Protein AF-0000000079457799 (afdb_homodimer)

Solvent-accessible surface area (backbone atoms only — not comparable to full-atom values): 54798 Å² total; per-residue (Å²): 93,78,84,69,72,76,82,73,70,67,74,36,72,41,75,76,44,50,79,85,38,65,71,59,62,41,89,69,91,65,51,62,45,75,37,68,80,66,92,46,71,69,52,43,53,50,56,63,60,64,34,91,66,84,67,92,75,84,82,88,56,92,66,62,80,73,55,73,68,71,69,56,46,78,45,48,28,33,47,60,65,38,68,51,83,83,55,90,44,68,45,71,27,38,22,19,42,63,60,43,68,49,31,34,31,32,34,48,48,54,67,54,35,50,49,49,52,53,44,17,48,58,26,21,66,56,51,46,69,47,52,34,57,57,41,16,50,50,30,44,42,37,23,53,46,41,57,72,40,27,80,69,46,11,56,50,37,12,46,36,51,22,36,20,50,64,58,24,31,48,38,48,49,56,23,26,48,47,21,46,56,42,28,68,42,32,88,62,82,71,62,46,80,45,87,49,97,46,94,51,35,47,32,36,38,40,70,39,45,64,39,24,31,37,38,38,33,41,48,74,50,39,58,35,53,43,35,58,51,47,33,32,29,42,48,46,26,22,12,36,42,32,32,48,21,76,59,28,38,62,37,54,46,55,44,46,52,39,46,54,73,42,61,56,63,52,11,38,61,25,42,39,37,54,50,71,69,30,46,53,52,40,54,47,35,79,68,32,36,30,42,37,36,42,45,45,50,67,56,48,31,49,48,37,57,34,22,39,69,36,45,24,45,69,31,28,42,29,40,22,61,5,34,33,38,39,44,81,74,36,65,58,67,61,51,34,51,43,50,50,48,38,17,42,47,72,25,8,49,42,62,54,24,47,34,34,34,36,23,27,58,93,40,30,68,62,49,49,51,50,40,48,52,59,41,67,67,59,43,79,40,53,11,73,79,39,65,81,30,36,26,19,36,82,34,64,66,56,37,51,52,51,52,50,46,50,54,51,38,41,73,72,57,27,40,80,74,43,60,79,54,79,66,82,72,72,35,21,46,59,52,50,22,36,34,34,69,51,52,80,84,36,62,69,66,57,44,65,72,62,36,29,46,39,39,37,37,70,29,84,49,71,69,54,41,48,52,58,65,46,65,50,64,44,8,26,32,35,30,40,33,58,75,52,65,69,60,52,53,50,45,76,72,60,55,59,27,6,26,38,22,42,70,44,68,81,69,84,53,68,70,39,52,55,27,24,27,56,41,3,20,36,63,41,37,37,25,67,65,22,31,51,66,40,42,41,56,28,31,36,39,40,58,107,117,60,105,46,70,75,82,73,68,67,75,36,72,39,74,74,43,51,77,85,40,65,72,56,60,42,90,70,90,64,50,62,45,74,38,68,82,65,94,46,70,70,52,44,52,50,57,63,60,65,36,92,66,83,68,92,76,85,81,87,58,92,67,62,77,73,54,74,68,71,68,57,45,76,44,48,29,33,47,60,65,39,68,52,84,83,56,90,43,70,43,71,27,39,21,18,43,64,60,44,68,48,30,34,30,32,33,47,47,56,67,54,35,51,48,50,52,54,43,17,47,59,26,20,65,58,52,46,68,46,51,36,56,57,40,15,50,50,29,44,41,35,22,51,45,42,55,73,39,27,80,70,45,12,55,49,37,12,44,36,52,22,38,20,50,65,58,25,31,48,40,47,49,54,23,26,48,46,22,45,55,42,26,67,41,34,88,60,81,69,62,46,81,45,86,49,96,46,94,50,35,46,31,37,37,40,72,40,44,63,39,25,31,37,37,39,30,40,49,74,50,40,59,35,54,42,36,58,51,48,33,33,29,40,48,45,26,22,12,37,41,32,32,48,21,75,58,28,39,63,38,54,45,55,44,43,53,39,45,54,73,41,58,58,62,52,12,38,59,25,43,40,35,53,49,72,70,31,46,51,53,41,54,48,35,80,68,32,36,29,43,36,37,42,45,46,50,68,55,48,32,51,48,36,57,34,22,40,70,36,43,24,46,69,31,28,41,28,39,24,61,6,35,32,38,38,43,80,75,37,65,59,68,61,52,34,50,43,50,51,49,38,18,42,48,73,25,8,49,41,63,53,24,46,35,33,34,38,22,26,58,92,40,31,69,63,51,49,52,50,39,49,53,59,40,68,67,60,44,79,40,53,11,72,80,39,65,80,31,37,26,19,38,82,35,64,67,56,38,52,51,49,50,50,48,52,53,50,38,41,74,73,57,27,40,81,74,43,58,78,54,80,68,82,71,74,34,22,46,58,51,50,22,39,33,33,68,52,53,79,85,37,61,70,68,55,43,67,72,63,36,29,49,40,38,38,36,70,28,84,48,70,70,53,42,48,52,56,66,46,64,51,64,44,8,25,30,34,28,38,32,58,76,52,64,69,59,53,54,49,45,76,72,61,55,59,29,6,26,39,21,42,69,46,66,82,72,85,54,67,70,39,52,55,27,24,28,57,43,3,20,37,63,40,36,38,26,66,65,22,32,51,66,40,42,40,59,30,28,35,41,40,59,109

pLDDT: mean 92.04, std 14.41, range [19.39, 98.88]

Organism: NCBI:txid69355

Radius of gyration: 35.92 Å; Cα contacts (8 Å, |Δi|>4): 2530; chains: 2; bounding box: 151×88×81 Å

Nearest PDB structures (foldseek):
  3vz3-assembly1_B  TM=9.707E-01  e=6.316E-46  Picosynechococcus sp. PCC 7002
  4ita-assembly1_A  TM=9.711E-01  e=4.407E-45  Picosynechococcus sp. PCC 7002
  3vz2-assembly1_A  TM=9.695E-01  e=9.587E-45  Picosynechococcus sp. PCC 7002
  3vz0-assembly2_D  TM=9.585E-01  e=1.013E-44  Gluconobacter oxydans 621H
  4oht-assembly1_B  TM=9.618E-01  e=3.639E-42  Streptococcus pyogenes MGAS1882

InterPro domains:
  IPR015590 Aldehyde dehydrogenase domain [PF00171] (4-67)
  IPR015590 Aldehyde dehydrogenase domain [PF00171] (85-540)
  IPR016161 Aldehyde/histidinol dehydrogenase [SSF53720] (4-67)
  IPR016161 Aldehyde/histidinol dehydrogenase [SSF53720] (72-543)
  IPR016162 Aldehyde dehydrogenase, N-terminal [G3DSA:3.40.605.10] (91-534)
  IPR016163 Aldehyde dehydrogenase, C-terminal [G3DSA:3.40.309.10] (3-67)
  IPR016163 Aldehyde dehydrogenase, C-terminal [G3DSA:3.40.309.10] (320-509)
  IPR050740 Aldehyde Dehydrogenase Superfamily [PTHR43353] (77-542)

Sequence (1088 aa):
PAAQGGTFYLPTIIANASLDMEMSQEETFGPVAACYRFSTEEEVIKMANDTEYGLSSYFYTRDIGRLGYKQVQIYHNYFNGGFLENAAEFIEVRNPATETIFAKVACATPDEARLAVEKAKIAQQLWRKLSSQERGEHLHRLASVLTAQAKTLAPVLANETGKSLEDATNEVLYAAEILRYHAGWARRIEGEVIPSDNAQENIFLMREPLGVAVCLIPFNFPIYTLLRKIAPALITGNTVIVRPSNHTPCSALAFAQVVQQAALPPGVVNIMCMSHETAATLCTQPAVAMISLTGSVYAGQQVLEYCKHNIAKASLELGGKTPAIVADDTHLQAAAQAIVASKTTHSGQLCTAVERVYAQAKIHDKLLALLKTYMQGKTLGNRQIDPLHMGPLVNAAAQTRTHAMVMKAIAQGATLETGGYLPDGPGYFYPPTLLSHCRQDMEIVQEETFAPILCVLAYENIEDALSMANDHQFGLSSVLFTERYRDIMLAANTIEAGELYINRIPADPYQGYHAGWKRSGLGGDDGKHGMLEFTQTRLVVMPYPAAQGGTFYLPTIIANASLDMEMSQEETFGPVAACYRFSTEEEVIKMANDTEYGLSSYFYTRDIGRLGYKQVQIYHNYFNGGFLENAAEFIEVRNPATETIFAKVACATPDEARLAVEKAKIAQQLWRKLSSQERGEHLHRLASVLTAQAKTLAPVLANETGKSLEDATNEVLYAAEILRYHAGWARRIEGEVIPSDNAQENIFLMREPLGVAVCLIPFNFPIYTLLRKIAPALITGNTVIVRPSNHTPCSALAFAQVVQQAALPPGVVNIMCMSHETAATLCTQPAVAMISLTGSVYAGQQVLEYCKHNIAKASLELGGKTPAIVADDTHLQAAAQAIVASKTTHSGQLCTAVERVYAQAKIHDKLLALLKTYMQGKTLGNRQIDPLHMGPLVNAAAQTRTHAMVMKAIAQGATLETGGYLPDGPGYFYPPTLLSHCRQDMEIVQEETFAPILCVLAYENIEDALSMANDHQFGLSSVLFTERYRDIMLAANTIEAGELYINRIPADPYQGYHAGWKRSGLGGDDGKHGMLEFTQTRLVVMPY

Secondary structure (DSSP, 8-state):
-----------EEETT--TTSHHHHS---SSEEEPPP-SSHHHHHHHHHSSS---------S-TTSS-----EEE-EEETTEEE---S-EEEEE-TTT--EEEEEEPBPHHHHHHHHHHHHHHHHHHTTS-HHHHHHHHHHHHHHHHHTHHHHHHHHHHHH---HHHHHHHHHHHHHHHHHHHTTTTT---EEEE-SSTTEEEEEEEEE-SEEEEE--SSSHHHHHHHHHHHHHHTT-EEEEE--TTS-HHHHHHHHHHHHTTPPTTTEEE--B-HHHHHHHHTSTTEEEEEEES-HHHHHHHHHHHHHHTPEEEEE----EEEEE-TTS-HHHHHHHHHHHHHGGGG--TTSEEEEEEEGGGHHHHHHHHHHHHHT--BS-TTT-TTSB---SSHHHHHHHHHHHHHHHHTT-EEEE--S--SSSS-----EEEES--TTSHHHHS---SSEEEEEEESSHHHHHHHHHSSS--S--EEE---HHHHHHHHHH--SSEEEESS-----TTS-B---GGGEES-BSHHHHHHTTEEEEEEEEE-/-TT--------EEEEEE-TTSHHHHS---SSEEEEE--SSHHHHHHHHHSSS---------S-TTSS-----EEE-EEETTEEE---S-EEEEE-TTT--EEEEEEPBPHHHHHHHHHHHHHHHHHHTTS-HHHHHHHHHHHHHHHHHTHHHHHHHHHHHH---HHHHHHHHHHHHHHHHHHHTTTTT---EEEE-SSTTEEEEEEEEE-SEEEEE--SSSHHHHHHHHHHHHHHTT-EEEEE--TTS-HHHHHHHHHHHHTTPPTTTEEE--B-HHHHHHHHTSTTEEEEEEES-HHHHHHHHHHHHHHTPEEEEE----EEEEE-TTS-HHHHHHHHHHHHHGGGG--TTSEEEEEEEGGGHHHHHHHHHHHHHT--BS-TTT-TTSB---SSHHHHHHHHHHHHHHHHTT-EEEE--S--SSSS-----EEEES--TTSHHHHS---SSEEEEEEESSHHHHHHHHHSSS--S--EEE---HHHHHHHHHH--SSEEEESS-----TTS-B---GGGEES-BSHHHHHHTTEEEEEEEEE-

Foldseek 3Di:
DVCDPDPQDPQAEAEQDDCPDPCLADPDDHNYHYDHDDDDLVRVVCSQVPYPDNDDDDDDDPCPPPPPPLPAAEFFWFAQLRGDPDAPDWFFEAQQQFRDGNYIYGADDLVRLLVLLVLLQVVLVVLLPDQLLVLLVLLLLLLVLLLVCLQVLLVLLCRLLLAASVVSSVLSNLLSVLSNVLSVCRPPQDWDWDDDPDPQKTKTKDKAFQEEEEEEAESNSRSNRVSLQLNLLSSRRYAYEYEYDSSRLRSVSVSSVSSSVSPDGTSRYTYHYHDPVSVLSNLLDQRHQEYEYEEALVVQVVSVVSCVNNVHHYWYFYAAAAEEEEEPAFPLLLSLLQLLCQLQVSQNLDRQHHQEYEYAPVCQVVSLVSNLVNQVPAAAHRCHVPVSHRTAHSDQVLLVLLLVLLVQQVVVPKDWSDWSDADDDGRRHGGQTEIEPGDLPRCSNADDSSGNYYYYHYDHDLVRVLVSQQPYQWAFEYEYEDPDPVSVVCCVPRRRHPYYYYNHGDDDDQQDWGAIGGSSTDQTTHHDRNSSSRIDIDMDMDGD/DVCDPDPQDPQAEAEQDDCPDPCLADPDDHNYHYDHDDDDPVRVVCSQVVYPDNDDDDDDDPCPPPPPPLPAAEFFWFAQLRGDPDAPDWFFEAQQQFRDGNYIYGADDLVRLLVLLVLLQVVLVVLLPDQLLVLLVLLLLLLVLLLVCLQVLLVLLCRLLLAASVVSSVLSNLLSVLSNVLSVCRPPQDWDWDDDPDPQKTKTKDKAFQEEEEEEAESNSRSNRVSLQLRLLSSRRYAYEYEYDSSRQRSVSVSSVSSSVSPDGTSRYTYHYHDPVSVLSNLLDQRHQEYEYEEALVVQVVSVVSCVNNVHHYWYFYAAAAEEEEEPAFPLLLSLLQLLCQLQVSQNLDRQHHQEYEYAPVCQVVSLVSNLVNQVPAAAHRCHVPVSHRTAHSDQVLLVLLLVLLVVQVVVPKDWSDWSDADDDGRRHGGQTEIEPGDLPRCSNADDSSGNYYYYHYDHDLVRVQVSQQPYQWAFEYEYEDPDPVSVVCCVPRRRHPYYYYNHGDDDDQQDWGAIGGSSTDQTTHHDRNSSSRIDIDMDMDGD

Structure (mmCIF, N/CA/C/O backbone):
data_AF-0000000079457799-model_v1
#
loop_
_entity.id
_entity.type
_entity.pdbx_description
1 polymer 'Aldehyde dehydrogenase domain-containing protein'
#
loop_
_atom_site.group_PDB
_atom_site.id
_atom_site.type_symbol
_atom_site.label_atom_id
_atom_site.label_alt_id
_atom_site.label_comp_id
_atom_site.label_asym_id
_atom_site.label_entity_id
_atom_site.label_seq_id
_atom_site.pdbx_PDB_ins_code
_atom_site.Cartn_x
_atom_site.Cartn_y
_atom_site.Cartn_z
_atom_site.occupancy
_atom_site.B_iso_or_equiv
_atom_site.auth_seq_id
_atom_site.auth_comp_id
_atom_site.auth_asym_id
_atom_site.auth_atom_id
_atom_site.pdbx_PDB_model_num
ATOM 1 N N . PRO A 1 1 ? 79.688 -16.844 -11.25 1 20.88 1 PRO A N 1
ATOM 2 C CA . PRO A 1 1 ? 79.875 -16.562 -12.672 1 20.88 1 PRO A CA 1
ATOM 3 C C . PRO A 1 1 ? 78.562 -16.438 -13.445 1 20.88 1 PRO A C 1
ATOM 5 O O . PRO A 1 1 ? 77.625 -17.234 -13.234 1 20.88 1 PRO A O 1
ATOM 8 N N . ALA A 1 2 ? 77 -16.016 -13.953 1 24.53 2 ALA A N 1
ATOM 9 C CA . ALA A 1 2 ? 76.688 -15.312 -12.703 1 24.53 2 ALA A CA 1
ATOM 10 C C . ALA A 1 2 ? 77.125 -16.141 -11.5 1 24.53 2 ALA A C 1
ATOM 12 O O . ALA A 1 2 ? 77.25 -17.375 -11.586 1 24.53 2 ALA A O 1
ATOM 13 N N . ALA A 1 3 ? 77.812 -15.852 -10.562 1 31.52 3 ALA A N 1
ATOM 14 C CA . ALA A 1 3 ? 78.438 -16.547 -9.438 1 31.52 3 ALA A CA 1
ATOM 15 C C . ALA A 1 3 ? 77.5 -17.625 -8.875 1 31.52 3 ALA A C 1
ATOM 17 O O . ALA A 1 3 ? 76.562 -17.297 -8.148 1 31.52 3 ALA A O 1
ATOM 18 N N . GLN A 1 4 ? 76.375 -18.391 -9.805 1 33.84 4 GLN A N 1
ATOM 19 C CA . GLN A 1 4 ? 75.062 -18.609 -10.391 1 33.84 4 GLN A CA 1
ATOM 20 C C . GLN A 1 4 ? 74.438 -19.891 -9.844 1 33.84 4 GLN A C 1
ATOM 22 O O . GLN A 1 4 ? 74.375 -20.906 -10.539 1 33.84 4 GLN A O 1
ATOM 27 N N . GLY A 1 5 ? 74.75 -20.406 -8.656 1 35.88 5 GLY A N 1
ATOM 28 C CA . GLY A 1 5 ? 74.625 -21.672 -7.953 1 35.88 5 GLY A CA 1
ATOM 29 C C . GLY A 1 5 ? 73.188 -22.109 -7.723 1 35.88 5 GLY A C 1
ATOM 30 O O . GLY A 1 5 ? 72.938 -23.047 -6.953 1 35.88 5 GLY A O 1
ATOM 31 N N . GLY A 1 6 ? 72.188 -21.203 -7.816 1 39.06 6 GLY A N 1
ATOM 32 C CA . GLY A 1 6 ? 70.938 -21.703 -7.34 1 39.06 6 GLY A CA 1
ATOM 33 C C . GLY A 1 6 ? 70.375 -22.875 -8.148 1 39.06 6 GLY A C 1
ATOM 34 O O . GLY A 1 6 ? 70.688 -23.016 -9.328 1 39.06 6 GLY A O 1
ATOM 35 N N . THR A 1 7 ? 70.438 -24.094 -7.633 1 41.09 7 THR A N 1
ATOM 36 C CA . THR A 1 7 ? 69.875 -25.344 -8.133 1 41.09 7 THR A CA 1
ATOM 37 C C . THR A 1 7 ? 68.5 -25.141 -8.656 1 41.09 7 THR A C 1
ATOM 39 O O . THR A 1 7 ? 67.562 -24.812 -7.895 1 41.09 7 THR A O 1
ATOM 42 N N . PHE A 1 8 ? 68.312 -24.438 -9.867 1 45.97 8 PHE A N 1
ATOM 43 C CA . PHE A 1 8 ? 67 -24.344 -10.5 1 45.97 8 PHE A CA 1
ATOM 44 C C . PHE A 1 8 ? 66.562 -25.703 -11.031 1 45.97 8 PHE A C 1
ATOM 46 O O . PHE A 1 8 ? 67.312 -26.406 -11.672 1 45.97 8 PHE A O 1
ATOM 53 N N . TYR A 1 9 ? 65.812 -26.391 -10.328 1 49.84 9 TYR A N 1
ATOM 54 C CA . TYR A 1 9 ? 65.188 -27.594 -10.875 1 49.84 9 TYR A CA 1
ATOM 55 C C . TYR A 1 9 ? 64.188 -27.25 -12.008 1 49.84 9 TYR A C 1
ATOM 57 O O . TYR A 1 9 ? 63.406 -26.312 -11.898 1 49.84 9 TYR A O 1
ATOM 65 N N . LEU A 1 10 ? 64.438 -27.625 -13.219 1 60.09 10 LEU A N 1
ATOM 66 C CA . LEU A 1 10 ? 63.531 -27.422 -14.367 1 60.09 10 LEU A CA 1
ATOM 67 C C . LEU A 1 10 ? 62.188 -28.109 -14.156 1 60.09 10 LEU A C 1
ATOM 69 O O . LEU A 1 10 ? 62.125 -29.172 -13.547 1 60.09 10 LEU A O 1
ATOM 73 N N . PRO A 1 11 ? 61.094 -27.328 -14.461 1 63.47 11 PRO A N 1
ATOM 74 C CA . PRO A 1 11 ? 59.812 -28.031 -14.453 1 63.47 11 PRO A CA 1
ATOM 75 C C . PRO A 1 11 ? 59.812 -29.328 -15.266 1 63.47 11 PRO A C 1
ATOM 77 O O . PRO A 1 11 ? 60.312 -29.328 -16.406 1 63.47 11 PRO A O 1
ATOM 80 N N . THR A 1 12 ? 59.75 -30.516 -14.617 1 68.31 12 THR A N 1
ATOM 81 C CA . THR A 1 12 ? 59.844 -31.828 -15.227 1 68.31 12 THR A CA 1
ATOM 82 C C . THR A 1 12 ? 58.5 -32.562 -15.172 1 68.31 12 THR A C 1
ATOM 84 O O . THR A 1 12 ? 57.844 -32.594 -14.125 1 68.31 12 THR A O 1
ATOM 87 N N . ILE A 1 13 ? 58 -32.875 -16.344 1 69.5 13 ILE A N 1
ATOM 88 C CA . ILE A 1 13 ? 56.844 -33.75 -16.438 1 69.5 13 ILE A CA 1
ATOM 89 C C . ILE A 1 13 ? 57.281 -35.188 -16.672 1 69.5 13 ILE A C 1
ATOM 91 O O . ILE A 1 13 ? 58.062 -35.469 -17.609 1 69.5 13 ILE A O 1
ATOM 95 N N . ILE A 1 14 ? 57.062 -36.094 -15.82 1 71.56 14 ILE A N 1
ATOM 96 C CA . ILE A 1 14 ? 57.375 -37.5 -15.984 1 71.56 14 ILE A CA 1
ATOM 97 C C . ILE A 1 14 ? 56.156 -38.219 -16.578 1 71.56 14 ILE A C 1
ATOM 99 O O . ILE A 1 14 ? 55.125 -38.375 -15.914 1 71.56 14 ILE A O 1
ATOM 103 N N . ALA A 1 15 ? 56.25 -38.438 -17.844 1 73.62 15 ALA A N 1
ATOM 104 C CA . ALA A 1 15 ? 55.219 -39.188 -18.547 1 73.62 15 ALA A CA 1
ATOM 105 C C . ALA A 1 15 ? 55.312 -40.656 -18.203 1 73.62 15 ALA A C 1
ATOM 107 O O . ALA A 1 15 ? 56.375 -41.188 -17.875 1 73.62 15 ALA A O 1
ATOM 108 N N . ASN A 1 16 ? 54.156 -41.562 -18.109 1 68.88 16 ASN A N 1
ATOM 109 C CA . ASN A 1 16 ? 54 -42.969 -17.844 1 68.88 16 ASN A CA 1
ATOM 110 C C . ASN A 1 16 ? 54.562 -43.344 -16.469 1 68.88 16 ASN A C 1
ATOM 112 O O . ASN A 1 16 ? 55.281 -44.344 -16.328 1 68.88 16 ASN A O 1
ATOM 116 N N . ALA A 1 17 ? 54.375 -42.375 -15.477 1 72.25 17 ALA A N 1
ATOM 117 C CA . ALA A 1 17 ? 54.781 -42.656 -14.102 1 72.25 17 ALA A CA 1
ATOM 118 C C . ALA A 1 17 ? 54 -43.875 -13.562 1 72.25 17 ALA A C 1
ATOM 120 O O . ALA A 1 17 ? 52.875 -44.125 -13.953 1 72.25 17 ALA A O 1
ATOM 121 N N . SER A 1 18 ? 54.656 -44.781 -12.883 1 75.25 18 SER A N 1
ATOM 122 C CA . SER A 1 18 ? 54.031 -45.906 -12.203 1 75.25 18 SER A CA 1
ATOM 123 C C . SER A 1 18 ? 53.938 -45.656 -10.703 1 75.25 18 SER A C 1
ATOM 125 O O . SER A 1 18 ? 54.719 -44.906 -10.133 1 75.25 18 SER A O 1
ATOM 127 N N . LEU A 1 19 ? 52.844 -46.156 -10.062 1 73.31 19 LEU A N 1
ATOM 128 C CA . LEU A 1 19 ? 52.562 -45.906 -8.656 1 73.31 19 LEU A CA 1
ATOM 129 C C . LEU A 1 19 ? 53.688 -46.406 -7.773 1 73.31 19 LEU A C 1
ATOM 131 O O . LEU A 1 19 ? 53.844 -46 -6.629 1 73.31 19 LEU A O 1
ATOM 135 N N . ASP A 1 20 ? 54.594 -47.219 -8.367 1 75.62 20 ASP A N 1
ATOM 136 C CA . ASP A 1 20 ? 55.688 -47.812 -7.574 1 75.62 20 ASP A CA 1
ATOM 137 C C . ASP A 1 20 ? 56.906 -46.875 -7.562 1 75.62 20 ASP A C 1
ATOM 139 O O . ASP A 1 20 ? 57.875 -47.125 -6.84 1 75.62 20 ASP A O 1
ATOM 143 N N . MET A 1 21 ? 56.812 -45.781 -8.305 1 74.56 21 MET A N 1
ATOM 144 C CA . MET A 1 21 ? 57.938 -44.844 -8.312 1 74.56 21 MET A CA 1
ATOM 145 C C . MET A 1 21 ? 57.906 -43.969 -7.059 1 74.56 21 MET A C 1
ATOM 147 O O . MET A 1 21 ? 56.844 -43.625 -6.539 1 74.56 21 MET A O 1
ATOM 151 N N . GLU A 1 22 ? 59 -43.625 -6.496 1 73.56 22 GLU A N 1
ATOM 152 C CA . GLU A 1 22 ? 59.125 -42.844 -5.273 1 73.56 22 GLU A CA 1
ATOM 153 C C . GLU A 1 22 ? 58.406 -41.5 -5.387 1 73.56 22 GLU A C 1
ATOM 155 O O . GLU A 1 22 ? 57.781 -41.062 -4.43 1 73.56 22 GLU A O 1
ATOM 160 N N . MET A 1 23 ? 58.406 -40.938 -6.605 1 70.38 23 MET A N 1
ATOM 161 C CA . MET A 1 23 ? 57.781 -39.656 -6.789 1 70.38 23 MET A CA 1
ATOM 162 C C . MET A 1 23 ? 56.25 -39.781 -6.688 1 70.38 23 MET A C 1
ATOM 164 O O . MET A 1 23 ? 55.562 -38.781 -6.453 1 70.38 23 MET A O 1
ATOM 168 N N . SER A 1 24 ? 55.75 -41.031 -6.91 1 69.44 24 SER A N 1
ATOM 169 C CA . SER A 1 24 ? 54.312 -41.25 -6.801 1 69.44 24 SER A CA 1
ATOM 170 C C . SER A 1 24 ? 53.906 -41.5 -5.352 1 69.44 24 SER A C 1
ATOM 172 O O . SER A 1 24 ? 52.719 -41.375 -5.004 1 69.44 24 SER A O 1
ATOM 174 N N . GLN A 1 25 ? 54.844 -41.781 -4.422 1 71.31 25 GLN A N 1
ATOM 175 C CA . GLN A 1 25 ? 54.531 -42.156 -3.043 1 71.31 25 GLN A CA 1
ATOM 176 C C . GLN A 1 25 ? 54.938 -41.062 -2.078 1 71.31 25 GLN A C 1
ATOM 178 O O . GLN A 1 25 ? 54.406 -40.938 -0.976 1 71.31 25 GLN A O 1
ATOM 183 N N . GLU A 1 26 ? 55.906 -40.156 -2.42 1 70.44 26 GLU A N 1
ATOM 184 C CA . GLU A 1 26 ? 56.406 -39.094 -1.545 1 70.44 26 GLU A CA 1
ATOM 185 C C . GLU A 1 26 ? 56.125 -37.719 -2.141 1 70.44 26 GLU A C 1
ATOM 187 O O . GLU A 1 26 ? 56 -37.594 -3.359 1 70.44 26 GLU A O 1
ATOM 192 N N . GLU A 1 27 ? 55.875 -36.781 -1.338 1 64.94 27 GLU A N 1
ATOM 193 C CA . GLU A 1 27 ? 55.719 -35.406 -1.777 1 64.94 27 GLU A CA 1
ATOM 194 C C . GLU A 1 27 ? 56.969 -34.906 -2.508 1 64.94 27 GLU A C 1
ATOM 196 O O . GLU A 1 27 ? 58.094 -35.062 -2.01 1 64.94 27 GLU A O 1
ATOM 201 N N . THR A 1 28 ? 56.781 -34.656 -3.723 1 64.06 28 THR A N 1
ATOM 202 C CA . THR A 1 28 ? 57.844 -34 -4.457 1 64.06 28 THR A CA 1
ATOM 203 C C . THR A 1 28 ? 57.75 -32.469 -4.344 1 64.06 28 THR A C 1
ATOM 205 O O . THR A 1 28 ? 56.719 -31.891 -4.715 1 64.06 28 THR A O 1
ATOM 208 N N . PHE A 1 29 ? 58.688 -31.844 -3.57 1 66.44 29 PHE A N 1
ATOM 209 C CA . PHE A 1 29 ? 58.812 -30.391 -3.498 1 66.44 29 PHE A CA 1
ATOM 210 C C . PHE A 1 29 ? 59.656 -29.875 -4.652 1 66.44 29 PHE A C 1
ATOM 212 O O . PHE A 1 29 ? 60.844 -30.203 -4.762 1 66.44 29 PHE A O 1
ATOM 219 N N . GLY A 1 30 ? 59.094 -29.375 -5.855 1 66.75 30 GLY A N 1
ATOM 220 C CA . GLY A 1 30 ? 59.719 -28.828 -7.055 1 66.75 30 GLY A CA 1
ATOM 221 C C . GLY A 1 30 ? 58.812 -28.906 -8.273 1 66.75 30 GLY A C 1
ATOM 222 O O . GLY A 1 30 ? 57.688 -29.391 -8.195 1 66.75 30 GLY A O 1
ATOM 223 N N . PRO A 1 31 ? 59.25 -28.297 -9.344 1 64.81 31 PRO A N 1
ATOM 224 C CA . PRO A 1 31 ? 58.438 -28.219 -10.547 1 64.81 31 PRO A CA 1
ATOM 225 C C . PRO A 1 31 ? 58.406 -29.547 -11.32 1 64.81 31 PRO A C 1
ATOM 227 O O . PRO A 1 31 ? 58.812 -29.594 -12.484 1 64.81 31 PRO A O 1
ATOM 230 N N . VAL A 1 32 ? 58.062 -30.734 -10.594 1 67.12 32 VAL A N 1
ATOM 231 C CA . VAL A 1 32 ? 57.938 -32.031 -11.242 1 67.12 32 VAL A CA 1
ATOM 232 C C . VAL A 1 32 ? 56.5 -32.531 -11.188 1 67.12 32 VAL A C 1
ATOM 234 O O . VAL A 1 32 ? 55.844 -32.469 -10.141 1 67.12 32 VAL A O 1
ATOM 237 N N . ALA A 1 33 ? 55.969 -32.781 -12.367 1 70.06 33 ALA A N 1
ATOM 238 C CA . ALA A 1 33 ? 54.625 -33.375 -12.469 1 70.06 33 ALA A CA 1
ATOM 239 C C . ALA A 1 33 ? 54.656 -34.75 -13.086 1 70.06 33 ALA A C 1
ATOM 241 O O . ALA A 1 33 ? 55.344 -34.969 -14.094 1 70.06 33 ALA A O 1
ATOM 242 N N . ALA A 1 34 ? 54.094 -35.781 -12.359 1 67.69 34 ALA A N 1
ATOM 243 C CA . ALA A 1 34 ? 54 -37.125 -12.875 1 67.69 34 ALA A CA 1
ATOM 244 C C . ALA A 1 34 ? 52.656 -37.344 -13.578 1 67.69 34 ALA A C 1
ATOM 246 O O . ALA A 1 34 ? 51.625 -36.906 -13.094 1 67.69 34 ALA A O 1
ATOM 247 N N . CYS A 1 35 ? 52.719 -37.875 -14.797 1 72.44 35 CYS A N 1
ATOM 248 C CA . CYS A 1 35 ? 51.531 -38.25 -15.562 1 72.44 35 CYS A CA 1
ATOM 249 C C . CYS A 1 35 ? 51.344 -39.75 -15.539 1 72.44 35 CYS A C 1
ATOM 251 O O . CYS A 1 35 ? 52.281 -40.5 -15.828 1 72.44 35 CYS A O 1
ATOM 253 N N . TYR A 1 36 ? 50.188 -40.219 -14.922 1 70.94 36 TYR A N 1
ATOM 254 C CA . TYR A 1 36 ? 49.844 -41.625 -14.836 1 70.94 36 TYR A CA 1
ATOM 255 C C . TYR A 1 36 ? 48.812 -42 -15.891 1 70.94 36 TYR A C 1
ATOM 257 O O . TYR A 1 36 ? 47.969 -41.188 -16.25 1 70.94 36 TYR A O 1
ATOM 265 N N . ARG A 1 37 ? 49 -43.219 -16.484 1 72.19 37 ARG A N 1
ATOM 266 C CA . ARG A 1 37 ? 48 -43.781 -17.391 1 72.19 37 ARG A CA 1
ATOM 267 C C . ARG A 1 37 ? 47.062 -44.719 -16.641 1 72.19 37 ARG A C 1
ATOM 269 O O . ARG A 1 37 ? 47.469 -45.469 -15.773 1 72.19 37 ARG A O 1
ATOM 276 N N . PHE A 1 38 ? 45.781 -44.438 -16.641 1 68.75 38 PHE A N 1
ATOM 277 C CA . PHE A 1 38 ? 44.781 -45.344 -16.078 1 68.75 38 PHE A CA 1
ATOM 278 C C . PHE A 1 38 ? 43.75 -45.719 -17.141 1 68.75 38 PHE A C 1
ATOM 280 O O . PHE A 1 38 ? 43.594 -45.031 -18.141 1 68.75 38 PHE A O 1
ATOM 287 N N . SER A 1 39 ? 43.219 -46.938 -17.078 1 72.19 39 SER A N 1
ATOM 288 C CA . SER A 1 39 ? 42.281 -47.438 -18.047 1 72.19 39 SER A CA 1
ATOM 289 C C . SER A 1 39 ? 40.844 -47.219 -17.594 1 72.19 39 SER A C 1
ATOM 291 O O . SER A 1 39 ? 39.938 -47.062 -18.438 1 72.19 39 SER A O 1
ATOM 293 N N . THR A 1 40 ? 40.625 -47.281 -16.234 1 70.31 40 THR A N 1
ATOM 294 C CA . THR A 1 40 ? 39.281 -47.125 -15.719 1 70.31 40 THR A CA 1
ATOM 295 C C . THR A 1 40 ? 39.25 -46.062 -14.617 1 70.31 40 THR A C 1
ATOM 297 O O . THR A 1 40 ? 40.281 -45.75 -14.023 1 70.31 40 THR A O 1
ATOM 300 N N . GLU A 1 41 ? 38.188 -45.406 -14.406 1 64.75 41 GLU A N 1
ATOM 301 C CA . GLU A 1 41 ? 38.031 -44.406 -13.352 1 64.75 41 GLU A CA 1
ATOM 302 C C . GLU A 1 41 ? 38.281 -45 -11.977 1 64.75 41 GLU A C 1
ATOM 304 O O . GLU A 1 41 ? 38.875 -44.344 -11.109 1 64.75 41 GLU A O 1
ATOM 309 N N . GLU A 1 42 ? 37.844 -46.188 -11.812 1 68.88 42 GLU A N 1
ATOM 310 C CA . GLU A 1 42 ? 38.094 -46.875 -10.555 1 68.88 42 GLU A CA 1
ATOM 311 C C . GLU A 1 42 ? 39.594 -47.031 -10.297 1 68.88 42 GLU A C 1
ATOM 313 O O . GLU A 1 42 ? 40.062 -46.844 -9.164 1 68.88 42 GLU A O 1
ATOM 318 N N . GLU A 1 43 ? 40.375 -47.219 -11.328 1 70.5 43 GLU A N 1
ATOM 319 C CA . GLU A 1 43 ? 41.812 -47.406 -11.211 1 70.5 43 GLU A CA 1
ATOM 320 C C . GLU A 1 43 ? 42.5 -46.125 -10.805 1 70.5 43 GLU A C 1
ATOM 322 O O . GLU A 1 43 ? 43.375 -46.125 -9.938 1 70.5 43 GLU A O 1
ATOM 327 N N . VAL A 1 44 ? 41.938 -45.031 -11.352 1 69.44 44 VAL A N 1
ATOM 328 C CA . VAL A 1 44 ? 42.594 -43.75 -11.031 1 69.44 44 VAL A CA 1
ATOM 329 C C . VAL A 1 44 ? 42.25 -43.344 -9.609 1 69.44 44 VAL A C 1
ATOM 331 O O . VAL A 1 44 ? 43.094 -42.812 -8.883 1 69.44 44 VAL A O 1
ATOM 334 N N . ILE A 1 45 ? 41.094 -43.531 -9.156 1 71 45 ILE A N 1
ATOM 335 C CA . ILE A 1 45 ? 40.688 -43.219 -7.789 1 71 45 ILE A CA 1
ATOM 336 C C . ILE A 1 45 ? 41.531 -44.062 -6.816 1 71 45 ILE A C 1
ATOM 338 O O . ILE A 1 45 ? 42 -43.562 -5.797 1 71 45 ILE A O 1
ATOM 342 N N . LYS A 1 46 ? 41.688 -45.312 -7.121 1 72.31 46 LYS A N 1
ATOM 343 C CA . LYS A 1 46 ? 42.531 -46.188 -6.301 1 72.31 46 LYS A CA 1
ATOM 344 C C . LYS A 1 46 ? 43.969 -45.688 -6.266 1 72.31 46 LYS A C 1
ATOM 346 O O . LYS A 1 46 ? 44.594 -45.688 -5.207 1 72.31 46 LYS A O 1
ATOM 351 N N . MET A 1 47 ? 44.438 -45.25 -7.391 1 70.06 47 MET A N 1
ATOM 352 C CA . MET A 1 47 ? 45.812 -44.75 -7.496 1 70.06 47 MET A CA 1
ATOM 353 C C . MET A 1 47 ? 45.969 -43.469 -6.668 1 70.06 47 MET A C 1
ATOM 355 O O . MET A 1 47 ? 47 -43.312 -5.988 1 70.06 47 MET A O 1
ATOM 359 N N . ALA A 1 48 ? 44.875 -42.594 -6.734 1 68.25 48 ALA A N 1
ATOM 360 C CA . ALA A 1 48 ? 44.906 -41.312 -6.027 1 68.25 48 ALA A CA 1
ATOM 361 C C . ALA A 1 48 ? 44.844 -41.531 -4.516 1 68.25 48 ALA A C 1
ATOM 363 O O . ALA A 1 48 ? 45.406 -40.75 -3.748 1 68.25 48 ALA A O 1
ATOM 364 N N . ASN A 1 49 ? 44.125 -42.562 -4.156 1 70.19 49 ASN A N 1
ATOM 365 C CA . ASN A 1 49 ? 43.938 -42.844 -2.738 1 70.19 49 ASN A CA 1
ATOM 366 C C . ASN A 1 49 ? 45.062 -43.688 -2.178 1 70.19 49 ASN A C 1
ATOM 368 O O . ASN A 1 49 ? 45.156 -43.906 -0.966 1 70.19 49 ASN A O 1
ATOM 372 N N . ASP A 1 50 ? 45.844 -44.219 -3.053 1 63.91 50 ASP A N 1
ATOM 373 C CA . ASP A 1 50 ? 46.906 -45.094 -2.604 1 63.91 50 ASP A CA 1
ATOM 374 C C . ASP A 1 50 ? 48.156 -44.312 -2.219 1 63.91 50 ASP A C 1
ATOM 376 O O . ASP A 1 50 ? 49.219 -44.531 -2.77 1 63.91 50 ASP A O 1
ATOM 380 N N . THR A 1 51 ? 47.875 -43.125 -1.674 1 62.25 51 THR A N 1
ATOM 381 C CA . THR A 1 51 ? 48.938 -42.312 -1.091 1 62.25 51 THR A CA 1
ATOM 382 C C . THR A 1 51 ? 48.594 -41.938 0.355 1 62.25 51 THR A C 1
ATOM 384 O O . THR A 1 51 ? 47.438 -41.969 0.756 1 62.25 51 THR A O 1
ATOM 387 N N . GLU A 1 52 ? 49.531 -41.875 1.249 1 60.62 52 GLU A N 1
ATOM 388 C CA . GLU A 1 52 ? 49.344 -41.469 2.641 1 60.62 52 GLU A CA 1
ATOM 389 C C . GLU A 1 52 ? 49 -39.969 2.748 1 60.62 52 GLU A C 1
ATOM 391 O O . GLU A 1 52 ? 48.562 -39.5 3.795 1 60.62 52 GLU A O 1
ATOM 396 N N . TYR A 1 53 ? 49.281 -39.188 1.724 1 53.75 53 TYR A N 1
ATOM 397 C CA . TYR A 1 53 ? 49.062 -37.75 1.786 1 53.75 53 TYR A CA 1
ATOM 398 C C . TYR A 1 53 ? 47.812 -37.375 1.005 1 53.75 53 TYR A C 1
ATOM 400 O O . TYR A 1 53 ? 47.562 -37.906 -0.093 1 53.75 53 TYR A O 1
ATOM 408 N N . GLY A 1 54 ? 46.562 -37.125 1.536 1 49.22 54 GLY A N 1
ATOM 409 C CA . GLY A 1 54 ? 45.281 -36.844 0.929 1 49.22 54 GLY A CA 1
ATOM 410 C C . GLY A 1 54 ? 45.094 -35.375 0.576 1 49.22 54 GLY A C 1
ATOM 411 O O . GLY A 1 54 ? 44.406 -34.656 1.286 1 49.22 54 GLY A O 1
ATOM 412 N N . LEU A 1 55 ? 46.094 -34.719 -0.004 1 44.62 55 LEU A N 1
ATOM 413 C CA . LEU A 1 55 ? 45.781 -33.375 -0.417 1 44.62 55 LEU A CA 1
ATOM 414 C C . LEU A 1 55 ? 44.781 -33.375 -1.561 1 44.62 55 LEU A C 1
ATOM 416 O O . LEU A 1 55 ? 44.469 -34.438 -2.129 1 44.62 55 LEU A O 1
ATOM 420 N N . SER A 1 56 ? 44.469 -32.062 -2.129 1 44.78 56 SER A N 1
ATOM 421 C CA . SER A 1 56 ? 43.438 -31.781 -3.145 1 44.78 56 SER A CA 1
ATOM 422 C C . SER A 1 56 ? 43.781 -32.469 -4.469 1 44.78 56 SER A C 1
ATOM 424 O O . SER A 1 56 ? 44.969 -32.531 -4.844 1 44.78 56 SER A O 1
ATOM 426 N N . SER A 1 57 ? 43.125 -33.438 -4.859 1 44.31 57 SER A N 1
ATOM 427 C CA . SER A 1 57 ? 43.188 -33.969 -6.207 1 44.31 57 SER A CA 1
ATOM 428 C C . SER A 1 57 ? 42.219 -33.281 -7.152 1 44.31 57 SER A C 1
ATOM 430 O O . SER A 1 57 ? 41.156 -32.844 -6.734 1 44.31 57 SER A O 1
ATOM 432 N N . TYR A 1 58 ? 42.781 -32.75 -8.203 1 45.09 58 TYR A N 1
ATOM 433 C CA . TYR A 1 58 ? 41.938 -32.219 -9.258 1 45.09 58 TYR A CA 1
ATOM 434 C C . TYR A 1 58 ? 41.719 -33.25 -10.352 1 45.09 58 TYR A C 1
ATOM 436 O O . TYR A 1 58 ? 42.625 -34 -10.703 1 45.09 58 TYR A O 1
ATOM 444 N N . PHE A 1 59 ? 40.531 -33.719 -10.531 1 41.28 59 PHE A N 1
ATOM 445 C CA . PHE A 1 59 ? 40.156 -34.594 -11.656 1 41.28 59 PHE A CA 1
ATOM 446 C C . PHE A 1 59 ? 39.531 -33.75 -12.781 1 41.28 59 PHE A C 1
ATOM 448 O O . PHE A 1 59 ? 38.625 -32.969 -12.562 1 41.28 59 PHE A O 1
ATOM 455 N N . TYR A 1 60 ? 40.312 -33.562 -13.836 1 44.47 60 TYR A N 1
ATOM 456 C CA . TYR A 1 60 ? 39.781 -32.938 -15.039 1 44.47 60 TYR A CA 1
ATOM 457 C C . TYR A 1 60 ? 39.156 -33.969 -15.953 1 44.47 60 TYR A C 1
ATOM 459 O O . TYR A 1 60 ? 39.75 -35 -16.266 1 44.47 60 TYR A O 1
ATOM 467 N N . THR A 1 61 ? 37.906 -34.281 -15.766 1 43.78 61 THR A N 1
ATOM 468 C CA . THR A 1 61 ? 37.25 -35.156 -16.719 1 43.78 61 THR A CA 1
ATOM 469 C C . THR A 1 61 ? 36.375 -34.375 -17.703 1 43.78 61 THR A C 1
ATOM 471 O O . THR A 1 61 ? 35.938 -33.25 -17.406 1 43.78 61 THR A O 1
ATOM 474 N N . ARG A 1 62 ? 36.562 -34.594 -18.906 1 44 62 ARG A N 1
ATOM 475 C CA . ARG A 1 62 ? 35.656 -34 -19.875 1 44 62 ARG A CA 1
ATOM 476 C C . ARG A 1 62 ? 34.219 -34.5 -19.625 1 44 62 ARG A C 1
ATOM 478 O O . ARG A 1 62 ? 33.25 -33.844 -20.031 1 44 62 ARG A O 1
ATOM 485 N N . ASP A 1 63 ? 34.062 -35.75 -19.375 1 37.09 63 ASP A N 1
ATOM 486 C CA . ASP A 1 63 ? 32.75 -36.375 -19.125 1 37.09 63 ASP A CA 1
ATOM 487 C C . ASP A 1 63 ? 32.5 -36.5 -17.625 1 37.09 63 ASP A C 1
ATOM 489 O O . ASP A 1 63 ? 32.844 -37.5 -17.016 1 37.09 63 ASP A O 1
ATOM 493 N N . ILE A 1 64 ? 32.312 -35.375 -16.891 1 39.56 64 ILE A N 1
ATOM 494 C CA . ILE A 1 64 ? 32.062 -35.281 -15.461 1 39.56 64 ILE A CA 1
ATOM 495 C C . ILE A 1 64 ? 30.953 -36.281 -15.078 1 39.56 64 ILE A C 1
ATOM 497 O O . ILE A 1 64 ? 30.703 -36.531 -13.891 1 39.56 64 ILE A O 1
ATOM 501 N N . GLY A 1 65 ? 30.094 -36.625 -15.961 1 39.97 65 GLY A N 1
ATOM 502 C CA . GLY A 1 65 ? 28.953 -37.5 -15.672 1 39.97 65 GLY A CA 1
ATOM 503 C C . GLY A 1 65 ? 29.344 -38.812 -15.07 1 39.97 65 GLY A C 1
ATOM 504 O O . GLY A 1 65 ? 28.578 -39.438 -14.312 1 39.97 65 GLY A O 1
ATOM 505 N N . ARG A 1 66 ? 30.344 -39.469 -15.445 1 38.84 66 ARG A N 1
ATOM 506 C CA . ARG A 1 66 ? 30.672 -40.844 -15.094 1 38.84 66 ARG A CA 1
ATOM 507 C C . ARG A 1 66 ? 31.266 -40.938 -13.688 1 38.84 66 ARG A C 1
ATOM 509 O O . ARG A 1 66 ? 31.453 -42.031 -13.141 1 38.84 66 ARG A O 1
ATOM 516 N N . LEU A 1 67 ? 31.969 -39.938 -13.305 1 37.38 67 LEU A N 1
ATOM 517 C CA . LEU A 1 67 ? 32.688 -40.188 -12.055 1 37.38 67 LEU A CA 1
ATOM 518 C C . LEU A 1 67 ? 31.734 -40.062 -10.859 1 37.38 67 LEU A C 1
ATOM 520 O O . LEU A 1 67 ? 31.266 -38.969 -10.531 1 37.38 67 LEU A O 1
ATOM 524 N N . GLY A 1 68 ? 30.656 -40.594 -10.781 1 38.84 68 GLY A N 1
ATOM 525 C CA . GLY A 1 68 ? 29.688 -40.688 -9.703 1 38.84 68 GLY A CA 1
ATOM 526 C C . GLY A 1 68 ? 29.781 -39.531 -8.711 1 38.84 68 GLY A C 1
ATOM 527 O O . GLY A 1 68 ? 29.109 -39.562 -7.676 1 38.84 68 GLY A O 1
ATOM 528 N N . TYR A 1 69 ? 31 -39.062 -8.352 1 37.59 69 TYR A N 1
ATOM 529 C CA . TYR A 1 69 ? 31.094 -38.031 -7.34 1 37.59 69 TYR A CA 1
ATOM 530 C C . TYR A 1 69 ? 30.297 -36.781 -7.762 1 37.59 69 TYR A C 1
ATOM 532 O O . TYR A 1 69 ? 30.578 -36.188 -8.805 1 37.59 69 TYR A O 1
ATOM 540 N N . LYS A 1 70 ? 29.094 -36.844 -7.664 1 48.53 70 LYS A N 1
ATOM 541 C CA . LYS A 1 70 ? 28.219 -35.688 -7.902 1 48.53 70 LYS A CA 1
ATOM 542 C C . LYS A 1 70 ? 28.766 -34.438 -7.23 1 48.53 70 LYS A C 1
ATOM 544 O O . LYS A 1 70 ? 28.828 -34.344 -6 1 48.53 70 LYS A O 1
ATOM 549 N N . GLN A 1 71 ? 29.891 -33.812 -7.629 1 58.22 71 GLN A N 1
ATOM 550 C CA . GLN A 1 71 ? 30.469 -32.594 -7.113 1 58.22 71 GLN A CA 1
ATOM 551 C C . GLN A 1 71 ? 29.375 -31.578 -6.75 1 58.22 71 GLN A C 1
ATOM 553 O O . GLN A 1 71 ? 28.547 -31.234 -7.59 1 58.22 71 GLN A O 1
ATOM 558 N N . VAL A 1 72 ? 29.25 -31.547 -5.445 1 75.25 72 VAL A N 1
ATOM 559 C CA . VAL A 1 72 ? 28.359 -30.531 -4.887 1 75.25 72 VAL A CA 1
ATOM 560 C C . VAL A 1 72 ? 28.844 -29.141 -5.246 1 75.25 72 VAL A C 1
ATOM 562 O O . VAL A 1 72 ? 29.969 -28.766 -4.898 1 75.25 72 VAL A O 1
ATOM 565 N N . GLN A 1 73 ? 28.219 -28.531 -6.152 1 90.44 73 GLN A N 1
ATOM 566 C CA . GLN A 1 73 ? 28.547 -27.172 -6.566 1 90.44 73 GLN A CA 1
ATOM 567 C C . GLN A 1 73 ? 28.312 -26.172 -5.426 1 90.44 73 GLN A C 1
ATOM 569 O O . GLN A 1 73 ? 27.312 -26.281 -4.703 1 90.44 73 GLN A O 1
ATOM 574 N N . ILE A 1 74 ? 29.312 -25.328 -5.176 1 93.94 74 ILE A N 1
ATOM 575 C CA . ILE A 1 74 ? 29.172 -24.297 -4.148 1 93.94 74 ILE A CA 1
ATOM 576 C C . ILE A 1 74 ? 28.844 -22.953 -4.797 1 93.94 74 ILE A C 1
ATOM 578 O O . ILE A 1 74 ? 29.531 -22.531 -5.727 1 93.94 74 ILE A O 1
ATOM 582 N N . TYR A 1 75 ? 27.797 -22.328 -4.359 1 95.25 75 TYR A N 1
ATOM 583 C CA . TYR A 1 75 ? 27.406 -20.984 -4.816 1 95.25 75 TYR A CA 1
ATOM 584 C C . TYR A 1 75 ? 27.656 -19.953 -3.734 1 95.25 75 TYR A C 1
ATOM 586 O O . TYR A 1 75 ? 27.5 -20.219 -2.545 1 95.25 75 TYR A O 1
ATOM 594 N N . HIS A 1 76 ? 28.078 -18.75 -4.227 1 95.81 76 HIS A N 1
ATOM 595 C CA . HIS A 1 76 ? 28.359 -17.656 -3.314 1 95.81 76 HIS A CA 1
ATOM 596 C C . HIS A 1 76 ? 27.406 -16.484 -3.527 1 95.81 76 HIS A C 1
ATOM 598 O O . HIS A 1 76 ? 26.859 -16.312 -4.621 1 95.81 76 HIS A O 1
ATOM 604 N N . ASN A 1 77 ? 27.203 -15.742 -2.445 1 97.31 77 ASN A N 1
ATOM 605 C CA . ASN A 1 77 ? 26.359 -14.562 -2.523 1 97.31 77 ASN A CA 1
ATOM 606 C C . ASN A 1 77 ? 26.969 -13.477 -3.402 1 97.31 77 ASN A C 1
ATOM 608 O O . ASN A 1 77 ? 28.188 -13.305 -3.416 1 97.31 77 ASN A O 1
ATOM 612 N N . TYR A 1 78 ? 26.172 -12.805 -4.164 1 97.06 78 TYR A N 1
ATOM 613 C CA . TYR A 1 78 ? 26.578 -11.703 -5.023 1 97.06 78 TYR A CA 1
ATOM 614 C C . TYR A 1 78 ? 26.266 -10.359 -4.383 1 97.06 78 TYR A C 1
ATOM 616 O O . TYR A 1 78 ? 25.094 -10.039 -4.133 1 97.06 78 TYR A O 1
ATOM 624 N N . PHE A 1 79 ? 27.281 -9.594 -4.16 1 92.75 79 PHE A N 1
ATOM 625 C CA . PHE A 1 79 ? 27.188 -8.375 -3.367 1 92.75 79 PHE A CA 1
ATOM 626 C C . PHE A 1 79 ? 28.125 -7.305 -3.904 1 92.75 79 PHE A C 1
ATOM 628 O O . PHE A 1 79 ? 29.328 -7.555 -4.086 1 92.75 79 PHE A O 1
ATOM 635 N N . ASN A 1 80 ? 27.562 -6.152 -4.129 1 96.62 80 ASN A N 1
ATOM 636 C CA . ASN A 1 80 ? 28.344 -4.992 -4.543 1 96.62 80 ASN A CA 1
ATOM 637 C C . ASN A 1 80 ? 29.25 -5.316 -5.723 1 96.62 80 ASN A C 1
ATOM 639 O O . ASN A 1 80 ? 30.438 -4.984 -5.703 1 96.62 80 ASN A O 1
ATOM 643 N N . GLY A 1 81 ? 28.766 -6.062 -6.637 1 95.69 81 GLY A N 1
ATOM 644 C CA . GLY A 1 81 ? 29.422 -6.293 -7.91 1 95.69 81 GLY A CA 1
ATOM 645 C C . GLY A 1 81 ? 30.344 -7.492 -7.891 1 95.69 81 GLY A C 1
ATOM 646 O O . GLY A 1 81 ? 31.062 -7.75 -8.859 1 95.69 81 GLY A O 1
ATOM 647 N N . GLY A 1 82 ? 30.297 -8.234 -6.773 1 95.12 82 GLY A N 1
ATOM 648 C CA . GLY A 1 82 ? 31.172 -9.398 -6.684 1 95.12 82 GLY A CA 1
ATOM 649 C C . GLY A 1 82 ? 30.594 -10.5 -5.812 1 95.12 82 GLY A C 1
ATOM 650 O O . GLY A 1 82 ? 29.578 -10.305 -5.145 1 95.12 82 GLY A O 1
ATOM 651 N N . PHE A 1 83 ? 31.281 -11.648 -5.859 1 95.25 83 PHE A N 1
ATOM 652 C CA . PHE A 1 83 ? 30.859 -12.805 -5.082 1 95.25 83 PHE A CA 1
ATOM 653 C C . PHE A 1 83 ? 31.641 -12.898 -3.777 1 95.25 83 PHE A C 1
ATOM 655 O O . PHE A 1 83 ? 32.844 -12.68 -3.758 1 95.25 83 PHE A O 1
ATOM 662 N N . LEU A 1 84 ? 30.906 -13.102 -2.68 1 89.19 84 LEU A N 1
ATOM 663 C CA . LEU A 1 84 ? 31.516 -13.234 -1.36 1 89.19 84 LEU A CA 1
ATOM 664 C C . LEU A 1 84 ? 31.984 -14.664 -1.113 1 89.19 84 LEU A C 1
ATOM 666 O O . LEU A 1 84 ? 31.172 -15.562 -0.936 1 89.19 84 LEU A O 1
ATOM 670 N N . GLU A 1 85 ? 33.281 -14.914 -0.978 1 83.38 85 GLU A N 1
ATOM 671 C CA . GLU A 1 85 ? 33.812 -16.281 -0.906 1 83.38 85 GLU A CA 1
ATOM 672 C C . GLU A 1 85 ? 34 -16.719 0.542 1 83.38 85 GLU A C 1
ATOM 674 O O . GLU A 1 85 ? 34.219 -17.891 0.816 1 83.38 85 GLU A O 1
ATOM 679 N N . ASN A 1 86 ? 33.75 -15.906 1.475 1 77.81 86 ASN A N 1
ATOM 680 C CA . ASN A 1 86 ? 34.062 -16.281 2.85 1 77.81 86 ASN A CA 1
ATOM 681 C C . ASN A 1 86 ? 32.812 -16.531 3.66 1 77.81 86 ASN A C 1
ATOM 683 O O . ASN A 1 86 ? 32.5 -15.773 4.59 1 77.81 86 ASN A O 1
ATOM 687 N N . ALA A 1 87 ? 32.125 -17.688 3.256 1 83.31 87 ALA A N 1
ATOM 688 C CA . ALA A 1 87 ? 30.906 -17.953 4.031 1 83.31 87 ALA A CA 1
ATOM 689 C C . ALA A 1 87 ? 31.172 -18.969 5.137 1 83.31 87 ALA A C 1
ATOM 691 O O . ALA A 1 87 ? 31.891 -19.938 4.93 1 83.31 87 ALA A O 1
ATOM 692 N N . ALA A 1 88 ? 30.609 -18.672 6.336 1 82.75 88 ALA A N 1
ATOM 693 C CA . ALA A 1 88 ? 30.781 -19.562 7.484 1 82.75 88 ALA A CA 1
ATOM 694 C C . ALA A 1 88 ? 29.734 -20.672 7.457 1 82.75 88 ALA A C 1
ATOM 696 O O . ALA A 1 88 ? 29.984 -21.766 7.977 1 82.75 88 ALA A O 1
ATOM 697 N N . GLU A 1 89 ? 28.656 -20.406 6.973 1 93.19 89 GLU A N 1
ATOM 698 C CA . GLU A 1 89 ? 27.547 -21.344 6.953 1 93.19 89 GLU A CA 1
ATOM 699 C C . GLU A 1 89 ? 26.984 -21.516 5.543 1 93.19 89 GLU A C 1
ATOM 701 O O . GLU A 1 89 ? 27.094 -20.609 4.715 1 93.19 89 GLU A O 1
ATOM 706 N N . PHE A 1 90 ? 26.453 -22.75 5.273 1 95.12 90 PHE A N 1
ATOM 707 C CA . PHE A 1 90 ? 25.922 -23.078 3.957 1 95.12 90 PHE A CA 1
ATOM 708 C C . PHE A 1 90 ? 24.531 -23.703 4.082 1 95.12 90 PHE A C 1
ATOM 710 O O . PHE A 1 90 ? 24.219 -24.328 5.098 1 95.12 90 PHE A O 1
ATOM 717 N N . ILE A 1 91 ? 23.75 -23.484 3.068 1 95.88 91 ILE A N 1
ATOM 718 C CA . ILE A 1 91 ? 22.453 -24.125 2.898 1 95.88 91 ILE A CA 1
ATOM 719 C C . ILE A 1 91 ? 22.562 -25.219 1.841 1 95.88 91 ILE A C 1
ATOM 721 O O . ILE A 1 91 ? 23.047 -24.984 0.735 1 95.88 91 ILE A O 1
ATOM 725 N N . GLU A 1 92 ? 22.156 -26.375 2.215 1 96.56 92 GLU A N 1
ATOM 726 C CA . GLU A 1 92 ? 22.156 -27.469 1.264 1 96.56 92 GLU A CA 1
ATOM 727 C C . GLU A 1 92 ? 20.938 -27.438 0.358 1 96.56 92 GLU A C 1
ATOM 729 O O . GLU A 1 92 ? 19.828 -27.141 0.817 1 96.56 92 GLU A O 1
ATOM 734 N N . VAL A 1 93 ? 21.188 -27.672 -0.905 1 97.5 93 VAL A N 1
ATOM 735 C CA . VAL A 1 93 ? 20.094 -27.688 -1.876 1 97.5 93 VAL A CA 1
ATOM 736 C C . VAL A 1 93 ? 19.922 -29.094 -2.451 1 97.5 93 VAL A C 1
ATOM 738 O O . VAL A 1 93 ? 20.891 -29.688 -2.916 1 97.5 93 VAL A O 1
ATOM 741 N N . ARG A 1 94 ? 18.703 -29.547 -2.436 1 96.88 94 ARG A N 1
ATOM 742 C CA . ARG A 1 94 ? 18.406 -30.906 -2.877 1 96.88 94 ARG A CA 1
ATOM 743 C C . ARG A 1 94 ? 17.641 -30.891 -4.199 1 96.88 94 ARG A C 1
ATOM 745 O O . ARG A 1 94 ? 16.859 -29.984 -4.457 1 96.88 94 ARG A O 1
ATOM 752 N N . ASN A 1 95 ? 18.016 -31.891 -5.035 1 97.69 95 ASN A N 1
ATOM 753 C CA . ASN A 1 95 ? 17.125 -32.188 -6.152 1 97.69 95 ASN A CA 1
ATOM 754 C C . ASN A 1 95 ? 15.867 -32.906 -5.688 1 97.69 95 ASN A C 1
ATOM 756 O O . ASN A 1 95 ? 15.938 -34.031 -5.156 1 97.69 95 ASN A O 1
ATOM 760 N N . PRO A 1 96 ? 14.727 -32.312 -5.918 1 98.31 96 PRO A N 1
ATOM 761 C CA . PRO A 1 96 ? 13.516 -32.875 -5.324 1 98.31 96 PRO A CA 1
ATOM 762 C C . PRO A 1 96 ? 13.109 -34.219 -5.977 1 98.31 96 PRO A C 1
ATOM 764 O O . PRO A 1 96 ? 12.312 -34.969 -5.41 1 98.31 96 PRO A O 1
ATOM 767 N N . ALA A 1 97 ? 13.562 -34.531 -7.18 1 97.81 97 ALA A N 1
ATOM 768 C CA . ALA A 1 97 ? 13.227 -35.75 -7.867 1 97.81 97 ALA A CA 1
ATOM 769 C C . ALA A 1 97 ? 14.078 -36.906 -7.359 1 97.81 97 ALA A C 1
ATOM 771 O O . ALA A 1 97 ? 13.664 -38.094 -7.438 1 97.81 97 ALA A O 1
ATOM 772 N N . THR A 1 98 ? 15.297 -36.594 -6.793 1 96.56 98 THR A N 1
ATOM 773 C CA . THR A 1 98 ? 16.219 -37.656 -6.391 1 96.56 98 THR A CA 1
ATOM 774 C C . THR A 1 98 ? 16.531 -37.562 -4.902 1 96.56 98 THR A C 1
ATOM 776 O O . THR A 1 98 ? 17.094 -38.469 -4.316 1 96.56 98 THR A O 1
ATOM 779 N N . GLU A 1 99 ? 16.281 -36.406 -4.273 1 96.62 99 GLU A N 1
ATOM 780 C CA . GLU A 1 99 ? 16.531 -36.125 -2.869 1 96.62 99 GLU A CA 1
ATOM 781 C C . GLU A 1 99 ? 18.031 -35.969 -2.592 1 96.62 99 GLU A C 1
ATOM 783 O O . GLU A 1 99 ? 18.438 -35.812 -1.44 1 96.62 99 GLU A O 1
ATOM 788 N N . THR A 1 100 ? 18.781 -35.906 -3.582 1 95.38 100 THR A N 1
ATOM 789 C CA . THR A 1 100 ? 20.219 -35.812 -3.418 1 95.38 100 THR A CA 1
ATOM 790 C C . THR A 1 100 ? 20.656 -34.344 -3.311 1 95.38 100 THR A C 1
ATOM 792 O O . THR A 1 100 ? 20.109 -33.5 -4 1 95.38 100 THR A O 1
ATOM 795 N N . ILE A 1 101 ? 21.594 -34.125 -2.4 1 95.81 101 ILE A N 1
ATOM 796 C CA . ILE A 1 101 ? 22.203 -32.781 -2.305 1 95.81 101 ILE A CA 1
ATOM 797 C C . ILE A 1 101 ? 23.125 -32.562 -3.496 1 95.81 101 ILE A C 1
ATOM 799 O O . ILE A 1 101 ? 24.109 -33.281 -3.676 1 95.81 101 ILE A O 1
ATOM 803 N N . PHE A 1 102 ? 22.844 -31.594 -4.32 1 94.81 102 PHE A N 1
ATOM 804 C CA . PHE A 1 102 ? 23.672 -31.391 -5.504 1 94.81 102 PHE A CA 1
ATOM 805 C C . PHE A 1 102 ? 24.453 -30.094 -5.402 1 94.81 102 PHE A C 1
ATOM 807 O O . PHE A 1 102 ? 25.391 -29.859 -6.164 1 94.81 102 PHE A O 1
ATOM 814 N N . ALA A 1 103 ? 24.016 -29.219 -4.422 1 96.88 103 ALA A N 1
ATOM 815 C CA . ALA A 1 103 ? 24.688 -27.922 -4.281 1 96.88 103 ALA A CA 1
ATOM 816 C C . ALA A 1 103 ? 24.625 -27.422 -2.842 1 96.88 103 ALA A C 1
ATOM 818 O O . ALA A 1 103 ? 23.828 -27.922 -2.047 1 96.88 103 ALA A O 1
ATOM 819 N N . LYS A 1 104 ? 25.516 -26.531 -2.535 1 96.31 104 LYS A N 1
ATOM 820 C CA . LYS A 1 104 ? 25.516 -25.734 -1.311 1 96.31 104 LYS A CA 1
ATOM 821 C C . LYS A 1 104 ? 25.625 -24.25 -1.621 1 96.31 104 LYS A C 1
ATOM 823 O O . LYS A 1 104 ? 26.312 -23.859 -2.555 1 96.31 104 LYS A O 1
ATOM 828 N N . VAL A 1 105 ? 24.938 -23.484 -0.806 1 96.94 105 VAL A N 1
ATOM 829 C CA . VAL A 1 105 ? 24.922 -22.047 -1.034 1 96.94 105 VAL A CA 1
ATOM 830 C C . VAL A 1 105 ? 25.328 -21.328 0.244 1 96.94 105 VAL A C 1
ATOM 832 O O . VAL A 1 105 ? 24.891 -21.672 1.337 1 96.94 105 VAL A O 1
ATOM 835 N N . ALA A 1 106 ? 26.172 -20.328 0.048 1 96.44 106 ALA A N 1
ATOM 836 C CA . ALA A 1 106 ? 26.594 -19.531 1.193 1 96.44 106 ALA A CA 1
ATOM 837 C C . ALA A 1 106 ? 25.406 -18.844 1.858 1 96.44 106 ALA A C 1
ATOM 839 O O . ALA A 1 106 ? 24.531 -18.312 1.175 1 96.44 106 ALA A O 1
ATOM 840 N N . CYS A 1 107 ? 25.359 -18.906 3.174 1 97.12 107 CYS A N 1
ATOM 841 C CA . CYS A 1 107 ? 24.344 -18.234 3.967 1 97.12 107 CYS A CA 1
ATOM 842 C C . CYS A 1 107 ? 24.859 -16.906 4.504 1 97.12 107 CYS A C 1
ATOM 844 O O . CYS A 1 107 ? 25.812 -16.875 5.281 1 97.12 107 CYS A O 1
ATOM 846 N N . ALA A 1 108 ? 24.25 -15.805 4.129 1 97.25 108 ALA A N 1
ATOM 847 C CA . ALA A 1 108 ? 24.703 -14.484 4.547 1 97.25 108 ALA A CA 1
ATOM 848 C C . ALA A 1 108 ? 24.484 -14.273 6.043 1 97.25 108 ALA A C 1
ATOM 850 O O . ALA A 1 108 ? 23.484 -14.734 6.605 1 97.25 108 ALA A O 1
ATOM 851 N N . THR A 1 109 ? 25.359 -13.531 6.664 1 96.62 109 THR A N 1
ATOM 852 C CA . THR A 1 109 ? 25.234 -13.133 8.062 1 96.62 109 THR A CA 1
ATOM 853 C C . THR A 1 109 ? 24.438 -11.844 8.195 1 96.62 109 THR A C 1
ATOM 855 O O . THR A 1 109 ? 24.266 -11.117 7.215 1 96.62 109 THR A O 1
ATOM 858 N N . PRO A 1 110 ? 23.969 -11.555 9.438 1 97.31 110 PRO A N 1
ATOM 859 C CA . PRO A 1 110 ? 23.297 -10.281 9.656 1 97.31 110 PRO A CA 1
ATOM 860 C C . PRO A 1 110 ? 24.172 -9.078 9.289 1 97.31 110 PRO A C 1
ATOM 862 O O . PRO A 1 110 ? 23.672 -8.094 8.742 1 97.31 110 PRO A O 1
ATOM 865 N N . ASP A 1 111 ? 25.469 -9.188 9.523 1 96.88 111 ASP A N 1
ATOM 866 C CA . ASP A 1 111 ? 26.375 -8.086 9.203 1 96.88 111 ASP A CA 1
ATOM 867 C C . ASP A 1 111 ? 26.484 -7.891 7.688 1 96.88 111 ASP A C 1
ATOM 869 O O . ASP A 1 111 ? 26.516 -6.758 7.207 1 96.88 111 ASP A O 1
ATOM 873 N N . GLU A 1 112 ? 26.531 -8.984 6.996 1 96.44 112 GLU A N 1
ATOM 874 C CA . GLU A 1 112 ? 26.578 -8.898 5.539 1 96.44 112 GLU A CA 1
ATOM 875 C C . GLU A 1 112 ? 25.266 -8.32 4.984 1 96.44 112 GLU A C 1
ATOM 877 O O . GLU A 1 112 ? 25.297 -7.562 4.016 1 96.44 112 GLU A O 1
ATOM 882 N N . ALA A 1 113 ? 24.188 -8.695 5.613 1 97.31 113 ALA A N 1
ATOM 883 C CA . ALA A 1 113 ? 22.891 -8.141 5.219 1 97.31 113 ALA A CA 1
ATOM 884 C C . ALA A 1 113 ? 22.859 -6.629 5.41 1 97.31 113 ALA A C 1
ATOM 886 O O . ALA A 1 113 ? 22.406 -5.895 4.531 1 97.31 113 ALA A O 1
ATOM 887 N N . ARG A 1 114 ? 23.359 -6.133 6.527 1 98 114 ARG A N 1
ATOM 888 C CA . ARG A 1 114 ? 23.406 -4.703 6.801 1 98 114 ARG A CA 1
ATOM 889 C C . ARG A 1 114 ? 24.297 -3.984 5.793 1 98 114 ARG A C 1
ATOM 891 O O . ARG A 1 114 ? 23.953 -2.908 5.301 1 98 114 ARG A O 1
ATOM 898 N N . LEU A 1 115 ? 25.391 -4.605 5.527 1 97.44 115 LEU A N 1
ATOM 899 C CA . LEU A 1 115 ? 26.344 -4.027 4.582 1 97.44 115 LEU A CA 1
ATOM 900 C C . LEU A 1 115 ? 25.734 -3.947 3.186 1 97.44 115 LEU A C 1
ATOM 902 O O . LEU A 1 115 ? 25.984 -2.988 2.449 1 97.44 115 LEU A O 1
ATOM 906 N N . ALA A 1 116 ? 25 -4.938 2.809 1 97.81 116 ALA A N 1
ATOM 907 C CA . ALA A 1 116 ? 24.344 -4.938 1.506 1 97.81 116 ALA A CA 1
ATOM 908 C C . ALA A 1 116 ? 23.391 -3.75 1.368 1 97.81 116 ALA A C 1
ATOM 910 O O . ALA A 1 116 ? 23.344 -3.109 0.315 1 97.81 116 ALA A O 1
ATOM 911 N N . VAL A 1 117 ? 22.641 -3.447 2.418 1 98.5 117 VAL A N 1
ATOM 912 C CA . VAL A 1 117 ? 21.719 -2.322 2.383 1 98.5 117 VAL A CA 1
ATOM 913 C C . VAL A 1 117 ? 22.5 -1.015 2.244 1 98.5 117 VAL A C 1
ATOM 915 O O . VAL A 1 117 ? 22.109 -0.136 1.47 1 98.5 117 VAL A O 1
ATOM 918 N N . GLU A 1 118 ? 23.547 -0.885 2.982 1 98.12 118 GLU A N 1
ATOM 919 C CA . GLU A 1 118 ? 24.375 0.316 2.916 1 98.12 118 GLU A CA 1
ATOM 920 C C . GLU A 1 118 ? 24.906 0.541 1.505 1 98.12 118 GLU A C 1
ATOM 922 O O . GLU A 1 118 ? 24.828 1.652 0.976 1 98.12 118 GLU A O 1
ATOM 927 N N . LYS A 1 119 ? 25.453 -0.53 0.938 1 98.19 119 LYS A N 1
ATOM 928 C CA . LYS A 1 119 ? 26.031 -0.428 -0.402 1 98.19 119 LYS A CA 1
ATOM 929 C C . LYS A 1 119 ? 24.938 -0.164 -1.443 1 98.19 119 LYS A C 1
ATOM 931 O O . LYS A 1 119 ? 25.156 0.587 -2.396 1 98.19 119 LYS A O 1
ATOM 936 N N . ALA A 1 120 ? 23.812 -0.81 -1.301 1 98.69 120 ALA A N 1
ATOM 937 C CA . ALA A 1 120 ? 22.688 -0.58 -2.209 1 98.69 120 ALA A CA 1
ATOM 938 C C . ALA A 1 120 ? 22.219 0.87 -2.143 1 98.69 120 ALA A C 1
ATOM 940 O O . ALA A 1 120 ? 21.859 1.46 -3.164 1 98.69 120 ALA A O 1
ATOM 941 N N . LYS A 1 121 ? 22.172 1.433 -0.962 1 98.25 121 LYS A N 1
ATOM 942 C CA . LYS A 1 121 ? 21.781 2.826 -0.776 1 98.25 121 LYS A CA 1
ATOM 943 C C . LYS A 1 121 ? 22.719 3.77 -1.52 1 98.25 121 LYS A C 1
ATOM 945 O O . LYS A 1 121 ? 22.266 4.691 -2.203 1 98.25 121 LYS A O 1
ATOM 950 N N . ILE A 1 122 ? 24 3.555 -1.357 1 98 122 ILE A N 1
ATOM 951 C CA . ILE A 1 122 ? 25 4.371 -2.027 1 98 122 ILE A CA 1
ATOM 952 C C . ILE A 1 122 ? 24.859 4.238 -3.541 1 98 122 ILE A C 1
ATOM 954 O O . ILE A 1 122 ? 24.844 5.238 -4.262 1 98 122 ILE A O 1
ATOM 958 N N . ALA A 1 123 ? 24.688 3.033 -3.99 1 98.69 123 ALA A N 1
ATOM 959 C CA . ALA A 1 123 ? 24.516 2.773 -5.418 1 98.69 123 ALA A CA 1
ATOM 960 C C . ALA A 1 123 ? 23.25 3.438 -5.953 1 98.69 123 ALA A C 1
ATOM 962 O O . ALA A 1 123 ? 23.219 3.9 -7.098 1 98.69 123 ALA A O 1
ATOM 963 N N . GLN A 1 124 ? 22.25 3.418 -5.16 1 98.5 124 GLN A N 1
ATOM 964 C CA . GLN A 1 124 ? 20.969 3.973 -5.57 1 98.5 124 GLN A CA 1
ATOM 965 C C . GLN A 1 124 ? 21.094 5.461 -5.891 1 98.5 124 GLN A C 1
ATOM 967 O O . GLN A 1 124 ? 20.469 5.949 -6.84 1 98.5 124 GLN A O 1
ATOM 972 N N . GLN A 1 125 ? 21.859 6.188 -5.16 1 96.25 125 GLN A N 1
ATOM 973 C CA . GLN A 1 125 ? 22.062 7.617 -5.375 1 96.25 125 GLN A CA 1
ATOM 974 C C . GLN A 1 125 ? 22.672 7.891 -6.746 1 96.25 125 GLN A C 1
ATOM 976 O O . GLN A 1 125 ? 22.344 8.891 -7.391 1 96.25 125 GLN A O 1
ATOM 981 N N . LEU A 1 126 ? 23.484 7.004 -7.133 1 97.25 126 LEU A N 1
ATOM 982 C CA . LEU A 1 126 ? 24.109 7.133 -8.438 1 97.25 126 LEU A CA 1
ATOM 983 C C . LEU A 1 126 ? 23.203 6.609 -9.539 1 97.25 126 LEU A C 1
ATOM 985 O O . LEU A 1 126 ? 23.094 7.219 -10.609 1 97.25 126 LEU A O 1
ATOM 989 N N . TRP A 1 127 ? 22.562 5.535 -9.297 1 98.31 127 TRP A N 1
ATOM 990 C CA . TRP A 1 127 ? 21.703 4.867 -10.266 1 98.31 127 TRP A CA 1
ATOM 991 C C . TRP A 1 127 ? 20.531 5.77 -10.664 1 98.31 127 TRP A C 1
ATOM 993 O O . TRP A 1 127 ? 20.203 5.867 -11.844 1 98.31 127 TRP A O 1
ATOM 1003 N N . ARG A 1 128 ? 19.938 6.453 -9.719 1 96.94 128 ARG A N 1
ATOM 1004 C CA . ARG A 1 128 ? 18.781 7.285 -9.992 1 96.94 128 ARG A CA 1
ATOM 1005 C C . ARG A 1 128 ? 19.156 8.484 -10.859 1 96.94 128 ARG A C 1
ATOM 1007 O O . ARG A 1 128 ? 18.281 9.094 -11.484 1 96.94 128 ARG A O 1
ATOM 1014 N N . LYS A 1 129 ? 20.406 8.852 -10.891 1 95.94 129 LYS A N 1
ATOM 1015 C CA . LYS A 1 129 ? 20.859 10.008 -11.656 1 95.94 129 LYS A CA 1
ATOM 1016 C C . LYS A 1 129 ? 20.953 9.68 -13.141 1 95.94 129 LYS A C 1
ATOM 1018 O O . LYS A 1 129 ? 21 10.578 -13.984 1 95.94 129 LYS A O 1
ATOM 1023 N N . LEU A 1 130 ? 21.062 8.383 -13.422 1 97.19 130 LEU A N 1
ATOM 1024 C CA . LEU A 1 130 ? 21.031 7.996 -14.828 1 97.19 130 LEU A CA 1
ATOM 1025 C C . LEU A 1 130 ? 19.688 8.328 -15.461 1 97.19 130 LEU A C 1
ATOM 1027 O O . LEU A 1 130 ? 18.641 8.219 -14.805 1 97.19 130 LEU A O 1
ATOM 1031 N N . SER A 1 131 ? 19.734 8.703 -16.766 1 96.56 131 SER A N 1
ATOM 1032 C CA . SER A 1 131 ? 18.469 8.844 -17.469 1 96.56 131 SER A CA 1
ATOM 1033 C C . SER A 1 131 ? 17.75 7.508 -17.562 1 96.56 131 SER A C 1
ATOM 1035 O O . SER A 1 131 ? 18.375 6.445 -17.5 1 96.56 131 SER A O 1
ATOM 1037 N N . SER A 1 132 ? 16.453 7.59 -17.703 1 96.5 132 SER A N 1
ATOM 1038 C CA . SER A 1 132 ? 15.695 6.355 -17.859 1 96.5 132 SER A CA 1
ATOM 1039 C C . SER A 1 132 ? 16.141 5.574 -19.094 1 96.5 132 SER A C 1
ATOM 1041 O O . SER A 1 132 ? 16.109 4.344 -19.094 1 96.5 132 SER A O 1
ATOM 1043 N N . GLN A 1 133 ? 16.562 6.305 -20.047 1 96.94 133 GLN A N 1
ATOM 1044 C CA . GLN A 1 133 ? 17.078 5.656 -21.25 1 96.94 133 GLN A CA 1
ATOM 1045 C C . GLN A 1 133 ? 18.328 4.836 -20.953 1 96.94 133 GLN A C 1
ATOM 1047 O O . GLN A 1 133 ? 18.453 3.703 -21.422 1 96.94 133 GLN A O 1
ATOM 1052 N N . GLU A 1 134 ? 19.219 5.371 -20.156 1 97.88 134 GLU A N 1
ATOM 1053 C CA . GLU A 1 134 ? 20.422 4.656 -19.766 1 97.88 134 GLU A CA 1
ATOM 1054 C C . GLU A 1 134 ? 20.094 3.428 -18.922 1 97.88 134 GLU A C 1
ATOM 1056 O O . GLU A 1 134 ? 20.672 2.359 -19.125 1 97.88 134 GLU A O 1
ATOM 1061 N N . ARG A 1 135 ? 19.188 3.572 -18.062 1 98.5 135 ARG A N 1
ATOM 1062 C CA . ARG A 1 135 ? 18.75 2.426 -17.266 1 98.5 135 ARG A CA 1
ATOM 1063 C C . ARG A 1 135 ? 18.109 1.358 -18.141 1 98.5 135 ARG A C 1
ATOM 1065 O O . ARG A 1 135 ? 18.359 0.165 -17.969 1 98.5 135 ARG A O 1
ATOM 1072 N N . GLY A 1 136 ? 17.297 1.831 -19.125 1 98.5 136 GLY A N 1
ATOM 1073 C CA . GLY A 1 136 ? 16.719 0.912 -20.094 1 98.5 136 GLY A CA 1
ATOM 1074 C C . GLY A 1 136 ? 17.75 0.139 -20.891 1 98.5 136 GLY A C 1
ATOM 1075 O O . GLY A 1 136 ? 17.562 -1.044 -21.172 1 98.5 136 GLY A O 1
ATOM 1076 N N . GLU A 1 137 ? 18.828 0.796 -21.234 1 98.31 137 GLU A N 1
ATOM 1077 C CA . GLU A 1 137 ? 19.906 0.137 -21.969 1 98.31 137 GLU A CA 1
ATOM 1078 C C . GLU A 1 137 ? 20.547 -0.969 -21.125 1 98.31 137 GLU A C 1
ATOM 1080 O O . GLU A 1 137 ? 20.891 -2.031 -21.656 1 98.31 137 GLU A O 1
ATOM 1085 N N . HIS A 1 138 ? 20.703 -0.715 -19.844 1 98.5 138 HIS A N 1
ATOM 1086 C CA . HIS A 1 138 ? 21.188 -1.757 -18.938 1 98.5 138 HIS A CA 1
ATOM 1087 C C . HIS A 1 138 ? 20.25 -2.957 -18.938 1 98.5 138 HIS A C 1
ATOM 1089 O O . HIS A 1 138 ? 20.703 -4.105 -18.922 1 98.5 138 HIS A O 1
ATOM 1095 N N . LEU A 1 139 ? 18.922 -2.711 -18.953 1 98.75 139 LEU A N 1
ATOM 1096 C CA . LEU A 1 139 ? 17.953 -3.801 -18.938 1 98.75 139 LEU A CA 1
ATOM 1097 C C . LEU A 1 139 ? 18.016 -4.586 -20.25 1 98.75 139 LEU A C 1
ATOM 1099 O O . LEU A 1 139 ? 17.922 -5.816 -20.25 1 98.75 139 LEU A O 1
ATOM 1103 N N . HIS A 1 140 ? 18.172 -3.889 -21.375 1 98.38 140 HIS A N 1
ATOM 1104 C CA . HIS A 1 140 ? 18.312 -4.562 -22.656 1 98.38 140 HIS A CA 1
ATOM 1105 C C . HIS A 1 140 ? 19.562 -5.453 -22.672 1 98.38 140 HIS A C 1
ATOM 1107 O O . HIS A 1 140 ? 19.5 -6.59 -23.156 1 98.38 140 HIS A O 1
ATOM 1113 N N . ARG A 1 141 ? 20.625 -4.941 -22.172 1 98.5 141 ARG A N 1
ATOM 1114 C CA . ARG A 1 141 ? 21.859 -5.727 -22.125 1 98.5 141 ARG A CA 1
ATOM 1115 C C . ARG A 1 141 ? 21.688 -6.949 -21.219 1 98.5 141 ARG A C 1
ATOM 1117 O O . ARG A 1 141 ? 22.094 -8.055 -21.594 1 98.5 141 ARG A O 1
ATOM 1124 N N . LEU A 1 142 ? 21.109 -6.707 -20.109 1 98.69 142 LEU A N 1
ATOM 1125 C CA . LEU A 1 142 ? 20.859 -7.812 -19.188 1 98.69 142 LEU A CA 1
ATOM 1126 C C . LEU A 1 142 ? 20 -8.883 -19.859 1 98.69 142 LEU A C 1
ATOM 1128 O O . LEU A 1 142 ? 20.266 -10.078 -19.719 1 98.69 142 LEU A O 1
ATOM 1132 N N . ALA A 1 143 ? 18.953 -8.469 -20.594 1 98.75 143 ALA A N 1
ATOM 1133 C CA . ALA A 1 143 ? 18.078 -9.398 -21.312 1 98.75 143 ALA A CA 1
ATOM 1134 C C . ALA A 1 143 ? 18.859 -10.203 -22.344 1 98.75 143 ALA A C 1
ATOM 1136 O O . ALA A 1 143 ? 18.672 -11.414 -22.484 1 98.75 143 ALA A O 1
ATOM 1137 N N . SER A 1 144 ? 19.719 -9.531 -23.031 1 98.56 144 SER A N 1
ATOM 1138 C CA . SER A 1 144 ? 20.516 -10.18 -24.062 1 98.56 144 SER A CA 1
ATOM 1139 C C . SER A 1 144 ? 21.469 -11.203 -23.469 1 98.56 144 SER A C 1
ATOM 1141 O O . SER A 1 144 ? 21.562 -12.328 -23.969 1 98.56 144 SER A O 1
ATOM 1143 N N . VAL A 1 145 ? 22.156 -10.836 -22.438 1 98.56 145 VAL A N 1
ATOM 1144 C CA . VAL A 1 145 ? 23.109 -11.75 -21.797 1 98.56 145 VAL A CA 1
ATOM 1145 C C . VAL A 1 145 ? 22.344 -12.93 -21.188 1 98.56 145 VAL A C 1
ATOM 1147 O O . VAL A 1 145 ? 22.797 -14.078 -21.297 1 98.56 145 VAL A O 1
ATOM 1150 N N . LEU A 1 146 ? 21.219 -12.648 -20.609 1 98.56 146 LEU A N 1
ATOM 1151 C CA . LEU A 1 146 ? 20.406 -13.711 -20.016 1 98.56 146 LEU A CA 1
ATOM 1152 C C . LEU A 1 146 ? 19.969 -14.719 -21.094 1 98.56 146 LEU A C 1
ATOM 1154 O O . LEU A 1 146 ? 20.078 -15.93 -20.875 1 98.56 146 LEU A O 1
ATOM 1158 N N . THR A 1 147 ? 19.516 -14.195 -22.188 1 98.44 147 THR A N 1
ATOM 1159 C CA . THR A 1 147 ? 19.094 -15.055 -23.297 1 98.44 147 THR A CA 1
ATOM 1160 C C . THR A 1 147 ? 20.25 -15.922 -23.781 1 98.44 147 THR A C 1
ATOM 1162 O O . THR A 1 147 ? 20.078 -17.125 -24.016 1 98.44 147 THR A O 1
ATOM 1165 N N . ALA A 1 148 ? 21.391 -15.367 -23.844 1 97.75 148 ALA A N 1
ATOM 1166 C CA . ALA A 1 148 ? 22.578 -16.078 -24.312 1 97.75 148 ALA A CA 1
ATOM 1167 C C . ALA A 1 148 ? 23 -17.156 -23.312 1 97.75 148 ALA A C 1
ATOM 1169 O O . ALA A 1 148 ? 23.578 -18.172 -23.703 1 97.75 148 ALA A O 1
ATOM 1170 N N . GLN A 1 149 ? 22.688 -16.969 -22.078 1 96.12 149 GLN A N 1
ATOM 1171 C CA . GLN A 1 149 ? 23.125 -17.891 -21.031 1 96.12 149 GLN A CA 1
ATOM 1172 C C . GLN A 1 149 ? 22.031 -18.875 -20.656 1 96.12 149 GLN A C 1
ATOM 1174 O O . GLN A 1 149 ? 22.156 -19.609 -19.688 1 96.12 149 GLN A O 1
ATOM 1179 N N . ALA A 1 150 ? 20.953 -18.891 -21.359 1 97.25 150 ALA A N 1
ATOM 1180 C CA . ALA A 1 150 ? 19.797 -19.734 -21.031 1 97.25 150 ALA A CA 1
ATOM 1181 C C . ALA A 1 150 ? 20.203 -21.203 -20.969 1 97.25 150 ALA A C 1
ATOM 1183 O O . ALA A 1 150 ? 19.766 -21.938 -20.062 1 97.25 150 ALA A O 1
ATOM 1184 N N . LYS A 1 151 ? 21.094 -21.672 -21.797 1 93.81 151 LYS A N 1
ATOM 1185 C CA . LYS A 1 151 ? 21.5 -23.062 -21.875 1 93.81 151 LYS A CA 1
ATOM 1186 C C . LYS A 1 151 ? 22.312 -23.469 -20.656 1 93.81 151 LYS A C 1
ATOM 1188 O O . LYS A 1 151 ? 22.281 -24.641 -20.25 1 93.81 151 LYS A O 1
ATOM 1193 N N . THR A 1 152 ? 22.984 -22.531 -20.109 1 92.94 152 THR A N 1
ATOM 1194 C CA . THR A 1 152 ? 23.797 -22.812 -18.938 1 92.94 152 THR A CA 1
ATOM 1195 C C . THR A 1 152 ? 22.984 -22.688 -17.656 1 92.94 152 THR A C 1
ATOM 1197 O O . THR A 1 152 ? 23.219 -23.406 -16.688 1 92.94 152 THR A O 1
ATOM 1200 N N . LEU A 1 153 ? 22.047 -21.844 -17.625 1 96.62 153 LEU A N 1
ATOM 1201 C CA . LEU A 1 153 ? 21.25 -21.562 -16.422 1 96.62 153 LEU A CA 1
ATOM 1202 C C . LEU A 1 153 ? 20.125 -22.578 -16.266 1 96.62 153 LEU A C 1
ATOM 1204 O O . LEU A 1 153 ? 19.781 -22.953 -15.141 1 96.62 153 LEU A O 1
ATOM 1208 N N . ALA A 1 154 ? 19.594 -23.078 -17.344 1 97.56 154 ALA A N 1
ATOM 1209 C CA . ALA A 1 154 ? 18.391 -23.906 -17.344 1 97.56 154 ALA A CA 1
ATOM 1210 C C . ALA A 1 154 ? 18.641 -25.219 -16.609 1 97.56 154 ALA A C 1
ATOM 1212 O O . ALA A 1 154 ? 17.812 -25.656 -15.805 1 97.56 154 ALA A O 1
ATOM 1213 N N . PRO A 1 155 ? 19.812 -25.844 -16.797 1 96.56 155 PRO A N 1
ATOM 1214 C CA . PRO A 1 155 ? 20.062 -27.078 -16.047 1 96.56 155 PRO A CA 1
ATOM 1215 C C . PRO A 1 155 ? 20.094 -26.859 -14.539 1 96.56 155 PRO A C 1
ATOM 1217 O O . PRO A 1 155 ? 19.641 -27.719 -13.773 1 96.56 155 PRO A O 1
ATOM 1220 N N . VAL A 1 156 ? 20.672 -25.75 -14.109 1 97.19 156 VAL A N 1
ATOM 1221 C CA . VAL A 1 156 ? 20.719 -25.422 -12.688 1 97.19 156 VAL A CA 1
ATOM 1222 C C . VAL A 1 156 ? 19.297 -25.266 -12.141 1 97.19 156 VAL A C 1
ATOM 1224 O O . VAL A 1 156 ? 18.969 -25.828 -11.094 1 97.19 156 VAL A O 1
ATOM 1227 N N . LEU A 1 157 ? 18.5 -24.578 -12.883 1 98.06 157 LEU A N 1
ATOM 1228 C CA . LEU A 1 157 ? 17.109 -24.344 -12.516 1 98.06 157 LEU A CA 1
ATOM 1229 C C . LEU A 1 157 ? 16.328 -25.656 -12.477 1 98.06 157 LEU A C 1
ATOM 1231 O O . LEU A 1 157 ? 15.586 -25.906 -11.531 1 98.06 157 LEU A O 1
ATOM 1235 N N . ALA A 1 158 ? 16.516 -26.484 -13.469 1 98 158 ALA A N 1
ATOM 1236 C CA . ALA A 1 158 ? 15.82 -27.766 -13.523 1 98 158 ALA A CA 1
ATOM 1237 C C . ALA A 1 158 ? 16.188 -28.641 -12.336 1 98 158 ALA A C 1
ATOM 1239 O O . ALA A 1 158 ? 15.328 -29.297 -11.75 1 98 158 ALA A O 1
ATOM 1240 N N . ASN A 1 159 ? 17.422 -28.594 -11.969 1 96.88 159 ASN A N 1
ATOM 1241 C CA . ASN A 1 159 ? 17.922 -29.453 -10.891 1 96.88 159 ASN A CA 1
ATOM 1242 C C . ASN A 1 159 ? 17.281 -29.094 -9.555 1 96.88 159 ASN A C 1
ATOM 1244 O O . ASN A 1 159 ? 16.969 -29.969 -8.75 1 96.88 159 ASN A O 1
ATOM 1248 N N . GLU A 1 160 ? 17.125 -27.859 -9.328 1 97.94 160 GLU A N 1
ATOM 1249 C CA . GLU A 1 160 ? 16.672 -27.469 -7.992 1 97.94 160 GLU A CA 1
ATOM 1250 C C . GLU A 1 160 ? 15.148 -27.422 -7.926 1 97.94 160 GLU A C 1
ATOM 1252 O O . GLU A 1 160 ? 14.57 -27.406 -6.836 1 97.94 160 GLU A O 1
ATOM 1257 N N . THR A 1 161 ? 14.43 -27.375 -9.055 1 97.94 161 THR A N 1
ATOM 1258 C CA . THR A 1 161 ? 12.977 -27.203 -9.031 1 97.94 161 THR A CA 1
ATOM 1259 C C . THR A 1 161 ? 12.266 -28.5 -9.414 1 97.94 161 THR A C 1
ATOM 1261 O O . THR A 1 161 ? 11.062 -28.641 -9.188 1 97.94 161 THR A O 1
ATOM 1264 N N . GLY A 1 162 ? 12.945 -29.391 -10.117 1 97.75 162 GLY A N 1
ATOM 1265 C CA . GLY A 1 162 ? 12.312 -30.594 -10.625 1 97.75 162 GLY A CA 1
ATOM 1266 C C . GLY A 1 162 ? 11.664 -30.406 -11.984 1 97.75 162 GLY A C 1
ATOM 1267 O O . GLY A 1 162 ? 10.977 -31.297 -12.484 1 97.75 162 GLY A O 1
ATOM 1268 N N . LYS A 1 163 ? 11.93 -29.312 -12.641 1 98 163 LYS A N 1
ATOM 1269 C CA . LYS A 1 163 ? 11.414 -29.031 -13.977 1 98 163 LYS A CA 1
ATOM 1270 C C . LYS A 1 163 ? 12.18 -29.812 -15.039 1 98 163 LYS A C 1
ATOM 1272 O O . LYS A 1 163 ? 13.289 -30.281 -14.781 1 98 163 LYS A O 1
ATOM 1277 N N . SER A 1 164 ? 11.539 -29.922 -16.25 1 97.75 164 SER A N 1
ATOM 1278 C CA . SER A 1 164 ? 12.297 -30.375 -17.406 1 97.75 164 SER A CA 1
ATOM 1279 C C . SER A 1 164 ? 13.273 -29.297 -17.875 1 97.75 164 SER A C 1
ATOM 1281 O O . SER A 1 164 ? 13.156 -28.125 -17.5 1 97.75 164 SER A O 1
ATOM 1283 N N . LEU A 1 165 ? 14.211 -29.75 -18.625 1 97.31 165 LEU A N 1
ATOM 1284 C CA . LEU A 1 165 ? 15.141 -28.797 -19.203 1 97.31 165 LEU A CA 1
ATOM 1285 C C . LEU A 1 165 ? 14.406 -27.781 -20.078 1 97.31 165 LEU A C 1
ATOM 1287 O O . LEU A 1 165 ? 14.734 -26.594 -20.078 1 97.31 165 LEU A O 1
ATOM 1291 N N . GLU A 1 166 ? 13.453 -28.234 -20.766 1 97.06 166 GLU A N 1
ATOM 1292 C CA . GLU A 1 166 ? 12.664 -27.375 -21.641 1 97.06 166 GLU A CA 1
ATOM 1293 C C . GLU A 1 166 ? 11.898 -26.328 -20.828 1 97.06 166 GLU A C 1
ATOM 1295 O O . GLU A 1 166 ? 11.945 -25.125 -21.156 1 97.06 166 GLU A O 1
ATOM 1300 N N . ASP A 1 167 ? 11.203 -26.75 -19.812 1 97.56 167 ASP A N 1
ATOM 1301 C CA . ASP A 1 167 ? 10.438 -25.828 -18.969 1 97.56 167 ASP A CA 1
ATOM 1302 C C . ASP A 1 167 ? 11.367 -24.812 -18.297 1 97.56 167 ASP A C 1
ATOM 1304 O O . ASP A 1 167 ? 11.023 -23.641 -18.172 1 97.56 167 ASP A O 1
ATOM 1308 N N . ALA A 1 168 ? 12.492 -25.297 -17.844 1 98.31 168 ALA A N 1
ATOM 1309 C CA . ALA A 1 168 ? 13.469 -24.406 -17.219 1 98.31 168 ALA A CA 1
ATOM 1310 C C . ALA A 1 168 ? 14 -23.375 -18.203 1 98.31 168 ALA A C 1
ATOM 1312 O O . ALA A 1 168 ? 14.125 -22.203 -17.875 1 98.31 168 ALA A O 1
ATOM 1313 N N . THR A 1 169 ? 14.305 -23.844 -19.391 1 98 169 THR A N 1
ATOM 1314 C CA . THR A 1 169 ? 14.766 -22.938 -20.438 1 98 169 THR A CA 1
ATOM 1315 C C . THR A 1 169 ? 13.711 -21.891 -20.75 1 98 169 THR A C 1
ATOM 1317 O O . THR A 1 169 ? 14.023 -20.703 -20.859 1 98 169 THR A O 1
ATOM 1320 N N . ASN A 1 170 ? 12.508 -22.328 -20.891 1 97.38 170 ASN A N 1
ATOM 1321 C CA . ASN A 1 170 ? 11.414 -21.406 -21.172 1 97.38 170 ASN A CA 1
ATOM 1322 C C . ASN A 1 170 ? 11.266 -20.359 -20.062 1 97.38 170 ASN A C 1
ATOM 1324 O O . ASN A 1 170 ? 11.031 -19.188 -20.344 1 97.38 170 ASN A O 1
ATOM 1328 N N . GLU A 1 171 ? 11.383 -20.766 -18.828 1 97.88 171 GLU A N 1
ATOM 1329 C CA . GLU A 1 171 ? 11.297 -19.797 -17.734 1 97.88 171 GLU A CA 1
ATOM 1330 C C . GLU A 1 171 ? 12.352 -18.719 -17.875 1 97.88 171 GLU A C 1
ATOM 1332 O O . GLU A 1 171 ? 12.07 -17.531 -17.656 1 97.88 171 GLU A O 1
ATOM 1337 N N . VAL A 1 172 ? 13.547 -19.109 -18.203 1 98.44 172 VAL A N 1
ATOM 1338 C CA . VAL A 1 172 ? 14.633 -18.156 -18.391 1 98.44 172 VAL A CA 1
ATOM 1339 C C . VAL A 1 172 ? 14.281 -17.188 -19.516 1 98.44 172 VAL A C 1
ATOM 1341 O O . VAL A 1 172 ? 14.461 -15.969 -19.375 1 98.44 172 VAL A O 1
ATOM 1344 N N . LEU A 1 173 ? 13.75 -17.703 -20.562 1 98 173 LEU A N 1
ATOM 1345 C CA . LEU A 1 173 ? 13.414 -16.875 -21.719 1 98 173 LEU A CA 1
ATOM 1346 C C . LEU A 1 173 ? 12.242 -15.953 -21.391 1 98 173 LEU A C 1
ATOM 1348 O O . LEU A 1 173 ? 12.234 -14.789 -21.812 1 98 173 LEU A O 1
ATOM 1352 N N . TYR A 1 174 ? 11.234 -16.516 -20.688 1 96.94 174 TYR A N 1
ATOM 1353 C CA . TYR A 1 174 ? 10.125 -15.68 -20.234 1 96.94 174 TYR A CA 1
ATOM 1354 C C . TYR A 1 174 ? 10.625 -14.531 -19.375 1 96.94 174 TYR A C 1
ATOM 1356 O O . TYR A 1 174 ? 10.141 -13.398 -19.484 1 96.94 174 TYR A O 1
ATOM 1364 N N . ALA A 1 175 ? 11.555 -14.828 -18.562 1 98.12 175 ALA A N 1
ATOM 1365 C CA . ALA A 1 175 ? 12.117 -13.82 -17.672 1 98.12 175 ALA A CA 1
ATOM 1366 C C . ALA A 1 175 ? 12.844 -12.734 -18.453 1 98.12 175 ALA A C 1
ATOM 1368 O O . ALA A 1 175 ? 12.781 -11.555 -18.109 1 98.12 175 ALA A O 1
ATOM 1369 N N . ALA A 1 176 ? 13.531 -13.109 -19.484 1 98.56 176 ALA A N 1
ATOM 1370 C CA . ALA A 1 176 ? 14.219 -12.141 -20.344 1 98.56 176 ALA A CA 1
ATOM 1371 C C . ALA A 1 176 ? 13.227 -11.172 -20.969 1 98.56 176 ALA A C 1
ATOM 1373 O O . ALA A 1 176 ? 13.523 -9.992 -21.141 1 98.56 176 ALA A O 1
ATOM 1374 N N . GLU A 1 177 ? 12.07 -11.664 -21.266 1 98.12 177 GLU A N 1
ATOM 1375 C CA . GLU A 1 177 ? 11.039 -10.82 -21.875 1 98.12 177 GLU A CA 1
ATOM 1376 C C . GLU A 1 177 ? 10.539 -9.773 -20.891 1 98.12 177 GLU A C 1
ATOM 1378 O O . GLU A 1 177 ? 10.188 -8.656 -21.281 1 98.12 177 GLU A O 1
ATOM 1383 N N . ILE A 1 178 ? 10.523 -10.094 -19.641 1 98.38 178 ILE A N 1
ATOM 1384 C CA . ILE A 1 178 ? 10.156 -9.117 -18.625 1 98.38 178 ILE A CA 1
ATOM 1385 C C . ILE A 1 178 ? 11.125 -7.941 -18.656 1 98.38 178 ILE A C 1
ATOM 1387 O O . ILE A 1 178 ? 10.711 -6.785 -18.578 1 98.38 178 ILE A O 1
ATOM 1391 N N . LEU A 1 179 ? 12.391 -8.242 -18.766 1 98.69 179 LEU A N 1
ATOM 1392 C CA . LEU A 1 179 ? 13.406 -7.203 -18.859 1 98.69 179 LEU A CA 1
ATOM 1393 C C . LEU A 1 179 ? 13.164 -6.312 -20.078 1 98.69 179 LEU A C 1
ATOM 1395 O O . LEU A 1 179 ? 13.227 -5.086 -19.969 1 98.69 179 LEU A O 1
ATOM 1399 N N . ARG A 1 180 ? 12.875 -6.93 -21.188 1 98.5 180 ARG A N 1
ATOM 1400 C CA . ARG A 1 180 ? 12.633 -6.168 -22.422 1 98.5 180 ARG A CA 1
ATOM 1401 C C . ARG A 1 180 ? 11.383 -5.305 -22.281 1 98.5 180 ARG A C 1
ATOM 1403 O O . ARG A 1 180 ? 11.367 -4.152 -22.719 1 98.5 180 ARG A O 1
ATOM 1410 N N . TYR A 1 181 ? 10.359 -5.891 -21.734 1 98.38 181 TYR A N 1
ATOM 1411 C CA . TYR A 1 181 ? 9.133 -5.129 -21.531 1 98.38 181 TYR A CA 1
ATOM 1412 C C . TYR A 1 181 ? 9.398 -3.869 -20.719 1 98.38 181 TYR A C 1
ATOM 1414 O O . TYR A 1 181 ? 8.992 -2.773 -21.109 1 98.38 181 TYR A O 1
ATOM 1422 N N . HIS A 1 182 ? 10.07 -4.008 -19.609 1 98.44 182 HIS A N 1
ATOM 1423 C CA . HIS A 1 182 ? 10.273 -2.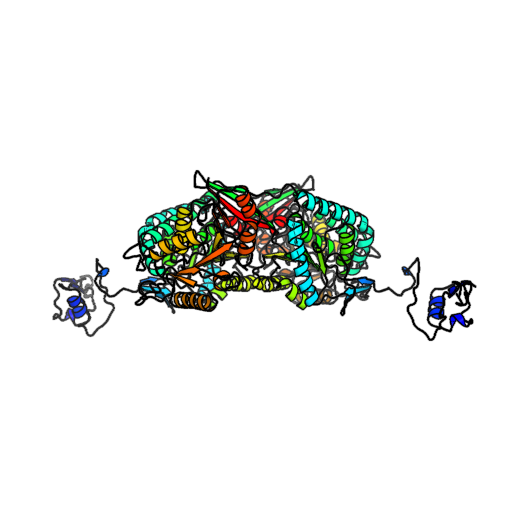869 -18.734 1 98.44 182 HIS A CA 1
ATOM 1424 C C . HIS A 1 182 ? 11.266 -1.88 -19.328 1 98.44 182 HIS A C 1
ATOM 1426 O O . HIS A 1 182 ? 11.156 -0.672 -19.094 1 98.44 182 HIS A O 1
ATOM 1432 N N . ALA A 1 183 ? 12.211 -2.393 -20.062 1 98.31 183 ALA A N 1
ATOM 1433 C CA . ALA A 1 183 ? 13.094 -1.479 -20.781 1 98.31 183 ALA A CA 1
ATOM 1434 C C . ALA A 1 183 ? 12.297 -0.554 -21.688 1 98.31 183 ALA A C 1
ATOM 1436 O O . ALA A 1 183 ? 12.68 0.597 -21.906 1 98.31 183 ALA A O 1
ATOM 1437 N N . GLY A 1 184 ? 11.195 -1.033 -22.156 1 97.5 184 GLY A N 1
ATOM 1438 C CA . GLY A 1 184 ? 10.336 -0.265 -23.047 1 97.5 184 GLY A CA 1
ATOM 1439 C C . GLY A 1 184 ? 9.695 0.934 -22.375 1 97.5 184 GLY A C 1
ATOM 1440 O O . GLY A 1 184 ? 9.18 1.831 -23.031 1 97.5 184 GLY A O 1
ATOM 1441 N N . TRP A 1 185 ? 9.766 1 -21.062 1 96.88 185 TRP A N 1
ATOM 1442 C CA . TRP A 1 185 ? 9.156 2.094 -20.312 1 96.88 185 TRP A CA 1
ATOM 1443 C C . TRP A 1 185 ? 10.141 3.25 -20.141 1 96.88 185 TRP A C 1
ATOM 1445 O O . TRP A 1 185 ? 9.805 4.273 -19.547 1 96.88 185 TRP A O 1
ATOM 1455 N N . ALA A 1 186 ? 11.297 3.213 -20.719 1 95.44 186 ALA A N 1
ATOM 1456 C CA . ALA A 1 186 ? 12.391 4.152 -20.5 1 95.44 186 ALA A CA 1
ATOM 1457 C C . ALA A 1 186 ? 11.961 5.582 -20.812 1 95.44 186 ALA A C 1
ATOM 1459 O O . ALA A 1 186 ? 12.445 6.531 -20.203 1 95.44 186 ALA A O 1
ATOM 1460 N N . ARG A 1 187 ? 11.07 5.77 -21.75 1 93.44 187 ARG A N 1
ATOM 1461 C CA . ARG A 1 187 ? 10.648 7.117 -22.109 1 93.44 187 ARG A CA 1
ATOM 1462 C C . ARG A 1 187 ? 9.164 7.324 -21.844 1 93.44 187 ARG A C 1
ATOM 1464 O O . ARG A 1 187 ? 8.531 8.195 -22.438 1 93.44 187 ARG A O 1
ATOM 1471 N N . ARG A 1 188 ? 8.648 6.461 -20.922 1 94.81 188 ARG A N 1
ATOM 1472 C CA . ARG A 1 188 ? 7.191 6.473 -20.812 1 94.81 188 ARG A CA 1
ATOM 1473 C C . ARG A 1 188 ? 6.758 6.625 -19.359 1 94.81 188 ARG A C 1
ATOM 1475 O O . ARG A 1 188 ? 5.562 6.652 -19.062 1 94.81 188 ARG A O 1
ATOM 1482 N N . ILE A 1 189 ? 7.672 6.723 -18.422 1 95.75 189 ILE A N 1
ATOM 1483 C CA . ILE A 1 189 ? 7.336 7 -17.031 1 95.75 189 ILE A CA 1
ATOM 1484 C C . ILE A 1 189 ? 7.094 8.492 -16.844 1 95.75 189 ILE A C 1
ATOM 1486 O O . ILE A 1 189 ? 8.039 9.266 -16.641 1 95.75 189 ILE A O 1
ATOM 1490 N N . GLU A 1 190 ? 5.84 8.867 -16.875 1 94 190 GLU A N 1
ATOM 1491 C CA . GLU A 1 190 ? 5.469 10.281 -16.922 1 94 190 GLU A CA 1
ATOM 1492 C C . GLU A 1 190 ? 4.859 10.742 -15.594 1 94 190 GLU A C 1
ATOM 1494 O O . GLU A 1 190 ? 4.355 9.922 -14.828 1 94 190 GLU A O 1
ATOM 1499 N N . GLY A 1 191 ? 5 12.086 -15.32 1 95.38 191 GLY A N 1
ATOM 1500 C CA . GLY A 1 191 ? 4.215 12.758 -14.297 1 95.38 191 GLY A CA 1
ATOM 1501 C C . GLY A 1 191 ? 2.955 13.406 -14.844 1 95.38 191 GLY A C 1
ATOM 1502 O O . GLY A 1 191 ? 2.463 13.023 -15.906 1 95.38 191 GLY A O 1
ATOM 1503 N N . GLU A 1 192 ? 2.342 14.242 -14.023 1 96.5 192 GLU A N 1
ATOM 1504 C CA . GLU A 1 192 ? 1.105 14.922 -14.406 1 96.5 192 GLU A CA 1
ATOM 1505 C C . GLU A 1 192 ? 1.21 16.422 -14.195 1 96.5 192 GLU A C 1
ATOM 1507 O O . GLU A 1 192 ? 1.9 16.875 -13.281 1 96.5 192 GLU A O 1
ATOM 1512 N N . VAL A 1 193 ? 0.614 17.156 -15.117 1 96.31 193 VAL A N 1
ATOM 1513 C CA . VAL A 1 193 ? 0.297 18.562 -14.883 1 96.31 193 VAL A CA 1
ATOM 1514 C C . VAL A 1 193 ? -1.173 18.703 -14.5 1 96.31 193 VAL A C 1
ATOM 1516 O O . VAL A 1 193 ? -2.062 18.328 -15.266 1 96.31 193 VAL A O 1
ATOM 1519 N N . ILE A 1 194 ? -1.375 19.203 -13.32 1 96.25 194 ILE A N 1
ATOM 1520 C CA . ILE A 1 194 ? -2.717 19.281 -12.758 1 96.25 194 ILE A CA 1
ATOM 1521 C C . ILE A 1 194 ? -3.184 20.734 -12.711 1 96.25 194 ILE A C 1
ATOM 1523 O O . ILE A 1 194 ? -2.469 21.609 -12.211 1 96.25 194 ILE A O 1
ATOM 1527 N N . PRO A 1 195 ? -4.363 21.047 -13.219 1 94.44 195 PRO A N 1
ATOM 1528 C CA . PRO A 1 195 ? -4.863 22.422 -13.117 1 94.44 195 PRO A CA 1
ATOM 1529 C C . PRO A 1 195 ? -5.094 22.859 -11.672 1 94.44 195 PRO A C 1
ATOM 1531 O O . PRO A 1 195 ? -5.641 22.094 -10.867 1 94.44 195 PRO A O 1
ATOM 1534 N N . SER A 1 196 ? -4.668 24.047 -11.422 1 94.62 196 SER A N 1
ATOM 1535 C CA . SER A 1 196 ? -4.875 24.609 -10.094 1 94.62 196 SER A CA 1
ATOM 1536 C C . SER A 1 196 ? -6.176 25.406 -10.023 1 94.62 196 SER A C 1
ATOM 1538 O O . SER A 1 196 ? -6.652 25.906 -11.047 1 94.62 196 SER A O 1
ATOM 1540 N N . ASP A 1 197 ? -6.738 25.5 -8.844 1 93.94 197 ASP A N 1
ATOM 1541 C CA . ASP A 1 197 ? -7.879 26.391 -8.625 1 93.94 197 ASP A CA 1
ATOM 1542 C C . ASP A 1 197 ? -7.434 27.859 -8.57 1 93.94 197 ASP A C 1
ATOM 1544 O O . ASP A 1 197 ? -8.266 28.766 -8.641 1 93.94 197 ASP A O 1
ATOM 1548 N N . ASN A 1 198 ? -6.117 28 -8.484 1 93.69 198 ASN A N 1
ATOM 1549 C CA . ASN A 1 198 ? -5.551 29.344 -8.523 1 93.69 198 ASN A CA 1
ATOM 1550 C C . ASN A 1 198 ? -5.051 29.703 -9.922 1 93.69 198 ASN A C 1
ATOM 1552 O O . ASN A 1 198 ? -4.262 28.969 -10.508 1 93.69 198 ASN A O 1
ATOM 1556 N N . ALA A 1 199 ? -5.473 30.875 -10.492 1 92.81 199 ALA A N 1
ATOM 1557 C CA . ALA A 1 199 ? -5.195 31.25 -11.875 1 92.81 199 ALA A CA 1
ATOM 1558 C C . ALA A 1 199 ? -3.693 31.406 -12.109 1 92.81 199 ALA A C 1
ATOM 1560 O O . ALA A 1 199 ? -3.201 31.109 -13.203 1 92.81 199 ALA A O 1
ATOM 1561 N N . GLN A 1 200 ? -2.922 31.719 -11.141 1 94.94 200 GLN A N 1
ATOM 1562 C CA . GLN A 1 200 ? -1.494 31.938 -11.336 1 94.94 200 GLN A CA 1
ATOM 1563 C C . GLN A 1 200 ? -0.665 30.922 -10.555 1 94.94 200 GLN A C 1
ATOM 1565 O O . GLN A 1 200 ? 0.269 31.297 -9.836 1 94.94 200 GLN A O 1
ATOM 1570 N N . GLU A 1 201 ? -1.021 29.656 -10.836 1 95.81 201 GLU A N 1
ATOM 1571 C CA . GLU A 1 201 ? -0.355 28.562 -10.133 1 95.81 201 GLU A CA 1
ATOM 1572 C C . GLU A 1 201 ? -0.339 27.297 -10.984 1 95.81 201 GLU A C 1
ATOM 1574 O O . GLU A 1 201 ? -1.336 26.969 -11.633 1 95.81 201 GLU A O 1
ATOM 1579 N N . ASN A 1 202 ? 0.812 26.703 -11.117 1 95.31 202 ASN A N 1
ATOM 1580 C CA . ASN A 1 202 ? 0.929 25.391 -11.734 1 95.31 202 ASN A CA 1
ATOM 1581 C C . ASN A 1 202 ? 1.188 24.297 -10.688 1 95.31 202 ASN A C 1
ATOM 1583 O O . ASN A 1 202 ? 1.91 24.531 -9.719 1 95.31 202 ASN A O 1
ATOM 1587 N N . ILE A 1 203 ? 0.524 23.172 -10.859 1 97.19 203 ILE A N 1
ATOM 1588 C CA . ILE A 1 203 ? 0.737 22.016 -9.992 1 97.19 203 ILE A CA 1
ATOM 1589 C C . ILE A 1 203 ? 1.317 20.859 -10.805 1 97.19 203 ILE A C 1
ATOM 1591 O O . ILE A 1 203 ? 0.762 20.484 -11.844 1 97.19 203 ILE A O 1
ATOM 1595 N N . PHE A 1 204 ? 2.475 20.422 -10.414 1 97.31 204 PHE A N 1
ATOM 1596 C CA . PHE A 1 204 ? 3.117 19.266 -11.031 1 97.31 204 PHE A CA 1
ATOM 1597 C C . PHE A 1 204 ? 3.115 18.078 -10.078 1 97.31 204 PHE A C 1
ATOM 1599 O O . PHE A 1 204 ? 3.363 18.234 -8.883 1 97.31 204 PHE A O 1
ATOM 1606 N N . LEU A 1 205 ? 2.73 16.953 -10.586 1 97.94 205 LEU A N 1
ATOM 1607 C CA . LEU A 1 205 ? 2.914 15.688 -9.875 1 97.94 205 LEU A CA 1
ATOM 1608 C C . LEU A 1 205 ? 4.008 14.852 -10.523 1 97.94 205 LEU A C 1
ATOM 1610 O O . LEU A 1 205 ? 3.787 14.242 -11.578 1 97.94 205 LEU A O 1
ATOM 1614 N N . MET A 1 206 ? 5.113 14.812 -9.859 1 96.94 206 MET A N 1
ATOM 1615 C CA . MET A 1 206 ? 6.289 14.133 -10.398 1 96.94 206 MET A CA 1
ATOM 1616 C C . MET A 1 206 ? 6.41 12.727 -9.82 1 96.94 206 MET A C 1
ATOM 1618 O O . MET A 1 206 ? 5.852 12.43 -8.758 1 96.94 206 MET A O 1
ATOM 1622 N N . ARG A 1 207 ? 7.125 11.883 -10.555 1 96.19 207 ARG A N 1
ATOM 1623 C CA . ARG A 1 207 ? 7.367 10.516 -10.102 1 96.19 207 ARG A CA 1
ATOM 1624 C C . ARG A 1 207 ? 8.844 10.297 -9.789 1 96.19 207 ARG A C 1
ATOM 1626 O O . ARG A 1 207 ? 9.719 10.711 -10.555 1 96.19 207 ARG A O 1
ATOM 1633 N N . GLU A 1 208 ? 9.102 9.672 -8.617 1 97 208 GLU A N 1
ATOM 1634 C CA . GLU A 1 208 ? 10.445 9.43 -8.094 1 97 208 GLU A CA 1
ATOM 1635 C C . GLU A 1 208 ? 10.609 7.992 -7.621 1 97 208 GLU A C 1
ATOM 1637 O O . GLU A 1 208 ? 9.625 7.336 -7.262 1 97 208 GLU A O 1
ATOM 1642 N N . PRO A 1 209 ? 11.875 7.434 -7.672 1 97.94 209 PRO A N 1
ATOM 1643 C CA . PRO A 1 209 ? 12.094 6.113 -7.074 1 97.94 209 PRO A CA 1
ATOM 1644 C C . PRO A 1 209 ? 11.891 6.109 -5.562 1 97.94 209 PRO A C 1
ATOM 1646 O O . PRO A 1 209 ? 11.922 7.168 -4.926 1 97.94 209 PRO A O 1
ATOM 1649 N N . LEU A 1 210 ? 11.711 4.945 -5.023 1 97.94 210 LEU A N 1
ATOM 1650 C CA . LEU A 1 210 ? 11.57 4.77 -3.584 1 97.94 210 LEU A CA 1
ATOM 1651 C C . LEU A 1 210 ? 12.93 4.746 -2.898 1 97.94 210 LEU A C 1
ATOM 1653 O O . LEU A 1 210 ? 13.094 5.316 -1.817 1 97.94 210 LEU A O 1
ATOM 1657 N N . GLY A 1 211 ? 13.867 4.051 -3.443 1 97.88 211 GLY A N 1
ATOM 1658 C CA . GLY A 1 211 ? 15.18 3.836 -2.848 1 97.88 211 GLY A CA 1
ATOM 1659 C C . GLY A 1 211 ? 15.664 2.404 -2.975 1 97.88 211 GLY A C 1
ATOM 1660 O O . GLY A 1 211 ? 15.797 1.886 -4.082 1 97.88 211 GLY A O 1
ATOM 1661 N N . VAL A 1 212 ? 15.875 1.751 -1.774 1 98.75 212 VAL A N 1
ATOM 1662 C CA . VAL A 1 212 ? 16.312 0.36 -1.741 1 98.75 212 VAL A CA 1
ATOM 1663 C C . VAL A 1 212 ? 15.109 -0.561 -1.567 1 98.75 212 VAL A C 1
ATOM 1665 O O . VAL A 1 212 ? 14.336 -0.403 -0.624 1 98.75 212 VAL A O 1
ATOM 1668 N N . ALA A 1 213 ? 14.984 -1.511 -2.5 1 98.81 213 ALA A N 1
ATOM 1669 C CA . ALA A 1 213 ? 13.906 -2.494 -2.426 1 98.81 213 ALA A CA 1
ATOM 1670 C C . ALA A 1 213 ? 14.453 -3.879 -2.088 1 98.81 213 ALA A C 1
ATOM 1672 O O . ALA A 1 213 ? 15.43 -4.328 -2.68 1 98.81 213 ALA A O 1
ATOM 1673 N N . VAL A 1 214 ? 13.82 -4.496 -1.132 1 98.88 214 VAL A N 1
ATOM 1674 C CA . VAL A 1 214 ? 14.109 -5.895 -0.834 1 98.88 214 VAL A CA 1
ATOM 1675 C C . VAL A 1 214 ? 13.094 -6.793 -1.543 1 98.88 214 VAL A C 1
ATOM 1677 O O . VAL A 1 214 ? 11.891 -6.574 -1.444 1 98.88 214 VAL A O 1
ATOM 1680 N N . CYS A 1 215 ? 13.602 -7.754 -2.277 1 98.81 215 CYS A N 1
ATOM 1681 C CA . CYS A 1 215 ? 12.766 -8.68 -3.029 1 98.81 215 CYS A CA 1
ATOM 1682 C C . CYS A 1 215 ? 12.875 -10.094 -2.465 1 98.81 215 CYS A C 1
ATOM 1684 O O . CYS A 1 215 ? 13.945 -10.695 -2.475 1 98.81 215 CYS A O 1
ATOM 1686 N N . LEU A 1 216 ? 11.789 -10.625 -1.97 1 98.75 216 LEU A N 1
ATOM 1687 C CA . LEU A 1 216 ? 11.711 -11.977 -1.429 1 98.75 216 LEU A CA 1
ATOM 1688 C C . LEU A 1 216 ? 11.039 -12.922 -2.422 1 98.75 216 LEU A C 1
ATOM 1690 O O . LEU A 1 216 ? 9.867 -12.742 -2.76 1 98.75 216 LEU A O 1
ATOM 1694 N N . ILE A 1 217 ? 11.773 -13.945 -2.803 1 98.44 217 ILE A N 1
ATOM 1695 C CA . ILE A 1 217 ? 11.414 -14.703 -4 1 98.44 217 ILE A CA 1
ATOM 1696 C C . ILE A 1 217 ? 10.977 -16.109 -3.607 1 98.44 217 ILE A C 1
ATOM 1698 O O . ILE A 1 217 ? 11.617 -16.75 -2.777 1 98.44 217 ILE A O 1
ATOM 1702 N N . PRO A 1 218 ? 9.906 -16.641 -4.203 1 98.12 218 PRO A N 1
ATOM 1703 C CA . PRO A 1 218 ? 9.438 -18 -3.93 1 98.12 218 PRO A CA 1
ATOM 1704 C C . PRO A 1 218 ? 10.266 -19.062 -4.648 1 98.12 218 PRO A C 1
ATOM 1706 O O . PRO A 1 218 ? 11.102 -18.734 -5.492 1 98.12 218 PRO A O 1
ATOM 1709 N N . PHE A 1 219 ? 9.945 -20.312 -4.398 1 98.31 219 PHE A N 1
ATOM 1710 C CA . PHE A 1 219 ? 10.781 -21.406 -4.879 1 98.31 219 PHE A CA 1
ATOM 1711 C C . PHE A 1 219 ? 10.344 -21.859 -6.266 1 98.31 219 PHE A C 1
ATOM 1713 O O . PHE A 1 219 ? 11.117 -22.5 -6.988 1 98.31 219 PHE A O 1
ATOM 1720 N N . ASN A 1 220 ? 9.148 -21.547 -6.66 1 97.69 220 ASN A N 1
ATOM 1721 C CA . ASN A 1 220 ? 8.547 -22.312 -7.746 1 97.69 220 ASN A CA 1
ATOM 1722 C C . ASN A 1 220 ? 8.961 -21.766 -9.109 1 97.69 220 ASN A C 1
ATOM 1724 O O . ASN A 1 220 ? 9.102 -22.531 -10.07 1 97.69 220 ASN A O 1
ATOM 1728 N N . PHE A 1 221 ? 9.102 -20.484 -9.242 1 97.81 221 PHE A N 1
ATOM 1729 C CA . PHE A 1 221 ? 9.633 -19.844 -10.445 1 97.81 221 PHE A CA 1
ATOM 1730 C C . PHE A 1 221 ? 10.703 -18.812 -10.086 1 97.81 221 PHE A C 1
ATOM 1732 O O . PHE A 1 221 ? 10.516 -17.625 -10.312 1 97.81 221 PHE A O 1
ATOM 1739 N N . PRO A 1 222 ? 11.797 -19.281 -9.664 1 97.75 222 PRO A N 1
ATOM 1740 C CA . PRO A 1 222 ? 12.766 -18.406 -9.016 1 97.75 222 PRO A CA 1
ATOM 1741 C C . PRO A 1 222 ? 13.336 -17.344 -9.969 1 97.75 222 PRO A C 1
ATOM 1743 O O . PRO A 1 222 ? 13.516 -16.188 -9.578 1 97.75 222 PRO A O 1
ATOM 1746 N N . ILE A 1 223 ? 13.539 -17.688 -11.266 1 98.25 223 ILE A N 1
ATOM 1747 C CA . ILE A 1 223 ? 14.141 -16.734 -12.195 1 98.25 223 ILE A CA 1
ATOM 1748 C C . ILE A 1 223 ? 13.07 -15.766 -12.703 1 98.25 223 ILE A C 1
ATOM 1750 O O . ILE A 1 223 ? 13.297 -14.555 -12.75 1 98.25 223 ILE A O 1
ATOM 1754 N N . TYR A 1 224 ? 11.969 -16.312 -13.031 1 97.88 224 TYR A N 1
ATOM 1755 C CA . TYR A 1 224 ? 10.875 -15.492 -13.539 1 97.88 224 TYR A CA 1
ATOM 1756 C C . TYR A 1 224 ? 10.438 -14.461 -12.508 1 97.88 224 TYR A C 1
ATOM 1758 O O . TYR A 1 224 ? 10.352 -13.273 -12.812 1 97.88 224 TYR A O 1
ATOM 1766 N N . THR A 1 225 ? 10.234 -14.914 -11.273 1 97.88 225 THR A N 1
ATOM 1767 C CA . THR A 1 225 ? 9.703 -14.055 -10.219 1 97.88 225 THR A CA 1
ATOM 1768 C C . THR A 1 225 ? 10.758 -13.039 -9.773 1 97.88 225 THR A C 1
ATOM 1770 O O . THR A 1 225 ? 10.422 -11.906 -9.43 1 97.88 225 THR A O 1
ATOM 1773 N N . LEU A 1 226 ? 11.945 -13.469 -9.805 1 97.75 226 LEU A N 1
ATOM 1774 C CA . LEU A 1 226 ? 13.016 -12.555 -9.414 1 97.75 226 LEU A CA 1
ATOM 1775 C C . LEU A 1 226 ? 13.078 -11.359 -10.367 1 97.75 226 LEU A C 1
ATOM 1777 O O . LEU A 1 226 ? 13.18 -10.211 -9.922 1 97.75 226 LEU A O 1
ATOM 1781 N N . LEU A 1 227 ? 12.977 -11.625 -11.664 1 98.56 227 LEU A N 1
ATOM 1782 C CA . LEU A 1 227 ? 13.078 -10.539 -12.633 1 98.56 227 LEU A CA 1
ATOM 1783 C C . LEU A 1 227 ? 11.789 -9.727 -12.68 1 98.56 227 LEU A C 1
ATOM 1785 O O . LEU A 1 227 ? 11.805 -8.555 -13.062 1 98.56 227 LEU A O 1
ATOM 1789 N N . ARG A 1 228 ? 10.711 -10.398 -12.281 1 97.94 228 ARG A N 1
ATOM 1790 C CA . ARG A 1 228 ? 9.445 -9.695 -12.141 1 97.94 228 ARG A CA 1
ATOM 1791 C C . ARG A 1 228 ? 9.562 -8.547 -11.141 1 97.94 228 ARG A C 1
ATOM 1793 O O . ARG A 1 228 ? 8.797 -7.582 -11.195 1 97.94 228 ARG A O 1
ATOM 1800 N N . LYS A 1 229 ? 10.5 -8.586 -10.242 1 98.62 229 LYS A N 1
ATOM 1801 C CA . LYS A 1 229 ? 10.695 -7.566 -9.219 1 98.62 229 LYS A CA 1
ATOM 1802 C C . LYS A 1 229 ? 11.914 -6.699 -9.531 1 98.62 229 LYS A C 1
ATOM 1804 O O . LYS A 1 229 ? 11.867 -5.477 -9.383 1 98.62 229 LYS A O 1
ATOM 1809 N N . ILE A 1 230 ? 12.969 -7.25 -10.102 1 98.81 230 ILE A N 1
ATOM 1810 C CA . ILE A 1 230 ? 14.203 -6.531 -10.391 1 98.81 230 ILE A CA 1
ATOM 1811 C C . ILE A 1 230 ? 13.969 -5.52 -11.508 1 98.81 230 ILE A C 1
ATOM 1813 O O . ILE A 1 230 ? 14.359 -4.359 -11.391 1 98.81 230 ILE A O 1
ATOM 1817 N N . ALA A 1 231 ? 13.328 -5.926 -12.562 1 98.88 231 ALA A N 1
ATOM 1818 C CA . ALA A 1 231 ? 13.227 -5.113 -13.766 1 98.88 231 ALA A CA 1
ATOM 1819 C C . ALA A 1 231 ? 12.477 -3.814 -13.492 1 98.88 231 ALA A C 1
ATOM 1821 O O . ALA A 1 231 ? 12.977 -2.727 -13.789 1 98.88 231 ALA A O 1
ATOM 1822 N N . PRO A 1 232 ? 11.266 -3.934 -12.867 1 98.81 232 PRO A N 1
ATOM 1823 C CA . PRO A 1 232 ? 10.578 -2.676 -12.578 1 98.81 232 PRO A CA 1
ATOM 1824 C C . PRO A 1 232 ? 11.32 -1.809 -11.57 1 98.81 232 PRO A C 1
ATOM 1826 O O . PRO A 1 232 ? 11.297 -0.579 -11.664 1 98.81 232 PRO A O 1
ATOM 1829 N N . ALA A 1 233 ? 11.977 -2.406 -10.609 1 98.88 233 ALA A N 1
ATOM 1830 C CA . ALA A 1 233 ? 12.75 -1.639 -9.633 1 98.88 233 ALA A CA 1
ATOM 1831 C C . ALA A 1 233 ? 13.859 -0.844 -10.32 1 98.88 233 ALA A C 1
ATOM 1833 O O . ALA A 1 233 ? 14.016 0.353 -10.07 1 98.88 233 ALA A O 1
ATOM 1834 N N . LEU A 1 234 ? 14.547 -1.49 -11.211 1 98.88 234 LEU A N 1
ATOM 1835 C CA . LEU A 1 234 ? 15.703 -0.861 -11.844 1 98.88 234 LEU A CA 1
ATOM 1836 C C . LEU A 1 234 ? 15.266 0.244 -12.797 1 98.88 234 LEU A C 1
ATOM 1838 O O . LEU A 1 234 ? 15.836 1.338 -12.789 1 98.88 234 LEU A O 1
ATOM 1842 N N . ILE A 1 235 ? 14.266 0.007 -13.617 1 98.81 235 ILE A N 1
ATOM 1843 C CA . ILE A 1 235 ? 13.891 0.979 -14.641 1 98.81 235 ILE A CA 1
ATOM 1844 C C . ILE A 1 235 ? 13.375 2.254 -13.977 1 98.81 235 ILE A C 1
ATOM 1846 O O . ILE A 1 235 ? 13.516 3.35 -14.523 1 98.81 235 ILE A O 1
ATOM 1850 N N . THR A 1 236 ? 12.867 2.133 -12.742 1 98.56 236 THR A N 1
ATOM 1851 C CA . THR A 1 236 ? 12.297 3.283 -12.047 1 98.56 236 THR A CA 1
ATOM 1852 C C . THR A 1 236 ? 13.352 3.963 -11.172 1 98.56 236 THR A C 1
ATOM 1854 O O . THR A 1 236 ? 13.062 4.957 -10.508 1 98.56 236 THR A O 1
ATOM 1857 N N . GLY A 1 237 ? 14.547 3.426 -11.094 1 98.56 237 GLY A N 1
ATOM 1858 C CA . GLY A 1 237 ? 15.648 4.121 -10.453 1 98.56 237 GLY A CA 1
ATOM 1859 C C . GLY A 1 237 ? 15.977 3.576 -9.078 1 98.56 237 GLY A C 1
ATOM 1860 O O . GLY A 1 237 ? 16.719 4.199 -8.312 1 98.56 237 GLY A O 1
ATOM 1861 N N . ASN A 1 238 ? 15.406 2.457 -8.688 1 98.81 238 ASN A N 1
ATOM 1862 C CA . ASN A 1 238 ? 15.688 1.808 -7.406 1 98.81 238 ASN A CA 1
ATOM 1863 C C . ASN A 1 238 ? 16.828 0.799 -7.523 1 98.81 238 ASN A C 1
ATOM 1865 O O . ASN A 1 238 ? 17.188 0.396 -8.633 1 98.81 238 ASN A O 1
ATOM 1869 N N . THR A 1 239 ? 17.375 0.449 -6.379 1 98.88 239 THR A N 1
ATOM 1870 C CA . THR A 1 239 ? 18.25 -0.71 -6.277 1 98.88 239 THR A CA 1
ATOM 1871 C C . THR A 1 239 ? 17.562 -1.848 -5.527 1 98.88 239 THR A C 1
ATOM 1873 O O . THR A 1 239 ? 16.531 -1.642 -4.891 1 98.88 239 THR A O 1
ATOM 1876 N N . VAL A 1 240 ? 18.188 -3.088 -5.691 1 98.88 240 VAL A N 1
ATOM 1877 C CA . VAL A 1 240 ? 17.453 -4.223 -5.121 1 98.88 240 VAL A CA 1
ATOM 1878 C C . VAL A 1 240 ? 18.438 -5.117 -4.355 1 98.88 240 VAL A C 1
ATOM 1880 O O . VAL A 1 240 ? 19.594 -5.246 -4.734 1 98.88 240 VAL A O 1
ATOM 1883 N N . ILE A 1 241 ? 17.984 -5.66 -3.291 1 98.88 241 ILE A N 1
ATOM 1884 C CA . ILE A 1 241 ? 18.547 -6.82 -2.615 1 98.88 241 ILE A CA 1
ATOM 1885 C C . ILE A 1 241 ? 17.562 -7.984 -2.67 1 98.88 241 ILE A C 1
ATOM 1887 O O . ILE A 1 241 ? 16.469 -7.902 -2.113 1 98.88 241 ILE A O 1
ATOM 1891 N N . VAL A 1 242 ? 18 -9.039 -3.307 1 98.75 242 VAL A N 1
ATOM 1892 C CA . VAL A 1 242 ? 17.141 -10.18 -3.564 1 98.75 242 VAL A CA 1
ATOM 1893 C C . VAL A 1 242 ? 17.484 -11.328 -2.619 1 98.75 242 VAL A C 1
ATOM 1895 O O . VAL A 1 242 ? 18.656 -11.688 -2.488 1 98.75 242 VAL A O 1
ATOM 1898 N N . ARG A 1 243 ? 16.531 -11.82 -1.991 1 98.62 243 ARG A N 1
ATOM 1899 C CA . ARG A 1 243 ? 16.656 -13.062 -1.237 1 98.62 243 ARG A CA 1
ATOM 1900 C C . ARG A 1 243 ? 15.867 -14.18 -1.909 1 98.62 243 ARG A C 1
ATOM 1902 O O . ARG A 1 243 ? 14.641 -14.258 -1.776 1 98.62 243 ARG A O 1
ATOM 1909 N N . PRO A 1 244 ? 16.562 -15.102 -2.529 1 98.38 244 PRO A N 1
ATOM 1910 C CA . PRO A 1 244 ? 15.859 -16.25 -3.096 1 98.38 244 PRO A CA 1
ATOM 1911 C C . PRO A 1 244 ? 15.398 -17.25 -2.029 1 98.38 244 PRO A C 1
ATOM 1913 O O . PRO A 1 244 ? 15.867 -17.188 -0.89 1 98.38 244 PRO A O 1
ATOM 1916 N N . SER A 1 245 ? 14.445 -18.062 -2.398 1 98.25 245 SER A N 1
ATOM 1917 C CA . SER A 1 245 ? 14.062 -19.156 -1.52 1 98.25 245 SER A CA 1
ATOM 1918 C C . SER A 1 245 ? 15.25 -20.062 -1.222 1 98.25 245 SER A C 1
ATOM 1920 O O . SER A 1 245 ? 16.062 -20.344 -2.109 1 98.25 245 SER A O 1
ATOM 1922 N N . ASN A 1 246 ? 15.281 -20.531 -0.039 1 97.06 246 ASN A N 1
ATOM 1923 C CA . ASN A 1 246 ? 16.359 -21.453 0.344 1 97.06 246 ASN A CA 1
ATOM 1924 C C . ASN A 1 246 ? 16.188 -22.812 -0.318 1 97.06 246 ASN A C 1
ATOM 1926 O O . ASN A 1 246 ? 17.109 -23.641 -0.312 1 97.06 246 ASN A O 1
ATOM 1930 N N . HIS A 1 247 ? 15.039 -23.031 -0.948 1 97.12 247 HIS A N 1
ATOM 1931 C CA . HIS A 1 247 ? 14.789 -24.297 -1.631 1 97.12 247 HIS A CA 1
ATOM 1932 C C . HIS A 1 247 ? 15.32 -24.266 -3.061 1 97.12 247 HIS A C 1
ATOM 1934 O O . HIS A 1 247 ? 15.656 -25.312 -3.625 1 97.12 247 HIS A O 1
ATOM 1940 N N . THR A 1 248 ? 15.352 -23.078 -3.623 1 98.19 248 THR A N 1
ATOM 1941 C CA . THR A 1 248 ? 15.805 -22.953 -5.004 1 98.19 248 THR A CA 1
ATOM 1942 C C . THR A 1 248 ? 16.703 -21.719 -5.172 1 98.19 248 THR A C 1
ATOM 1944 O O . THR A 1 248 ? 16.438 -20.875 -6.027 1 98.19 248 THR A O 1
ATOM 1947 N N . PRO A 1 249 ? 17.781 -21.672 -4.496 1 98.12 249 PRO A N 1
ATOM 1948 C CA . PRO A 1 249 ? 18.625 -20.469 -4.523 1 98.12 249 PRO A CA 1
ATOM 1949 C C . PRO A 1 249 ? 19.656 -20.5 -5.656 1 98.12 249 PRO A C 1
ATOM 1951 O O . PRO A 1 249 ? 20.234 -19.469 -6 1 98.12 249 PRO A O 1
ATOM 1954 N N . CYS A 1 250 ? 19.938 -21.672 -6.207 1 97.88 250 CYS A N 1
ATOM 1955 C CA . CYS A 1 250 ? 21.094 -21.875 -7.086 1 97.88 250 CYS A CA 1
ATOM 1956 C C . CYS A 1 250 ? 20.906 -21.109 -8.398 1 97.88 250 CYS A C 1
ATOM 1958 O O . CYS A 1 250 ? 21.828 -20.453 -8.867 1 97.88 250 CYS A O 1
ATOM 1960 N N . SER A 1 251 ? 19.766 -21.188 -8.93 1 97.88 251 SER A N 1
ATOM 1961 C CA . SER A 1 251 ? 19.516 -20.516 -10.195 1 97.88 251 SER A CA 1
ATOM 1962 C C . SER A 1 251 ? 19.609 -19 -10.039 1 97.88 251 SER A C 1
ATOM 1964 O O . SER A 1 251 ? 20.078 -18.297 -10.945 1 97.88 251 SER A O 1
ATOM 1966 N N . ALA A 1 252 ? 19.156 -18.469 -8.93 1 98.06 252 ALA A N 1
ATOM 1967 C CA . ALA A 1 252 ? 19.266 -17.031 -8.656 1 98.06 252 ALA A CA 1
ATOM 1968 C C . ALA A 1 252 ? 20.719 -16.594 -8.586 1 98.06 252 ALA A C 1
ATOM 1970 O O . ALA A 1 252 ? 21.094 -15.547 -9.117 1 98.06 252 ALA A O 1
ATOM 1971 N N . LEU A 1 253 ? 21.516 -17.422 -7.941 1 97.12 253 LEU A N 1
ATOM 1972 C CA . LEU A 1 253 ? 22.938 -17.094 -7.816 1 97.12 253 LEU A CA 1
ATOM 1973 C C . LEU A 1 253 ? 23.656 -17.312 -9.141 1 97.12 253 LEU A C 1
ATOM 1975 O O . LEU A 1 253 ? 24.625 -16.609 -9.445 1 97.12 253 LEU A O 1
ATOM 1979 N N . ALA A 1 254 ? 23.188 -18.281 -9.883 1 96.94 254 ALA A N 1
ATOM 1980 C CA . ALA A 1 254 ? 23.703 -18.422 -11.25 1 96.94 254 ALA A CA 1
ATOM 1981 C C . ALA A 1 254 ? 23.359 -17.188 -12.086 1 96.94 254 ALA A C 1
ATOM 1983 O O . ALA A 1 254 ? 24.188 -16.719 -12.883 1 96.94 254 ALA A O 1
ATOM 1984 N N . PHE A 1 255 ? 22.203 -16.672 -11.898 1 98.31 255 PHE A N 1
ATOM 1985 C CA . PHE A 1 255 ? 21.781 -15.445 -12.57 1 98.31 255 PHE A CA 1
ATOM 1986 C C . PHE A 1 255 ? 22.672 -14.273 -12.164 1 98.31 255 PHE A C 1
ATOM 1988 O O . PHE A 1 255 ? 22.906 -13.367 -12.953 1 98.31 255 PHE A O 1
ATOM 1995 N N . ALA A 1 256 ? 23.156 -14.273 -11 1 97.81 256 ALA A N 1
ATOM 1996 C CA . ALA A 1 256 ? 24.062 -13.219 -10.547 1 97.81 256 ALA A CA 1
ATOM 1997 C C . ALA A 1 256 ? 25.266 -13.109 -11.469 1 97.81 256 ALA A C 1
ATOM 1999 O O . ALA A 1 256 ? 25.812 -12.016 -11.672 1 97.81 256 ALA A O 1
ATOM 2000 N N . GLN A 1 257 ? 25.672 -14.211 -12.008 1 95.56 257 GLN A N 1
ATOM 2001 C CA . GLN A 1 257 ? 26.766 -14.188 -12.977 1 95.56 257 GLN A CA 1
ATOM 2002 C C . GLN A 1 257 ? 26.359 -13.422 -14.234 1 95.56 257 GLN A C 1
ATOM 2004 O O . GLN A 1 257 ? 27.188 -12.742 -14.844 1 95.56 257 GLN A O 1
ATOM 2009 N N . VAL A 1 258 ? 25.141 -13.617 -14.586 1 97.38 258 VAL A N 1
ATOM 2010 C CA . VAL A 1 258 ? 24.609 -12.891 -15.727 1 97.38 258 VAL A CA 1
ATOM 2011 C C . VAL A 1 258 ? 24.625 -11.391 -15.445 1 97.38 258 VAL A C 1
ATOM 2013 O O . VAL A 1 258 ? 24.969 -10.594 -16.312 1 97.38 258 VAL A O 1
ATOM 2016 N N . VAL A 1 259 ? 24.25 -11.008 -14.242 1 98.19 259 VAL A N 1
ATOM 2017 C CA . VAL A 1 259 ? 24.25 -9.609 -13.82 1 98.19 259 VAL A CA 1
ATOM 2018 C C . VAL A 1 259 ? 25.672 -9.039 -13.938 1 98.19 259 VAL A C 1
ATOM 2020 O O . VAL A 1 259 ? 25.859 -7.938 -14.461 1 98.19 259 VAL A O 1
ATOM 2023 N N . GLN A 1 260 ? 26.609 -9.797 -13.484 1 96.44 260 GLN A N 1
ATOM 2024 C CA . GLN A 1 260 ? 28 -9.367 -13.547 1 96.44 260 GLN A CA 1
ATOM 2025 C C . GLN A 1 260 ? 28.469 -9.219 -14.992 1 96.44 260 GLN A C 1
ATOM 2027 O O . GLN A 1 260 ? 29.109 -8.227 -15.344 1 96.44 260 GLN A O 1
ATOM 2032 N N . GLN A 1 261 ? 28.109 -10.156 -15.797 1 96.38 261 GLN A N 1
ATOM 2033 C CA . GLN A 1 261 ? 28.516 -10.148 -17.203 1 96.38 261 GLN A CA 1
ATOM 2034 C C . GLN A 1 261 ? 27.875 -8.984 -17.938 1 96.38 261 GLN A C 1
ATOM 2036 O O . GLN A 1 261 ? 28.469 -8.422 -18.875 1 96.38 261 GLN A O 1
ATOM 2041 N N . ALA A 1 262 ? 26.656 -8.648 -17.531 1 97.25 262 ALA A N 1
ATOM 2042 C CA . ALA A 1 262 ? 25.938 -7.543 -18.156 1 97.25 262 ALA A CA 1
ATOM 2043 C C . ALA A 1 262 ? 26.484 -6.195 -17.688 1 97.25 262 ALA A C 1
ATOM 2045 O O . ALA A 1 262 ? 26.047 -5.145 -18.172 1 97.25 262 ALA A O 1
ATOM 2046 N N . ALA A 1 263 ? 27.359 -6.168 -16.75 1 95.75 263 ALA A N 1
ATOM 2047 C CA . ALA A 1 263 ? 28.094 -5 -16.281 1 95.75 263 ALA A CA 1
ATOM 2048 C C . ALA A 1 263 ? 27.172 -3.99 -15.625 1 95.75 263 ALA A C 1
ATOM 2050 O O . ALA A 1 263 ? 27.266 -2.787 -15.867 1 95.75 263 ALA A O 1
ATOM 2051 N N . LEU A 1 264 ? 26.203 -4.492 -14.93 1 97.56 264 LEU A N 1
ATOM 2052 C CA . LEU A 1 264 ? 25.469 -3.574 -14.07 1 97.56 264 LEU A CA 1
ATOM 2053 C C . LEU A 1 264 ? 26.375 -2.971 -13.008 1 97.56 264 LEU A C 1
ATOM 2055 O O . LEU A 1 264 ? 27.25 -3.658 -12.461 1 97.56 264 LEU A O 1
ATOM 2059 N N . PRO A 1 265 ? 26.188 -1.68 -12.664 1 98.12 265 PRO A N 1
ATOM 2060 C CA . PRO A 1 265 ? 27.047 -1.07 -11.641 1 98.12 265 PRO A CA 1
ATOM 2061 C C . PRO A 1 265 ? 26.969 -1.805 -10.305 1 98.12 265 PRO A C 1
ATOM 2063 O O . PRO A 1 265 ? 25.922 -2.332 -9.938 1 98.12 265 PRO A O 1
ATOM 2066 N N . PRO A 1 266 ? 28.125 -1.799 -9.555 1 98.19 266 PRO A N 1
ATOM 2067 C CA . PRO A 1 266 ? 28.141 -2.467 -8.25 1 98.19 266 PRO A CA 1
ATOM 2068 C C . PRO A 1 266 ? 27.062 -1.936 -7.305 1 98.19 266 PRO A C 1
ATOM 2070 O O . PRO A 1 266 ? 26.828 -0.726 -7.254 1 98.19 266 PRO A O 1
ATOM 2073 N N . GLY A 1 267 ? 26.391 -2.838 -6.668 1 98.25 267 GLY A N 1
ATOM 2074 C CA . GLY A 1 267 ? 25.453 -2.473 -5.629 1 98.25 267 GLY A CA 1
ATOM 2075 C C . GLY A 1 267 ? 24.031 -2.297 -6.148 1 98.25 267 GLY A C 1
ATOM 2076 O O . GLY A 1 267 ? 23.078 -2.252 -5.367 1 98.25 267 GLY A O 1
ATOM 2077 N N . VAL A 1 268 ? 23.781 -2.158 -7.438 1 98.81 268 VAL A N 1
ATOM 2078 C CA . VAL A 1 268 ? 22.469 -1.943 -8.031 1 98.81 268 VAL A CA 1
ATOM 2079 C C . VAL A 1 268 ? 21.625 -3.199 -7.867 1 98.81 268 VAL A C 1
ATOM 2081 O O . VAL A 1 268 ? 20.422 -3.113 -7.574 1 98.81 268 VAL A O 1
ATOM 2084 N N . VAL A 1 269 ? 22.25 -4.34 -8.055 1 98.88 269 VAL A N 1
ATOM 2085 C CA . VAL A 1 269 ? 21.609 -5.633 -7.812 1 98.88 269 VAL A CA 1
ATOM 2086 C C . VAL A 1 269 ? 22.453 -6.457 -6.848 1 98.88 269 VAL A C 1
ATOM 2088 O O . VAL A 1 269 ? 23.672 -6.613 -7.047 1 98.88 269 VAL A O 1
ATOM 2091 N N . ASN A 1 270 ? 21.875 -6.918 -5.793 1 98.75 270 ASN A N 1
ATOM 2092 C CA . ASN A 1 270 ? 22.453 -7.859 -4.84 1 98.75 270 ASN A CA 1
ATOM 2093 C C . ASN A 1 270 ? 21.578 -9.094 -4.664 1 98.75 270 ASN A C 1
ATOM 2095 O O . ASN A 1 270 ? 20.359 -8.977 -4.531 1 98.75 270 ASN A O 1
ATOM 2099 N N . ILE A 1 271 ? 22.156 -10.281 -4.734 1 98.62 271 ILE A N 1
ATOM 2100 C CA . ILE A 1 271 ? 21.438 -11.539 -4.578 1 98.62 271 ILE A CA 1
ATOM 2101 C C . ILE A 1 271 ? 22.109 -12.383 -3.498 1 98.62 271 ILE A C 1
ATOM 2103 O O . ILE A 1 271 ? 23.234 -12.836 -3.664 1 98.62 271 ILE A O 1
ATOM 2107 N N . MET A 1 272 ? 21.359 -12.586 -2.42 1 97.94 272 MET A N 1
ATOM 2108 C CA . MET A 1 272 ? 21.969 -13.211 -1.25 1 97.94 272 MET A CA 1
ATOM 2109 C C . MET A 1 272 ? 21.016 -14.219 -0.612 1 97.94 272 MET A C 1
ATOM 2111 O O . MET A 1 272 ? 19.859 -13.906 -0.369 1 97.94 272 MET A O 1
ATOM 2115 N N . CYS A 1 273 ? 21.547 -15.375 -0.317 1 97.75 273 CYS A N 1
ATOM 2116 C CA . CYS A 1 273 ? 20.828 -16.344 0.489 1 97.75 273 CYS A CA 1
ATOM 2117 C C . CYS A 1 273 ? 21.062 -16.109 1.976 1 97.75 273 CYS A C 1
ATOM 2119 O O . CYS A 1 273 ? 22.141 -15.664 2.375 1 97.75 273 CYS A O 1
ATOM 2121 N N . MET A 1 274 ? 20.047 -16.406 2.727 1 97.75 274 MET A N 1
ATOM 2122 C CA . MET A 1 274 ? 20.172 -16.156 4.16 1 97.75 274 MET A CA 1
ATOM 2123 C C . MET A 1 274 ? 19.062 -16.875 4.93 1 97.75 274 MET A C 1
ATOM 2125 O O . MET A 1 274 ? 18.125 -17.406 4.332 1 97.75 274 MET A O 1
ATOM 2129 N N . SER A 1 275 ? 19.266 -16.938 6.234 1 97.12 275 SER A N 1
ATOM 2130 C CA . SER A 1 275 ? 18.219 -17.469 7.113 1 97.12 275 SER A CA 1
ATOM 2131 C C . SER A 1 275 ? 17.062 -16.484 7.234 1 97.12 275 SER A C 1
ATOM 2133 O O . SER A 1 275 ? 17.156 -15.336 6.82 1 97.12 275 SER A O 1
ATOM 2135 N N . HIS A 1 276 ? 15.969 -16.984 7.789 1 96.44 276 HIS A N 1
ATOM 2136 C CA . HIS A 1 276 ? 14.82 -16.125 8.031 1 96.44 276 HIS A CA 1
ATOM 2137 C C . HIS A 1 276 ? 15.156 -15.016 9.016 1 96.44 276 HIS A C 1
ATOM 2139 O O . HIS A 1 276 ? 14.68 -13.883 8.867 1 96.44 276 HIS A O 1
ATOM 2145 N N . GLU A 1 277 ? 15.906 -15.328 9.977 1 96.88 277 GLU A N 1
ATOM 2146 C CA . GLU A 1 277 ? 16.297 -14.336 10.977 1 96.88 277 GLU A CA 1
ATOM 2147 C C . GLU A 1 277 ? 17.125 -13.227 10.344 1 96.88 277 GLU A C 1
ATOM 2149 O O . GLU A 1 277 ? 16.922 -12.047 10.641 1 96.88 277 GLU A O 1
ATOM 2154 N N . THR A 1 278 ? 18.062 -13.648 9.492 1 97.75 278 THR A N 1
ATOM 2155 C CA . THR A 1 278 ? 18.891 -12.656 8.805 1 97.75 278 THR A CA 1
ATOM 2156 C C . THR A 1 278 ? 18.047 -11.82 7.848 1 97.75 278 THR A C 1
ATOM 2158 O O . THR A 1 278 ? 18.297 -10.625 7.676 1 97.75 278 THR A O 1
ATOM 2161 N N . ALA A 1 279 ? 17.078 -12.445 7.277 1 98.19 279 ALA A N 1
ATOM 2162 C CA . ALA A 1 279 ? 16.172 -11.711 6.398 1 98.19 279 ALA A CA 1
ATOM 2163 C C . ALA A 1 279 ? 15.414 -10.633 7.168 1 98.19 279 ALA A C 1
ATOM 2165 O O . ALA A 1 279 ? 15.172 -9.547 6.645 1 98.19 279 ALA A O 1
ATOM 2166 N N . ALA A 1 280 ? 15 -10.945 8.359 1 98.12 280 ALA A N 1
ATOM 2167 C CA . ALA A 1 280 ? 14.344 -9.945 9.203 1 98.12 280 ALA A CA 1
ATOM 2168 C C . ALA A 1 280 ? 15.266 -8.75 9.445 1 98.12 280 ALA A C 1
ATOM 2170 O O . ALA A 1 280 ? 14.82 -7.602 9.383 1 98.12 280 ALA A O 1
ATOM 2171 N N . THR A 1 281 ? 16.531 -9.039 9.711 1 98.31 281 THR A N 1
ATOM 2172 C CA . THR A 1 281 ? 17.516 -7.984 9.891 1 98.31 281 THR A CA 1
ATOM 2173 C C . THR A 1 281 ? 17.641 -7.133 8.633 1 98.31 281 THR A C 1
ATOM 2175 O O . THR A 1 281 ? 17.656 -5.902 8.711 1 98.31 281 THR A O 1
ATOM 2178 N N . LEU A 1 282 ? 17.688 -7.77 7.52 1 98.56 282 LEU A N 1
ATOM 2179 C CA . LEU A 1 282 ? 17.781 -7.098 6.23 1 98.56 282 LEU A CA 1
ATOM 2180 C C . LEU A 1 282 ? 16.594 -6.16 6.023 1 98.56 282 LEU A C 1
ATOM 2182 O O . LEU A 1 282 ? 16.781 -4.973 5.746 1 98.56 282 LEU A O 1
ATOM 2186 N N . CYS A 1 283 ? 15.391 -6.652 6.219 1 98.62 283 CYS A N 1
ATOM 2187 C CA . CYS A 1 283 ? 14.156 -5.961 5.879 1 98.62 283 CYS A CA 1
ATOM 2188 C C . CYS A 1 283 ? 13.914 -4.785 6.816 1 98.62 283 CYS A C 1
ATOM 2190 O O . CYS A 1 283 ? 13.219 -3.832 6.457 1 98.62 283 CYS A O 1
ATOM 2192 N N . THR A 1 284 ? 14.469 -4.801 7.984 1 98 284 THR A N 1
ATOM 2193 C CA . THR A 1 284 ? 14.156 -3.785 8.984 1 98 284 THR A CA 1
ATOM 2194 C C . THR A 1 284 ? 15.227 -2.695 9 1 98 284 THR A C 1
ATOM 2196 O O . THR A 1 284 ? 15.203 -1.812 9.859 1 98 284 THR A O 1
ATOM 2199 N N . GLN A 1 285 ? 16.172 -2.781 8.055 1 97.88 285 GLN A N 1
ATOM 2200 C CA . GLN A 1 285 ? 17.156 -1.714 7.965 1 97.88 285 GLN A CA 1
ATOM 2201 C C . GLN A 1 285 ? 16.5 -0.393 7.559 1 97.88 285 GLN A C 1
ATOM 2203 O O . GLN A 1 285 ? 15.602 -0.371 6.723 1 97.88 285 GLN A O 1
ATOM 2208 N N . PRO A 1 286 ? 17 0.743 8.031 1 95 286 PRO A N 1
ATOM 2209 C CA . PRO A 1 286 ? 16.344 2.039 7.848 1 95 286 PRO A CA 1
ATOM 2210 C C . PRO A 1 286 ? 16.266 2.457 6.383 1 95 286 PRO A C 1
ATOM 2212 O O . PRO A 1 286 ? 15.336 3.17 5.992 1 95 286 PRO A O 1
ATOM 2215 N N . ALA A 1 287 ? 17.188 2.01 5.613 1 96.06 287 ALA A N 1
ATOM 2216 C CA . ALA A 1 287 ? 17.234 2.488 4.23 1 96.06 287 ALA A CA 1
ATOM 2217 C C . ALA A 1 287 ? 16.312 1.66 3.332 1 96.06 287 ALA A C 1
ATOM 2219 O O . ALA A 1 287 ? 16.125 1.988 2.158 1 96.06 287 ALA A O 1
ATOM 2220 N N . VAL A 1 288 ? 15.703 0.598 3.895 1 98.38 288 VAL A N 1
ATOM 2221 C CA . VAL A 1 288 ? 14.797 -0.223 3.1 1 98.38 288 VAL A CA 1
ATOM 2222 C C . VAL A 1 288 ? 13.453 0.494 2.945 1 98.38 288 VAL A C 1
ATOM 2224 O O . VAL A 1 288 ? 12.742 0.706 3.926 1 98.38 288 VAL A O 1
ATOM 2227 N N . ALA A 1 289 ? 13.18 0.793 1.678 1 98.12 289 ALA A N 1
ATOM 2228 C CA . ALA A 1 289 ? 11.992 1.596 1.396 1 98.12 289 ALA A CA 1
ATOM 2229 C C . ALA A 1 289 ? 10.828 0.714 0.959 1 98.12 289 ALA A C 1
ATOM 2231 O O . ALA A 1 289 ? 9.664 1.124 1.041 1 98.12 289 ALA A O 1
ATOM 2232 N N . MET A 1 290 ? 11.109 -0.444 0.46 1 98.38 290 MET A N 1
ATOM 2233 C CA . MET A 1 290 ? 10.078 -1.364 -0.014 1 98.38 290 MET A CA 1
ATOM 2234 C C . MET A 1 290 ? 10.48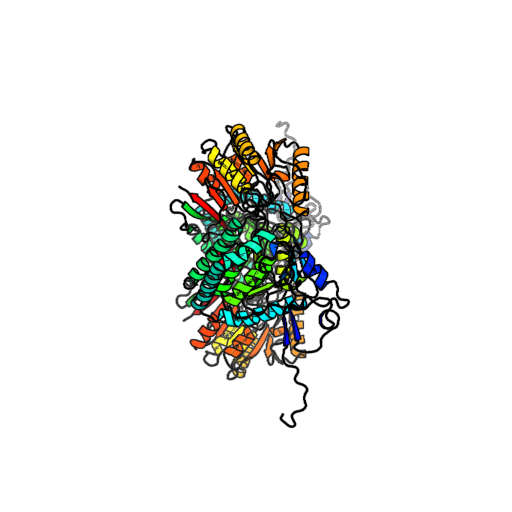4 -2.812 0.248 1 98.38 290 MET A C 1
ATOM 2236 O O . MET A 1 290 ? 11.664 -3.16 0.157 1 98.38 290 MET A O 1
ATOM 2240 N N . ILE A 1 291 ? 9.516 -3.596 0.58 1 98.75 291 ILE A N 1
ATOM 2241 C CA . ILE A 1 291 ? 9.672 -5.047 0.625 1 98.75 291 ILE A CA 1
ATOM 2242 C C . ILE A 1 291 ? 8.641 -5.703 -0.297 1 98.75 291 ILE A C 1
ATOM 2244 O O . ILE A 1 291 ? 7.438 -5.605 -0.061 1 98.75 291 ILE A O 1
ATOM 2248 N N . SER A 1 292 ? 9.086 -6.293 -1.387 1 98.75 292 SER A N 1
ATOM 2249 C CA . SER A 1 292 ? 8.242 -7.02 -2.334 1 98.75 292 SER A CA 1
ATOM 2250 C C . SER A 1 292 ? 8.383 -8.531 -2.15 1 98.75 292 SER A C 1
ATOM 2252 O O . SER A 1 292 ? 9.484 -9.07 -2.186 1 98.75 292 SER A O 1
ATOM 2254 N N . LEU A 1 293 ? 7.25 -9.188 -1.943 1 98.62 293 LEU A N 1
ATOM 2255 C CA . LEU A 1 293 ? 7.254 -10.617 -1.656 1 98.62 293 LEU A CA 1
ATOM 2256 C C . LEU A 1 293 ? 6.277 -11.359 -2.564 1 98.62 293 LEU A C 1
ATOM 2258 O O . LEU A 1 293 ? 5.172 -10.875 -2.816 1 98.62 293 LEU A O 1
ATOM 2262 N N . THR A 1 294 ? 6.688 -12.375 -3.105 1 98.38 294 THR A N 1
ATOM 2263 C CA . THR A 1 294 ? 5.801 -13.445 -3.549 1 98.38 294 THR A CA 1
ATOM 2264 C C . THR A 1 294 ? 5.941 -14.672 -2.65 1 98.38 294 THR A C 1
ATOM 2266 O O . THR A 1 294 ? 7.035 -15.227 -2.508 1 98.38 294 THR A O 1
ATOM 2269 N N . GLY A 1 295 ? 4.883 -15.039 -1.984 1 97.12 295 GLY A N 1
ATOM 2270 C CA . GLY A 1 295 ? 4.953 -16.141 -1.035 1 97.12 295 GLY A CA 1
ATOM 2271 C C . GLY A 1 295 ? 3.625 -16.438 -0.362 1 97.12 295 GLY A C 1
ATOM 2272 O O . GLY A 1 295 ? 2.564 -16.188 -0.94 1 97.12 295 GLY A O 1
ATOM 2273 N N . SER A 1 296 ? 3.709 -17.031 0.799 1 95.62 296 SER A N 1
ATOM 2274 C CA . SER A 1 296 ? 2.514 -17.422 1.536 1 95.62 296 SER A CA 1
ATOM 2275 C C . SER A 1 296 ? 1.899 -16.234 2.273 1 95.62 296 SER A C 1
ATOM 2277 O O . SER A 1 296 ? 2.533 -15.195 2.414 1 95.62 296 SER A O 1
ATOM 2279 N N . VAL A 1 297 ? 0.659 -16.469 2.727 1 95.56 297 VAL A N 1
ATOM 2280 C CA . VAL A 1 297 ? -0.018 -15.461 3.541 1 95.56 297 VAL A CA 1
ATOM 2281 C C . VAL A 1 297 ? 0.785 -15.203 4.812 1 95.56 297 VAL A C 1
ATOM 2283 O O . VAL A 1 297 ? 0.969 -14.055 5.215 1 95.56 297 VAL A O 1
ATOM 2286 N N . TYR A 1 298 ? 1.277 -16.25 5.367 1 95.94 298 TYR A N 1
ATOM 2287 C CA . TYR A 1 298 ? 2.078 -16.125 6.578 1 95.94 298 TYR A CA 1
ATOM 2288 C C . TYR A 1 298 ? 3.307 -15.258 6.324 1 95.94 298 TYR A C 1
ATOM 2290 O O . TYR A 1 298 ? 3.629 -14.375 7.121 1 95.94 298 TYR A O 1
ATOM 2298 N N . ALA A 1 299 ? 3.988 -15.539 5.281 1 97.12 299 ALA A N 1
ATOM 2299 C CA . ALA A 1 299 ? 5.152 -14.727 4.926 1 97.12 299 ALA A CA 1
ATOM 2300 C C . ALA A 1 299 ? 4.758 -13.266 4.715 1 97.12 299 ALA A C 1
ATOM 2302 O O . ALA A 1 299 ? 5.496 -12.359 5.098 1 97.12 299 ALA A O 1
ATOM 2303 N N . GLY A 1 300 ? 3.633 -13.062 4.055 1 97.94 300 GLY A N 1
ATOM 2304 C CA . GLY A 1 300 ? 3.127 -11.711 3.881 1 97.94 300 GLY A CA 1
ATOM 2305 C C . GLY A 1 300 ? 2.893 -10.984 5.195 1 97.94 300 GLY A C 1
ATOM 2306 O O . GLY A 1 300 ? 3.197 -9.797 5.32 1 97.94 300 GLY A O 1
ATOM 2307 N N . GLN A 1 301 ? 2.346 -11.68 6.152 1 97.62 301 GLN A N 1
ATOM 2308 C CA . GLN A 1 301 ? 2.119 -11.117 7.48 1 97.62 301 GLN A CA 1
ATOM 2309 C C . GLN A 1 301 ? 3.436 -10.711 8.141 1 97.62 301 GLN A C 1
ATOM 2311 O O . GLN A 1 301 ? 3.52 -9.656 8.773 1 97.62 301 GLN A O 1
ATOM 2316 N N . GLN A 1 302 ? 4.449 -11.492 7.957 1 97.75 302 GLN A N 1
ATOM 2317 C CA . GLN A 1 302 ? 5.766 -11.164 8.492 1 97.75 302 GLN A CA 1
ATOM 2318 C C . GLN A 1 302 ? 6.324 -9.906 7.836 1 97.75 302 GLN A C 1
ATOM 2320 O O . GLN A 1 302 ? 6.949 -9.078 8.5 1 97.75 302 GLN A O 1
ATOM 2325 N N . VAL A 1 303 ? 6.16 -9.828 6.562 1 98.31 303 VAL A N 1
ATOM 2326 C CA . VAL A 1 303 ? 6.641 -8.648 5.848 1 98.31 303 VAL A CA 1
ATOM 2327 C C . VAL A 1 303 ? 5.98 -7.395 6.418 1 98.31 303 VAL A C 1
ATOM 2329 O O . VAL A 1 303 ? 6.645 -6.375 6.617 1 98.31 303 VAL A O 1
ATOM 2332 N N . LEU A 1 304 ? 4.652 -7.449 6.652 1 98 304 LEU A N 1
ATOM 2333 C CA . LEU A 1 304 ? 3.969 -6.305 7.242 1 98 304 LEU A CA 1
ATOM 2334 C C . LEU A 1 304 ? 4.555 -5.965 8.609 1 98 304 LEU A C 1
ATOM 2336 O O . LEU A 1 304 ? 4.637 -4.789 8.977 1 98 304 LEU A O 1
ATOM 2340 N N . GLU A 1 305 ? 4.969 -6.957 9.305 1 97.19 305 GLU A N 1
ATOM 2341 C CA . GLU A 1 305 ? 5.668 -6.734 10.57 1 97.19 305 GLU A CA 1
ATOM 2342 C C . GLU A 1 305 ? 6.98 -5.988 10.344 1 97.19 305 GLU A C 1
ATOM 2344 O O . GLU A 1 305 ? 7.309 -5.062 11.094 1 97.19 305 GLU A O 1
ATOM 2349 N N . TYR A 1 306 ? 7.719 -6.422 9.336 1 97.88 306 TYR A N 1
ATOM 2350 C CA . TYR A 1 306 ? 8.984 -5.762 9.023 1 97.88 306 TYR A CA 1
ATOM 2351 C C . TYR A 1 306 ? 8.75 -4.309 8.617 1 97.88 306 TYR A C 1
ATOM 2353 O O . TYR A 1 306 ? 9.523 -3.424 8.992 1 97.88 306 TYR A O 1
ATOM 2361 N N . CYS A 1 307 ? 7.707 -4.066 7.848 1 97.56 307 CYS A N 1
ATOM 2362 C CA . CYS A 1 307 ? 7.422 -2.75 7.289 1 97.56 307 CYS A CA 1
ATOM 2363 C C . CYS A 1 307 ? 7.18 -1.729 8.398 1 97.56 307 CYS A C 1
ATOM 2365 O O . CYS A 1 307 ? 7.402 -0.533 8.203 1 97.56 307 CYS A O 1
ATOM 2367 N N . LYS A 1 308 ? 6.785 -2.17 9.57 1 95.19 308 LYS A N 1
ATOM 2368 C CA . LYS A 1 308 ? 6.484 -1.298 10.703 1 95.19 308 LYS A CA 1
ATOM 2369 C C . LYS A 1 308 ? 7.699 -0.459 11.086 1 95.19 308 LYS A C 1
ATOM 2371 O O . LYS A 1 308 ? 7.559 0.688 11.516 1 95.19 308 LYS A O 1
ATOM 2376 N N . HIS A 1 309 ? 8.773 -1.015 10.898 1 93.44 309 HIS A N 1
ATOM 2377 C CA . HIS A 1 309 ? 10 -0.394 11.398 1 93.44 309 HIS A CA 1
ATOM 2378 C C . HIS A 1 309 ? 10.305 0.9 10.656 1 93.44 309 HIS A C 1
ATOM 2380 O O . HIS A 1 309 ? 10.703 1.895 11.266 1 93.44 309 HIS A O 1
ATOM 2386 N N . ASN A 1 310 ? 10.117 0.909 9.383 1 93.06 310 ASN A N 1
ATOM 2387 C CA . ASN A 1 310 ? 10.484 2.062 8.562 1 93.06 310 ASN A CA 1
ATOM 2388 C C . ASN A 1 310 ? 9.289 2.6 7.781 1 93.06 310 ASN A C 1
ATOM 2390 O O . ASN A 1 310 ? 9.438 3.496 6.953 1 93.06 310 ASN A O 1
ATOM 2394 N N . ILE A 1 311 ? 8.172 2.064 8.07 1 97.44 311 ILE A N 1
ATOM 2395 C CA . ILE A 1 311 ? 7 2.367 7.258 1 97.44 311 ILE A CA 1
ATOM 2396 C C . ILE A 1 311 ? 7.289 2.057 5.793 1 97.44 311 ILE A C 1
ATOM 2398 O O . ILE A 1 311 ? 6.965 2.85 4.906 1 97.44 311 ILE A O 1
ATOM 2402 N N . ALA A 1 312 ? 8.039 0.958 5.602 1 98 312 ALA A N 1
ATOM 2403 C CA . ALA A 1 312 ? 8.359 0.542 4.238 1 98 312 ALA A CA 1
ATOM 2404 C C . ALA A 1 312 ? 7.102 0.13 3.482 1 98 312 ALA A C 1
ATOM 2406 O O . ALA A 1 312 ? 6.164 -0.406 4.074 1 98 312 ALA A O 1
ATOM 2407 N N . LYS A 1 313 ? 7.086 0.397 2.207 1 98 313 LYS A N 1
ATOM 2408 C CA . LYS A 1 313 ? 5.984 -0.039 1.354 1 98 313 LYS A CA 1
ATOM 2409 C C . LYS A 1 313 ? 6.012 -1.551 1.148 1 98 313 LYS A C 1
ATOM 2411 O O . LYS A 1 313 ? 7.07 -2.125 0.875 1 98 313 LYS A O 1
ATOM 2416 N N . ALA A 1 314 ? 4.879 -2.199 1.294 1 98.25 314 ALA A N 1
ATOM 2417 C CA . ALA A 1 314 ? 4.762 -3.633 1.039 1 98.25 314 ALA A CA 1
ATOM 2418 C C . ALA A 1 314 ? 4.105 -3.898 -0.314 1 98.25 314 ALA A C 1
ATOM 2420 O O . ALA A 1 314 ? 3.084 -3.293 -0.646 1 98.25 314 ALA A O 1
ATOM 2421 N N . SER A 1 315 ? 4.664 -4.684 -1.137 1 98.12 315 SER A N 1
ATOM 2422 C CA . SER A 1 315 ? 4.062 -5.301 -2.312 1 98.12 315 SER A CA 1
ATOM 2423 C C . SER A 1 315 ? 4.004 -6.82 -2.172 1 98.12 315 SER A C 1
ATOM 2425 O O . SER A 1 315 ? 5.039 -7.488 -2.207 1 98.12 315 SER A O 1
ATOM 2427 N N . LEU A 1 316 ? 2.781 -7.332 -2.064 1 98.38 316 LEU A N 1
ATOM 2428 C CA . LEU A 1 316 ? 2.613 -8.719 -1.646 1 98.38 316 LEU A CA 1
ATOM 2429 C C . LEU A 1 316 ? 1.815 -9.508 -2.68 1 98.38 316 LEU A C 1
ATOM 2431 O O . LEU A 1 316 ? 0.682 -9.141 -3.004 1 98.38 316 LEU A O 1
ATOM 2435 N N . GLU A 1 317 ? 2.398 -10.469 -3.246 1 97.75 317 GLU A N 1
ATOM 2436 C CA . GLU A 1 317 ? 1.71 -11.523 -3.98 1 97.75 317 GLU A CA 1
ATOM 2437 C C . GLU A 1 317 ? 1.631 -12.805 -3.156 1 97.75 317 GLU A C 1
ATOM 2439 O O . GLU A 1 317 ? 2.648 -13.461 -2.91 1 97.75 317 GLU A O 1
ATOM 2444 N N . LEU A 1 318 ? 0.422 -13.172 -2.809 1 97.31 318 LEU A N 1
ATOM 2445 C CA . LEU A 1 318 ? 0.275 -14.258 -1.839 1 97.31 318 LEU A CA 1
ATOM 2446 C C . LEU A 1 318 ? -0.577 -15.383 -2.408 1 97.31 318 LEU A C 1
ATOM 2448 O O . LEU A 1 318 ? -0.774 -15.469 -3.623 1 97.31 318 LEU A O 1
ATOM 2452 N N . GLY A 1 319 ? -0.936 -16.297 -1.568 1 93.44 319 GLY A N 1
ATOM 2453 C CA . GLY A 1 319 ? -1.592 -17.531 -2.004 1 93.44 319 GLY A CA 1
ATOM 2454 C C . GLY A 1 319 ? -2.945 -17.281 -2.645 1 93.44 319 GLY A C 1
ATOM 2455 O O . GLY A 1 319 ? -3.492 -16.172 -2.553 1 93.44 319 GLY A O 1
ATOM 2456 N N . GLY A 1 320 ? -3.439 -18.281 -3.352 1 94.62 320 GLY A N 1
ATOM 2457 C CA . GLY A 1 320 ? -4.73 -18.234 -4.023 1 94.62 320 GLY A CA 1
ATOM 2458 C C . GLY A 1 320 ? -5.469 -19.562 -3.961 1 94.62 320 GLY A C 1
ATOM 2459 O O . GLY A 1 320 ? -4.934 -20.562 -3.471 1 94.62 320 GLY A O 1
ATOM 2460 N N . LYS A 1 321 ? -6.66 -19.547 -4.344 1 97.5 321 LYS A N 1
ATOM 2461 C CA . LYS A 1 321 ? -7.535 -20.703 -4.469 1 97.5 321 LYS A CA 1
ATOM 2462 C C . LYS A 1 321 ? -8.406 -20.609 -5.719 1 97.5 321 LYS A C 1
ATOM 2464 O O . LYS A 1 321 ? -9.633 -2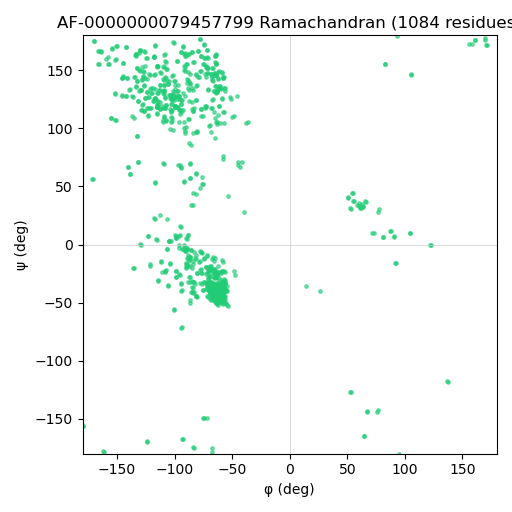0.578 -5.625 1 97.5 321 LYS A O 1
ATOM 2469 N N . THR A 1 322 ? -7.777 -20.688 -6.82 1 98.44 322 THR A N 1
ATOM 2470 C CA . THR A 1 322 ? -8.352 -20.391 -8.125 1 98.44 322 THR A CA 1
ATOM 2471 C C . THR A 1 322 ? -9.516 -21.328 -8.438 1 98.44 322 THR A C 1
ATOM 2473 O O . THR A 1 322 ? -9.328 -22.531 -8.547 1 98.44 322 THR A O 1
ATOM 2476 N N . PRO A 1 323 ? -10.734 -20.781 -8.641 1 98.69 323 PRO A N 1
ATOM 2477 C CA . PRO A 1 323 ? -11.875 -21.562 -9.109 1 98.69 323 PRO A CA 1
ATOM 2478 C C . PRO A 1 323 ? -11.938 -21.656 -10.633 1 98.69 323 PRO A C 1
ATOM 2480 O O . PRO A 1 323 ? -11.625 -20.672 -11.328 1 98.69 323 PRO A O 1
ATOM 2483 N N . ALA A 1 324 ? -12.266 -22.828 -11.109 1 98.88 324 ALA A N 1
ATOM 2484 C CA . ALA A 1 324 ? -12.688 -23 -12.5 1 98.88 324 ALA A CA 1
ATOM 2485 C C . ALA A 1 324 ? -14.18 -23.312 -12.594 1 98.88 324 ALA A C 1
ATOM 2487 O O . ALA A 1 324 ? -14.609 -24.391 -12.172 1 98.88 324 ALA A O 1
ATOM 2488 N N . ILE A 1 325 ? -14.898 -22.359 -13.094 1 98.88 325 ILE A N 1
ATOM 2489 C CA . ILE A 1 325 ? -16.328 -22.547 -13.289 1 98.88 325 ILE A CA 1
ATOM 2490 C C . ILE A 1 325 ? -16.594 -23.031 -14.719 1 98.88 325 ILE A C 1
ATOM 2492 O O . ILE A 1 325 ? -16.203 -22.375 -15.68 1 98.88 325 ILE A O 1
ATOM 2496 N N . VAL A 1 326 ? -17.281 -24.172 -14.852 1 98.81 326 VAL A N 1
ATOM 2497 C CA . VAL A 1 326 ? -17.5 -24.781 -16.156 1 98.81 326 VAL A CA 1
ATOM 2498 C C . VAL A 1 326 ? -19 -24.906 -16.438 1 98.81 326 VAL A C 1
ATOM 2500 O O . VAL A 1 326 ? -19.703 -25.656 -15.742 1 98.81 326 VAL A O 1
ATOM 2503 N N . ALA A 1 327 ? -19.438 -24.219 -17.469 1 98.44 327 ALA A N 1
ATOM 2504 C CA . ALA A 1 327 ? -20.859 -24.25 -17.844 1 98.44 327 ALA A CA 1
ATOM 2505 C C . ALA A 1 327 ? -21.125 -25.328 -18.891 1 98.44 327 ALA A C 1
ATOM 2507 O O . ALA A 1 327 ? -20.188 -25.891 -19.469 1 98.44 327 ALA A O 1
ATOM 2508 N N . ASP A 1 328 ? -22.422 -25.578 -19.156 1 97.25 328 ASP A N 1
ATOM 2509 C CA . ASP A 1 328 ? -22.844 -26.703 -19.984 1 97.25 328 ASP A CA 1
ATOM 2510 C C . ASP A 1 328 ? -22.734 -26.375 -21.469 1 97.25 328 ASP A C 1
ATOM 2512 O O . ASP A 1 328 ? -22.906 -27.25 -22.328 1 97.25 328 ASP A O 1
ATOM 2516 N N . ASP A 1 329 ? -22.469 -25.141 -21.781 1 96.69 329 ASP A N 1
ATOM 2517 C CA . ASP A 1 329 ? -22.375 -24.75 -23.188 1 96.69 329 ASP A CA 1
ATOM 2518 C C . ASP A 1 329 ? -20.922 -24.781 -23.656 1 96.69 329 ASP A C 1
ATOM 2520 O O . ASP A 1 329 ? -20.625 -24.375 -24.781 1 96.69 329 ASP A O 1
ATOM 2524 N N . THR A 1 330 ? -20.031 -25.281 -22.844 1 94.75 330 THR A N 1
ATOM 2525 C CA . THR A 1 330 ? -18.594 -25.266 -23.141 1 94.75 330 THR A CA 1
ATOM 2526 C C . THR A 1 330 ? -18.188 -26.516 -23.891 1 94.75 330 THR A C 1
ATOM 2528 O O . THR A 1 330 ? -18.891 -27.531 -23.828 1 94.75 330 THR A O 1
ATOM 2531 N N . HIS A 1 331 ? -17.047 -26.375 -24.656 1 95.75 331 HIS A N 1
ATOM 2532 C CA . HIS A 1 331 ? -16.375 -27.578 -25.141 1 95.75 331 HIS A CA 1
ATOM 2533 C C . HIS A 1 331 ? -15.727 -28.344 -24 1 95.75 331 HIS A C 1
ATOM 2535 O O . HIS A 1 331 ? -14.57 -28.094 -23.656 1 95.75 331 HIS A O 1
ATOM 2541 N N . LEU A 1 332 ? -16.328 -29.375 -23.594 1 97.38 332 LEU A N 1
ATOM 2542 C CA . LEU A 1 332 ? -16.031 -30.016 -22.312 1 97.38 332 LEU A CA 1
ATOM 2543 C C . LEU A 1 332 ? -14.656 -30.672 -22.359 1 97.38 332 LEU A C 1
ATOM 2545 O O . LEU A 1 332 ? -13.906 -30.609 -21.375 1 97.38 332 LEU A O 1
ATOM 2549 N N . GLN A 1 333 ? -14.344 -31.312 -23.422 1 97.94 333 GLN A N 1
ATOM 2550 C CA . GLN A 1 333 ? -13.047 -31.969 -23.531 1 97.94 333 GLN A CA 1
ATOM 2551 C C . GLN A 1 333 ? -11.906 -30.969 -23.453 1 97.94 333 GLN A C 1
ATOM 2553 O O . GLN A 1 333 ? -10.922 -31.188 -22.734 1 97.94 333 GLN A O 1
ATOM 2558 N N . ALA A 1 334 ? -12.07 -29.938 -24.141 1 97.75 334 ALA A N 1
ATOM 2559 C CA . ALA A 1 334 ? -11.039 -28.891 -24.141 1 97.75 334 ALA A CA 1
ATOM 2560 C C . ALA A 1 334 ? -10.898 -28.266 -22.75 1 97.75 334 ALA A C 1
ATOM 2562 O O . ALA A 1 334 ? -9.781 -28.016 -22.281 1 97.75 334 ALA A O 1
ATOM 2563 N N . ALA A 1 335 ? -12.016 -28 -22.125 1 98.31 335 ALA A N 1
ATOM 2564 C CA . ALA A 1 335 ? -12 -27.422 -20.781 1 98.31 335 ALA A CA 1
ATOM 2565 C C . ALA A 1 335 ? -11.32 -28.375 -19.797 1 98.31 335 ALA A C 1
ATOM 2567 O O . ALA A 1 335 ? -10.484 -27.953 -19 1 98.31 335 ALA A O 1
ATOM 2568 N N . ALA A 1 336 ? -11.656 -29.625 -19.891 1 98.75 336 ALA A N 1
ATOM 2569 C CA . ALA A 1 336 ? -11.07 -30.625 -19 1 98.75 336 ALA A CA 1
ATOM 2570 C C . ALA A 1 336 ? -9.562 -30.719 -19.188 1 98.75 336 ALA A C 1
ATOM 2572 O O . ALA A 1 336 ? -8.805 -30.781 -18.219 1 98.75 336 ALA A O 1
ATOM 2573 N N . GLN A 1 337 ? -9.195 -30.766 -20.438 1 98.31 337 GLN A N 1
ATOM 2574 C CA . GLN A 1 337 ? -7.766 -30.828 -20.734 1 98.31 337 GLN A CA 1
ATOM 2575 C C . GLN A 1 337 ? -7.035 -29.609 -20.172 1 98.31 337 GLN A C 1
ATOM 2577 O O . GLN A 1 337 ? -5.953 -29.75 -19.594 1 98.31 337 GLN A O 1
ATOM 2582 N N . ALA A 1 338 ? -7.598 -28.438 -20.375 1 98.44 338 ALA A N 1
ATOM 2583 C CA . ALA A 1 338 ? -6.992 -27.203 -19.891 1 98.44 338 ALA A CA 1
ATOM 2584 C C . ALA A 1 338 ? -6.891 -27.203 -18.375 1 98.44 338 ALA A C 1
ATOM 2586 O O . ALA A 1 338 ? -5.855 -26.828 -17.812 1 98.44 338 ALA A O 1
ATOM 2587 N N . ILE A 1 339 ? -7.906 -27.609 -17.703 1 98.75 339 ILE A N 1
ATOM 2588 C CA . ILE A 1 339 ? -7.953 -27.625 -16.25 1 98.75 339 ILE A CA 1
ATOM 2589 C C . ILE A 1 339 ? -6.887 -28.562 -15.711 1 98.75 339 ILE A C 1
ATOM 2591 O O . ILE A 1 339 ? -6.145 -28.219 -14.789 1 98.75 339 ILE A O 1
ATOM 2595 N N . VAL A 1 340 ? -6.781 -29.75 -16.297 1 98.62 340 VAL A N 1
ATOM 2596 C CA . VAL A 1 340 ? -5.793 -30.719 -15.852 1 98.62 340 VAL A CA 1
ATOM 2597 C C . VAL A 1 340 ? -4.387 -30.203 -16.109 1 98.62 340 VAL A C 1
ATOM 2599 O O . VAL A 1 340 ? -3.492 -30.344 -15.281 1 98.62 340 VAL A O 1
ATOM 2602 N N . ALA A 1 341 ? -4.254 -29.609 -17.266 1 97.81 341 ALA A N 1
ATOM 2603 C CA . ALA A 1 341 ? -2.955 -29.016 -17.578 1 97.81 341 ALA A CA 1
ATOM 2604 C C . ALA A 1 341 ? -2.572 -27.969 -16.531 1 97.81 341 ALA A C 1
ATOM 2606 O O . ALA A 1 341 ? -1.426 -27.922 -16.078 1 97.81 341 ALA A O 1
ATOM 2607 N N . SER A 1 342 ? -3.498 -27.156 -16.172 1 97.88 342 SER A N 1
ATOM 2608 C CA . SER A 1 342 ? -3.26 -26.125 -15.164 1 97.88 342 SER A CA 1
ATOM 2609 C C . SER A 1 342 ? -2.818 -26.734 -13.836 1 97.88 342 SER A C 1
ATOM 2611 O O . SER A 1 342 ? -1.895 -26.234 -13.195 1 97.88 342 SER A O 1
ATOM 2613 N N . LYS A 1 343 ? -3.391 -27.781 -13.461 1 97.5 343 LYS A N 1
ATOM 2614 C CA . LYS A 1 343 ? -3.178 -28.312 -12.117 1 97.5 343 LYS A CA 1
ATOM 2615 C C . LYS A 1 343 ? -1.952 -29.219 -12.078 1 97.5 343 LYS A C 1
ATOM 2617 O O . LYS A 1 343 ? -1.412 -29.5 -11.008 1 97.5 343 LYS A O 1
ATOM 2622 N N . THR A 1 344 ? -1.533 -29.672 -13.234 1 97.06 344 THR A N 1
ATOM 2623 C CA . THR A 1 344 ? -0.433 -30.641 -13.227 1 97.06 344 THR A CA 1
ATOM 2624 C C . THR A 1 344 ? 0.873 -29.969 -13.641 1 97.06 344 THR A C 1
ATOM 2626 O O . THR A 1 344 ? 1.954 -30.516 -13.43 1 97.06 344 THR A O 1
ATOM 2629 N N . THR A 1 345 ? 0.734 -28.797 -14.25 1 96.62 345 THR A N 1
ATOM 2630 C CA . THR A 1 345 ? 1.946 -28.047 -14.547 1 96.62 345 THR A CA 1
ATOM 2631 C C . THR A 1 345 ? 2.725 -27.75 -13.273 1 96.62 345 THR A C 1
ATOM 2633 O O . THR A 1 345 ? 2.16 -27.25 -12.297 1 96.62 345 THR A O 1
ATOM 2636 N N . HIS A 1 346 ? 4.004 -28.141 -13.273 1 97.62 346 HIS A N 1
ATOM 2637 C CA . HIS A 1 346 ? 4.902 -28 -12.133 1 97.62 346 HIS A CA 1
ATOM 2638 C C . HIS A 1 346 ? 4.281 -28.594 -10.867 1 97.62 346 HIS A C 1
ATOM 2640 O O . HIS A 1 346 ? 4.441 -28.031 -9.781 1 97.62 346 HIS A O 1
ATOM 2646 N N . SER A 1 347 ? 3.461 -29.656 -11.102 1 98.12 347 SER A N 1
ATOM 2647 C CA . SER A 1 347 ? 2.816 -30.406 -10.039 1 98.12 347 SER A CA 1
ATOM 2648 C C . SER A 1 347 ? 1.887 -29.531 -9.211 1 98.12 347 SER A C 1
ATOM 2650 O O . SER A 1 347 ? 1.811 -29.672 -7.988 1 98.12 347 SER A O 1
ATOM 2652 N N . GLY A 1 348 ? 1.321 -28.578 -9.812 1 97.69 348 GLY A N 1
ATOM 2653 C CA . GLY A 1 348 ? 0.332 -27.734 -9.172 1 97.69 348 GLY A CA 1
ATOM 2654 C C . GLY A 1 348 ? 0.947 -26.641 -8.305 1 97.69 348 GLY A C 1
ATOM 2655 O O . GLY A 1 348 ? 0.232 -25.891 -7.637 1 97.69 348 GLY A O 1
ATOM 2656 N N . GLN A 1 349 ? 2.25 -26.5 -8.336 1 97.88 349 GLN A N 1
ATOM 2657 C CA . GLN A 1 349 ? 2.939 -25.5 -7.523 1 97.88 349 GLN A CA 1
ATOM 2658 C C . GLN A 1 349 ? 2.992 -24.156 -8.227 1 97.88 349 GLN A C 1
ATOM 2660 O O . GLN A 1 349 ? 4.07 -23.594 -8.43 1 97.88 349 GLN A O 1
ATOM 2665 N N . LEU A 1 350 ? 1.823 -23.703 -8.547 1 96.56 350 LEU A N 1
ATOM 2666 C CA . LEU A 1 350 ? 1.574 -22.406 -9.156 1 96.56 350 LEU A CA 1
ATOM 2667 C C . LEU A 1 350 ? 0.477 -21.656 -8.414 1 96.56 350 LEU A C 1
ATOM 2669 O O . LEU A 1 350 ? -0.594 -22.203 -8.148 1 96.56 350 LEU A O 1
ATOM 2673 N N . CYS A 1 351 ? 0.728 -20.406 -8.117 1 94.81 351 CYS A N 1
ATOM 2674 C CA . CYS A 1 351 ? -0.207 -19.641 -7.301 1 94.81 351 CYS A CA 1
ATOM 2675 C C . CYS A 1 351 ? -1.53 -19.438 -8.031 1 94.81 351 CYS A C 1
ATOM 2677 O O . CYS A 1 351 ? -2.576 -19.281 -7.398 1 94.81 351 CYS A O 1
ATOM 2679 N N . THR A 1 352 ? -1.501 -19.484 -9.391 1 96.75 352 THR A N 1
ATOM 2680 C CA . THR A 1 352 ? -2.711 -19.234 -10.164 1 96.75 352 THR A CA 1
ATOM 2681 C C . THR A 1 352 ? -3.305 -20.531 -10.695 1 96.75 352 THR A C 1
ATOM 2683 O O . THR A 1 352 ? -4.297 -20.5 -11.43 1 96.75 352 THR A O 1
ATOM 2686 N N . ALA A 1 353 ? -2.756 -21.625 -10.383 1 97.62 353 ALA A N 1
ATOM 2687 C CA . ALA A 1 353 ? -3.27 -22.906 -10.859 1 97.62 353 ALA A CA 1
ATOM 2688 C C . ALA A 1 353 ? -4.691 -23.141 -10.352 1 97.62 353 ALA A C 1
ATOM 2690 O O . ALA A 1 353 ? -5.031 -22.766 -9.234 1 97.62 353 ALA A O 1
ATOM 2691 N N . VAL A 1 354 ? -5.48 -23.875 -11.164 1 98.38 354 VAL A N 1
ATOM 2692 C CA . VAL A 1 354 ? -6.832 -24.234 -10.758 1 98.38 354 VAL A CA 1
ATOM 2693 C C . VAL A 1 354 ? -6.77 -25.141 -9.523 1 98.38 354 VAL A C 1
ATOM 2695 O O . VAL A 1 354 ? -6 -26.094 -9.484 1 98.38 354 VAL A O 1
ATOM 2698 N N . GLU A 1 355 ? -7.543 -24.828 -8.539 1 97.31 355 GLU A N 1
ATOM 2699 C CA . GLU A 1 355 ? -7.547 -25.547 -7.273 1 97.31 355 GLU A CA 1
ATOM 2700 C C . GLU A 1 355 ? -8.875 -26.266 -7.051 1 97.31 355 GLU A C 1
ATOM 2702 O O . GLU A 1 355 ? -8.922 -27.297 -6.383 1 97.31 355 GLU A O 1
ATOM 2707 N N . ARG A 1 356 ? -9.883 -25.734 -7.543 1 98.12 356 ARG A N 1
ATOM 2708 C CA . ARG A 1 356 ? -11.234 -26.281 -7.406 1 98.12 356 ARG A CA 1
ATOM 2709 C C . ARG A 1 356 ? -12.055 -26.031 -8.664 1 98.12 356 ARG A C 1
ATOM 2711 O O . ARG A 1 356 ? -11.898 -25 -9.32 1 98.12 356 ARG A O 1
ATOM 2718 N N . VAL A 1 357 ? -12.906 -27.016 -8.977 1 98.75 357 VAL A N 1
ATOM 2719 C CA . VAL A 1 357 ? -13.734 -26.969 -10.172 1 98.75 357 VAL A CA 1
ATOM 2720 C C . VAL A 1 357 ? -15.211 -26.953 -9.773 1 98.75 357 VAL A C 1
ATOM 2722 O O . VAL A 1 357 ? -15.648 -27.781 -8.969 1 98.75 357 VAL A O 1
ATOM 2725 N N . TYR A 1 358 ? -15.906 -25.969 -10.25 1 98.75 358 TYR A N 1
ATOM 2726 C CA . TYR A 1 358 ? -17.359 -25.938 -10.148 1 98.75 358 TYR A CA 1
ATOM 2727 C C . TYR A 1 358 ? -18 -26.297 -11.484 1 98.75 358 TYR A C 1
ATOM 2729 O O . TYR A 1 358 ? -17.969 -25.5 -12.43 1 98.75 358 TYR A O 1
ATOM 2737 N N . ALA A 1 359 ? -18.609 -27.469 -11.539 1 98.69 359 ALA A N 1
ATOM 2738 C CA . ALA A 1 359 ? -19.25 -27.969 -12.75 1 98.69 359 ALA A CA 1
ATOM 2739 C C . ALA A 1 359 ? -20.766 -27.781 -12.688 1 98.69 359 ALA A C 1
ATOM 2741 O O . ALA A 1 359 ? -21.391 -28.094 -11.672 1 98.69 359 ALA A O 1
ATOM 2742 N N . GLN A 1 360 ? -21.312 -27.25 -13.75 1 98.06 360 GLN A N 1
ATOM 2743 C CA . GLN A 1 360 ? -22.766 -27.203 -13.797 1 98.06 360 GLN A CA 1
ATOM 2744 C C . GLN A 1 360 ? -23.375 -28.594 -13.648 1 98.06 360 GLN A C 1
ATOM 2746 O O . GLN A 1 360 ? -22.875 -29.562 -14.25 1 98.06 360 GLN A O 1
ATOM 2751 N N . ALA A 1 361 ? -24.484 -28.641 -12.984 1 97.56 361 ALA A N 1
ATOM 2752 C CA . ALA A 1 361 ? -25.047 -29.906 -12.555 1 97.56 361 ALA A CA 1
ATOM 2753 C C . ALA A 1 361 ? -25.25 -30.844 -13.75 1 97.56 361 ALA A C 1
ATOM 2755 O O . ALA A 1 361 ? -24.922 -32.031 -13.664 1 97.56 361 ALA A O 1
ATOM 2756 N N . LYS A 1 362 ? -25.641 -30.359 -14.828 1 96.38 362 LYS A N 1
ATOM 2757 C CA . LYS A 1 362 ? -25.984 -31.141 -16.016 1 96.38 362 LYS A CA 1
ATOM 2758 C C . LYS A 1 362 ? -24.75 -31.844 -16.578 1 96.38 362 LYS A C 1
ATOM 2760 O O . LYS A 1 362 ? -24.859 -32.906 -17.203 1 96.38 362 LYS A O 1
ATOM 2765 N N . ILE A 1 363 ? -23.594 -31.312 -16.391 1 97.94 363 ILE A N 1
ATOM 2766 C CA . ILE A 1 363 ? -22.406 -31.844 -17.062 1 97.94 363 ILE A CA 1
ATOM 2767 C C . ILE A 1 363 ? -21.422 -32.375 -16.016 1 97.94 363 ILE A C 1
ATOM 2769 O O . ILE A 1 363 ? -20.312 -32.781 -16.344 1 97.94 363 ILE A O 1
ATOM 2773 N N . HIS A 1 364 ? -21.766 -32.375 -14.789 1 98 364 HIS A N 1
ATOM 2774 C CA . HIS A 1 364 ? -20.875 -32.688 -13.68 1 98 364 HIS A CA 1
ATOM 2775 C C . HIS A 1 364 ? -20.219 -34.031 -13.875 1 98 364 HIS A C 1
ATOM 2777 O O . HIS A 1 364 ? -18.984 -34.125 -13.852 1 98 364 HIS A O 1
ATOM 2783 N N . ASP A 1 365 ? -21 -35.094 -14.133 1 98.25 365 ASP A N 1
ATOM 2784 C CA . ASP A 1 365 ? -20.469 -36.438 -14.195 1 98.25 365 ASP A CA 1
ATOM 2785 C C . ASP A 1 365 ? -19.594 -36.625 -15.422 1 98.25 365 ASP A C 1
ATOM 2787 O O . ASP A 1 365 ? -18.562 -37.312 -15.359 1 98.25 365 ASP A O 1
ATOM 2791 N N . LYS A 1 366 ? -20.047 -36.062 -16.484 1 98.5 366 LYS A N 1
ATOM 2792 C CA . LYS A 1 366 ? -19.25 -36.156 -17.703 1 98.5 366 LYS A CA 1
ATOM 2793 C C . LYS A 1 366 ? -17.906 -35.438 -17.547 1 98.5 366 LYS A C 1
ATOM 2795 O O . LYS A 1 366 ? -16.875 -35.969 -17.953 1 98.5 366 LYS A O 1
ATOM 2800 N N . LEU A 1 367 ? -17.922 -34.25 -16.984 1 98.69 367 LEU A N 1
ATOM 2801 C CA . LEU A 1 367 ? -16.688 -33.531 -16.75 1 98.69 367 LEU A CA 1
ATOM 2802 C C . LEU A 1 367 ? -15.773 -34.281 -15.781 1 98.69 367 LEU A C 1
ATOM 2804 O O . LEU A 1 367 ? -14.57 -34.375 -16 1 98.69 367 LEU A O 1
ATOM 2808 N N . LEU A 1 368 ? -16.328 -34.812 -14.742 1 98.69 368 LEU A N 1
ATOM 2809 C CA . LEU A 1 368 ? -15.57 -35.562 -13.758 1 98.69 368 LEU A CA 1
ATOM 2810 C C . LEU A 1 368 ? -14.852 -36.75 -14.414 1 98.69 368 LEU A C 1
ATOM 2812 O O . LEU A 1 368 ? -13.68 -37 -14.125 1 98.69 368 LEU A O 1
ATOM 2816 N N . ALA A 1 369 ? -15.555 -37.438 -15.25 1 98.75 369 ALA A N 1
ATOM 2817 C CA . ALA A 1 369 ? -14.977 -38.594 -15.945 1 98.75 369 ALA A CA 1
ATOM 2818 C C . ALA A 1 369 ? -13.812 -38.156 -16.828 1 98.75 369 ALA A C 1
ATOM 2820 O O . ALA A 1 369 ? -12.797 -38.875 -16.906 1 98.75 369 ALA A O 1
ATOM 2821 N N . LEU A 1 370 ? -14.016 -37.094 -17.531 1 98.75 370 LEU A N 1
ATOM 2822 C CA . LEU A 1 370 ? -12.953 -36.594 -18.391 1 98.75 370 LEU A CA 1
ATOM 2823 C C . LEU A 1 370 ? -11.734 -36.188 -17.578 1 98.75 370 LEU A C 1
ATOM 2825 O O . LEU A 1 370 ? -10.602 -36.531 -17.938 1 98.75 370 LEU A O 1
ATOM 2829 N N . LEU A 1 371 ? -11.953 -35.469 -16.484 1 98.81 371 LEU A N 1
ATOM 2830 C CA . LEU A 1 371 ? -10.859 -35.062 -15.602 1 98.81 371 LEU A CA 1
ATOM 2831 C C . LEU A 1 371 ? -10.102 -36.281 -15.086 1 98.81 371 LEU A C 1
ATOM 2833 O O . LEU A 1 371 ? -8.867 -36.281 -15.07 1 98.81 371 LEU A O 1
ATOM 2837 N N . LYS A 1 372 ? -10.852 -37.281 -14.688 1 98.75 372 LYS A N 1
ATOM 2838 C CA . LYS A 1 372 ? -10.25 -38.531 -14.18 1 98.75 372 LYS A CA 1
ATOM 2839 C C . LYS A 1 372 ? -9.352 -39.156 -15.227 1 98.75 372 LYS A C 1
ATOM 2841 O O . LYS A 1 372 ? -8.219 -39.562 -14.938 1 98.75 372 LYS A O 1
ATOM 2846 N N . THR A 1 373 ? -9.891 -39.219 -16.391 1 98.62 373 THR A N 1
ATOM 2847 C CA . THR A 1 373 ? -9.156 -39.844 -17.5 1 98.62 373 THR A CA 1
ATOM 2848 C C . THR A 1 373 ? -7.84 -39.094 -17.75 1 98.62 373 THR A C 1
ATOM 2850 O O . THR A 1 373 ? -6.785 -39.75 -17.844 1 98.62 373 THR A O 1
ATOM 2853 N N . TYR A 1 374 ? -7.922 -37.812 -17.859 1 98.31 374 TYR A N 1
ATOM 2854 C CA . TYR A 1 374 ? -6.734 -37.031 -18.172 1 98.31 374 TYR A CA 1
ATOM 2855 C C . TYR A 1 374 ? -5.746 -37.031 -17 1 98.31 374 TYR A C 1
ATOM 2857 O O . TYR A 1 374 ? -4.531 -37.062 -17.219 1 98.31 374 TYR A O 1
ATOM 2865 N N . MET A 1 375 ? -6.191 -37.062 -15.805 1 98.06 375 MET A N 1
ATOM 2866 C CA . MET A 1 375 ? -5.32 -37.125 -14.633 1 98.06 375 MET A CA 1
ATOM 2867 C C . MET A 1 375 ? -4.621 -38.469 -14.539 1 98.06 375 MET A C 1
ATOM 2869 O O . MET A 1 375 ? -3.43 -38.531 -14.234 1 98.06 375 MET A O 1
ATOM 2873 N N . GLN A 1 376 ? -5.359 -39.5 -14.812 1 97.56 376 GLN A N 1
ATOM 2874 C CA . GLN A 1 376 ? -4.809 -40.844 -14.781 1 97.56 376 GLN A CA 1
ATOM 2875 C C . GLN A 1 376 ? -3.76 -41.031 -15.875 1 97.56 376 GLN A C 1
ATOM 2877 O O . GLN A 1 376 ? -2.895 -41.906 -15.758 1 97.56 376 GLN A O 1
ATOM 2882 N N . GLY A 1 377 ? -3.863 -40.25 -16.828 1 96.69 377 GLY A N 1
ATOM 2883 C CA . GLY A 1 377 ? -2.945 -40.344 -17.953 1 96.69 377 GLY A CA 1
ATOM 2884 C C . GLY A 1 377 ? -1.575 -39.75 -17.656 1 96.69 377 GLY A C 1
ATOM 2885 O O . GLY A 1 377 ? -0.624 -40 -18.406 1 96.69 377 GLY A O 1
ATOM 2886 N N . LYS A 1 378 ? -1.372 -39.125 -16.562 1 96.5 378 LYS A N 1
ATOM 2887 C CA . LYS A 1 378 ? -0.09 -38.531 -16.219 1 96.5 378 LYS A CA 1
ATOM 2888 C C . LYS A 1 378 ? 0.821 -39.531 -15.523 1 96.5 378 LYS A C 1
ATOM 2890 O O . LYS A 1 378 ? 0.373 -40.312 -14.664 1 96.5 378 LYS A O 1
ATOM 2895 N N . THR A 1 379 ? 2.064 -39.594 -15.953 1 95.94 379 THR A N 1
ATOM 2896 C CA . THR A 1 379 ? 3.062 -40.438 -15.328 1 95.94 379 THR A CA 1
ATOM 2897 C C . THR A 1 379 ? 4.039 -39.625 -14.484 1 95.94 379 THR A C 1
ATOM 2899 O O . THR A 1 379 ? 4.465 -38.531 -14.906 1 95.94 379 THR A O 1
ATOM 2902 N N . LEU A 1 380 ? 4.414 -40.188 -13.336 1 97.25 380 LEU A N 1
ATOM 2903 C CA . LEU A 1 380 ? 5.34 -39.531 -12.438 1 97.25 380 LEU A CA 1
ATOM 2904 C C . LEU A 1 380 ? 6.785 -39.875 -12.766 1 97.25 380 LEU A C 1
ATOM 2906 O O . LEU A 1 380 ? 7.074 -41.031 -13.125 1 97.25 380 LEU A O 1
ATOM 2910 N N . GLY A 1 381 ? 7.621 -38.875 -12.641 1 97.19 381 GLY A N 1
ATOM 2911 C CA . GLY A 1 381 ? 9.031 -39.188 -12.805 1 97.19 381 GLY A CA 1
ATOM 2912 C C . GLY A 1 381 ? 9.914 -37.969 -12.898 1 97.19 381 GLY A C 1
ATOM 2913 O O . GLY A 1 381 ? 9.422 -36.844 -12.82 1 97.19 381 GLY A O 1
ATOM 2914 N N . ASN A 1 382 ? 11.203 -38.281 -12.969 1 97 382 ASN A N 1
ATOM 2915 C CA . ASN A 1 382 ? 12.203 -37.25 -13.148 1 97 382 ASN A CA 1
ATOM 2916 C C . ASN A 1 382 ? 12.102 -36.594 -14.531 1 97 382 ASN A C 1
ATOM 2918 O O . ASN A 1 382 ? 12.359 -37.25 -15.547 1 97 382 ASN A O 1
ATOM 2922 N N . ARG A 1 383 ? 11.812 -35.312 -14.539 1 97.5 383 ARG A N 1
ATOM 2923 C CA . ARG A 1 383 ? 11.508 -34.625 -15.797 1 97.5 383 ARG A CA 1
ATOM 2924 C C . ARG A 1 383 ? 12.781 -34.312 -16.578 1 97.5 383 ARG A C 1
ATOM 2926 O O . ARG A 1 383 ? 12.719 -33.969 -17.766 1 97.5 383 ARG A O 1
ATOM 2933 N N . GLN A 1 384 ? 13.914 -34.406 -15.945 1 94.06 384 GLN A N 1
ATOM 2934 C CA . GLN A 1 384 ? 15.18 -34.25 -16.656 1 94.06 384 GLN A CA 1
ATOM 2935 C C . GLN A 1 384 ? 15.461 -35.469 -17.531 1 94.06 384 GLN A C 1
ATOM 2937 O O . GLN A 1 384 ? 16.219 -35.375 -18.5 1 94.06 384 GLN A O 1
ATOM 2942 N N . ILE A 1 385 ? 14.891 -36.562 -17.125 1 94.62 385 ILE A N 1
ATOM 2943 C CA . ILE A 1 385 ? 15.039 -37.781 -17.875 1 94.62 385 ILE A CA 1
ATOM 2944 C C . ILE A 1 385 ? 13.969 -37.875 -18.969 1 94.62 385 ILE A C 1
ATOM 2946 O O . ILE A 1 385 ? 14.273 -38.125 -20.125 1 94.62 385 ILE A O 1
ATOM 2950 N N . ASP A 1 386 ? 12.758 -37.625 -18.609 1 96.62 386 ASP A N 1
ATOM 2951 C CA . ASP A 1 386 ? 11.633 -37.594 -19.531 1 96.62 386 ASP A CA 1
ATOM 2952 C C . ASP A 1 386 ? 10.719 -36.406 -19.234 1 96.62 386 ASP A C 1
ATOM 2954 O O . ASP A 1 386 ? 9.984 -36.406 -18.25 1 96.62 386 ASP A O 1
ATOM 2958 N N . PRO A 1 387 ? 10.742 -35.469 -20.141 1 95.94 387 PRO A N 1
ATOM 2959 C CA . PRO A 1 387 ? 9.961 -34.25 -19.906 1 95.94 387 PRO A CA 1
ATOM 2960 C C . PRO A 1 387 ? 8.461 -34.5 -19.906 1 95.94 387 PRO A C 1
ATOM 2962 O O . PRO A 1 387 ? 7.676 -33.625 -19.516 1 95.94 387 PRO A O 1
ATOM 2965 N N . LEU A 1 388 ? 7.992 -35.625 -20.297 1 95 388 LEU A N 1
ATOM 2966 C CA . LEU A 1 388 ? 6.566 -35.938 -20.359 1 95 388 LEU A CA 1
ATOM 2967 C C . LEU A 1 388 ? 6.047 -36.344 -18.984 1 95 388 LEU A C 1
ATOM 2969 O O . LEU A 1 388 ? 4.836 -36.406 -18.766 1 95 388 LEU A O 1
ATOM 2973 N N . HIS A 1 389 ? 6.922 -36.594 -18.078 1 96.25 389 HIS A N 1
ATOM 2974 C CA . HIS A 1 389 ? 6.543 -36.938 -16.703 1 96.25 389 HIS A CA 1
ATOM 2975 C C . HIS A 1 389 ? 6.02 -35.688 -15.969 1 96.25 389 HIS A C 1
ATOM 2977 O O . HIS A 1 389 ? 6.289 -34.562 -16.375 1 96.25 389 HIS A O 1
ATOM 2983 N N . MET A 1 390 ? 5.18 -35.938 -15 1 97.88 390 MET A N 1
ATOM 2984 C CA . MET A 1 390 ? 4.938 -34.906 -13.977 1 97.88 390 MET A CA 1
ATOM 2985 C C . MET A 1 390 ? 5.992 -35 -12.883 1 97.88 390 MET A C 1
ATOM 2987 O O . MET A 1 390 ? 6.344 -36.062 -12.422 1 97.88 390 MET A O 1
ATOM 2991 N N . GLY A 1 391 ? 6.508 -33.875 -12.523 1 98.25 391 GLY A N 1
ATOM 2992 C CA . GLY A 1 391 ? 7.637 -33.781 -11.617 1 98.25 391 GLY A CA 1
ATOM 2993 C C . GLY A 1 391 ? 7.23 -33.844 -10.156 1 98.25 391 GLY A C 1
ATOM 2994 O O . GLY A 1 391 ? 6.07 -34.125 -9.836 1 98.25 391 GLY A O 1
ATOM 2995 N N . PRO A 1 392 ? 8.211 -33.656 -9.281 1 98.62 392 PRO A N 1
ATOM 2996 C CA . PRO A 1 392 ? 8.008 -33.75 -7.836 1 98.62 392 PRO A CA 1
ATOM 2997 C C . PRO A 1 392 ? 7.5 -32.438 -7.227 1 98.62 392 PRO A C 1
ATOM 2999 O O . PRO A 1 392 ? 7.496 -31.391 -7.898 1 98.62 392 PRO A O 1
ATOM 3002 N N . LEU A 1 393 ? 7.023 -32.531 -5.988 1 98.62 393 LEU A N 1
ATOM 3003 C CA . LEU A 1 393 ? 6.852 -31.359 -5.137 1 98.62 393 LEU A CA 1
ATOM 3004 C C . LEU A 1 393 ? 8.195 -30.859 -4.625 1 98.62 393 LEU A C 1
ATOM 3006 O O . LEU A 1 393 ? 9.219 -31.531 -4.773 1 98.62 393 LEU A O 1
ATOM 3010 N N . VAL A 1 394 ? 8.234 -29.703 -3.965 1 97.75 394 VAL A N 1
ATOM 3011 C CA . VAL A 1 394 ? 9.445 -28.953 -3.672 1 97.75 394 VAL A CA 1
ATOM 3012 C C . VAL A 1 394 ? 10.258 -29.688 -2.596 1 97.75 394 VAL A C 1
ATOM 3014 O O . VAL A 1 394 ? 11.484 -29.641 -2.6 1 97.75 394 VAL A O 1
ATOM 3017 N N . ASN A 1 395 ? 9.57 -30.312 -1.66 1 97.62 395 ASN A N 1
ATOM 3018 C CA . ASN A 1 395 ? 10.266 -30.969 -0.562 1 97.62 395 ASN A CA 1
ATOM 3019 C C . ASN A 1 395 ? 9.375 -31.984 0.144 1 97.62 395 ASN A C 1
ATOM 3021 O O . ASN A 1 395 ? 8.219 -32.188 -0.236 1 97.62 395 ASN A O 1
ATOM 3025 N N . ALA A 1 396 ? 9.969 -32.594 1.185 1 97.69 396 ALA A N 1
ATOM 3026 C CA . ALA A 1 396 ? 9.281 -33.656 1.912 1 97.69 396 ALA A CA 1
ATOM 3027 C C . ALA A 1 396 ? 8.078 -33.094 2.682 1 97.69 396 ALA A C 1
ATOM 3029 O O . ALA A 1 396 ? 7.039 -33.75 2.76 1 97.69 396 ALA A O 1
ATOM 3030 N N . ALA A 1 397 ? 8.258 -31.984 3.242 1 97.5 397 ALA A N 1
ATOM 3031 C CA . ALA A 1 397 ? 7.18 -31.391 4.016 1 97.5 397 ALA A CA 1
ATOM 3032 C C . ALA A 1 397 ? 5.961 -31.125 3.141 1 97.5 397 ALA A C 1
ATOM 3034 O O . ALA A 1 397 ? 4.824 -31.344 3.564 1 97.5 397 ALA A O 1
ATOM 3035 N N . ALA A 1 398 ? 6.176 -30.609 1.966 1 97.94 398 ALA A N 1
ATOM 3036 C CA . ALA A 1 398 ? 5.086 -30.359 1.026 1 97.94 398 ALA A CA 1
ATOM 3037 C C . ALA A 1 398 ? 4.375 -31.656 0.653 1 97.94 398 ALA A C 1
ATOM 3039 O O . ALA A 1 398 ? 3.146 -31.703 0.575 1 97.94 398 ALA A O 1
ATOM 3040 N N . GLN A 1 399 ? 5.141 -32.719 0.448 1 98.25 399 GLN A N 1
ATOM 3041 C CA . GLN A 1 399 ? 4.574 -34 0.111 1 98.25 399 GLN A CA 1
ATOM 3042 C C . GLN A 1 399 ? 3.691 -34.531 1.239 1 98.25 399 GLN A C 1
ATOM 3044 O O . GLN A 1 399 ? 2.557 -34.969 1.003 1 98.25 399 GLN A O 1
ATOM 3049 N N . THR A 1 400 ? 4.191 -34.438 2.396 1 98.12 400 THR A N 1
ATOM 3050 C CA . THR A 1 400 ? 3.488 -34.906 3.576 1 98.12 400 THR A CA 1
ATOM 3051 C C . THR A 1 400 ? 2.217 -34.094 3.82 1 98.12 400 THR A C 1
ATOM 3053 O O . THR A 1 400 ? 1.155 -34.688 4.09 1 98.12 400 THR A O 1
ATOM 3056 N N . ARG A 1 401 ? 2.324 -32.844 3.734 1 97.81 401 ARG A N 1
ATOM 3057 C CA . ARG A 1 401 ? 1.172 -31.984 3.928 1 97.81 401 ARG A CA 1
ATOM 3058 C C . ARG A 1 401 ? 0.097 -32.25 2.883 1 97.81 401 ARG A C 1
ATOM 3060 O O . ARG A 1 401 ? -1.095 -32.25 3.197 1 97.81 401 ARG A O 1
ATOM 3067 N N . THR A 1 402 ? 0.536 -32.438 1.686 1 98.38 402 THR A N 1
ATOM 3068 C CA . THR A 1 402 ? -0.378 -32.719 0.586 1 98.38 402 THR A CA 1
ATOM 3069 C C . THR A 1 402 ? -1.181 -34 0.872 1 98.38 402 THR A C 1
ATOM 3071 O O . THR A 1 402 ? -2.41 -33.969 0.77 1 98.38 402 THR A O 1
ATOM 3074 N N . HIS A 1 403 ? -0.492 -35 1.261 1 98.62 403 HIS A N 1
ATOM 3075 C CA . HIS A 1 403 ? -1.141 -36.281 1.541 1 98.62 403 HIS A CA 1
ATOM 3076 C C . HIS A 1 403 ? -2.098 -36.156 2.723 1 98.62 403 HIS A C 1
ATOM 3078 O O . HIS A 1 403 ? -3.199 -36.719 2.691 1 98.62 403 HIS A O 1
ATOM 3084 N N . ALA A 1 404 ? -1.692 -35.469 3.66 1 98.62 404 ALA A N 1
ATOM 3085 C CA . ALA A 1 404 ? -2.521 -35.281 4.848 1 98.62 404 ALA A CA 1
ATOM 3086 C C . ALA A 1 404 ? -3.82 -34.562 4.5 1 98.62 404 ALA A C 1
ATOM 3088 O O . ALA A 1 404 ? -4.883 -34.875 5.027 1 98.62 404 ALA A O 1
ATOM 3089 N N . MET A 1 405 ? -3.766 -33.562 3.652 1 98.5 405 MET A N 1
ATOM 3090 C CA . MET A 1 405 ? -4.953 -32.844 3.24 1 98.5 405 MET A CA 1
ATOM 3091 C C . MET A 1 405 ? -5.934 -33.75 2.502 1 98.5 405 MET A C 1
ATOM 3093 O O . MET A 1 405 ? -7.145 -33.656 2.707 1 98.5 405 MET A O 1
ATOM 3097 N N . VAL A 1 406 ? -5.414 -34.594 1.683 1 98.75 406 VAL A N 1
ATOM 3098 C CA . VAL A 1 406 ? -6.246 -35.5 0.915 1 98.75 406 VAL A CA 1
ATOM 3099 C C . VAL A 1 406 ? -6.93 -36.5 1.856 1 98.75 406 VAL A C 1
ATOM 3101 O O . VAL A 1 406 ? -8.133 -36.719 1.76 1 98.75 406 VAL A O 1
ATOM 3104 N N . MET A 1 407 ? -6.164 -37.031 2.754 1 98.69 407 MET A N 1
ATOM 3105 C CA . MET A 1 407 ? -6.715 -38 3.701 1 98.69 407 MET A CA 1
ATOM 3106 C C . MET A 1 407 ? -7.797 -37.344 4.562 1 98.69 407 MET A C 1
ATOM 3108 O O . MET A 1 407 ? -8.828 -37.969 4.832 1 98.69 407 MET A O 1
ATOM 3112 N N . LYS A 1 408 ? -7.551 -36.219 4.953 1 98.69 408 LYS A N 1
ATOM 3113 C CA . LYS A 1 408 ? -8.547 -35.5 5.738 1 98.69 408 LYS A CA 1
ATOM 3114 C C . LYS A 1 408 ? -9.836 -35.281 4.941 1 98.69 408 LYS A C 1
ATOM 3116 O O . LYS A 1 408 ? -10.938 -35.438 5.473 1 98.69 408 LYS A O 1
ATOM 3121 N N . ALA A 1 409 ? -9.719 -34.906 3.705 1 98.75 409 ALA A N 1
ATOM 3122 C CA . ALA A 1 409 ? -10.883 -34.688 2.848 1 98.75 409 ALA A CA 1
ATOM 3123 C C . ALA A 1 409 ? -11.695 -35.969 2.705 1 98.75 409 ALA A C 1
ATOM 3125 O O . ALA A 1 409 ? -12.93 -35.938 2.773 1 98.75 409 ALA A O 1
ATOM 3126 N N . ILE A 1 410 ? -11.016 -37.062 2.518 1 98.62 410 ILE A N 1
ATOM 3127 C CA . ILE A 1 410 ? -11.68 -38.344 2.395 1 98.62 410 ILE A CA 1
ATOM 3128 C C . ILE A 1 410 ? -12.422 -38.688 3.689 1 98.62 410 ILE A C 1
ATOM 3130 O O . ILE A 1 410 ? -13.578 -39.094 3.658 1 98.62 410 ILE A O 1
ATOM 3134 N N . ALA A 1 411 ? -11.781 -38.438 4.734 1 98.5 411 ALA A N 1
ATOM 3135 C CA . ALA A 1 411 ? -12.398 -38.688 6.039 1 98.5 411 ALA A CA 1
ATOM 3136 C C . ALA A 1 411 ? -13.641 -37.812 6.234 1 98.5 411 ALA A C 1
ATOM 3138 O O . ALA A 1 411 ? -14.57 -38.219 6.941 1 98.5 411 ALA A O 1
ATOM 3139 N N . GLN A 1 412 ? -13.664 -36.719 5.566 1 97.94 412 GLN A N 1
ATOM 3140 C CA . GLN A 1 412 ? -14.781 -35.812 5.695 1 97.94 412 GLN A CA 1
ATOM 3141 C C . GLN A 1 412 ? -15.891 -36.125 4.695 1 97.94 412 GLN A C 1
ATOM 3143 O O . GLN A 1 412 ? -16.922 -35.438 4.652 1 97.94 412 GLN A O 1
ATOM 3148 N N . GLY A 1 413 ? -15.664 -37.062 3.859 1 98.19 413 GLY A N 1
ATOM 3149 C CA . GLY A 1 413 ? -16.75 -37.531 3.02 1 98.19 413 GLY A CA 1
ATOM 3150 C C . GLY A 1 413 ? -16.469 -37.406 1.537 1 98.19 413 GLY A C 1
ATOM 3151 O O . GLY A 1 413 ? -17.266 -37.844 0.703 1 98.19 413 GLY A O 1
ATOM 3152 N N . ALA A 1 414 ? -15.328 -36.906 1.148 1 98.69 414 ALA A N 1
ATOM 3153 C CA . ALA A 1 414 ? -14.969 -36.812 -0.265 1 98.69 414 ALA A CA 1
ATOM 3154 C C . ALA A 1 414 ? -14.664 -38.219 -0.833 1 98.69 414 ALA A C 1
ATOM 3156 O O . ALA A 1 414 ? -14.227 -39.094 -0.104 1 98.69 414 ALA A O 1
ATOM 3157 N N . THR A 1 415 ? -14.898 -38.344 -2.072 1 98.75 415 THR A N 1
ATOM 3158 C CA . THR A 1 415 ? -14.57 -39.562 -2.775 1 98.75 415 THR A CA 1
ATOM 3159 C C . THR A 1 415 ? -13.266 -39.438 -3.555 1 98.75 415 THR A C 1
ATOM 3161 O O . THR A 1 415 ? -13.109 -38.5 -4.344 1 98.75 415 THR A O 1
ATOM 3164 N N . LEU A 1 416 ? -12.352 -40.312 -3.299 1 98.81 416 LEU A N 1
ATOM 3165 C CA . LEU A 1 416 ? -11.117 -40.375 -4.074 1 98.81 416 LEU A CA 1
ATOM 3166 C C . LEU A 1 416 ? -11.367 -41 -5.441 1 98.81 416 LEU A C 1
ATOM 3168 O O . LEU A 1 416 ? -11.648 -42.188 -5.543 1 98.81 416 LEU A O 1
ATOM 3172 N N . GLU A 1 417 ? -11.289 -40.25 -6.48 1 98.75 417 GLU A N 1
ATOM 3173 C CA . GLU A 1 417 ? -11.523 -40.75 -7.84 1 98.75 417 GLU A CA 1
ATOM 3174 C C . GLU A 1 417 ? -10.25 -41.344 -8.43 1 98.75 417 GLU A C 1
ATOM 3176 O O . GLU A 1 417 ? -10.312 -42.312 -9.18 1 98.75 417 GLU A O 1
ATOM 3181 N N . THR A 1 418 ? -9.148 -40.719 -8.211 1 98.5 418 THR A N 1
ATOM 3182 C CA . THR A 1 418 ? -7.844 -41.219 -8.617 1 98.5 418 THR A CA 1
ATOM 3183 C C . THR A 1 418 ? -6.73 -40.594 -7.801 1 98.5 418 THR A C 1
ATOM 3185 O O . THR A 1 418 ? -6.945 -39.562 -7.152 1 98.5 418 THR A O 1
ATOM 3188 N N . GLY A 1 419 ? -5.539 -41.188 -7.758 1 98.31 419 GLY A N 1
ATOM 3189 C CA . GLY A 1 419 ? -4.391 -40.688 -7.031 1 98.31 419 GLY A CA 1
ATOM 3190 C C . GLY A 1 419 ? -4.484 -40.906 -5.535 1 98.31 419 GLY A C 1
ATOM 3191 O O . GLY A 1 419 ? -4.844 -41.969 -5.078 1 98.31 419 GLY A O 1
ATOM 3192 N N . GLY A 1 420 ? -4.004 -40 -4.707 1 97.94 420 GLY A N 1
ATOM 3193 C CA . GLY A 1 420 ? -4.18 -39.938 -3.266 1 97.94 420 GLY A CA 1
ATOM 3194 C C . GLY A 1 420 ? -3.275 -40.938 -2.533 1 97.94 420 GLY A C 1
ATOM 3195 O O . GLY A 1 420 ? -3.645 -41.469 -1.481 1 97.94 420 GLY A O 1
ATOM 3196 N N . TYR A 1 421 ? -2.143 -41.219 -3.096 1 97.56 421 TYR A N 1
ATOM 3197 C CA . TYR A 1 421 ? -1.226 -42.094 -2.408 1 97.56 421 TYR A CA 1
ATOM 3198 C C . TYR A 1 421 ? 0.199 -41.562 -2.439 1 97.56 421 TYR A C 1
ATOM 3200 O O . TYR A 1 421 ? 0.505 -40.656 -3.211 1 97.56 421 TYR A O 1
ATOM 3208 N N . LEU A 1 422 ? 1.026 -42.094 -1.575 1 97.81 422 LEU A N 1
ATOM 3209 C CA . LEU A 1 422 ? 2.451 -41.75 -1.557 1 97.81 422 LEU A CA 1
ATOM 3210 C C . LEU A 1 422 ? 3.242 -42.781 -2.381 1 97.81 422 LEU A C 1
ATOM 3212 O O . LEU A 1 422 ? 3.271 -43.969 -2.055 1 97.81 422 LEU A O 1
ATOM 3216 N N . PRO A 1 423 ? 3.82 -42.281 -3.449 1 96.88 423 PRO A N 1
ATOM 3217 C CA . PRO A 1 423 ? 4.605 -43.219 -4.25 1 96.88 423 PRO A CA 1
ATOM 3218 C C . PRO A 1 423 ? 5.812 -43.781 -3.496 1 96.88 423 PRO A C 1
ATOM 3220 O O . PRO A 1 423 ? 6.367 -43.094 -2.633 1 96.88 423 PRO A O 1
ATOM 3223 N N . ASP A 1 424 ? 6.242 -44.938 -3.932 1 94.75 424 ASP A N 1
ATOM 3224 C CA . ASP A 1 424 ? 7.457 -45.531 -3.381 1 94.75 424 ASP A CA 1
ATOM 3225 C C . ASP A 1 424 ? 8.703 -44.969 -4.055 1 94.75 424 ASP A C 1
ATOM 3227 O O . ASP A 1 424 ? 8.633 -44.469 -5.184 1 94.75 424 ASP A O 1
ATOM 3231 N N . GLY A 1 425 ? 9.805 -45.062 -3.354 1 93.94 425 GLY A N 1
ATOM 3232 C CA . GLY A 1 425 ? 11.078 -44.656 -3.941 1 93.94 425 GLY A CA 1
ATOM 3233 C C . GLY A 1 425 ? 11.453 -43.219 -3.643 1 93.94 425 GLY A C 1
ATOM 3234 O O . GLY A 1 425 ? 10.719 -42.5 -2.938 1 93.94 425 GLY A O 1
ATOM 3235 N N . PRO A 1 426 ? 12.594 -42.875 -4.168 1 95.56 426 PRO A N 1
ATOM 3236 C CA . PRO A 1 426 ? 13.078 -41.531 -3.91 1 95.56 426 PRO A CA 1
ATOM 3237 C C . PRO A 1 426 ? 12.312 -40.469 -4.707 1 95.56 426 PRO A C 1
ATOM 3239 O O . PRO A 1 426 ? 11.766 -40.781 -5.77 1 95.56 426 PRO A O 1
ATOM 3242 N N . GLY A 1 427 ? 12.328 -39.219 -4.141 1 97.69 427 GLY A N 1
ATOM 3243 C CA . GLY A 1 427 ? 11.68 -38.094 -4.777 1 97.69 427 GLY A CA 1
ATOM 3244 C C . GLY A 1 427 ? 10.375 -37.688 -4.109 1 97.69 427 GLY A C 1
ATOM 3245 O O . GLY A 1 427 ? 9.641 -38.562 -3.617 1 97.69 427 GLY A O 1
ATOM 3246 N N . TYR A 1 428 ? 10.109 -36.438 -4.125 1 98.5 428 TYR A N 1
ATOM 3247 C CA . TYR A 1 428 ? 8.922 -35.938 -3.453 1 98.5 428 TYR A CA 1
ATOM 3248 C C . TYR A 1 428 ? 7.734 -35.875 -4.406 1 98.5 428 TYR A C 1
ATOM 3250 O O . TYR A 1 428 ? 7.078 -34.844 -4.547 1 98.5 428 TYR A O 1
ATOM 3258 N N . PHE A 1 429 ? 7.477 -37.031 -5 1 98.56 429 PHE A N 1
ATOM 3259 C CA . PHE A 1 429 ? 6.406 -37.156 -5.988 1 98.56 429 PHE A CA 1
ATOM 3260 C C . PHE A 1 429 ? 5.055 -37.312 -5.305 1 98.56 429 PHE A C 1
ATOM 3262 O O . PHE A 1 429 ? 4.969 -37.844 -4.199 1 98.56 429 PHE A O 1
ATOM 3269 N N . TYR A 1 430 ? 4.047 -36.781 -5.914 1 98.69 430 TYR A N 1
ATOM 3270 C CA . TYR A 1 430 ? 2.652 -36.969 -5.535 1 98.69 430 TYR A CA 1
ATOM 3271 C C . TYR A 1 430 ? 1.76 -37.062 -6.77 1 98.69 430 TYR A C 1
ATOM 3273 O O . TYR A 1 430 ? 1.829 -36.188 -7.652 1 98.69 430 TYR A O 1
ATOM 3281 N N . PRO A 1 431 ? 0.967 -38.062 -6.883 1 98.5 431 PRO A N 1
ATOM 3282 C CA . PRO A 1 431 ? 0.2 -38.25 -8.117 1 98.5 431 PRO A CA 1
ATOM 3283 C C . PRO A 1 431 ? -0.935 -37.219 -8.258 1 98.5 431 PRO A C 1
ATOM 3285 O O . PRO A 1 431 ? -1.463 -36.75 -7.254 1 98.5 431 PRO A O 1
ATOM 3288 N N . PRO A 1 432 ? -1.282 -36.938 -9.586 1 98.56 432 PRO A N 1
ATOM 3289 C CA . PRO A 1 432 ? -2.518 -36.188 -9.75 1 98.56 432 PRO A CA 1
ATOM 3290 C C . PRO A 1 432 ? -3.697 -36.781 -9 1 98.56 432 PRO A C 1
ATOM 3292 O O . PRO A 1 432 ? -3.98 -37.969 -9.148 1 98.56 432 PRO A O 1
ATOM 3295 N N . THR A 1 433 ? -4.305 -35.969 -8.195 1 98.88 433 THR A N 1
ATOM 3296 C CA . THR A 1 433 ? -5.355 -36.469 -7.316 1 98.88 433 THR A CA 1
ATOM 3297 C C . THR A 1 433 ? -6.668 -35.719 -7.574 1 98.88 433 THR A C 1
ATOM 3299 O O . THR A 1 433 ? -6.695 -34.5 -7.613 1 98.88 433 THR A O 1
ATOM 3302 N N . LEU A 1 434 ? -7.656 -36.531 -7.801 1 98.88 434 LEU A N 1
ATOM 3303 C CA . LEU A 1 434 ? -8.984 -36 -8.094 1 98.88 434 LEU A CA 1
ATOM 3304 C C . LEU A 1 434 ? -9.984 -36.406 -7.023 1 98.88 434 LEU A C 1
ATOM 3306 O O . LEU A 1 434 ? -10.086 -37.594 -6.699 1 98.88 434 LEU A O 1
ATOM 3310 N N . LEU A 1 435 ? -10.648 -35.438 -6.465 1 98.88 435 LEU A N 1
ATOM 3311 C CA . LEU A 1 435 ? -11.656 -35.688 -5.445 1 98.88 435 LEU A CA 1
ATOM 3312 C C . LEU A 1 435 ? -13.031 -35.188 -5.91 1 98.88 435 LEU A C 1
ATOM 3314 O O . LEU A 1 435 ? -13.148 -34.125 -6.5 1 98.88 435 LEU A O 1
ATOM 3318 N N . SER A 1 436 ? -14.039 -36 -5.711 1 98.56 436 SER A N 1
ATOM 3319 C CA . SER A 1 436 ? -15.43 -35.625 -5.918 1 98.56 436 SER A CA 1
ATOM 3320 C C . SER A 1 436 ? -16.219 -35.688 -4.617 1 98.56 436 SER A C 1
ATOM 3322 O O . SER A 1 436 ? -15.688 -36.062 -3.576 1 98.56 436 SER A O 1
ATOM 3324 N N . HIS A 1 437 ? -17.484 -35.188 -4.66 1 98 437 HIS A N 1
ATOM 3325 C CA . HIS A 1 437 ? -18.344 -35.094 -3.486 1 98 437 HIS A CA 1
ATOM 3326 C C . HIS A 1 437 ? -17.703 -34.25 -2.396 1 98 437 HIS A C 1
ATOM 3328 O O . HIS A 1 437 ? -17.75 -34.594 -1.218 1 98 437 HIS A O 1
ATOM 3334 N N . CYS A 1 438 ? -17.016 -33.312 -2.84 1 98 438 CYS A N 1
ATOM 3335 C CA . CYS A 1 438 ? -16.469 -32.312 -1.915 1 98 438 CYS A CA 1
ATOM 3336 C C . CYS A 1 438 ? -17.547 -31.312 -1.498 1 98 438 CYS A C 1
ATOM 3338 O O . CYS A 1 438 ? -18.469 -31.047 -2.26 1 98 438 CYS A O 1
ATOM 3340 N N . ARG A 1 439 ? -17.359 -30.844 -0.298 1 97.94 439 ARG A N 1
ATOM 3341 C CA . ARG A 1 439 ? -18.25 -29.797 0.201 1 97.94 439 ARG A CA 1
ATOM 3342 C C . ARG A 1 439 ? -17.516 -28.453 0.274 1 97.94 439 ARG A C 1
ATOM 3344 O O . ARG A 1 439 ? -16.297 -28.406 0.465 1 97.94 439 ARG A O 1
ATOM 3351 N N . GLN A 1 440 ? -18.328 -27.422 0.252 1 97.62 440 GLN A N 1
ATOM 3352 C CA . GLN A 1 440 ? -17.812 -26.062 0.223 1 97.62 440 GLN A CA 1
ATOM 3353 C C . GLN A 1 440 ? -17.031 -25.75 1.492 1 97.62 440 GLN A C 1
ATOM 3355 O O . GLN A 1 440 ? -16.062 -24.969 1.46 1 97.62 440 GLN A O 1
ATOM 3360 N N . ASP A 1 441 ? -17.328 -26.344 2.596 1 97.31 441 ASP A N 1
ATOM 3361 C CA . ASP A 1 441 ? -16.75 -25.984 3.889 1 97.31 441 ASP A CA 1
ATOM 3362 C C . ASP A 1 441 ? -15.492 -26.797 4.18 1 97.31 441 ASP A C 1
ATOM 3364 O O . ASP A 1 441 ? -14.844 -26.594 5.211 1 97.31 441 ASP A O 1
ATOM 3368 N N . MET A 1 442 ? -15.156 -27.766 3.297 1 98.12 442 MET A N 1
ATOM 3369 C CA . MET A 1 442 ? -13.969 -28.594 3.506 1 98.12 442 MET A CA 1
ATOM 3370 C C . MET A 1 442 ? -12.695 -27.766 3.375 1 98.12 442 MET A C 1
ATOM 3372 O O . MET A 1 442 ? -12.609 -26.891 2.514 1 98.12 442 MET A O 1
ATOM 3376 N N . GLU A 1 443 ? -11.695 -28.062 4.176 1 97.88 443 GLU A N 1
ATOM 3377 C CA . GLU A 1 443 ? -10.391 -27.406 4.113 1 97.88 443 GLU A CA 1
ATOM 3378 C C . GLU A 1 443 ? -9.789 -27.516 2.719 1 97.88 443 GLU A C 1
ATOM 3380 O O . GLU A 1 443 ? -9.211 -26.547 2.211 1 97.88 443 GLU A O 1
ATOM 3385 N N . ILE A 1 444 ? -9.961 -28.672 2.088 1 98.19 444 ILE A N 1
ATOM 3386 C CA . ILE A 1 444 ? -9.367 -28.938 0.782 1 98.19 444 ILE A CA 1
ATOM 3387 C C . ILE A 1 444 ? -9.969 -28 -0.265 1 98.19 444 ILE A C 1
ATOM 3389 O O . ILE A 1 444 ? -9.367 -27.781 -1.316 1 98.19 444 ILE A O 1
ATOM 3393 N N . VAL A 1 445 ? -11.18 -27.422 -0.008 1 98.38 445 VAL A N 1
ATOM 3394 C CA . VAL A 1 445 ? -11.852 -26.5 -0.913 1 98.38 445 VAL A CA 1
ATOM 3395 C C . VAL A 1 445 ? -11.539 -25.062 -0.511 1 98.38 445 VAL A C 1
ATOM 3397 O O . VAL A 1 445 ? -11.492 -24.156 -1.361 1 98.38 445 VAL A O 1
ATOM 3400 N N . GLN A 1 446 ? -11.227 -24.797 0.759 1 97.75 446 GLN A N 1
ATOM 3401 C CA . GLN A 1 446 ? -11.125 -23.453 1.3 1 97.75 446 GLN A CA 1
ATOM 3402 C C . GLN A 1 446 ? -9.672 -22.984 1.351 1 97.75 446 GLN A C 1
ATOM 3404 O O . GLN A 1 446 ? -9.391 -21.797 1.282 1 97.75 446 GLN A O 1
ATOM 3409 N N . GLU A 1 447 ? -8.727 -23.938 1.477 1 97.12 447 GLU A N 1
ATOM 3410 C CA . GLU A 1 447 ? -7.324 -23.594 1.684 1 97.12 447 GLU A CA 1
ATOM 3411 C C . GLU A 1 447 ? -6.477 -23.984 0.475 1 97.12 447 GLU A C 1
ATOM 3413 O O . GLU A 1 447 ? -6.766 -24.969 -0.197 1 97.12 447 GLU A O 1
ATOM 3418 N N . GLU A 1 448 ? -5.469 -23.234 0.258 1 96.69 448 GLU A N 1
ATOM 3419 C CA . GLU A 1 448 ? -4.562 -23.5 -0.853 1 96.69 448 GLU A CA 1
ATOM 3420 C C . GLU A 1 448 ? -3.816 -24.828 -0.646 1 96.69 448 GLU A C 1
ATOM 3422 O O . GLU A 1 448 ? -3.271 -25.062 0.433 1 96.69 448 GLU A O 1
ATOM 3427 N N . THR A 1 449 ? -3.814 -25.609 -1.692 1 97.31 449 THR A N 1
ATOM 3428 C CA . THR A 1 449 ? -3.08 -26.875 -1.594 1 97.31 449 THR A CA 1
ATOM 3429 C C . THR A 1 449 ? -1.664 -26.719 -2.141 1 97.31 449 THR A C 1
ATOM 3431 O O . THR A 1 449 ? -0.711 -27.25 -1.579 1 97.31 449 THR A O 1
ATOM 3434 N N . PHE A 1 450 ? -1.56 -25.953 -3.254 1 97.81 450 PHE A N 1
ATOM 3435 C CA . PHE A 1 450 ? -0.281 -25.766 -3.932 1 97.81 450 PHE A CA 1
ATOM 3436 C C . PHE A 1 450 ? 0.346 -27.125 -4.27 1 97.81 450 PHE A C 1
ATOM 3438 O O . PHE A 1 450 ? 1.522 -27.344 -3.986 1 97.81 450 PHE A O 1
ATOM 3445 N N . ALA A 1 451 ? -0.442 -28.016 -4.77 1 98.5 451 ALA A N 1
ATOM 3446 C CA . ALA A 1 451 ? -0.164 -29.406 -5.102 1 98.5 451 ALA A CA 1
ATOM 3447 C C . ALA A 1 451 ? -1.1 -29.906 -6.199 1 98.5 451 ALA A C 1
ATOM 3449 O O . ALA A 1 451 ? -2.031 -29.203 -6.594 1 98.5 451 ALA A O 1
ATOM 3450 N N . PRO A 1 452 ? -0.814 -31.078 -6.758 1 98.56 452 PRO A N 1
ATOM 3451 C CA . PRO A 1 452 ? -1.631 -31.547 -7.879 1 98.56 452 PRO A CA 1
ATOM 3452 C C . PRO A 1 452 ? -2.936 -32.188 -7.43 1 98.56 452 PRO A C 1
ATOM 3454 O O . PRO A 1 452 ? -3.191 -33.375 -7.75 1 98.56 452 PRO A O 1
ATOM 3457 N N . ILE A 1 453 ? -3.768 -31.422 -6.754 1 98.81 453 ILE A N 1
ATOM 3458 C CA . ILE A 1 453 ? -5.055 -31.859 -6.23 1 98.81 453 ILE A CA 1
ATOM 3459 C C . ILE A 1 453 ? -6.176 -31.031 -6.84 1 98.81 453 ILE A C 1
ATOM 3461 O O . ILE A 1 453 ? -6.105 -29.797 -6.848 1 98.81 453 ILE A O 1
ATOM 3465 N N . LEU A 1 454 ? -7.18 -31.719 -7.344 1 98.56 454 LEU A N 1
ATOM 3466 C CA . LEU A 1 454 ? -8.375 -31.047 -7.836 1 98.56 454 LEU A CA 1
ATOM 3467 C C . LEU A 1 454 ? -9.617 -31.531 -7.098 1 98.56 454 LEU A C 1
ATOM 3469 O O . LEU A 1 454 ? -9.789 -32.719 -6.891 1 98.56 454 LEU A O 1
ATOM 3473 N N . CYS A 1 455 ? -10.391 -30.578 -6.719 1 98.38 455 CYS A N 1
ATOM 3474 C CA . CYS A 1 455 ? -11.703 -30.844 -6.148 1 98.38 455 CYS A CA 1
ATOM 3475 C C . CYS A 1 455 ? -12.812 -30.438 -7.113 1 98.38 455 CYS A C 1
ATOM 3477 O O . CYS A 1 455 ? -12.758 -29.359 -7.711 1 98.38 455 CYS A O 1
ATOM 3479 N N . VAL A 1 456 ? -13.82 -31.328 -7.195 1 98.69 456 VAL A N 1
ATOM 3480 C CA . VAL A 1 456 ? -14.906 -31.016 -8.109 1 98.69 456 VAL A CA 1
ATOM 3481 C C . VAL A 1 456 ? -16.219 -30.891 -7.332 1 98.69 456 VAL A C 1
ATOM 3483 O O . VAL A 1 456 ? -16.578 -31.781 -6.562 1 98.69 456 VAL A O 1
ATOM 3486 N N . LEU A 1 457 ? -16.828 -29.812 -7.449 1 98.56 457 LEU A N 1
ATOM 3487 C CA . LEU A 1 457 ? -18.141 -29.516 -6.902 1 98.56 457 LEU A CA 1
ATOM 3488 C C . LEU A 1 457 ? -19.141 -29.203 -8.016 1 98.56 457 LEU A C 1
ATOM 3490 O O . LEU A 1 457 ? -18.734 -29 -9.164 1 98.56 457 LEU A O 1
ATOM 3494 N N . ALA A 1 458 ? -20.422 -29.297 -7.703 1 98.19 458 ALA A N 1
ATOM 3495 C CA . ALA A 1 458 ? -21.469 -28.969 -8.656 1 98.19 458 ALA A CA 1
ATOM 3496 C C . ALA A 1 458 ? -22.141 -27.641 -8.312 1 98.19 458 ALA A C 1
ATOM 3498 O O . ALA A 1 458 ? -22.109 -27.203 -7.152 1 98.19 458 ALA A O 1
ATOM 3499 N N . TYR A 1 459 ? -22.625 -26.969 -9.297 1 97.69 459 TYR A N 1
ATOM 3500 C CA . TYR A 1 459 ? -23.453 -25.781 -9.094 1 97.69 459 TYR A CA 1
ATOM 3501 C C . TYR A 1 459 ? -24.703 -25.812 -9.969 1 97.69 459 TYR A C 1
ATOM 3503 O O . TYR A 1 459 ? -24.766 -26.594 -10.914 1 97.69 459 TYR A O 1
ATOM 3511 N N . GLU A 1 460 ? -25.703 -24.969 -9.648 1 96.5 460 GLU A N 1
ATOM 3512 C CA . GLU A 1 460 ? -26.984 -24.969 -10.359 1 96.5 460 GLU A CA 1
ATOM 3513 C C . GLU A 1 460 ? -27.047 -23.844 -11.383 1 96.5 460 GLU A C 1
ATOM 3515 O O . GLU A 1 460 ? -27.328 -24.094 -12.562 1 96.5 460 GLU A O 1
ATOM 3520 N N . ASN A 1 461 ? -26.859 -22.641 -10.961 1 96.12 461 ASN A N 1
ATOM 3521 C CA . ASN A 1 461 ? -26.844 -21.484 -11.852 1 96.12 461 ASN A CA 1
ATOM 3522 C C . ASN A 1 461 ? -25.609 -20.625 -11.609 1 96.12 461 ASN A C 1
ATOM 3524 O O . ASN A 1 461 ? -24.891 -20.812 -10.617 1 96.12 461 ASN A O 1
ATOM 3528 N N . ILE A 1 462 ? -25.328 -19.734 -12.5 1 97.38 462 ILE A N 1
ATOM 3529 C CA . ILE A 1 462 ? -24.094 -18.969 -12.508 1 97.38 462 ILE A CA 1
ATOM 3530 C C . ILE A 1 462 ? -23.984 -18.141 -11.227 1 97.38 462 ILE A C 1
ATOM 3532 O O . ILE A 1 462 ? -22.891 -17.953 -10.695 1 97.38 462 ILE A O 1
ATOM 3536 N N . GLU A 1 463 ? -25.078 -17.625 -10.68 1 97 463 GLU A N 1
ATOM 3537 C CA . GLU A 1 463 ? -25.062 -16.859 -9.438 1 97 463 GLU A CA 1
ATOM 3538 C C . GLU A 1 463 ? -24.578 -17.719 -8.273 1 97 463 GLU A C 1
ATOM 3540 O O . GLU A 1 463 ? -23.797 -17.25 -7.434 1 97 463 GLU A O 1
ATOM 3545 N N . ASP A 1 464 ? -25.047 -18.906 -8.328 1 96.38 464 ASP A N 1
ATOM 3546 C CA . ASP A 1 464 ? -24.609 -19.875 -7.32 1 96.38 464 ASP A CA 1
ATOM 3547 C C . ASP A 1 464 ? -23.109 -20.141 -7.426 1 96.38 464 ASP A C 1
ATOM 3549 O O . ASP A 1 464 ? -22.406 -20.172 -6.414 1 96.38 464 ASP A O 1
ATOM 3553 N N . ALA A 1 465 ? -22.656 -20.406 -8.586 1 97.94 465 ALA A N 1
ATOM 3554 C CA . ALA A 1 465 ? -21.234 -20.688 -8.836 1 97.94 465 ALA A CA 1
ATOM 3555 C C . ALA A 1 465 ? -20.359 -19.531 -8.359 1 97.94 465 ALA A C 1
ATOM 3557 O O . ALA A 1 465 ? -19.344 -19.734 -7.715 1 97.94 465 ALA A O 1
ATOM 3558 N N . LEU A 1 466 ? -20.781 -18.328 -8.664 1 98.06 466 LEU A N 1
ATOM 3559 C CA . LEU A 1 466 ? -20.016 -17.141 -8.281 1 98.06 466 LEU A CA 1
ATOM 3560 C C . LEU A 1 466 ? -20.031 -16.953 -6.766 1 98.06 466 LEU A C 1
ATOM 3562 O O . LEU A 1 466 ? -19.031 -16.547 -6.176 1 98.06 466 LEU A O 1
ATOM 3566 N N . SER A 1 467 ? -21.156 -17.25 -6.145 1 97.38 467 SER A N 1
ATOM 3567 C CA . SER A 1 467 ? -21.25 -17.188 -4.688 1 97.38 467 SER A CA 1
ATOM 3568 C C . SER A 1 467 ? -20.266 -18.172 -4.043 1 97.38 467 SER A C 1
ATOM 3570 O O . SER A 1 467 ? -19.562 -17.828 -3.09 1 97.38 467 SER A O 1
ATOM 3572 N N . MET A 1 468 ? -20.203 -19.328 -4.543 1 97.75 468 MET A N 1
ATOM 3573 C CA . MET A 1 468 ? -19.297 -20.359 -4.027 1 97.75 468 MET A CA 1
ATOM 3574 C C . MET A 1 468 ? -17.844 -19.969 -4.301 1 97.75 468 MET A C 1
ATOM 3576 O O . MET A 1 468 ? -16.984 -20.109 -3.424 1 97.75 468 MET A O 1
ATOM 3580 N N . ALA A 1 469 ? -17.609 -19.5 -5.496 1 98.19 469 ALA A N 1
ATOM 3581 C CA . ALA A 1 469 ? -16.25 -19.094 -5.879 1 98.19 469 ALA A CA 1
ATOM 3582 C C . ALA A 1 469 ? -15.734 -18 -4.961 1 98.19 469 ALA A C 1
ATOM 3584 O O . ALA A 1 469 ? -14.539 -17.938 -4.664 1 98.19 469 ALA A O 1
ATOM 3585 N N . ASN A 1 470 ? -16.609 -17.125 -4.488 1 97 470 ASN A N 1
ATOM 3586 C CA . ASN A 1 470 ? -16.234 -15.961 -3.693 1 97 470 ASN A CA 1
ATOM 3587 C C . ASN A 1 470 ? -16.172 -16.297 -2.205 1 97 470 ASN A C 1
ATOM 3589 O O . ASN A 1 470 ? -15.641 -15.523 -1.412 1 97 470 ASN A O 1
ATOM 3593 N N . ASP A 1 471 ? -16.688 -17.453 -1.829 1 95.88 471 ASP A N 1
ATOM 3594 C CA . ASP A 1 471 ? -16.844 -17.812 -0.426 1 95.88 471 ASP A CA 1
ATOM 3595 C C . ASP A 1 471 ? -15.562 -18.453 0.124 1 95.88 471 ASP A C 1
ATOM 3597 O O . ASP A 1 471 ? -15.547 -19.625 0.477 1 95.88 471 ASP A O 1
ATOM 3601 N N . HIS A 1 472 ? -14.531 -17.641 0.272 1 93.94 472 HIS A N 1
ATOM 3602 C CA . HIS A 1 472 ? -13.258 -18.031 0.855 1 93.94 472 HIS A CA 1
ATOM 3603 C C . HIS A 1 472 ? -12.367 -16.812 1.105 1 93.94 472 HIS A C 1
ATOM 3605 O O . HIS A 1 472 ? -12.727 -15.695 0.723 1 93.94 472 HIS A O 1
ATOM 3611 N N . GLN A 1 473 ? -11.258 -16.984 1.706 1 94.5 473 GLN A N 1
ATOM 3612 C CA . GLN A 1 473 ? -10.461 -15.867 2.205 1 94.5 473 GLN A CA 1
ATOM 3613 C C . GLN A 1 473 ? -9.516 -15.336 1.13 1 94.5 473 GLN A C 1
ATOM 3615 O O . GLN A 1 473 ? -8.898 -14.289 1.301 1 94.5 473 GLN A O 1
ATOM 3620 N N . PHE A 1 474 ? -9.367 -16.031 0.012 1 96.19 474 PHE A N 1
ATOM 3621 C CA . PHE A 1 474 ? -8.414 -15.641 -1.018 1 96.19 474 PHE A CA 1
ATOM 3622 C C . PHE A 1 474 ? -9.109 -14.914 -2.162 1 96.19 474 PHE A C 1
ATOM 3624 O O . PHE A 1 474 ? -10.32 -14.719 -2.131 1 96.19 474 PHE A O 1
ATOM 3631 N N . GLY A 1 475 ? -8.32 -14.352 -3.17 1 97.19 475 GLY A N 1
ATOM 3632 C CA . GLY A 1 475 ? -8.828 -13.664 -4.344 1 97.19 475 GLY A CA 1
ATOM 3633 C C . GLY A 1 475 ? -7.754 -13.344 -5.367 1 97.19 475 GLY A C 1
ATOM 3634 O O . GLY A 1 475 ? -7.629 -12.203 -5.809 1 97.19 475 GLY A O 1
ATOM 3635 N N . LEU A 1 476 ? -7.047 -14.375 -5.809 1 97.19 476 LEU A N 1
ATOM 3636 C CA . LEU A 1 476 ? -5.949 -14.125 -6.738 1 97.19 476 LEU A CA 1
ATOM 3637 C C . LEU A 1 476 ? -6.414 -14.273 -8.18 1 97.19 476 LEU A C 1
ATOM 3639 O O . LEU A 1 476 ? -6.621 -13.273 -8.875 1 97.19 476 LEU A O 1
ATOM 3643 N N . SER A 1 477 ? -6.684 -15.523 -8.617 1 98.12 477 SER A N 1
ATOM 3644 C CA . SER A 1 477 ? -7.09 -15.773 -9.992 1 98.12 477 SER A CA 1
ATOM 3645 C C . SER A 1 477 ? -8.398 -16.562 -10.055 1 98.12 477 SER A C 1
ATOM 3647 O O . SER A 1 477 ? -8.875 -17.047 -9.031 1 98.12 477 SER A O 1
ATOM 3649 N N . SER A 1 478 ? -9.008 -16.594 -11.258 1 98.62 478 SER A N 1
ATOM 3650 C CA . SER A 1 478 ? -10.242 -17.328 -11.508 1 98.62 478 SER A CA 1
ATOM 3651 C C . SER A 1 478 ? -10.398 -17.641 -12.992 1 98.62 478 SER A C 1
ATOM 3653 O O . SER A 1 478 ? -9.789 -17 -13.844 1 98.62 478 SER A O 1
ATOM 3655 N N . VAL A 1 479 ? -11.188 -18.719 -13.25 1 98.75 479 VAL A N 1
ATOM 3656 C CA . VAL A 1 479 ? -11.406 -19.188 -14.617 1 98.75 479 VAL A CA 1
ATOM 3657 C C . VAL A 1 479 ? -12.891 -19.453 -14.844 1 98.75 479 VAL A C 1
ATOM 3659 O O . VAL A 1 479 ? -13.57 -20 -13.977 1 98.75 479 VAL A O 1
ATOM 3662 N N . LEU A 1 480 ? -13.391 -19.016 -15.984 1 98.75 480 LEU A N 1
ATOM 3663 C CA . LEU A 1 480 ? -14.758 -19.297 -16.406 1 98.75 480 LEU A CA 1
ATOM 3664 C C . LEU A 1 480 ? -14.781 -19.875 -17.828 1 98.75 480 LEU A C 1
ATOM 3666 O O . LEU A 1 480 ? -14.273 -19.234 -18.75 1 98.75 480 LEU A O 1
ATOM 3670 N N . PHE A 1 481 ? -15.312 -21.094 -17.953 1 98.69 481 PHE A N 1
ATOM 3671 C CA . PHE A 1 481 ? -15.531 -21.703 -19.266 1 98.69 481 PHE A CA 1
ATOM 3672 C C . PHE A 1 481 ? -17 -21.625 -19.656 1 98.69 481 PHE A C 1
ATOM 3674 O O . PHE A 1 481 ? -17.844 -22.328 -19.094 1 98.69 481 PHE A O 1
ATOM 3681 N N . THR A 1 482 ? -17.344 -20.766 -20.562 1 98.31 482 THR A N 1
ATOM 3682 C CA . THR A 1 482 ? -18.703 -20.609 -21.094 1 98.31 482 THR A CA 1
ATOM 3683 C C . THR A 1 482 ? -18.703 -19.781 -22.375 1 98.31 482 THR A C 1
ATOM 3685 O O . THR A 1 482 ? -17.734 -19.062 -22.641 1 98.31 482 THR A O 1
ATOM 3688 N N . GLU A 1 483 ? -19.672 -19.969 -23.156 1 97.06 483 GLU A N 1
ATOM 3689 C CA . GLU A 1 483 ? -19.859 -19.125 -24.344 1 97.06 483 GLU A CA 1
ATOM 3690 C C . GLU A 1 483 ? -21 -18.125 -24.141 1 97.06 483 GLU A C 1
ATOM 3692 O O . GLU A 1 483 ? -21.312 -17.359 -25.047 1 97.06 483 GLU A O 1
ATOM 3697 N N . ARG A 1 484 ? -21.594 -18.125 -22.953 1 97.25 484 ARG A N 1
ATOM 3698 C CA . ARG A 1 484 ? -22.719 -17.25 -22.688 1 97.25 484 ARG A CA 1
ATOM 3699 C C . ARG A 1 484 ? -22.234 -15.859 -22.266 1 97.25 484 ARG A C 1
ATOM 3701 O O . ARG A 1 484 ? -21.641 -15.688 -21.203 1 97.25 484 ARG A O 1
ATOM 3708 N N . TYR A 1 485 ? -22.562 -14.93 -23.078 1 95.56 485 TYR A N 1
ATOM 3709 C CA . TYR A 1 485 ? -22.125 -13.547 -22.906 1 95.56 485 TYR A CA 1
ATOM 3710 C C . TYR A 1 485 ? -22.547 -13 -21.547 1 95.56 485 TYR A C 1
ATOM 3712 O O . TYR A 1 485 ? -21.734 -12.375 -20.859 1 95.56 485 TYR A O 1
ATOM 3720 N N . ARG A 1 486 ? -23.781 -13.172 -21.125 1 96.44 486 ARG A N 1
ATOM 3721 C CA . ARG A 1 486 ? -24.297 -12.609 -19.891 1 96.44 486 ARG A CA 1
ATOM 3722 C C . ARG A 1 486 ? -23.562 -13.18 -18.688 1 96.44 486 ARG A C 1
ATOM 3724 O O . ARG A 1 486 ? -23.297 -12.469 -17.703 1 96.44 486 ARG A O 1
ATOM 3731 N N . ASP A 1 487 ? -23.25 -14.477 -18.766 1 97.44 487 ASP A N 1
ATOM 3732 C CA . ASP A 1 487 ? -22.5 -15.109 -17.672 1 97.44 487 ASP A CA 1
ATOM 3733 C C . ASP A 1 487 ? -21.094 -14.531 -17.562 1 97.44 487 ASP A C 1
ATOM 3735 O O . ASP A 1 487 ? -20.594 -14.297 -16.469 1 97.44 487 ASP A O 1
ATOM 3739 N N . ILE A 1 488 ? -20.469 -14.336 -18.703 1 97.69 488 ILE A N 1
ATOM 3740 C CA . ILE A 1 488 ? -19.125 -13.781 -18.75 1 97.69 488 ILE A CA 1
ATOM 3741 C C . ILE A 1 488 ? -19.109 -12.383 -18.141 1 97.69 488 ILE A C 1
ATOM 3743 O O . ILE A 1 488 ? -18.266 -12.078 -17.281 1 97.69 488 ILE A O 1
ATOM 3747 N N . MET A 1 489 ? -20.047 -11.578 -18.469 1 96.62 489 MET A N 1
ATOM 3748 C CA . MET A 1 489 ? -20.109 -10.203 -17.984 1 96.62 489 MET A CA 1
ATOM 3749 C C . MET A 1 489 ? -20.438 -10.172 -16.5 1 96.62 489 MET A C 1
ATOM 3751 O O . MET A 1 489 ? -19.906 -9.344 -15.75 1 96.62 489 MET A O 1
ATOM 3755 N N . LEU A 1 490 ? -21.344 -11.062 -16.094 1 96.75 490 LEU A N 1
ATOM 3756 C CA . LEU A 1 490 ? -21.641 -11.148 -14.664 1 96.75 490 LEU A CA 1
ATOM 3757 C C . LEU A 1 490 ? -20.406 -11.5 -13.859 1 96.75 490 LEU A C 1
ATOM 3759 O O . LEU A 1 490 ? -20.125 -10.875 -12.836 1 96.75 490 LEU A O 1
ATOM 3763 N N . ALA A 1 491 ? -19.672 -12.469 -14.305 1 97.94 491 ALA A N 1
ATOM 3764 C CA . ALA A 1 491 ? -18.453 -12.883 -13.617 1 97.94 491 ALA A CA 1
ATOM 3765 C C . ALA A 1 491 ? -17.406 -11.766 -13.617 1 97.94 491 ALA A C 1
ATOM 3767 O O . ALA A 1 491 ? -16.797 -11.492 -12.586 1 97.94 491 ALA A O 1
ATOM 3768 N N . ALA A 1 492 ? -17.234 -11.148 -14.742 1 97.19 492 ALA A N 1
ATOM 3769 C CA . ALA A 1 492 ? -16.25 -10.078 -14.898 1 97.19 492 ALA A CA 1
ATOM 3770 C C . ALA A 1 492 ? -16.531 -8.922 -13.945 1 97.19 492 ALA A C 1
ATOM 3772 O O . ALA A 1 492 ? -15.625 -8.195 -13.547 1 97.19 492 ALA A O 1
ATOM 3773 N N . ASN A 1 493 ? -17.797 -8.812 -13.523 1 95.94 493 ASN A N 1
ATOM 3774 C CA . ASN A 1 493 ? -18.172 -7.66 -12.703 1 95.94 493 ASN A CA 1
ATOM 3775 C C . ASN A 1 493 ? -18.391 -8.055 -11.25 1 95.94 493 ASN A C 1
ATOM 3777 O O . ASN A 1 493 ? -18.594 -7.195 -10.391 1 95.94 493 ASN A O 1
ATOM 3781 N N . THR A 1 494 ? -18.297 -9.422 -10.945 1 95.5 494 THR A N 1
ATOM 3782 C CA . THR A 1 494 ? -18.734 -9.742 -9.586 1 95.5 494 THR A CA 1
ATOM 3783 C C . THR A 1 494 ? -17.766 -10.703 -8.922 1 95.5 494 THR A C 1
ATOM 3785 O O . THR A 1 494 ? -17.766 -10.852 -7.695 1 95.5 494 THR A O 1
ATOM 3788 N N . ILE A 1 495 ? -16.938 -11.43 -9.727 1 97.75 495 ILE A N 1
ATOM 3789 C CA . ILE A 1 495 ? -16 -12.367 -9.109 1 97.75 495 ILE A CA 1
ATOM 3790 C C . ILE A 1 495 ? -15.031 -11.609 -8.211 1 97.75 495 ILE A C 1
ATOM 3792 O O . ILE A 1 495 ? -14.57 -10.523 -8.562 1 97.75 495 ILE A O 1
ATOM 3796 N N . GLU A 1 496 ? -14.781 -12.094 -7.023 1 97.06 496 GLU A N 1
ATOM 3797 C CA . GLU A 1 496 ? -13.906 -11.422 -6.062 1 97.06 496 GLU A CA 1
ATOM 3798 C C . GLU A 1 496 ? -12.477 -11.961 -6.148 1 97.06 496 GLU A C 1
ATOM 3800 O O . GLU A 1 496 ? -11.977 -12.547 -5.191 1 97.06 496 GLU A O 1
ATOM 3805 N N . ALA A 1 497 ? -11.836 -11.711 -7.27 1 97.94 497 ALA A N 1
ATOM 3806 C CA . ALA A 1 497 ? -10.461 -12.102 -7.566 1 97.94 497 ALA A CA 1
ATOM 3807 C C . ALA A 1 497 ? -9.766 -11.047 -8.422 1 97.94 497 ALA A C 1
ATOM 3809 O O . ALA A 1 497 ? -10.422 -10.305 -9.156 1 97.94 497 ALA A O 1
ATOM 3810 N N . GLY A 1 498 ? -8.492 -11.062 -8.312 1 97.94 498 GLY A N 1
ATOM 3811 C CA . GLY A 1 498 ? -7.703 -10.086 -9.047 1 97.94 498 GLY A CA 1
ATOM 3812 C C . GLY A 1 498 ? -7.645 -10.367 -10.539 1 97.94 498 GLY A C 1
ATOM 3813 O O . GLY A 1 498 ? -7.344 -9.477 -11.336 1 97.94 498 GLY A O 1
ATOM 3814 N N . GLU A 1 499 ? -7.961 -11.648 -10.922 1 98.25 499 GLU A N 1
ATOM 3815 C CA . GLU A 1 499 ? -7.914 -12.023 -12.328 1 98.25 499 GLU A CA 1
ATOM 3816 C C . GLU A 1 499 ? -9.062 -12.961 -12.688 1 98.25 499 GLU A C 1
ATOM 3818 O O . GLU A 1 499 ? -9.453 -13.812 -11.883 1 98.25 499 GLU A O 1
ATOM 3823 N N . LEU A 1 500 ? -9.547 -12.758 -13.883 1 98.62 500 LEU A N 1
ATOM 3824 C CA . LEU A 1 500 ? -10.523 -13.664 -14.484 1 98.62 500 LEU A CA 1
ATOM 3825 C C . LEU A 1 500 ? -10.109 -14.039 -15.906 1 98.62 500 LEU A C 1
ATOM 3827 O O . LEU A 1 500 ? -9.914 -13.156 -16.75 1 98.62 500 LEU A O 1
ATOM 3831 N N . TYR A 1 501 ? -9.992 -15.305 -16.141 1 98.56 501 TYR A N 1
ATOM 3832 C CA . TYR A 1 501 ? -9.688 -15.836 -17.469 1 98.56 501 TYR A CA 1
ATOM 3833 C C . TYR A 1 501 ? -10.898 -16.531 -18.078 1 98.56 501 TYR A C 1
ATOM 3835 O O . TYR A 1 501 ? -11.484 -17.422 -17.469 1 98.56 501 TYR A O 1
ATOM 3843 N N . ILE A 1 502 ? -11.258 -16.109 -19.281 1 98.25 502 ILE A N 1
ATOM 3844 C CA . ILE A 1 502 ? -12.398 -16.703 -19.969 1 98.25 502 ILE A CA 1
ATOM 3845 C C . ILE A 1 502 ? -11.914 -17.734 -20.984 1 98.25 502 ILE A C 1
ATOM 3847 O O . ILE A 1 502 ? -11.141 -17.422 -21.875 1 98.25 502 ILE A O 1
ATOM 3851 N N . ASN A 1 503 ? -12.297 -19.016 -20.812 1 97.44 503 ASN A N 1
ATOM 3852 C CA . ASN A 1 503 ? -12.078 -20.125 -21.734 1 97.44 503 ASN A CA 1
ATOM 3853 C C . ASN A 1 503 ? -10.594 -20.406 -21.922 1 97.44 503 ASN A C 1
ATOM 3855 O O . ASN A 1 503 ? -10.172 -20.828 -23 1 97.44 503 ASN A O 1
ATOM 3859 N N . ARG A 1 504 ? -9.867 -20.188 -20.906 1 95.44 504 ARG A N 1
ATOM 3860 C CA . ARG A 1 504 ? -8.461 -20.547 -20.844 1 95.44 504 ARG A CA 1
ATOM 3861 C C . ARG A 1 504 ? -7.953 -20.531 -19.406 1 95.44 504 ARG A C 1
ATOM 3863 O O . ARG A 1 504 ? -8.625 -20.016 -18.516 1 95.44 504 ARG A O 1
ATOM 3870 N N . ILE A 1 505 ? -6.824 -21.109 -19.266 1 96.56 505 ILE A N 1
ATOM 3871 C CA . ILE A 1 505 ? -6.215 -21.156 -17.938 1 96.56 505 ILE A CA 1
ATOM 3872 C C . ILE A 1 505 ? -5.305 -19.938 -17.75 1 96.56 505 ILE A C 1
ATOM 3874 O O . ILE A 1 505 ? -4.949 -19.266 -18.719 1 96.56 505 ILE A O 1
ATOM 3878 N N . PRO A 1 506 ? -4.953 -19.688 -16.531 1 95.5 506 PRO A N 1
ATOM 3879 C CA . PRO A 1 506 ? -4.141 -18.516 -16.219 1 95.5 506 PRO A CA 1
ATOM 3880 C C . PRO A 1 506 ? -2.76 -18.562 -16.859 1 95.5 506 PRO A C 1
ATOM 3882 O O . PRO A 1 506 ? -2.107 -19.609 -16.859 1 95.5 506 PRO A O 1
ATOM 3885 N N . ALA A 1 507 ? -2.342 -17.562 -17.453 1 92.06 507 ALA A N 1
ATOM 3886 C CA . ALA A 1 507 ? -1.022 -17.172 -17.953 1 92.06 507 ALA A CA 1
ATOM 3887 C C . ALA A 1 507 ? -0.865 -15.656 -17.969 1 92.06 507 ALA A C 1
ATOM 3889 O O . ALA A 1 507 ? -1.438 -14.977 -18.828 1 92.06 507 ALA A O 1
ATOM 3890 N N . ASP A 1 508 ? -0.135 -15.188 -17.109 1 89.94 508 ASP A N 1
ATOM 3891 C CA . ASP A 1 508 ? -0.108 -13.75 -16.859 1 89.94 508 ASP A CA 1
ATOM 3892 C C . ASP A 1 508 ? 0.48 -12.992 -18.047 1 89.94 508 ASP A C 1
ATOM 3894 O O . ASP A 1 508 ? 1.601 -13.273 -18.469 1 89.94 508 ASP A O 1
ATOM 3898 N N . PRO A 1 509 ? -0.259 -12.07 -18.516 1 94.12 509 PRO A N 1
ATOM 3899 C CA . PRO A 1 509 ? 0.338 -11.203 -19.531 1 94.12 509 PRO A CA 1
ATOM 3900 C C . PRO A 1 509 ? 1.387 -10.258 -18.969 1 94.12 509 PRO A C 1
ATOM 3902 O O . PRO A 1 509 ? 1.216 -9.734 -17.859 1 94.12 509 PRO A O 1
ATOM 3905 N N . TYR A 1 510 ? 2.396 -9.938 -19.766 1 95.69 510 TYR A N 1
ATOM 3906 C CA . TYR A 1 510 ? 3.455 -9.047 -19.312 1 95.69 510 TYR A CA 1
ATOM 3907 C C . TYR A 1 510 ? 2.912 -7.645 -19.062 1 95.69 510 TYR A C 1
ATOM 3909 O O . TYR A 1 510 ? 3.393 -6.941 -18.172 1 95.69 510 TYR A O 1
ATOM 3917 N N . GLN A 1 511 ? 1.971 -7.297 -19.891 1 96 511 GLN A N 1
ATOM 3918 C CA . GLN A 1 511 ? 1.444 -5.938 -19.828 1 96 511 GLN A CA 1
ATOM 3919 C C . GLN A 1 511 ? 0.242 -5.855 -18.891 1 96 511 GLN A C 1
ATOM 3921 O O . GLN A 1 511 ? -0.385 -4.801 -18.766 1 96 511 GLN A O 1
ATOM 3926 N N . GLY A 1 512 ? -0.137 -6.957 -18.344 1 96.5 512 GLY A N 1
ATOM 3927 C CA . GLY A 1 512 ? -1.273 -6.977 -17.438 1 96.5 512 GLY A CA 1
ATOM 3928 C C . GLY A 1 512 ? -0.958 -6.391 -16.062 1 96.5 512 GLY A C 1
ATOM 3929 O O . GLY A 1 512 ? -0.215 -5.414 -15.961 1 96.5 512 GLY A O 1
ATOM 3930 N N . TYR A 1 513 ? -1.601 -6.898 -15.133 1 97.31 513 TYR A N 1
ATOM 3931 C CA . TYR A 1 513 ? -1.404 -6.523 -13.734 1 97.31 513 TYR A CA 1
ATOM 3932 C C . TYR A 1 513 ? -1.825 -7.652 -12.797 1 97.31 513 TYR A C 1
ATOM 3934 O O . TYR A 1 513 ? -3.01 -7.977 -12.703 1 97.31 513 TYR A O 1
ATOM 3942 N N . HIS A 1 514 ? -0.83 -8.242 -12.211 1 97.38 514 HIS A N 1
ATOM 3943 C CA . HIS A 1 514 ? -1.034 -9.352 -11.289 1 97.38 514 HIS A CA 1
ATOM 3944 C C . HIS A 1 514 ? -1.181 -8.859 -9.859 1 97.38 514 HIS A C 1
ATOM 3946 O O . HIS A 1 514 ? -0.183 -8.656 -9.156 1 97.38 514 HIS A O 1
ATOM 3952 N N . ALA A 1 515 ? -2.432 -8.703 -9.422 1 96.75 515 ALA A N 1
ATOM 3953 C CA . ALA A 1 515 ? -2.744 -8.156 -8.102 1 96.75 515 ALA A CA 1
ATOM 3954 C C . ALA A 1 515 ? -3.85 -8.961 -7.422 1 96.75 515 ALA A C 1
ATOM 3956 O O . ALA A 1 515 ? -4.922 -9.164 -7.996 1 96.75 515 ALA A O 1
ATOM 3957 N N . GLY A 1 516 ? -3.609 -9.406 -6.223 1 96.94 516 GLY A N 1
ATOM 3958 C CA . GLY A 1 516 ? -4.562 -10.234 -5.5 1 96.94 516 GLY A CA 1
ATOM 3959 C C . GLY A 1 516 ? -5.527 -9.43 -4.648 1 96.94 516 GLY A C 1
ATOM 3960 O O . GLY A 1 516 ? -5.172 -8.367 -4.137 1 96.94 516 GLY A O 1
ATOM 3961 N N . TRP A 1 517 ? -6.746 -10.008 -4.504 1 97.06 517 TRP A N 1
ATOM 3962 C CA . TRP A 1 517 ? -7.754 -9.477 -3.594 1 97.06 517 TRP A CA 1
ATOM 3963 C C . TRP A 1 517 ? -7.688 -10.172 -2.238 1 97.06 517 TRP A C 1
ATOM 3965 O O . TRP A 1 517 ? -7.082 -11.234 -2.109 1 97.06 517 TRP A O 1
ATOM 3975 N N . LYS A 1 518 ? -8.375 -9.539 -1.2 1 96.5 518 LYS A N 1
ATOM 3976 C CA . LYS A 1 518 ? -8.484 -10.148 0.12 1 96.5 518 LYS A CA 1
ATOM 3977 C C . LYS A 1 518 ? -7.117 -10.547 0.663 1 96.5 518 LYS A C 1
ATOM 3979 O O . LYS A 1 518 ? -6.199 -9.727 0.714 1 96.5 518 LYS A O 1
ATOM 3984 N N . ARG A 1 519 ? -6.941 -11.773 1.065 1 96.88 519 ARG A N 1
ATOM 3985 C CA . ARG A 1 519 ? -5.688 -12.18 1.692 1 96.88 519 ARG A CA 1
ATOM 3986 C C . ARG A 1 519 ? -4.676 -12.633 0.647 1 96.88 519 ARG A C 1
ATOM 3988 O O . ARG A 1 519 ? -3.596 -13.117 0.991 1 96.88 519 ARG A O 1
ATOM 3995 N N . SER A 1 520 ? -5.008 -12.438 -0.629 1 97.5 520 SER A N 1
ATOM 3996 C CA . SER A 1 520 ? -4.105 -12.859 -1.695 1 97.5 520 SER A CA 1
ATOM 3997 C C . SER A 1 520 ? -3.084 -11.773 -2.02 1 97.5 520 SER A C 1
ATOM 3999 O O . SER A 1 520 ? -2.154 -12 -2.797 1 97.5 520 SER A O 1
ATOM 4001 N N . GLY A 1 521 ? -3.318 -10.555 -1.456 1 96.19 521 GLY A N 1
ATOM 4002 C CA . GLY A 1 521 ? -2.154 -9.703 -1.666 1 96.19 521 GLY A CA 1
ATOM 4003 C C . GLY A 1 521 ? -2.455 -8.227 -1.501 1 96.19 521 GLY A C 1
ATOM 4004 O O . GLY A 1 521 ? -3.578 -7.852 -1.162 1 96.19 521 GLY A O 1
ATOM 4005 N N . LEU A 1 522 ? -1.421 -7.41 -1.604 1 96.94 522 LEU A N 1
ATOM 4006 C CA . LEU A 1 522 ? -1.36 -5.953 -1.647 1 96.94 522 LEU A CA 1
ATOM 4007 C C . LEU A 1 522 ? -0.463 -5.48 -2.785 1 96.94 522 LEU A C 1
ATOM 4009 O O . LEU A 1 522 ? 0.608 -6.047 -3.014 1 96.94 522 LEU A O 1
ATOM 4013 N N . GLY A 1 523 ? -0.875 -4.426 -3.451 1 95.69 523 GLY A N 1
ATOM 4014 C CA . GLY A 1 523 ? -0.118 -4.039 -4.629 1 95.69 523 GLY A CA 1
ATOM 4015 C C . GLY A 1 523 ? -0.217 -5.047 -5.762 1 95.69 523 GLY A C 1
ATOM 4016 O O . GLY A 1 523 ? -1.295 -5.582 -6.027 1 95.69 523 GLY A O 1
ATOM 4017 N N . GLY A 1 524 ? 0.908 -5.191 -6.465 1 95.94 524 GLY A N 1
ATOM 4018 C CA . GLY A 1 524 ? 0.884 -6.152 -7.559 1 95.94 524 GLY A CA 1
ATOM 4019 C C . GLY A 1 524 ? 2.121 -6.094 -8.43 1 95.94 524 GLY A C 1
ATOM 4020 O O . GLY A 1 524 ? 3 -5.254 -8.219 1 95.94 524 GLY A O 1
ATOM 4021 N N . ASP A 1 525 ? 2.201 -7.039 -9.297 1 97 525 ASP A N 1
ATOM 4022 C CA . ASP A 1 525 ? 3.318 -7.191 -10.219 1 97 525 ASP A CA 1
ATOM 4023 C C . ASP A 1 525 ? 2.854 -7.066 -11.672 1 97 525 ASP A C 1
ATOM 4025 O O . ASP A 1 525 ? 1.661 -7.199 -11.953 1 97 525 ASP A O 1
ATOM 4029 N N . ASP A 1 526 ? 3.816 -6.797 -12.57 1 96.81 526 ASP A N 1
ATOM 4030 C CA . ASP A 1 526 ? 3.684 -6.832 -14.023 1 96.81 526 ASP A CA 1
ATOM 4031 C C . ASP A 1 526 ? 3.086 -5.531 -14.547 1 96.81 526 ASP A C 1
ATOM 4033 O O . ASP A 1 526 ? 2.402 -4.812 -13.82 1 96.81 526 ASP A O 1
ATOM 4037 N N . GLY A 1 527 ? 3.379 -5.266 -15.758 1 97.19 527 GLY A N 1
ATOM 4038 C CA . GLY A 1 527 ? 2.775 -4.176 -16.516 1 97.19 527 GLY A CA 1
ATOM 4039 C C . GLY A 1 527 ? 3.109 -2.807 -15.953 1 97.19 527 GLY A C 1
ATOM 4040 O O . GLY A 1 527 ? 4.07 -2.656 -15.195 1 97.19 527 GLY A O 1
ATOM 4041 N N . LYS A 1 528 ? 2.338 -1.902 -16.422 1 97.25 528 LYS A N 1
ATOM 4042 C CA . LYS A 1 528 ? 2.473 -0.5 -16.031 1 97.25 528 LYS A CA 1
ATOM 4043 C C . LYS A 1 528 ? 2.273 -0.32 -14.531 1 97.25 528 LYS A C 1
ATOM 4045 O O . LYS A 1 528 ? 3.086 0.326 -13.867 1 97.25 528 LYS A O 1
ATOM 4050 N N . HIS A 1 529 ? 1.263 -0.923 -14.031 1 97.56 529 HIS A N 1
ATOM 4051 C CA . HIS A 1 529 ? 0.88 -0.703 -12.641 1 97.56 529 HIS A CA 1
ATOM 4052 C C . HIS A 1 529 ? 1.864 -1.37 -11.688 1 97.56 529 HIS A C 1
ATOM 4054 O O . HIS A 1 529 ? 2.168 -0.827 -10.625 1 97.56 529 HIS A O 1
ATOM 4060 N N . GLY A 1 530 ? 2.34 -2.57 -12.078 1 97.69 530 GLY A N 1
ATOM 4061 C CA . GLY A 1 530 ? 3.387 -3.191 -11.281 1 97.69 530 GLY A CA 1
ATOM 4062 C C . GLY A 1 530 ? 4.668 -2.375 -11.242 1 97.69 530 GLY A C 1
ATOM 4063 O O . GLY A 1 530 ? 5.336 -2.316 -10.203 1 97.69 530 GLY A O 1
ATOM 4064 N N . MET A 1 531 ? 5.008 -1.77 -12.352 1 97.88 531 MET A N 1
ATOM 4065 C CA . MET A 1 531 ? 6.188 -0.909 -12.43 1 97.88 531 MET A CA 1
ATOM 4066 C C . MET A 1 531 ? 6.012 0.329 -11.555 1 97.88 531 MET A C 1
ATOM 4068 O O . MET A 1 531 ? 6.918 0.701 -10.805 1 97.88 531 MET A O 1
ATOM 4072 N N . LEU A 1 532 ? 4.84 0.896 -11.57 1 97.56 532 LEU A N 1
ATOM 4073 C CA . LEU A 1 532 ? 4.578 2.129 -10.836 1 97.56 532 LEU A CA 1
ATOM 4074 C C . LEU A 1 532 ? 4.582 1.878 -9.336 1 97.56 532 LEU A C 1
ATOM 4076 O O . LEU A 1 532 ? 4.734 2.812 -8.547 1 97.56 532 LEU A O 1
ATOM 4080 N N . GLU A 1 533 ? 4.395 0.606 -8.891 1 97.12 533 GLU A N 1
ATOM 4081 C CA . GLU A 1 533 ? 4.523 0.266 -7.477 1 97.12 533 GLU A CA 1
ATOM 4082 C C . GLU A 1 533 ? 5.895 0.655 -6.938 1 97.12 533 GLU A C 1
ATOM 4084 O O . GLU A 1 533 ? 6.051 0.896 -5.742 1 97.12 533 GLU A O 1
ATOM 4089 N N . PHE A 1 534 ? 6.871 0.77 -7.793 1 98.44 534 PHE A N 1
ATOM 4090 C CA . PHE A 1 534 ? 8.242 1.049 -7.375 1 98.44 534 PHE A CA 1
ATOM 4091 C C . PHE A 1 534 ? 8.531 2.543 -7.445 1 98.44 534 PHE A C 1
ATOM 4093 O O . PHE A 1 534 ? 9.695 2.955 -7.438 1 98.44 534 PHE A O 1
ATOM 4100 N N . THR A 1 535 ? 7.504 3.336 -7.523 1 97.81 535 THR A N 1
ATOM 4101 C CA . THR A 1 535 ? 7.664 4.785 -7.547 1 97.81 535 THR A CA 1
ATOM 4102 C C . THR A 1 535 ? 6.848 5.434 -6.43 1 97.81 535 THR A C 1
ATOM 4104 O O . THR A 1 535 ? 5.98 4.793 -5.836 1 97.81 535 THR A O 1
ATOM 4107 N N . GLN A 1 536 ? 7.207 6.59 -6.133 1 97.44 536 GLN A N 1
ATOM 4108 C CA . GLN A 1 536 ? 6.461 7.523 -5.297 1 97.44 536 GLN A CA 1
ATOM 4109 C C . GLN A 1 536 ? 6.328 8.883 -5.977 1 97.44 536 GLN A C 1
ATOM 4111 O O . GLN A 1 536 ? 6.961 9.141 -7.004 1 97.44 536 GLN A O 1
ATOM 4116 N N . THR A 1 537 ? 5.422 9.75 -5.395 1 97.25 537 THR A N 1
ATOM 4117 C CA . THR A 1 537 ? 5.129 11 -6.086 1 97.25 537 THR A CA 1
ATOM 4118 C C . THR A 1 537 ? 5.586 12.195 -5.258 1 97.25 537 THR A C 1
ATOM 4120 O O . THR A 1 537 ? 5.734 12.094 -4.039 1 97.25 537 THR A O 1
ATOM 4123 N N . ARG A 1 538 ? 5.859 13.234 -5.914 1 97.44 538 ARG A N 1
ATOM 4124 C CA . ARG A 1 538 ? 6.109 14.539 -5.32 1 97.44 538 ARG A CA 1
ATOM 4125 C C . ARG A 1 538 ? 5.25 15.617 -5.98 1 97.44 538 ARG A C 1
ATOM 4127 O O . ARG A 1 538 ? 5.375 15.859 -7.184 1 97.44 538 ARG A O 1
ATOM 4134 N N . LEU A 1 539 ? 4.426 16.156 -5.223 1 98.25 539 LEU A N 1
ATOM 4135 C CA . LEU A 1 539 ? 3.607 17.281 -5.668 1 98.25 539 LEU A CA 1
ATOM 4136 C C . LEU A 1 539 ? 4.383 18.594 -5.59 1 98.25 539 LEU A C 1
ATOM 4138 O O . LEU A 1 539 ? 4.91 18.938 -4.531 1 98.25 539 LEU A O 1
ATOM 4142 N N . VAL A 1 540 ? 4.492 19.312 -6.672 1 98.19 540 VAL A N 1
ATOM 4143 C CA . VAL A 1 540 ? 5.152 20.625 -6.703 1 98.19 540 VAL A CA 1
ATOM 4144 C C . VAL A 1 540 ? 4.137 21.703 -7.051 1 98.19 540 VAL A C 1
ATOM 4146 O O . VAL A 1 540 ? 3.514 21.656 -8.109 1 98.19 540 VAL A O 1
ATOM 4149 N N . VAL A 1 541 ? 3.941 22.625 -6.172 1 97.94 541 VAL A N 1
ATOM 4150 C CA . VAL A 1 541 ? 3.008 23.734 -6.348 1 97.94 541 VAL A CA 1
ATOM 4151 C C . VAL A 1 541 ? 3.781 25.016 -6.59 1 97.94 541 VAL A C 1
ATOM 4153 O O . VAL A 1 541 ? 4.562 25.453 -5.742 1 97.94 541 VAL A O 1
ATOM 4156 N N . MET A 1 542 ? 3.523 25.641 -7.781 1 95.25 542 MET A N 1
ATOM 4157 C CA . MET A 1 542 ? 4.367 26.75 -8.219 1 95.25 542 MET A CA 1
ATOM 4158 C C . MET A 1 542 ? 3.518 27.922 -8.695 1 95.25 542 MET A C 1
ATOM 4160 O O . MET A 1 542 ? 3.23 28.047 -9.883 1 95.25 542 MET A O 1
ATOM 4164 N N . PRO A 1 543 ? 3.277 28.812 -7.766 1 93.12 543 PRO A N 1
ATOM 4165 C CA . PRO A 1 543 ? 2.695 30.062 -8.258 1 93.12 543 PRO A CA 1
ATOM 4166 C C . PRO A 1 543 ? 3.664 30.859 -9.125 1 93.12 543 PRO A C 1
ATOM 4168 O O . PRO A 1 543 ? 4.883 30.75 -8.961 1 93.12 543 PRO A O 1
ATOM 4171 N N . TYR A 1 544 ? 3.043 31.672 -10.086 1 90 544 TYR A N 1
ATOM 4172 C CA . TYR A 1 544 ? 3.889 32.531 -10.914 1 90 544 TYR A CA 1
ATOM 4173 C C . TYR A 1 544 ? 3.268 33.906 -11.094 1 90 544 TYR A C 1
ATOM 4175 O O . TYR A 1 544 ? 2.053 34.062 -10.969 1 90 544 TYR A O 1
ATOM 4183 N N . PRO B 1 1 ? -70.625 10.406 29.922 1 19.39 1 PRO B N 1
ATOM 4184 C CA . PRO B 1 1 ? -70.75 9.586 31.141 1 19.39 1 PRO B CA 1
ATOM 4185 C C . PRO B 1 1 ? -71 8.117 30.812 1 19.39 1 PRO B C 1
ATOM 4187 O O . PRO B 1 1 ? -71.75 7.445 31.547 1 19.39 1 PRO B O 1
ATOM 4190 N N . ALA B 1 2 ? -70.062 7.473 30.016 1 26.03 2 ALA B N 1
ATOM 4191 C CA . ALA B 1 2 ? -70.375 6.234 29.297 1 26.03 2 ALA B CA 1
ATOM 4192 C C . ALA B 1 2 ? -70.5 5.066 30.266 1 26.03 2 ALA B C 1
ATOM 4194 O O . ALA B 1 2 ? -70 5.133 31.406 1 26.03 2 ALA B O 1
ATOM 4195 N N . ALA B 1 3 ? -70.438 4.008 30.609 1 33.06 3 ALA B N 1
ATOM 4196 C CA . ALA B 1 3 ? -70.812 3.451 31.906 1 33.06 3 ALA B CA 1
ATOM 4197 C C . ALA B 1 3 ? -70.125 4.199 33.031 1 33.06 3 ALA B C 1
ATOM 4199 O O . ALA B 1 3 ? -68.875 4.188 33.156 1 33.06 3 ALA B O 1
ATOM 4200 N N . GLN B 1 4 ? -69.938 5.641 33.125 1 32.88 4 GLN B N 1
ATOM 4201 C CA . GLN B 1 4 ? -69 6.605 32.469 1 32.88 4 GLN B CA 1
ATOM 4202 C C . GLN B 1 4 ? -67.938 7.094 33.438 1 32.88 4 GLN B C 1
ATOM 4204 O O . GLN B 1 4 ? -67.938 8.266 33.812 1 32.88 4 GLN B O 1
ATOM 4209 N N . GLY B 1 5 ? -67.562 6.355 34.656 1 37.22 5 GLY B N 1
ATOM 4210 C CA . GLY B 1 5 ? -67 6.562 36 1 37.22 5 GLY B CA 1
ATOM 4211 C C . GLY B 1 5 ? -65.562 6.906 35.969 1 37.22 5 GLY B C 1
ATOM 4212 O O . GLY B 1 5 ? -64.875 6.969 37 1 37.22 5 GLY B O 1
ATOM 4213 N N . GLY B 1 6 ? -64.75 6.453 34.969 1 38.84 6 GLY B N 1
ATOM 4214 C CA . GLY B 1 6 ? -63.344 6.684 35.156 1 38.84 6 GLY B CA 1
ATOM 4215 C C . GLY B 1 6 ? -63 8.148 35.344 1 38.84 6 GLY B C 1
ATOM 4216 O O . GLY B 1 6 ? -63.688 9.023 34.781 1 38.84 6 GLY B O 1
ATOM 4217 N N . THR B 1 7 ? -62.688 8.578 36.594 1 40.72 7 THR B N 1
ATOM 4218 C CA . THR B 1 7 ? -62.219 9.906 36.969 1 40.72 7 THR B CA 1
ATOM 4219 C C . THR B 1 7 ? -61.125 10.398 36 1 40.72 7 THR B C 1
ATOM 4221 O O . THR B 1 7 ? -60.062 9.812 35.938 1 40.72 7 THR B O 1
ATOM 4224 N N . PHE B 1 8 ? -61.5 10.734 34.719 1 45.53 8 PHE B N 1
ATOM 4225 C CA . PHE B 1 8 ? -60.562 11.367 33.812 1 45.53 8 PHE B CA 1
ATOM 4226 C C . PHE B 1 8 ? -60.156 12.75 34.312 1 45.53 8 PHE B C 1
ATOM 4228 O O . PHE B 1 8 ? -61.031 13.547 34.688 1 45.53 8 PHE B O 1
ATOM 4235 N N . TYR B 1 9 ? -59.156 12.828 35.031 1 49.12 9 TYR B N 1
ATOM 4236 C CA . TYR B 1 9 ? -58.656 14.156 35.375 1 49.12 9 TYR B CA 1
ATOM 4237 C C . TYR B 1 9 ? -58.219 14.906 34.125 1 49.12 9 TYR B C 1
ATOM 4239 O O . TYR B 1 9 ? -57.531 14.344 33.25 1 49.12 9 TYR B O 1
ATOM 4247 N N . LEU B 1 10 ? -58.844 15.93 33.688 1 59 10 LEU B N 1
ATOM 4248 C CA . LEU B 1 10 ? -58.438 16.781 32.562 1 59 10 LEU B CA 1
ATOM 4249 C C . LEU B 1 10 ? -57.062 17.344 32.75 1 59 10 LEU B C 1
ATOM 4251 O O . LEU B 1 10 ? -56.656 17.656 33.906 1 59 10 LEU B O 1
ATOM 4255 N N . PRO B 1 11 ? -56.219 17.234 31.672 1 63.25 11 PRO B N 1
ATOM 4256 C CA . PRO B 1 11 ? -54.938 17.953 31.781 1 63.25 11 PRO B CA 1
ATOM 4257 C C . PRO B 1 11 ? -55.125 19.391 32.25 1 63.25 11 PRO B C 1
ATOM 4259 O O . PRO B 1 11 ? -55.969 20.125 31.703 1 63.25 11 PRO B O 1
ATOM 4262 N N . THR B 1 12 ? -54.719 19.75 33.438 1 67.44 12 THR B N 1
ATOM 4263 C CA . THR B 1 12 ? -54.875 21.047 34.094 1 67.44 12 THR B CA 1
ATOM 4264 C C . THR B 1 12 ? -53.531 21.766 34.219 1 67.44 12 THR B C 1
ATOM 4266 O O . THR B 1 12 ? -52.562 21.172 34.688 1 67.44 12 THR B O 1
ATOM 4269 N N . ILE B 1 13 ? -53.469 22.891 33.562 1 69.19 13 ILE B N 1
ATOM 4270 C CA . ILE B 1 13 ? -52.312 23.766 33.781 1 69.19 13 ILE B CA 1
ATOM 4271 C C . ILE B 1 13 ? -52.688 24.828 34.812 1 69.19 13 ILE B C 1
ATOM 4273 O O . ILE B 1 13 ? -53.688 25.531 34.688 1 69.19 13 ILE B O 1
ATOM 4277 N N . ILE B 1 14 ? -52.094 24.859 35.938 1 70.69 14 ILE B N 1
ATOM 4278 C CA . ILE B 1 14 ? -52.281 25.891 36.938 1 70.69 14 ILE B CA 1
ATOM 4279 C C . ILE B 1 14 ? -51.281 27.031 36.719 1 70.69 14 ILE B C 1
ATOM 4281 O O . ILE B 1 14 ? -50.062 26.859 36.938 1 70.69 14 ILE B O 1
ATOM 4285 N N . ALA B 1 15 ? -51.812 28.047 36.125 1 73.81 15 ALA B N 1
ATOM 4286 C CA . ALA B 1 15 ? -51.031 29.266 35.938 1 73.81 15 ALA B CA 1
ATOM 4287 C C . ALA B 1 15 ? -50.844 30.016 37.25 1 73.81 15 ALA B C 1
ATOM 4289 O O . ALA B 1 15 ? -51.656 29.922 38.156 1 73.81 15 ALA B O 1
ATOM 4290 N N . ASN B 1 16 ? -49.625 30.75 37.594 1 67.88 16 ASN B N 1
ATOM 4291 C CA . ASN B 1 16 ? -49.281 31.547 38.75 1 67.88 16 ASN B CA 1
ATOM 4292 C C . ASN B 1 16 ? -49.281 30.734 40.031 1 67.88 16 ASN B C 1
ATOM 4294 O O . ASN B 1 16 ? -49.812 31.156 41.062 1 67.88 16 ASN B O 1
ATOM 4298 N N . ALA B 1 17 ? -48.844 29.375 39.875 1 72.25 17 ALA B N 1
ATOM 4299 C CA . ALA B 1 17 ? -48.719 28.531 41.062 1 72.25 17 ALA B CA 1
ATOM 4300 C C . ALA B 1 17 ? -47.688 29.109 42.031 1 72.25 17 ALA B C 1
ATOM 4302 O O . ALA B 1 17 ? -46.75 29.781 41.625 1 72.25 17 ALA B O 1
ATOM 4303 N N . SER B 1 18 ? -47.969 29.125 43.281 1 74.94 18 SER B N 1
ATOM 4304 C CA . SER B 1 18 ? -47.031 29.516 44.312 1 74.94 18 SER B CA 1
ATOM 4305 C C . SER B 1 18 ? -46.438 28.312 45.031 1 74.94 18 SER B C 1
ATOM 4307 O O . SER B 1 18 ? -47.062 27.234 45.062 1 74.94 18 SER B O 1
ATOM 4309 N N . LEU B 1 19 ? -45.188 28.391 45.438 1 72.81 19 LEU B N 1
ATOM 4310 C CA . LEU B 1 19 ? -44.438 27.281 46.062 1 72.81 19 LEU B CA 1
ATOM 4311 C C . LEU B 1 19 ? -45.125 26.781 47.312 1 72.81 19 LEU B C 1
ATOM 4313 O O . LEU B 1 19 ? -44.906 25.641 47.75 1 72.81 19 LEU B O 1
ATOM 4317 N N . ASP B 1 20 ? -46.094 27.578 47.844 1 75.5 20 ASP B N 1
ATOM 4318 C CA . ASP B 1 20 ? -46.75 27.188 49.062 1 75.5 20 ASP B CA 1
ATOM 4319 C C . ASP B 1 20 ? -47.969 26.328 48.781 1 75.5 20 ASP B C 1
ATOM 4321 O O . ASP B 1 20 ? -48.594 25.781 49.688 1 75.5 20 ASP B O 1
ATOM 4325 N N . MET B 1 21 ? -48.281 26.125 47.5 1 74.25 21 MET B N 1
ATOM 4326 C CA . MET B 1 21 ? -49.438 25.281 47.156 1 74.25 21 MET B CA 1
ATOM 4327 C C . MET B 1 21 ? -49.062 23.797 47.281 1 74.25 21 MET B C 1
ATOM 4329 O O . MET B 1 21 ? -47.938 23.406 47.031 1 74.25 21 MET B O 1
ATOM 4333 N N . GLU B 1 22 ? -49.938 22.938 47.719 1 73.5 22 GLU B N 1
ATOM 4334 C CA . GLU B 1 22 ? -49.719 21.516 47.938 1 73.5 22 GLU B CA 1
ATOM 4335 C C . GLU B 1 22 ? -49.188 20.844 46.656 1 73.5 22 GLU B C 1
ATOM 4337 O O . GLU B 1 22 ? -48.312 19.969 46.719 1 73.5 22 GLU B O 1
ATOM 4342 N N . MET B 1 23 ? -49.688 21.328 45.531 1 70 23 MET B N 1
ATOM 4343 C CA . MET B 1 23 ? -49.281 20.703 44.25 1 70 23 MET B CA 1
ATOM 4344 C C . MET B 1 23 ? -47.812 21.016 43.938 1 70 23 MET B C 1
ATOM 4346 O O . MET B 1 23 ? -47.188 20.312 43.156 1 70 23 MET B O 1
ATOM 4350 N N . SER B 1 24 ? -47.281 22.125 44.562 1 68.69 24 SER B N 1
ATOM 4351 C CA . SER B 1 24 ? -45.906 22.484 44.344 1 68.69 24 SER B CA 1
ATOM 4352 C C . SER B 1 24 ? -44.969 21.688 45.281 1 68.69 24 SER B C 1
ATOM 4354 O O . SER B 1 24 ? -43.781 21.578 45.031 1 68.69 24 SER B O 1
ATOM 4356 N N . GLN B 1 25 ? -45.5 21.078 46.344 1 70.88 25 GLN B N 1
ATOM 4357 C CA . GLN B 1 25 ? -44.688 20.391 47.375 1 70.88 25 GLN B CA 1
ATOM 4358 C C . GLN B 1 25 ? -44.844 18.875 47.281 1 70.88 25 GLN B C 1
ATOM 4360 O O . GLN B 1 25 ? -43.969 18.125 47.688 1 70.88 25 GLN B O 1
ATOM 4365 N N . GLU B 1 26 ? -45.938 18.328 46.719 1 70.19 26 GLU B N 1
ATOM 4366 C CA . GLU B 1 26 ? -46.219 16.891 46.625 1 70.19 26 GLU B CA 1
ATOM 4367 C C . GLU B 1 26 ? -46.281 16.438 45.156 1 70.19 26 GLU B C 1
ATOM 4369 O O . GLU B 1 26 ? -46.594 17.234 44.281 1 70.19 26 GLU B O 1
ATOM 4374 N N . GLU B 1 27 ? -45.875 15.289 44.906 1 64.62 27 GLU B N 1
ATOM 4375 C CA . GLU B 1 27 ? -46.031 14.695 43.594 1 64.62 27 GLU B CA 1
ATOM 4376 C C . GLU B 1 27 ? -47.469 14.656 43.156 1 64.62 27 GLU B C 1
ATOM 4378 O O . GLU B 1 27 ? -48.344 14.188 43.906 1 64.62 27 GLU B O 1
ATOM 4383 N N . THR B 1 28 ? -47.75 15.375 42.156 1 63.41 28 THR B N 1
ATOM 4384 C CA . THR B 1 28 ? -49.094 15.266 41.562 1 63.41 28 THR B CA 1
ATOM 4385 C C . THR B 1 28 ? -49.094 14.172 40.5 1 63.41 28 THR B C 1
ATOM 4387 O O . THR B 1 28 ? -48.344 14.211 39.562 1 63.41 28 THR B O 1
ATOM 4390 N N . PHE B 1 29 ? -49.75 13.008 40.812 1 65.81 29 PHE B N 1
ATOM 4391 C CA . PHE B 1 29 ? -50.031 11.945 39.844 1 65.81 29 PHE B CA 1
ATOM 4392 C C . PHE B 1 29 ? -51.25 12.266 39.031 1 65.81 29 PHE B C 1
ATOM 4394 O O . PHE B 1 29 ? -52.344 12.383 39.562 1 65.81 29 PHE B O 1
ATOM 4401 N N . GLY B 1 30 ? -51.156 12.867 37.719 1 66.06 30 GLY B N 1
ATOM 4402 C CA . GLY B 1 30 ? -52.188 13.242 36.781 1 66.06 30 GLY B CA 1
ATOM 4403 C C . GLY B 1 30 ? -51.781 14.336 35.812 1 66.06 30 GLY B C 1
ATOM 4404 O O . GLY B 1 30 ? -50.656 14.828 35.875 1 66.06 30 GLY B O 1
ATOM 4405 N N . PRO B 1 31 ? -52.625 14.617 34.844 1 64.31 31 PRO B N 1
ATOM 4406 C CA . PRO B 1 31 ? -52.281 15.586 33.812 1 64.31 31 PRO B CA 1
ATOM 4407 C C . PRO B 1 31 ? -52.375 17.031 34.312 1 64.31 31 PRO B C 1
ATOM 4409 O O . PRO B 1 31 ? -53.188 17.812 33.75 1 64.31 31 PRO B O 1
ATOM 4412 N N . VAL B 1 32 ? -51.688 17.375 35.5 1 66.56 32 VAL B N 1
ATOM 4413 C CA . VAL B 1 32 ? -51.688 18.734 36.031 1 66.56 32 VAL B CA 1
ATOM 4414 C C . VAL B 1 32 ? -50.281 19.312 35.969 1 66.56 32 VAL B C 1
ATOM 4416 O O . VAL B 1 32 ? -49.312 18.656 36.375 1 66.56 32 VAL B O 1
ATOM 4419 N N . ALA B 1 33 ? -50.156 20.406 35.25 1 69.88 33 ALA B N 1
ATOM 4420 C CA . ALA B 1 33 ? -48.906 21.141 35.188 1 69.88 33 ALA B CA 1
ATOM 4421 C C . ALA B 1 33 ? -49.031 22.5 35.844 1 69.88 33 ALA B C 1
ATOM 4423 O O . ALA B 1 33 ? -49.969 23.25 35.594 1 69.88 33 ALA B O 1
ATOM 4424 N N . ALA B 1 34 ? -48.156 22.781 36.875 1 66.88 34 ALA B N 1
ATOM 4425 C CA . ALA B 1 34 ? -48.094 24.094 37.531 1 66.88 34 ALA B CA 1
ATOM 4426 C C . ALA B 1 34 ? -47.062 25 36.844 1 66.88 34 ALA B C 1
ATOM 4428 O O . ALA B 1 34 ? -45.969 24.562 36.5 1 66.88 34 ALA B O 1
ATOM 4429 N N . CYS B 1 35 ? -47.531 26.188 36.5 1 72.06 35 CYS B N 1
ATOM 4430 C CA . CYS B 1 35 ? -46.656 27.219 35.938 1 72.06 35 CYS B CA 1
ATOM 4431 C C . CYS B 1 35 ? -46.312 28.266 37 1 72.06 35 CYS B C 1
ATOM 4433 O O . CYS B 1 35 ? -47.188 28.812 37.656 1 72.06 35 CYS B O 1
ATOM 4435 N N . TYR B 1 36 ? -44.969 28.359 37.375 1 70.5 36 TYR B N 1
ATOM 4436 C CA . TYR B 1 36 ? -44.5 29.312 38.344 1 70.5 36 TYR B CA 1
ATOM 4437 C C . TYR B 1 36 ? -43.875 30.531 37.688 1 70.5 36 TYR B C 1
ATOM 4439 O O . TYR B 1 36 ? -43.281 30.406 36.594 1 70.5 36 TYR B O 1
ATOM 4447 N N . ARG B 1 37 ? -44.125 31.734 38.25 1 71.75 37 ARG B N 1
ATOM 4448 C CA . ARG B 1 37 ? -43.438 32.938 37.812 1 71.75 37 ARG B CA 1
ATOM 4449 C C . ARG B 1 37 ? -42.219 33.25 38.656 1 71.75 37 ARG B C 1
ATOM 4451 O O . ARG B 1 37 ? -42.25 33.031 39.875 1 71.75 37 ARG B O 1
ATOM 4458 N N . PHE B 1 38 ? -41.062 33.312 38.062 1 68.38 38 PHE B N 1
ATOM 4459 C CA . PHE B 1 38 ? -39.844 33.688 38.75 1 68.38 38 PHE B CA 1
ATOM 4460 C C . PHE B 1 38 ? -39.219 34.906 38.094 1 68.38 38 PHE B C 1
ATOM 4462 O O . PHE B 1 38 ? -39.469 35.188 36.906 1 68.38 38 PHE B O 1
ATOM 4469 N N . SER B 1 39 ? -38.594 35.781 38.844 1 71.38 39 SER B N 1
ATOM 4470 C CA . SER B 1 39 ? -38 37.031 38.312 1 71.38 39 SER B CA 1
ATOM 4471 C C . SER B 1 39 ? -36.531 36.812 38 1 71.38 39 SER B C 1
ATOM 4473 O O . SER B 1 39 ? -36 37.469 37.094 1 71.38 39 SER B O 1
ATOM 4475 N N . THR B 1 40 ? -35.844 35.969 38.812 1 70.06 40 THR B N 1
ATOM 4476 C CA . THR B 1 40 ? -34.406 35.719 38.594 1 70.06 40 THR B CA 1
ATOM 4477 C C . THR B 1 40 ? -34.125 34.25 38.469 1 70.06 40 THR B C 1
ATOM 4479 O O . THR B 1 40 ? -34.906 33.406 38.938 1 70.06 40 THR B O 1
ATOM 4482 N N . GLU B 1 41 ? -33.125 33.844 37.812 1 64.31 41 GLU B N 1
ATOM 4483 C CA . GLU B 1 41 ? -32.688 32.438 37.688 1 64.31 41 GLU B CA 1
ATOM 4484 C C . GLU B 1 41 ? -32.406 31.828 39.031 1 64.31 41 GLU B C 1
ATOM 4486 O O . GLU B 1 41 ? -32.719 30.656 39.281 1 64.31 41 GLU B O 1
ATOM 4491 N N . GLU B 1 42 ? -31.797 32.594 39.875 1 68.38 42 GLU B N 1
ATOM 4492 C CA . GLU B 1 42 ? -31.547 32.125 41.219 1 68.38 42 GLU B CA 1
ATOM 4493 C C . GLU B 1 42 ? -32.844 31.734 41.938 1 68.38 42 GLU B C 1
ATOM 4495 O O . GLU B 1 42 ? -32.906 30.734 42.625 1 68.38 42 GLU B O 1
ATOM 4500 N N . GLU B 1 43 ? -33.906 32.469 41.688 1 70.38 43 GLU B N 1
ATOM 4501 C CA . GLU B 1 43 ? -35.188 32.219 42.344 1 70.38 43 GLU B CA 1
ATOM 4502 C C . GLU B 1 43 ? -35.812 30.938 41.844 1 70.38 43 GLU B C 1
ATOM 4504 O O . GLU B 1 43 ? -36.344 30.156 42.656 1 70.38 43 GLU B O 1
ATOM 4509 N N . VAL B 1 44 ? -35.625 30.688 40.562 1 69.12 44 VAL B N 1
ATOM 4510 C CA . VAL B 1 44 ? -36.25 29.469 40.031 1 69.12 44 VAL B CA 1
ATOM 4511 C C . VAL B 1 44 ? -35.469 28.25 40.469 1 69.12 44 VAL B C 1
ATOM 4513 O O . VAL B 1 44 ? -36.062 27.219 40.812 1 69.12 44 VAL B O 1
ATOM 4516 N N . ILE B 1 45 ? -34.188 28.281 40.5 1 70.5 45 ILE B N 1
ATOM 4517 C CA . ILE B 1 45 ? -33.375 27.172 41 1 70.5 45 ILE B CA 1
ATOM 4518 C C . ILE B 1 45 ? -33.719 26.891 42.469 1 70.5 45 ILE B C 1
ATOM 4520 O O . ILE B 1 45 ? -33.844 25.719 42.875 1 70.5 45 ILE B O 1
ATOM 4524 N N . LYS B 1 46 ? -33.844 27.906 43.25 1 72.31 46 LYS B N 1
ATOM 4525 C CA . LYS B 1 46 ? -34.25 27.75 44.625 1 72.31 46 LYS B CA 1
ATOM 4526 C C . LYS B 1 46 ? -35.656 27.109 44.719 1 72.31 46 LYS B C 1
ATOM 4528 O O . LYS B 1 46 ? -35.875 26.234 45.562 1 72.31 46 LYS B O 1
ATOM 4533 N N . MET B 1 47 ? -36.531 27.516 43.875 1 69.56 47 MET B N 1
ATOM 4534 C CA . MET B 1 47 ? -37.875 27 43.875 1 69.56 47 MET B CA 1
ATOM 4535 C C . MET B 1 47 ? -37.875 25.516 43.5 1 69.56 47 MET B C 1
ATOM 4537 O O . MET B 1 47 ? -38.594 24.719 44.094 1 69.56 47 MET B O 1
ATOM 4541 N N . ALA B 1 48 ? -36.969 25.172 42.469 1 67.75 48 ALA B N 1
ATOM 4542 C CA . ALA B 1 48 ? -36.875 23.797 42 1 67.75 48 ALA B CA 1
ATOM 4543 C C . ALA B 1 48 ? -36.25 22.891 43.031 1 67.75 48 ALA B C 1
ATOM 4545 O O . ALA B 1 48 ? -36.625 21.703 43.125 1 67.75 48 ALA B O 1
ATOM 4546 N N . ASN B 1 49 ? -35.375 23.453 43.781 1 69.88 49 ASN B N 1
ATOM 4547 C CA . ASN B 1 49 ? -34.656 22.672 44.781 1 69.88 49 ASN B CA 1
ATOM 4548 C C . ASN B 1 49 ? -35.438 22.641 46.094 1 69.88 49 ASN B C 1
ATOM 4550 O O . ASN B 1 49 ? -35.062 21.922 47.031 1 69.88 49 ASN B O 1
ATOM 4554 N N . ASP B 1 50 ? -36.406 23.484 46.219 1 63.78 50 ASP B N 1
ATOM 4555 C CA . ASP B 1 50 ? -37.156 23.562 47.469 1 63.78 50 ASP B CA 1
ATOM 4556 C C . ASP B 1 50 ? -38.281 22.5 47.5 1 63.78 50 ASP B C 1
ATOM 4558 O O . ASP B 1 50 ? -39.438 22.844 47.656 1 63.78 50 ASP B O 1
ATOM 4562 N N . THR B 1 51 ? -37.969 21.375 46.875 1 61.78 51 THR B N 1
ATOM 4563 C CA . THR B 1 51 ? -38.844 20.203 46.938 1 61.78 51 THR B CA 1
ATOM 4564 C C . THR B 1 51 ? -38.062 19 47.469 1 61.78 51 THR B C 1
ATOM 4566 O O . THR B 1 51 ? -36.812 18.953 47.375 1 61.78 51 THR B O 1
ATOM 4569 N N . GLU B 1 52 ? -38.594 18.141 48.25 1 60.31 52 GLU B N 1
ATOM 4570 C CA . GLU B 1 52 ? -37.969 16.922 48.75 1 60.31 52 GLU B CA 1
ATOM 4571 C C . GLU B 1 52 ? -37.781 15.898 47.625 1 60.31 52 GLU B C 1
ATOM 4573 O O . GLU B 1 52 ? -37.031 14.93 47.781 1 60.31 52 GLU B O 1
ATOM 4578 N N . TYR B 1 53 ? -38.469 16.016 46.531 1 53.09 53 TYR B N 1
ATOM 4579 C CA . TYR B 1 53 ? -38.375 15.047 45.438 1 53.09 53 TYR B CA 1
ATOM 4580 C C . TYR B 1 53 ? -37.5 15.578 44.312 1 53.09 53 TYR B C 1
ATOM 4582 O O . TYR B 1 53 ? -37.625 16.75 43.938 1 53.09 53 TYR B O 1
ATOM 4590 N N . GLY B 1 54 ? -36.219 15.297 44.094 1 48.44 54 GLY B N 1
ATOM 4591 C CA . GLY B 1 54 ? -35.25 15.789 43.125 1 48.44 54 GLY B CA 1
ATOM 4592 C C . GLY B 1 54 ? -35.375 15.117 41.781 1 48.44 54 GLY B C 1
ATOM 4593 O O . GLY B 1 54 ? -34.594 14.203 41.469 1 48.44 54 GLY B O 1
ATOM 4594 N N . LEU B 1 55 ? -36.594 14.93 41.281 1 43.78 55 LEU B N 1
ATOM 4595 C CA . LEU B 1 55 ? -36.594 14.383 39.938 1 43.78 55 LEU B CA 1
ATOM 4596 C C . LEU B 1 55 ? -36.031 15.391 38.938 1 43.78 55 LEU B C 1
ATOM 4598 O O . LEU B 1 55 ? -35.875 16.562 39.25 1 43.78 55 LEU B O 1
ATOM 4602 N N . SER B 1 56 ? -36 14.977 37.531 1 43.94 56 SER B N 1
ATOM 4603 C CA . SER B 1 56 ? -35.438 15.695 36.406 1 43.94 56 SER B CA 1
ATOM 4604 C C . SER B 1 56 ? -36.156 17.031 36.156 1 43.94 56 SER B C 1
ATOM 4606 O O . SER B 1 56 ? -37.375 17.125 36.344 1 43.94 56 SER B O 1
ATOM 4608 N N . SER B 1 57 ? -35.594 18.078 36.469 1 43.97 57 SER B N 1
ATOM 4609 C CA . SER B 1 57 ? -36.062 19.391 36.062 1 43.97 57 SER B CA 1
ATOM 4610 C C . SER B 1 57 ? -35.562 19.781 34.688 1 43.97 57 SER B C 1
ATOM 4612 O O . SER B 1 57 ? -34.438 19.406 34.312 1 43.97 57 SER B O 1
ATOM 4614 N N . TYR B 1 58 ? -36.5 20.062 33.812 1 44.75 58 TYR B N 1
ATOM 4615 C CA . TYR B 1 58 ? -36.125 20.609 32.531 1 44.75 58 TYR B CA 1
ATOM 4616 C C . TYR B 1 58 ? -36.219 22.141 32.531 1 44.75 58 TYR B C 1
ATOM 4618 O O . TYR B 1 58 ? -37.125 22.703 33.156 1 44.75 58 TYR B O 1
ATOM 4626 N N . PHE B 1 59 ? -35.125 22.828 32.438 1 40.75 59 PHE B N 1
ATOM 4627 C CA . PHE B 1 59 ? -35.094 24.281 32.25 1 40.75 59 PHE B CA 1
ATOM 4628 C C . PHE B 1 59 ? -35.031 24.625 30.766 1 40.75 59 PHE B C 1
ATOM 4630 O O . PHE B 1 59 ? -34.188 24.125 30.047 1 40.75 59 PHE B O 1
ATOM 4637 N N . TYR B 1 60 ? -36.125 25.078 30.234 1 43.91 60 TYR B N 1
ATOM 4638 C CA . TYR B 1 60 ? -36.125 25.625 28.875 1 43.91 60 TYR B CA 1
ATOM 4639 C C . TYR B 1 60 ? -35.75 27.094 28.875 1 43.91 60 TYR B C 1
ATOM 4641 O O . TYR B 1 60 ? -36.344 27.891 29.625 1 43.91 60 TYR B O 1
ATOM 4649 N N . THR B 1 61 ? -34.5 27.438 28.844 1 43.59 61 THR B N 1
ATOM 4650 C CA . THR B 1 61 ? -34.156 28.844 28.719 1 43.59 61 THR B CA 1
ATOM 4651 C C . THR B 1 61 ? -33.781 29.188 27.266 1 43.59 61 THR B C 1
ATOM 4653 O O . THR B 1 61 ? -33.406 28.328 26.5 1 43.59 61 THR B O 1
ATOM 4656 N N . ARG B 1 62 ? -34.344 30.188 26.766 1 43.41 62 ARG B N 1
ATOM 4657 C CA . ARG B 1 62 ? -33.906 30.672 25.453 1 43.41 62 ARG B CA 1
ATOM 4658 C C . ARG B 1 62 ? -32.438 31.078 25.5 1 43.41 62 ARG B C 1
ATOM 4660 O O . ARG B 1 62 ? -31.781 31.109 24.453 1 43.41 62 ARG B O 1
ATOM 4667 N N . ASP B 1 63 ? -32.062 31.797 26.484 1 36.44 63 ASP B N 1
ATOM 4668 C CA . ASP B 1 63 ? -30.672 32.281 26.641 1 36.44 63 ASP B CA 1
ATOM 4669 C C . ASP B 1 63 ? -29.875 31.344 27.547 1 36.44 63 ASP B C 1
ATOM 4671 O O . ASP B 1 63 ? -29.859 31.531 28.766 1 36.44 63 ASP B O 1
ATOM 4675 N N . ILE B 1 64 ? -29.578 30.125 27.141 1 38.88 64 ILE B N 1
ATOM 4676 C CA . ILE B 1 64 ? -28.828 29.094 27.859 1 38.88 64 ILE B CA 1
ATOM 4677 C C . ILE B 1 64 ? -27.531 29.688 28.422 1 38.88 64 ILE B C 1
ATOM 4679 O O . ILE B 1 64 ? -26.828 29.047 29.203 1 38.88 64 ILE B O 1
ATOM 4683 N N . GLY B 1 65 ? -27.031 30.75 27.875 1 39.41 65 GLY B N 1
ATOM 4684 C CA . GLY B 1 65 ? -25.75 31.312 28.266 1 39.41 65 GLY B CA 1
ATOM 4685 C C . GLY B 1 65 ? -25.703 31.688 29.734 1 39.41 65 GLY B C 1
ATOM 4686 O O . GLY B 1 65 ? -24.625 31.688 30.328 1 39.41 65 GLY B O 1
ATOM 4687 N N . ARG B 1 66 ? -26.625 32.25 30.312 1 39 66 ARG B N 1
ATOM 4688 C CA . ARG B 1 66 ? -26.594 32.844 31.641 1 39 66 ARG B CA 1
ATOM 4689 C C . ARG B 1 66 ? -26.641 31.781 32.719 1 39 66 ARG B C 1
ATOM 4691 O O . ARG B 1 66 ? -26.453 32.094 33.906 1 39 66 ARG B O 1
ATOM 4698 N N . LEU B 1 67 ? -27.328 30.734 32.469 1 36.66 67 LEU B N 1
ATOM 4699 C CA . LEU B 1 67 ? -27.469 29.828 33.594 1 36.66 67 LEU B CA 1
ATOM 4700 C C . LEU B 1 67 ? -26.188 29.031 33.812 1 36.66 67 LEU B C 1
ATOM 4702 O O . LEU B 1 67 ? -25.703 28.359 32.906 1 36.66 67 LEU B O 1
ATOM 4706 N N . GLY B 1 68 ? -25.062 29.531 34.031 1 38.41 68 GLY B N 1
ATOM 4707 C CA . GLY B 1 68 ? -23.766 28.953 34.375 1 38.41 68 GLY B CA 1
ATOM 4708 C C . GLY B 1 68 ? -23.703 27.453 34.156 1 38.41 68 GLY B C 1
ATOM 4709 O O . GLY B 1 68 ? -22.734 26.797 34.531 1 38.41 68 GLY B O 1
ATOM 4710 N N . TYR B 1 69 ? -24.797 26.703 34.406 1 36.75 69 TYR B N 1
ATOM 4711 C CA . TYR B 1 69 ? -24.719 25.25 34.25 1 36.75 69 TYR B CA 1
ATOM 4712 C C . TYR B 1 69 ? -24.297 24.875 32.812 1 36.75 69 TYR B C 1
ATOM 4714 O O . TYR B 1 69 ? -25 25.172 31.859 1 36.75 69 TYR B O 1
ATOM 4722 N N . LYS B 1 70 ? -23.141 25.031 32.438 1 48.09 70 LYS B N 1
ATOM 4723 C CA . LYS B 1 70 ? -22.562 24.594 31.188 1 48.09 70 LYS B CA 1
ATOM 4724 C C . LYS B 1 70 ? -23 23.172 30.844 1 48.09 70 LYS B C 1
ATOM 4726 O O . LYS B 1 70 ? -22.672 22.219 31.562 1 48.09 70 LYS B O 1
ATOM 4731 N N . GLN B 1 71 ? -24.266 22.906 30.562 1 57.12 71 GLN B N 1
ATOM 4732 C CA . GLN B 1 71 ? -24.797 21.609 30.156 1 57.12 71 GLN B CA 1
ATOM 4733 C C . GLN B 1 71 ? -23.812 20.859 29.266 1 57.12 71 GLN B C 1
ATOM 4735 O O . GLN B 1 71 ? -23.406 21.391 28.219 1 57.12 71 GLN B O 1
ATOM 4740 N N . VAL B 1 72 ? -23.266 19.906 29.938 1 75.19 72 VAL B N 1
ATOM 4741 C CA . VAL B 1 72 ? -22.406 18.969 29.219 1 75.19 72 VAL B CA 1
ATOM 4742 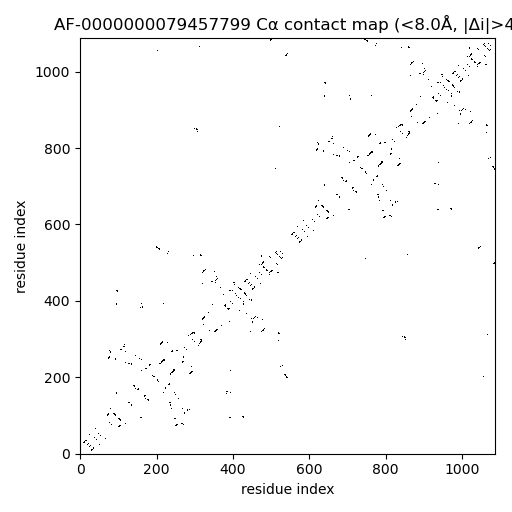C C . VAL B 1 72 ? -23.219 18.219 28.172 1 75.19 72 VAL B C 1
ATOM 4744 O O . VAL B 1 72 ? -24.203 17.547 28.5 1 75.19 72 VAL B O 1
ATOM 4747 N N . GLN B 1 73 ? -23.078 18.578 26.969 1 90.31 73 GLN B N 1
ATOM 4748 C CA . GLN B 1 73 ? -23.75 17.922 25.859 1 90.31 73 GLN B CA 1
ATOM 4749 C C . GLN B 1 73 ? -23.297 16.469 25.719 1 90.31 73 GLN B C 1
ATOM 4751 O O . GLN B 1 73 ? -22.109 16.172 25.859 1 90.31 73 GLN B O 1
ATOM 4756 N N . ILE B 1 74 ? -24.266 15.547 25.594 1 93.81 74 ILE B N 1
ATOM 4757 C CA . ILE B 1 74 ? -23.938 14.141 25.406 1 93.81 74 ILE B CA 1
ATOM 4758 C C . ILE B 1 74 ? -24.078 13.773 23.938 1 93.81 74 ILE B C 1
ATOM 4760 O O . ILE B 1 74 ? -25.109 14.055 23.312 1 93.81 74 ILE B O 1
ATOM 4764 N N . TYR B 1 75 ? -23.062 13.203 23.359 1 95.19 75 TYR B N 1
ATOM 4765 C CA . TYR B 1 75 ? -23.078 12.711 21.984 1 95.19 75 TYR B CA 1
ATOM 4766 C C . TYR B 1 75 ? -23.109 11.188 21.938 1 95.19 75 TYR B C 1
ATOM 4768 O O . TYR B 1 75 ? -22.484 10.539 22.781 1 95.19 75 TYR B O 1
ATO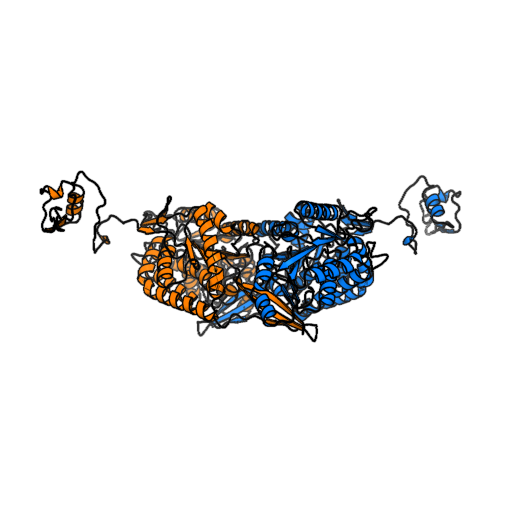M 4776 N N . HIS B 1 76 ? -23.859 10.688 20.938 1 95.81 76 HIS B N 1
ATOM 4777 C CA . HIS B 1 76 ? -23.984 9.242 20.781 1 95.81 76 HIS B CA 1
ATOM 4778 C C . HIS B 1 76 ? -23.359 8.789 19.469 1 95.81 76 HIS B C 1
ATOM 4780 O O . HIS B 1 76 ? -23.266 9.562 18.516 1 95.81 76 HIS B O 1
ATOM 4786 N N . ASN B 1 77 ? -22.922 7.523 19.484 1 97.31 77 ASN B N 1
ATOM 4787 C CA . ASN B 1 77 ? -22.359 6.938 18.266 1 97.31 77 ASN B CA 1
ATOM 4788 C C . ASN B 1 77 ? -23.406 6.754 17.188 1 97.31 77 ASN B C 1
ATOM 4790 O O . ASN B 1 77 ? -24.562 6.449 17.484 1 97.31 77 ASN B O 1
ATOM 4794 N N . TYR B 1 78 ? -23.047 7 15.961 1 97.06 78 TYR B N 1
ATOM 4795 C CA . TYR B 1 78 ? -23.906 6.828 14.805 1 97.06 78 TYR B CA 1
ATOM 4796 C C . TYR B 1 78 ? -23.609 5.516 14.086 1 97.06 78 TYR B C 1
ATOM 4798 O O . TYR B 1 78 ? -22.5 5.32 13.586 1 97.06 78 TYR B O 1
ATOM 4806 N N . PHE B 1 79 ? -24.578 4.68 14.016 1 92.75 79 PHE B N 1
ATOM 4807 C CA . PHE B 1 79 ? -24.406 3.307 13.555 1 92.75 79 PHE B CA 1
ATOM 4808 C C . PHE B 1 79 ? -25.641 2.83 12.797 1 92.75 79 PHE B C 1
ATOM 4810 O O . PHE B 1 79 ? -26.766 2.926 13.305 1 92.75 79 PHE B O 1
ATOM 4817 N N . ASN B 1 80 ? -25.406 2.314 11.633 1 96.56 80 ASN B N 1
ATOM 4818 C CA . ASN B 1 80 ? -26.453 1.714 10.82 1 96.56 80 ASN B CA 1
ATOM 4819 C C . ASN B 1 80 ? -27.656 2.643 10.688 1 96.56 80 ASN B C 1
ATOM 4821 O O . ASN B 1 80 ? -28.797 2.215 10.875 1 96.56 80 ASN B O 1
ATOM 4825 N N . GLY B 1 81 ? -27.406 3.904 10.516 1 95.69 81 GLY B N 1
ATOM 4826 C CA . GLY B 1 81 ? -28.438 4.875 10.172 1 95.69 81 GLY B CA 1
ATOM 4827 C C . GLY B 1 81 ? -29.094 5.508 11.383 1 95.69 81 GLY B C 1
ATOM 4828 O O . GLY B 1 81 ? -30.062 6.262 11.258 1 95.69 81 GLY B O 1
ATOM 4829 N N . GLY B 1 82 ? -28.531 5.184 12.562 1 95.12 82 GLY B N 1
ATOM 4830 C CA . GLY B 1 82 ? -29.109 5.75 13.773 1 95.12 82 GLY B CA 1
ATOM 4831 C C . GLY B 1 82 ? -28.094 5.945 14.883 1 95.12 82 GLY B C 1
ATOM 4832 O O . GLY B 1 82 ? -26.938 5.504 14.766 1 95.12 82 GLY B O 1
ATOM 4833 N N . PHE B 1 83 ? -28.547 6.629 15.938 1 95.19 83 PHE B N 1
ATOM 4834 C CA . PHE B 1 83 ? -27.688 6.898 17.078 1 95.19 83 PHE B CA 1
ATOM 4835 C C . PHE B 1 83 ? -27.938 5.887 18.188 1 95.19 83 PHE B C 1
ATOM 4837 O O . PHE B 1 83 ? -29.078 5.527 18.469 1 95.19 83 PHE B O 1
ATOM 4844 N N . LEU B 1 84 ? -26.828 5.34 18.719 1 88.94 84 LEU B N 1
ATOM 4845 C CA . LEU B 1 84 ? -26.906 4.363 19.797 1 88.94 84 LEU B CA 1
ATOM 4846 C C . LEU B 1 84 ? -27.016 5.055 21.156 1 88.94 84 LEU B C 1
ATOM 4848 O O . LEU B 1 84 ? -26.062 5.664 21.625 1 88.94 84 LEU B O 1
ATOM 4852 N N . GLU B 1 85 ? -28.125 4.918 21.875 1 83.19 85 GLU B N 1
ATOM 4853 C CA . GLU B 1 85 ? -28.359 5.684 23.094 1 83.19 85 GLU B CA 1
ATOM 4854 C C . GLU B 1 85 ? -27.969 4.875 24.344 1 83.19 85 GLU B C 1
ATOM 4856 O O . GLU B 1 85 ? -27.906 5.418 25.438 1 83.19 85 GLU B O 1
ATOM 4861 N N . ASN B 1 86 ? -27.516 3.705 24.188 1 77.75 86 ASN B N 1
ATOM 4862 C CA . ASN B 1 86 ? -27.25 2.893 25.375 1 77.75 86 ASN B CA 1
ATOM 4863 C C . ASN B 1 86 ? -25.75 2.682 25.594 1 77.75 86 ASN B C 1
ATOM 4865 O O . ASN B 1 86 ? -25.266 1.561 25.484 1 77.75 86 ASN B O 1
ATOM 4869 N N . ALA B 1 87 ? -25.094 3.854 25.984 1 83.25 87 ALA B N 1
ATOM 4870 C CA . ALA B 1 87 ? -23.672 3.664 26.188 1 83.25 87 ALA B CA 1
ATOM 4871 C C . ALA B 1 87 ? -23.359 3.508 27.672 1 83.25 87 ALA B C 1
ATOM 4873 O O . ALA B 1 87 ? -23.938 4.188 28.516 1 83.25 87 ALA B O 1
ATOM 4874 N N . ALA B 1 88 ? -22.469 2.523 27.969 1 83 88 ALA B N 1
ATOM 4875 C CA . ALA B 1 88 ? -22.062 2.262 29.344 1 83 88 ALA B CA 1
ATOM 4876 C C . ALA B 1 88 ? -20.938 3.189 29.781 1 83 88 ALA B C 1
ATOM 4878 O O . ALA B 1 88 ? -20.797 3.504 30.969 1 83 88 ALA B O 1
ATOM 4879 N N . GLU B 1 89 ? -20.141 3.533 28.906 1 93.25 89 GLU B N 1
ATOM 4880 C CA . GLU B 1 89 ? -18.969 4.355 29.188 1 93.25 89 GLU B CA 1
ATOM 4881 C C . GLU B 1 89 ? -18.922 5.59 28.297 1 93.25 89 GLU B C 1
ATOM 4883 O O . GLU B 1 89 ? -19.469 5.57 27.188 1 93.25 89 GLU B O 1
ATOM 4888 N N . PHE B 1 90 ? -18.344 6.691 28.844 1 95.12 90 PHE B N 1
ATOM 4889 C CA . PHE B 1 90 ? -18.25 7.957 28.125 1 95.12 90 PHE B CA 1
ATOM 4890 C C . PHE B 1 90 ? -16.844 8.508 28.156 1 95.12 90 PHE B C 1
ATOM 4892 O O . PHE B 1 90 ? -16.078 8.242 29.094 1 95.12 90 PHE B O 1
ATOM 4899 N N . ILE B 1 91 ? -16.5 9.211 27.109 1 95.88 91 ILE B N 1
ATOM 4900 C CA . ILE B 1 91 ? -15.266 9.977 27.031 1 95.88 91 ILE B CA 1
ATOM 4901 C C . ILE B 1 91 ? -15.562 11.461 27.234 1 95.88 91 ILE B C 1
ATOM 4903 O O . ILE B 1 91 ? -16.438 12.031 26.594 1 95.88 91 ILE B O 1
ATOM 4907 N N . GLU B 1 92 ? -14.867 12.023 28.156 1 96.56 92 GLU B N 1
ATOM 4908 C CA . GLU B 1 92 ? -15.031 13.453 28.406 1 96.56 92 GLU B CA 1
ATOM 4909 C C . GLU B 1 92 ? -14.234 14.289 27.406 1 96.56 92 GLU B C 1
ATOM 4911 O O . GLU B 1 92 ? -13.102 13.938 27.062 1 96.56 92 GLU B O 1
ATOM 4916 N N . VAL B 1 93 ? -14.883 15.328 26.938 1 97.5 93 VAL B N 1
ATOM 4917 C CA . VAL B 1 93 ? -14.219 16.219 25.984 1 97.5 93 VAL B CA 1
ATOM 4918 C C . VAL B 1 93 ? -14.047 17.594 26.609 1 97.5 93 VAL B C 1
ATOM 4920 O O . VAL B 1 93 ? -15.008 18.188 27.125 1 97.5 93 VAL B O 1
ATOM 4923 N N . ARG B 1 94 ? -12.844 18.094 26.531 1 96.88 94 ARG B N 1
ATOM 4924 C CA . ARG B 1 94 ? -12.492 19.375 27.156 1 96.88 94 ARG B CA 1
ATOM 4925 C C . ARG B 1 94 ? -12.266 20.453 26.109 1 96.88 94 ARG B C 1
ATOM 4927 O O . ARG B 1 94 ? -11.781 20.172 25.016 1 96.88 94 ARG B O 1
ATOM 4934 N N . ASN B 1 95 ? -12.734 21.656 26.469 1 97.62 95 ASN B N 1
ATOM 4935 C CA . ASN B 1 95 ? -12.266 22.828 25.719 1 97.62 95 ASN B CA 1
ATOM 4936 C C . ASN B 1 95 ? -10.82 23.172 26.062 1 97.62 95 ASN B C 1
ATOM 4938 O O . ASN B 1 95 ? -10.523 23.516 27.203 1 97.62 95 ASN B O 1
ATOM 4942 N N . PRO B 1 96 ? -9.953 23.125 25.078 1 98.31 96 PRO B N 1
ATOM 4943 C CA . PRO B 1 96 ? -8.531 23.266 25.422 1 98.31 96 PRO B CA 1
ATOM 4944 C C . PRO B 1 96 ? -8.18 24.688 25.859 1 98.31 96 PRO B C 1
ATOM 4946 O O . PRO B 1 96 ? -7.121 24.906 26.453 1 98.31 96 PRO B O 1
ATOM 4949 N N . ALA B 1 97 ? -8.977 25.703 25.547 1 97.81 97 ALA B N 1
ATOM 4950 C CA . ALA B 1 97 ? -8.711 27.078 25.938 1 97.81 97 ALA B CA 1
ATOM 4951 C C . ALA B 1 97 ? -9.125 27.344 27.375 1 97.81 97 ALA B C 1
ATOM 4953 O O . ALA B 1 97 ? -8.594 28.234 28.031 1 97.81 97 ALA B O 1
ATOM 4954 N N . THR B 1 98 ? -10.102 26.516 27.906 1 96.5 98 THR B N 1
ATOM 4955 C CA . THR B 1 98 ? -10.633 26.781 29.234 1 96.5 98 THR B CA 1
ATOM 4956 C C . THR B 1 98 ? -10.414 25.562 30.141 1 96.5 98 THR B C 1
ATOM 4958 O O . THR B 1 98 ? -10.562 25.672 31.359 1 96.5 98 THR B O 1
ATOM 4961 N N . GLU B 1 99 ? -10.141 24.406 29.594 1 96.62 99 GLU B N 1
ATOM 4962 C CA . GLU B 1 99 ? -9.914 23.141 30.281 1 96.62 99 GLU B CA 1
ATOM 4963 C C . GLU B 1 99 ? -11.219 22.594 30.859 1 96.62 99 GLU B C 1
ATOM 4965 O O . GLU B 1 99 ? -11.211 21.578 31.562 1 96.62 99 GLU B O 1
ATOM 4970 N N . THR B 1 100 ? -12.266 23.156 30.531 1 95.31 100 THR B N 1
ATOM 4971 C CA . THR B 1 100 ? -13.555 22.734 31.062 1 95.31 100 THR B CA 1
ATOM 4972 C C . THR B 1 100 ? -14.148 21.609 30.203 1 95.31 100 THR B C 1
ATOM 4974 O O . THR B 1 100 ? -14.031 21.625 28.984 1 95.31 100 THR B O 1
ATOM 4977 N N . ILE B 1 101 ? -14.742 20.641 30.906 1 95.88 101 ILE B N 1
ATOM 4978 C CA . ILE B 1 101 ? -15.477 19.578 30.203 1 95.88 101 ILE B CA 1
ATOM 4979 C C . ILE B 1 101 ? -16.797 20.141 29.672 1 95.88 101 ILE B C 1
ATOM 4981 O O . ILE B 1 101 ? -17.641 20.594 30.438 1 95.88 101 ILE B O 1
ATOM 4985 N N . PHE B 1 102 ? -16.984 20.156 28.375 1 94.81 102 PHE B N 1
ATOM 4986 C CA . PHE B 1 102 ? -18.203 20.75 27.828 1 94.81 102 PHE B CA 1
ATOM 4987 C C . PHE B 1 102 ? -19.094 19.672 27.219 1 94.81 102 PHE B C 1
ATOM 4989 O O . PHE B 1 102 ? -20.281 19.922 26.953 1 94.81 102 PHE B O 1
ATOM 4996 N N . ALA B 1 103 ? -18.5 18.453 27.016 1 96.81 103 ALA B N 1
ATOM 4997 C CA . ALA B 1 103 ? -19.266 17.375 26.391 1 96.81 103 ALA B CA 1
ATOM 4998 C C . ALA B 1 103 ? -18.781 16 26.844 1 96.81 103 ALA B C 1
ATOM 5000 O O . ALA B 1 103 ? -17.672 15.883 27.391 1 96.81 103 ALA B O 1
ATOM 5001 N N . LYS B 1 104 ? -19.641 15.039 26.688 1 96.31 104 LYS B N 1
ATOM 5002 C CA . LYS B 1 104 ? -19.312 13.625 26.828 1 96.31 104 LYS B CA 1
ATOM 5003 C C . LYS B 1 104 ? -19.766 12.836 25.594 1 96.31 104 LYS B C 1
ATOM 5005 O O . LYS B 1 104 ? -20.812 13.141 25 1 96.31 104 LYS B O 1
ATOM 5010 N N . VAL B 1 105 ? -18.969 11.852 25.266 1 96.88 105 VAL B N 1
ATOM 5011 C CA . VAL B 1 105 ? -19.281 11.062 24.078 1 96.88 105 VAL B CA 1
ATOM 5012 C C . VAL B 1 105 ? -19.328 9.578 24.453 1 96.88 105 VAL B C 1
ATOM 5014 O O . VAL B 1 105 ? -18.469 9.094 25.188 1 96.88 105 VAL B O 1
ATOM 5017 N N . ALA B 1 106 ? -20.328 8.93 23.922 1 96.44 106 ALA B N 1
ATOM 5018 C CA . ALA B 1 106 ? -20.438 7.492 24.156 1 96.44 106 ALA B CA 1
ATOM 5019 C C . ALA B 1 106 ? -19.219 6.746 23.625 1 96.44 106 ALA B C 1
ATOM 5021 O O . ALA B 1 106 ? -18.734 7.043 22.531 1 96.44 106 ALA B O 1
ATOM 5022 N N . CYS B 1 107 ? -18.703 5.832 24.422 1 97.12 107 CYS B N 1
ATOM 5023 C CA . CYS B 1 107 ? -17.594 4.977 24.031 1 97.12 107 CYS B CA 1
ATOM 5024 C C . CYS B 1 107 ? -18.094 3.615 23.547 1 97.12 107 CYS B C 1
ATOM 5026 O O . CYS B 1 107 ? -18.688 2.869 24.328 1 97.12 107 CYS B O 1
ATOM 5028 N N . ALA B 1 108 ? -17.844 3.264 22.328 1 97.25 108 ALA B N 1
ATOM 5029 C CA . ALA B 1 108 ? -18.328 2.006 21.766 1 97.25 108 ALA B CA 1
ATOM 5030 C C . ALA B 1 108 ? -17.641 0.812 22.406 1 97.25 108 ALA B C 1
ATOM 5032 O O . ALA B 1 108 ? -16.453 0.872 22.719 1 97.25 108 ALA B O 1
ATOM 5033 N N . THR B 1 109 ? -18.344 -0.28 22.547 1 96.62 109 THR B N 1
ATOM 5034 C CA . THR B 1 109 ? -17.797 -1.54 23.031 1 96.62 109 THR B CA 1
ATOM 5035 C C . THR B 1 109 ? -17.219 -2.363 21.875 1 96.62 109 THR B C 1
ATOM 5037 O O . THR B 1 109 ? -17.531 -2.105 20.719 1 96.62 109 THR B O 1
ATOM 5040 N N . PRO B 1 110 ? -16.391 -3.385 22.234 1 97.31 110 PRO B N 1
ATOM 5041 C CA . PRO B 1 110 ? -15.906 -4.277 21.188 1 97.31 110 PRO B CA 1
ATOM 5042 C C . PRO B 1 110 ? -17.031 -4.953 20.406 1 97.31 110 PRO B C 1
ATOM 5044 O O . PRO B 1 110 ? -16.922 -5.133 19.188 1 97.31 110 PRO B O 1
ATOM 5047 N N . ASP B 1 111 ? -18.141 -5.27 21.094 1 96.88 111 ASP B N 1
ATOM 5048 C CA . ASP B 1 111 ? -19.266 -5.906 20.422 1 96.88 111 ASP B CA 1
ATOM 5049 C C . ASP B 1 111 ? -19.922 -4.953 19.438 1 96.88 111 ASP B C 1
ATOM 5051 O O . ASP B 1 111 ? -20.312 -5.363 18.328 1 96.88 111 ASP B O 1
ATOM 5055 N N . GLU B 1 112 ? -20.047 -3.732 19.844 1 96.38 112 GLU B N 1
ATOM 5056 C CA . GLU B 1 112 ? -20.609 -2.729 18.938 1 96.38 112 GLU B CA 1
ATOM 5057 C C . GLU B 1 112 ? -19.703 -2.498 17.734 1 96.38 112 GLU B C 1
ATOM 5059 O O . GLU B 1 112 ? -20.203 -2.299 16.625 1 96.38 112 GLU B O 1
ATOM 5064 N N . ALA B 1 113 ? -18.422 -2.52 17.984 1 97.31 113 ALA B N 1
ATOM 5065 C CA . ALA B 1 113 ? -17.469 -2.389 16.906 1 97.31 113 ALA B CA 1
ATOM 5066 C C . ALA B 1 113 ? -17.609 -3.529 15.898 1 97.31 113 ALA B C 1
ATOM 5068 O O . ALA B 1 113 ? -17.625 -3.301 14.688 1 97.31 113 ALA B O 1
ATOM 5069 N N . ARG B 1 114 ? -17.75 -4.75 16.359 1 98 114 ARG B N 1
ATOM 5070 C CA . ARG B 1 114 ? -17.938 -5.91 15.5 1 98 114 ARG B CA 1
ATOM 5071 C C . ARG B 1 114 ? -19.234 -5.801 14.703 1 98 114 ARG B C 1
ATOM 5073 O O . ARG B 1 114 ? -19.266 -6.102 13.508 1 98 114 ARG B O 1
ATOM 5080 N N . LEU B 1 115 ? -20.234 -5.383 15.391 1 97.44 115 LEU B N 1
ATOM 5081 C CA . LEU B 1 115 ? -21.531 -5.23 14.758 1 97.44 115 LEU B CA 1
ATOM 5082 C C . LEU B 1 115 ? -21.484 -4.168 13.664 1 97.44 115 LEU B C 1
ATOM 5084 O O . LEU B 1 115 ? -22.125 -4.312 12.617 1 97.44 115 LEU B O 1
ATOM 5088 N N . ALA B 1 116 ? -20.781 -3.109 13.906 1 97.81 116 ALA B N 1
ATOM 5089 C CA . ALA B 1 116 ? -20.641 -2.049 12.914 1 97.81 116 ALA B CA 1
ATOM 5090 C C . ALA B 1 116 ? -20.016 -2.584 11.625 1 97.81 116 ALA B C 1
ATOM 5092 O O . ALA B 1 116 ? -20.438 -2.232 10.523 1 97.81 116 ALA B O 1
ATOM 5093 N N . VAL B 1 117 ? -19 -3.428 11.75 1 98.5 117 VAL B N 1
ATOM 5094 C CA . VAL B 1 117 ? -18.344 -3.998 10.578 1 98.5 117 VAL B CA 1
ATOM 5095 C C . VAL B 1 117 ? -19.312 -4.891 9.82 1 98.5 117 VAL B C 1
ATOM 5097 O O . VAL B 1 117 ? -19.375 -4.848 8.586 1 98.5 117 VAL B O 1
ATOM 5100 N N . GLU B 1 118 ? -20.047 -5.691 10.531 1 98.12 118 GLU B N 1
ATOM 5101 C CA . GLU B 1 118 ? -21.031 -6.578 9.914 1 98.12 118 GLU B CA 1
ATOM 5102 C C . GLU B 1 118 ? -22.062 -5.785 9.117 1 98.12 118 GLU B C 1
ATOM 5104 O O . GLU B 1 118 ? -22.359 -6.125 7.969 1 98.12 118 GLU B O 1
ATOM 5109 N N . LYS B 1 119 ? -22.594 -4.754 9.758 1 98.19 119 LYS B N 1
ATOM 5110 C CA . LYS B 1 119 ? -23.609 -3.936 9.102 1 98.19 119 LYS B CA 1
ATOM 5111 C C . LYS B 1 119 ? -23.016 -3.18 7.91 1 98.19 119 LYS B C 1
ATOM 5113 O O . LYS B 1 119 ? -23.688 -3.02 6.883 1 98.19 119 LYS B O 1
ATOM 5118 N N . ALA B 1 120 ? -21.828 -2.662 8.062 1 98.69 120 ALA B N 1
ATOM 5119 C CA . ALA B 1 120 ? -21.156 -1.972 6.965 1 98.69 120 ALA B CA 1
ATOM 5120 C C . ALA B 1 120 ? -20.938 -2.908 5.781 1 98.69 120 ALA B C 1
ATOM 5122 O O . ALA B 1 120 ? -21.062 -2.498 4.625 1 98.69 120 ALA B O 1
ATOM 5123 N N . LYS B 1 121 ? -20.547 -4.133 6.047 1 98.25 121 LYS B N 1
ATOM 5124 C CA . LYS B 1 121 ? -20.344 -5.133 5 1 98.25 121 LYS B CA 1
ATOM 5125 C C . LYS B 1 121 ? -21.625 -5.371 4.211 1 98.25 121 LYS B C 1
ATOM 5127 O O . LYS B 1 121 ? -21.609 -5.414 2.979 1 98.25 121 LYS B O 1
ATOM 5132 N N . ILE B 1 122 ? -22.734 -5.559 4.922 1 98.06 122 ILE B N 1
ATOM 5133 C CA . ILE B 1 122 ? -24.031 -5.781 4.293 1 98.06 122 ILE B CA 1
ATOM 5134 C C . ILE B 1 122 ? -24.406 -4.562 3.449 1 98.06 122 ILE B C 1
ATOM 5136 O O . ILE B 1 122 ? -24.812 -4.703 2.295 1 98.06 122 ILE B O 1
ATOM 5140 N N . ALA B 1 123 ? -24.203 -3.408 4.004 1 98.69 123 ALA B N 1
ATOM 5141 C CA . ALA B 1 123 ? -24.516 -2.168 3.297 1 98.69 123 ALA B CA 1
ATOM 5142 C C . ALA B 1 123 ? -23.656 -2.014 2.049 1 98.69 123 ALA B C 1
ATOM 5144 O O . ALA B 1 123 ? -24.109 -1.483 1.032 1 98.69 123 ALA B O 1
ATOM 5145 N N . GLN B 1 124 ? -22.438 -2.41 2.176 1 98.5 124 GLN B N 1
ATOM 5146 C CA . GLN B 1 124 ? -21.484 -2.268 1.075 1 98.5 124 GLN B CA 1
ATOM 5147 C C . GLN B 1 124 ? -21.953 -3.045 -0.153 1 98.5 124 GLN B C 1
ATOM 5149 O O . GLN B 1 124 ? -21.797 -2.578 -1.284 1 98.5 124 GLN B O 1
ATOM 5154 N N . GLN B 1 125 ? -22.531 -4.195 0.017 1 96.25 125 GLN B N 1
ATOM 5155 C CA . GLN B 1 125 ? -23.016 -5.016 -1.086 1 96.25 125 GLN B CA 1
ATOM 5156 C C . GLN B 1 125 ? -24.109 -4.301 -1.868 1 96.25 125 GLN B C 1
ATOM 5158 O O . GLN B 1 125 ? -24.203 -4.445 -3.088 1 96.25 125 GLN B O 1
ATOM 5163 N N . LEU B 1 126 ? -24.844 -3.562 -1.163 1 97.31 126 LEU B N 1
ATOM 5164 C CA . LEU B 1 126 ? -25.922 -2.803 -1.799 1 97.31 126 LEU B CA 1
ATOM 5165 C C . LEU B 1 126 ? -25.391 -1.5 -2.385 1 97.31 126 LEU B C 1
ATOM 5167 O O . LEU B 1 126 ? -25.766 -1.112 -3.492 1 97.31 126 LEU B O 1
ATOM 5171 N N . TRP B 1 127 ? -24.547 -0.854 -1.686 1 98.38 127 TRP B N 1
ATOM 5172 C CA . TRP B 1 127 ? -23.969 0.435 -2.068 1 98.38 127 TRP B CA 1
ATOM 5173 C C . TRP B 1 127 ? -23.188 0.32 -3.373 1 98.38 127 TRP B C 1
ATOM 5175 O O . TRP B 1 127 ? -23.328 1.171 -4.258 1 98.38 127 TRP B O 1
ATOM 5185 N N . ARG B 1 128 ? -22.422 -0.725 -3.518 1 97 128 ARG B N 1
ATOM 5186 C CA . ARG B 1 128 ? -21.578 -0.89 -4.699 1 97 128 ARG B CA 1
ATOM 5187 C C . ARG B 1 128 ? -22.422 -1.11 -5.949 1 97 128 ARG B C 1
ATOM 5189 O O . ARG B 1 128 ? -21.953 -0.919 -7.066 1 97 128 ARG B O 1
ATOM 5196 N N . LYS B 1 129 ? -23.656 -1.55 -5.793 1 96 129 LYS B N 1
ATOM 5197 C CA . LYS B 1 129 ? -24.531 -1.834 -6.93 1 96 129 LYS B CA 1
ATOM 5198 C C . LYS B 1 129 ? -25.094 -0.548 -7.523 1 96 129 LYS B C 1
ATOM 5200 O O . LYS B 1 129 ? -25.578 -0.543 -8.656 1 96 129 LYS B O 1
ATOM 5205 N N . LEU B 1 130 ? -25.078 0.505 -6.711 1 97.19 130 LEU B N 1
ATOM 5206 C CA . LEU B 1 130 ? -25.484 1.79 -7.262 1 97.19 130 LEU B CA 1
ATOM 5207 C C . LEU B 1 130 ? -24.531 2.25 -8.352 1 97.19 130 LEU B C 1
ATOM 5209 O O . LEU B 1 130 ? -23.312 2.018 -8.258 1 97.19 130 LEU B O 1
ATOM 5213 N N . SER B 1 131 ? -25.094 2.938 -9.375 1 96.56 131 SER B N 1
ATOM 5214 C CA . SER B 1 131 ? -24.203 3.57 -10.336 1 96.56 131 SER B CA 1
ATOM 5215 C C . SER B 1 131 ? -23.359 4.652 -9.68 1 96.56 131 SER B C 1
ATOM 5217 O O . SER B 1 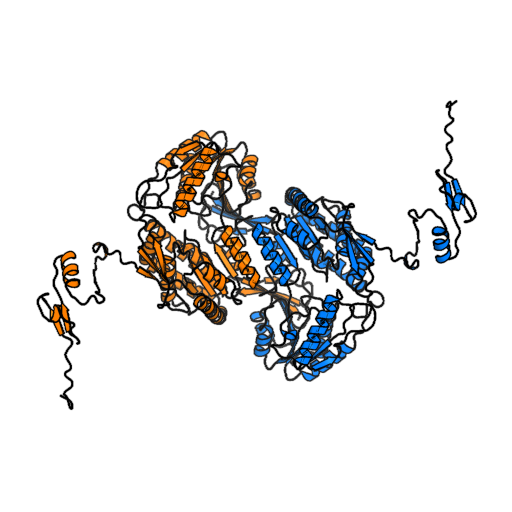131 ? -23.734 5.207 -8.648 1 96.56 131 SER B O 1
ATOM 5219 N N . SER B 1 132 ? -22.234 4.906 -10.281 1 96.5 132 SER B N 1
ATOM 5220 C CA . SER B 1 132 ? -21.391 5.965 -9.742 1 96.5 132 SER B CA 1
ATOM 5221 C C . SER B 1 132 ? -22.125 7.301 -9.727 1 96.5 132 SER B C 1
ATOM 5223 O O . SER B 1 132 ? -21.891 8.133 -8.844 1 96.5 132 SER B O 1
ATOM 5225 N N . GLN B 1 133 ? -22.953 7.453 -10.688 1 97 133 GLN B N 1
ATOM 5226 C CA . GLN B 1 133 ? -23.75 8.68 -10.734 1 97 133 GLN B CA 1
ATOM 5227 C C . GLN B 1 133 ? -24.656 8.797 -9.516 1 97 133 GLN B C 1
ATOM 5229 O O . GLN B 1 133 ? -24.766 9.867 -8.922 1 97 133 GLN B O 1
ATOM 5234 N N . GLU B 1 134 ? -25.266 7.715 -9.117 1 97.88 134 GLU B N 1
ATOM 5235 C CA . GLU B 1 134 ? -26.141 7.715 -7.941 1 97.88 134 GLU B CA 1
ATOM 5236 C C . GLU B 1 134 ? -25.328 7.969 -6.668 1 97.88 134 GLU B C 1
ATOM 5238 O O . GLU B 1 134 ? -25.766 8.727 -5.797 1 97.88 134 GLU B O 1
ATOM 5243 N N . ARG B 1 135 ? -24.203 7.391 -6.586 1 98.5 135 ARG B N 1
ATOM 5244 C CA . ARG B 1 135 ? -23.344 7.641 -5.434 1 98.5 135 ARG B CA 1
ATOM 5245 C C . ARG B 1 135 ? -22.891 9.094 -5.398 1 98.5 135 ARG B C 1
ATOM 5247 O O . ARG B 1 135 ? -22.859 9.711 -4.332 1 98.5 135 ARG B O 1
ATOM 5254 N N . GLY B 1 136 ? -22.578 9.641 -6.605 1 98.5 136 GLY B N 1
ATOM 5255 C CA . GLY B 1 136 ? -22.219 11.047 -6.707 1 98.5 136 GLY B CA 1
ATOM 5256 C C . GLY B 1 136 ? -23.328 11.969 -6.242 1 98.5 136 GLY B C 1
ATOM 5257 O O . GLY B 1 136 ? -23.062 13 -5.617 1 98.5 136 GLY B O 1
ATOM 5258 N N . GLU B 1 137 ? -24.562 11.609 -6.547 1 98.31 137 GLU B N 1
ATOM 5259 C CA . GLU B 1 137 ? -25.703 12.398 -6.105 1 98.31 137 GLU B CA 1
ATOM 5260 C C . GLU B 1 137 ? -25.812 12.414 -4.586 1 98.31 137 GLU B C 1
ATOM 5262 O O . GLU B 1 137 ? -26.141 13.445 -3.994 1 98.31 137 GLU B O 1
ATOM 5267 N N . HIS B 1 138 ? -25.547 11.289 -3.965 1 98.5 138 HIS B N 1
ATOM 5268 C CA . HIS B 1 138 ? -25.5 11.242 -2.508 1 98.5 138 HIS B CA 1
ATOM 5269 C C . HIS B 1 138 ? -24.438 12.188 -1.954 1 98.5 138 HIS B C 1
ATOM 5271 O O . HIS B 1 138 ? -24.672 12.867 -0.949 1 98.5 138 HIS B O 1
ATOM 5277 N N . LEU B 1 139 ? -23.266 12.258 -2.615 1 98.69 139 LEU B N 1
ATOM 5278 C CA . LEU B 1 139 ? -22.203 13.133 -2.16 1 98.69 139 LEU B CA 1
ATOM 5279 C C . LEU B 1 139 ? -22.578 14.602 -2.332 1 98.69 139 LEU B C 1
ATOM 5281 O O . LEU B 1 139 ? -22.297 15.43 -1.465 1 98.69 139 LEU B O 1
ATOM 5285 N N . HIS B 1 140 ? -23.25 14.93 -3.441 1 98.38 140 HIS B N 1
ATOM 5286 C CA . HIS B 1 140 ? -23.734 16.281 -3.652 1 98.38 140 HIS B CA 1
ATOM 5287 C C . HIS B 1 140 ? -24.734 16.688 -2.576 1 98.38 140 HIS B C 1
ATOM 5289 O O . HIS B 1 140 ? -24.672 17.797 -2.049 1 98.38 140 HIS B O 1
ATOM 5295 N N . ARG B 1 141 ? -25.625 15.805 -2.275 1 98.5 141 ARG B N 1
ATOM 5296 C CA . ARG B 1 141 ? -26.609 16.078 -1.238 1 98.5 141 ARG B CA 1
ATOM 5297 C C . ARG B 1 141 ? -25.938 16.281 0.119 1 98.5 141 ARG B C 1
ATOM 5299 O O . ARG B 1 141 ? -26.266 17.203 0.855 1 98.5 141 ARG B O 1
ATOM 5306 N N . LEU B 1 142 ? -25.047 15.398 0.386 1 98.69 142 LEU B N 1
ATOM 5307 C CA . LEU B 1 142 ? -24.312 15.508 1.639 1 98.69 142 LEU B CA 1
ATOM 5308 C C . LEU B 1 142 ? -23.578 16.844 1.724 1 98.69 142 LEU B C 1
ATOM 5310 O O . LEU B 1 142 ? -23.578 17.5 2.771 1 98.69 142 LEU B O 1
ATOM 5314 N N . ALA B 1 143 ? -22.953 17.281 0.625 1 98.75 143 ALA B N 1
ATOM 5315 C CA . ALA B 1 143 ? -22.25 18.562 0.575 1 98.75 143 ALA B CA 1
ATOM 5316 C C . ALA B 1 143 ? -23.203 19.719 0.828 1 98.75 143 ALA B C 1
ATOM 5318 O O . ALA B 1 143 ? -22.875 20.656 1.565 1 98.75 143 ALA B O 1
ATOM 5319 N N . SER B 1 144 ? -24.328 19.625 0.256 1 98.5 144 SER B N 1
ATOM 5320 C CA . SER B 1 144 ? -25.328 20.688 0.4 1 98.5 144 SER B CA 1
ATOM 5321 C C . SER B 1 144 ? -25.828 20.781 1.836 1 98.5 144 SER B C 1
ATOM 5323 O O . SER B 1 144 ? -25.922 21.875 2.402 1 98.5 144 SER B O 1
ATOM 5325 N N . VAL B 1 145 ? -26.172 19.656 2.418 1 98.5 145 VAL B N 1
ATOM 5326 C CA . VAL B 1 145 ? -26.656 19.641 3.793 1 98.5 145 VAL B CA 1
ATOM 5327 C C . VAL B 1 145 ? -25.562 20.125 4.738 1 98.5 145 VAL B C 1
ATOM 5329 O O . VAL B 1 145 ? -25.828 20.875 5.676 1 98.5 145 VAL B O 1
ATOM 5332 N N . LEU B 1 146 ? -24.359 19.688 4.465 1 98.56 146 LEU B N 1
ATOM 5333 C CA . LEU B 1 146 ? -23.219 20.094 5.293 1 98.56 146 LEU B CA 1
ATOM 5334 C C . LEU B 1 146 ? -23.047 21.609 5.25 1 98.56 146 LEU B C 1
ATOM 5336 O O . LEU B 1 146 ? -22.859 22.25 6.293 1 98.56 146 LEU B O 1
ATOM 5340 N N . THR B 1 147 ? -23.109 22.156 4.062 1 98.44 147 THR B N 1
ATOM 5341 C CA . THR B 1 147 ? -22.969 23.594 3.895 1 98.44 147 THR B CA 1
ATOM 5342 C C . THR B 1 147 ? -24.062 24.344 4.648 1 98.44 147 THR B C 1
ATOM 5344 O O . THR B 1 147 ? -23.797 25.344 5.324 1 98.44 147 THR B O 1
ATOM 5347 N N . ALA B 1 148 ? -25.234 23.828 4.629 1 97.75 148 ALA B N 1
ATOM 5348 C CA . ALA B 1 148 ? -26.375 24.438 5.297 1 97.75 148 ALA B CA 1
ATOM 5349 C C . ALA B 1 148 ? -26.234 24.359 6.812 1 97.75 148 ALA B C 1
ATOM 5351 O O . ALA B 1 148 ? -26.719 25.234 7.535 1 97.75 148 ALA B O 1
ATOM 5352 N N . GLN B 1 149 ? -25.531 23.391 7.281 1 96.12 149 GLN B N 1
ATOM 5353 C CA . GLN B 1 149 ? -25.422 23.156 8.719 1 96.12 149 GLN B CA 1
ATOM 5354 C C . GLN B 1 149 ? -24.109 23.719 9.266 1 96.12 149 GLN B C 1
ATOM 5356 O O . GLN B 1 149 ? -23.766 23.5 10.43 1 96.12 149 GLN B O 1
ATOM 5361 N N . ALA B 1 150 ? -23.359 24.438 8.484 1 97.25 150 ALA B N 1
ATOM 5362 C CA . ALA B 1 150 ? -22.062 24.938 8.891 1 97.25 150 ALA B CA 1
ATOM 5363 C C . ALA B 1 150 ? -22.156 25.812 10.141 1 97.25 150 ALA B C 1
ATOM 5365 O O . ALA B 1 150 ? -21.312 25.719 11.031 1 97.25 150 ALA B O 1
ATOM 5366 N N . LYS B 1 151 ? -23.203 26.578 10.297 1 93.75 151 LYS B N 1
ATOM 5367 C CA . LYS B 1 151 ? -23.375 27.5 11.414 1 93.75 151 LYS B CA 1
ATOM 5368 C C . LYS B 1 151 ? -23.625 26.75 12.719 1 93.75 151 LYS B C 1
ATOM 5370 O O . LYS B 1 151 ? -23.266 27.234 13.797 1 93.75 151 LYS B O 1
ATOM 5375 N N . THR B 1 152 ? -24.188 25.609 12.586 1 92.88 152 THR B N 1
ATOM 5376 C CA . THR B 1 152 ? -24.484 24.812 13.773 1 92.88 152 THR B CA 1
ATOM 5377 C C . THR B 1 152 ? -23.297 23.922 14.133 1 92.88 152 THR B C 1
ATOM 5379 O O . THR B 1 152 ? -23.062 23.656 15.312 1 92.88 152 THR B O 1
ATOM 5382 N N . LEU B 1 153 ? -22.562 23.484 13.203 1 96.56 153 LEU B N 1
ATOM 5383 C CA . LEU B 1 153 ? -21.453 22.562 13.414 1 96.56 153 LEU B CA 1
ATOM 5384 C C . LEU B 1 153 ? -20.203 23.312 13.859 1 96.56 153 LEU B C 1
ATOM 5386 O O . LEU B 1 153 ? -19.422 22.797 14.664 1 96.56 153 LEU B O 1
ATOM 5390 N N . ALA B 1 154 ? -20 24.516 13.391 1 97.5 154 ALA B N 1
ATOM 5391 C CA . ALA B 1 154 ? -18.766 25.266 13.578 1 97.5 154 ALA B CA 1
ATOM 5392 C C . ALA B 1 154 ? -18.516 25.562 15.055 1 97.5 154 ALA B C 1
ATOM 5394 O O . ALA B 1 154 ? -17.406 25.406 15.547 1 97.5 154 ALA B O 1
ATOM 5395 N N . PRO B 1 155 ? -19.562 25.906 15.812 1 96.44 155 PRO B N 1
ATOM 5396 C CA . PRO B 1 155 ? -19.328 26.156 17.234 1 96.44 155 PRO B CA 1
ATOM 5397 C C . PRO B 1 155 ? -18.859 24.891 17.984 1 96.44 155 PRO B C 1
ATOM 5399 O O . PRO B 1 155 ? -18.031 24.984 18.875 1 96.44 155 PRO B O 1
ATOM 5402 N N . VAL B 1 156 ? -19.406 23.75 17.609 1 97.12 156 VAL B N 1
ATOM 5403 C CA . VAL B 1 156 ? -19 22.5 18.234 1 97.12 156 VAL B CA 1
ATOM 5404 C C . VAL B 1 156 ? -17.531 22.234 17.938 1 97.12 156 VAL B C 1
ATOM 5406 O O . VAL B 1 156 ? -16.75 21.906 18.828 1 97.12 156 VAL B O 1
ATOM 5409 N N . LEU B 1 157 ? -17.172 22.453 16.703 1 98.06 157 LEU B N 1
ATOM 5410 C CA . LEU B 1 157 ? -15.805 22.25 16.266 1 98.06 157 LEU B CA 1
ATOM 5411 C C . LEU B 1 157 ? -14.859 23.219 16.969 1 98.06 157 LEU B C 1
ATOM 5413 O O . LEU B 1 157 ? -13.789 22.828 17.422 1 98.06 157 LEU B O 1
ATOM 5417 N N . ALA B 1 158 ? -15.234 24.453 17.047 1 98 158 ALA B N 1
ATOM 5418 C CA . ALA B 1 158 ? -14.414 25.469 17.703 1 98 158 ALA B CA 1
ATOM 5419 C C . ALA B 1 158 ? -14.188 25.125 19.172 1 98 158 ALA B C 1
ATOM 5421 O O . ALA B 1 158 ? -13.07 25.281 19.688 1 98 158 ALA B O 1
ATOM 5422 N N . ASN B 1 159 ? -15.195 24.625 19.797 1 96.88 159 ASN B N 1
ATOM 5423 C CA . ASN B 1 159 ? -15.133 24.328 21.219 1 96.88 159 ASN B CA 1
ATOM 5424 C C . ASN B 1 159 ? -14.133 23.219 21.516 1 96.88 159 ASN B C 1
ATOM 5426 O O . ASN B 1 159 ? -13.414 23.266 22.516 1 96.88 159 ASN B O 1
ATOM 5430 N N . GLU B 1 160 ? -14.102 22.266 20.703 1 97.94 160 GLU B N 1
ATOM 5431 C CA . GLU B 1 160 ? -13.273 21.109 21.031 1 97.94 160 GLU B CA 1
ATOM 5432 C C . GLU B 1 160 ? -11.859 21.266 20.484 1 97.94 160 GLU B C 1
ATOM 5434 O O . GLU B 1 160 ? -10.938 20.562 20.922 1 97.94 160 GLU B O 1
ATOM 5439 N N . THR B 1 161 ? -11.602 22.188 19.547 1 98 161 THR B N 1
ATOM 5440 C CA . THR B 1 161 ? -10.289 22.297 18.906 1 98 161 THR B CA 1
ATOM 5441 C C . THR B 1 161 ? -9.562 23.547 19.375 1 98 161 THR B C 1
ATOM 5443 O O . THR B 1 161 ? -8.352 23.672 19.188 1 98 161 THR B O 1
ATOM 5446 N N . GLY B 1 162 ? -10.289 24.547 19.859 1 97.75 162 GLY B N 1
ATOM 5447 C CA . GLY B 1 162 ? -9.688 25.828 20.219 1 97.75 162 GLY B CA 1
ATOM 5448 C C . GLY B 1 162 ? -9.609 26.797 19.047 1 97.75 162 GLY B C 1
ATOM 5449 O O . GLY B 1 162 ? -9.016 27.859 19.172 1 97.75 162 GLY B O 1
ATOM 5450 N N . LYS B 1 163 ? -10.266 26.484 17.984 1 98 163 LYS B N 1
ATOM 5451 C CA . LYS B 1 163 ? -10.312 27.359 16.812 1 98 163 LYS B CA 1
ATOM 5452 C C . LYS B 1 163 ? -11.266 28.531 17.031 1 98 163 LYS B C 1
ATOM 5454 O O . LYS B 1 163 ? -12.125 28.484 17.922 1 98 163 LYS B O 1
ATOM 5459 N N . SER B 1 164 ? -11.086 29.578 16.172 1 97.75 164 SER B N 1
ATOM 5460 C CA . SER B 1 164 ? -12.125 30.609 16.078 1 97.75 164 SER B CA 1
ATOM 5461 C C . SER B 1 164 ? -13.367 30.078 15.375 1 97.75 164 SER B C 1
ATOM 5463 O O . SER B 1 164 ? -13.312 29.047 14.703 1 97.75 164 SER B O 1
ATOM 5465 N N . LEU B 1 165 ? -14.43 30.766 15.609 1 97.31 165 LEU B N 1
ATOM 5466 C CA . LEU B 1 165 ? -15.648 30.391 14.891 1 97.31 165 LEU B CA 1
ATOM 5467 C C . LEU B 1 165 ? -15.445 30.484 13.383 1 97.31 165 LEU B C 1
ATOM 5469 O O . LEU B 1 165 ? -15.938 29.641 12.633 1 97.31 165 LEU B O 1
ATOM 5473 N N . GLU B 1 166 ? -14.734 31.438 12.984 1 97.06 166 GLU B N 1
ATOM 5474 C CA . GLU B 1 166 ? -14.461 31.641 11.562 1 97.06 166 GLU B CA 1
ATOM 5475 C C . GLU B 1 166 ? -13.641 30.484 11 1 97.06 166 GLU B C 1
ATOM 5477 O O . GLU B 1 166 ? -13.992 29.906 9.961 1 97.06 166 GLU B O 1
ATOM 5482 N N . ASP B 1 167 ? -12.562 30.125 11.656 1 97.56 167 ASP B N 1
ATOM 5483 C CA . ASP B 1 167 ? -11.719 29.031 11.195 1 97.56 167 ASP B CA 1
ATOM 5484 C C . ASP B 1 167 ? -12.492 27.719 11.195 1 97.56 167 ASP B C 1
ATOM 5486 O O . ASP B 1 167 ? -12.328 26.891 10.289 1 97.56 167 ASP B O 1
ATOM 5490 N N . ALA B 1 168 ? -13.289 27.516 12.195 1 98.31 168 ALA B N 1
ATOM 5491 C CA . ALA B 1 168 ? -14.109 26.312 12.273 1 98.31 168 ALA B CA 1
ATOM 5492 C C . ALA B 1 168 ? -15.117 26.266 11.125 1 98.31 168 ALA B C 1
ATOM 5494 O O . ALA B 1 168 ? -15.305 25.219 10.5 1 98.31 168 ALA B O 1
ATOM 5495 N N . THR B 1 169 ? -15.734 27.391 10.883 1 98.06 169 THR B N 1
ATOM 5496 C CA . THR B 1 169 ? -16.688 27.469 9.781 1 98.06 169 THR B CA 1
ATOM 5497 C C . THR B 1 169 ? -15.992 27.172 8.453 1 98.06 169 THR B C 1
ATOM 5499 O O . THR B 1 169 ? -16.516 26.422 7.633 1 98.06 169 THR B O 1
ATOM 5502 N N . ASN B 1 170 ? -14.867 27.766 8.266 1 97.44 170 ASN B N 1
ATOM 5503 C CA . ASN B 1 170 ? -14.109 27.531 7.039 1 97.44 170 ASN B CA 1
ATOM 5504 C C . ASN B 1 170 ? -13.75 26.047 6.875 1 97.44 170 ASN B C 1
ATOM 5506 O O . ASN B 1 170 ? -13.812 25.516 5.77 1 97.44 170 ASN B O 1
ATOM 5510 N N . GLU B 1 171 ? -13.359 25.406 7.93 1 97.88 171 GLU B N 1
ATOM 5511 C CA . GLU B 1 171 ? -13.047 23.969 7.848 1 97.88 171 GLU B CA 1
ATOM 5512 C C . GLU B 1 171 ? -14.242 23.172 7.344 1 97.88 171 GLU B C 1
ATOM 5514 O O . GLU B 1 171 ? -14.094 22.281 6.512 1 97.88 171 GLU B O 1
ATOM 5519 N N . VAL B 1 172 ? -15.391 23.5 7.863 1 98.44 172 VAL B N 1
ATOM 5520 C CA . VAL B 1 172 ? -16.609 22.812 7.445 1 98.44 172 VAL B CA 1
ATOM 5521 C C . VAL B 1 172 ? -16.844 23.047 5.953 1 98.44 172 VAL B C 1
ATOM 5523 O O . VAL B 1 172 ? -17.156 22.109 5.215 1 98.44 172 VAL B O 1
ATOM 5526 N N . LEU B 1 173 ? -16.641 24.25 5.531 1 98.06 173 LEU B N 1
ATOM 5527 C CA . LEU B 1 173 ? -16.875 24.594 4.133 1 98.06 173 LEU B CA 1
ATOM 5528 C C . LEU B 1 173 ? -15.836 23.938 3.23 1 98.06 173 LEU B C 1
ATOM 5530 O O . LEU B 1 173 ? -16.172 23.453 2.141 1 98.06 173 LEU B O 1
ATOM 5534 N N . TYR B 1 174 ? -14.562 23.953 3.695 1 97 174 TYR B N 1
ATOM 5535 C CA . TYR B 1 174 ? -13.523 23.25 2.959 1 97 174 TYR B CA 1
ATOM 5536 C C . TYR B 1 174 ? -13.859 21.781 2.807 1 97 174 TYR B C 1
ATOM 5538 O O . TYR B 1 174 ? -13.641 21.188 1.745 1 97 174 TYR B O 1
ATOM 5546 N N . ALA B 1 175 ? -14.375 21.234 3.822 1 98.12 175 ALA B N 1
ATOM 5547 C CA . ALA B 1 175 ? -14.742 19.828 3.811 1 98.12 175 ALA B CA 1
ATOM 5548 C C . ALA B 1 175 ? -15.867 19.562 2.816 1 98.12 175 ALA B C 1
ATOM 5550 O O . ALA B 1 175 ? -15.875 18.531 2.137 1 98.12 175 ALA B O 1
ATOM 5551 N N . ALA B 1 176 ? -16.812 20.438 2.746 1 98.56 176 ALA B N 1
ATOM 5552 C CA . ALA B 1 176 ? -17.891 20.312 1.784 1 98.56 176 ALA B CA 1
ATOM 5553 C C . ALA B 1 176 ? -17.375 20.281 0.353 1 98.56 176 ALA B C 1
ATOM 5555 O O . ALA B 1 176 ? -17.906 19.578 -0.503 1 98.56 176 ALA B O 1
ATOM 5556 N N . GLU B 1 177 ? -16.328 21.016 0.125 1 98.19 177 GLU B N 1
ATOM 5557 C CA . GLU B 1 177 ? -15.742 21.062 -1.208 1 98.19 177 GLU B CA 1
ATOM 5558 C C . GLU B 1 177 ? -15.102 19.734 -1.574 1 98.19 177 GLU B C 1
ATOM 5560 O O . GLU B 1 177 ? -15.102 19.344 -2.742 1 98.19 177 GLU B O 1
ATOM 5565 N N . ILE B 1 178 ? -14.586 19.047 -0.621 1 98.38 178 ILE B N 1
ATOM 5566 C CA . ILE B 1 178 ? -14.039 17.703 -0.867 1 98.38 178 ILE B CA 1
ATOM 5567 C C . ILE B 1 178 ? -15.133 16.797 -1.404 1 98.38 178 ILE B C 1
ATOM 5569 O O . ILE B 1 178 ? -14.914 16.047 -2.355 1 98.38 178 ILE B O 1
ATOM 5573 N N . LEU B 1 179 ? -16.297 16.859 -0.797 1 98.69 179 LEU B N 1
ATOM 5574 C CA . LEU B 1 179 ? -17.438 16.078 -1.252 1 98.69 179 LEU B CA 1
ATOM 5575 C C . LEU B 1 179 ? -17.781 16.406 -2.699 1 98.69 179 LEU B C 1
ATOM 5577 O O . LEU B 1 179 ? -18 15.508 -3.512 1 98.69 179 LEU B O 1
ATOM 5581 N N . ARG B 1 180 ? -17.812 17.688 -3.004 1 98.5 180 ARG B N 1
ATOM 5582 C CA . ARG B 1 180 ? -18.156 18.109 -4.359 1 98.5 180 ARG B CA 1
ATOM 5583 C C . ARG B 1 180 ? -17.094 17.641 -5.355 1 98.5 180 ARG B C 1
ATOM 5585 O O . ARG B 1 180 ? -17.422 17.188 -6.457 1 98.5 180 ARG B O 1
ATOM 5592 N N . TYR B 1 181 ? -15.859 17.797 -4.969 1 98.38 181 TYR B N 1
ATOM 5593 C CA . TYR B 1 181 ? -14.781 17.359 -5.844 1 98.38 181 TYR B CA 1
ATOM 5594 C C . TYR B 1 181 ? -14.945 15.875 -6.195 1 98.38 181 TYR B C 1
ATOM 5596 O O . TYR B 1 181 ? -14.891 15.5 -7.367 1 98.38 181 TYR B O 1
ATOM 5604 N N . HIS B 1 182 ? -15.141 15.047 -5.211 1 98.44 182 HIS B N 1
ATOM 5605 C CA . HIS B 1 182 ? -15.203 13.609 -5.449 1 98.44 182 HIS B CA 1
ATOM 5606 C C . HIS B 1 182 ? -16.5 13.227 -6.164 1 98.44 182 HIS B C 1
ATOM 5608 O O . HIS B 1 182 ? -16.516 12.281 -6.953 1 98.44 182 HIS B O 1
ATOM 5614 N N . ALA B 1 183 ? -17.547 13.945 -5.875 1 98.31 183 ALA B N 1
ATOM 5615 C CA . ALA B 1 183 ? -18.766 13.719 -6.652 1 98.31 183 ALA B CA 1
ATOM 5616 C C . ALA B 1 183 ? -18.5 13.906 -8.141 1 98.31 183 ALA B C 1
ATOM 5618 O O . ALA B 1 183 ? -19.125 13.234 -8.977 1 98.31 183 ALA B O 1
ATOM 5619 N N . GLY B 1 184 ? -17.594 14.75 -8.469 1 97.5 184 GLY B N 1
ATOM 5620 C CA . GLY B 1 184 ? -17.234 15.031 -9.852 1 97.5 184 GLY B CA 1
ATOM 5621 C C . GLY B 1 184 ? -16.609 13.844 -10.555 1 97.5 184 GLY B C 1
ATOM 5622 O O . GLY B 1 184 ? -16.5 13.828 -11.781 1 97.5 184 GLY B O 1
ATOM 5623 N N . TRP B 1 185 ? -16.203 12.836 -9.82 1 96.94 185 TRP B N 1
ATOM 5624 C CA . TRP B 1 185 ? -15.555 11.664 -10.398 1 96.94 185 TRP B CA 1
ATOM 5625 C C . TRP B 1 185 ? -16.578 10.609 -10.797 1 96.94 185 TRP B C 1
ATOM 5627 O O . TRP B 1 185 ? -16.219 9.547 -11.312 1 96.94 185 TRP B O 1
ATOM 5637 N N . ALA B 1 186 ? -17.844 10.859 -10.688 1 95.5 186 ALA B N 1
ATOM 5638 C CA . ALA B 1 186 ? -18.938 9.898 -10.859 1 95.5 186 ALA B CA 1
ATOM 5639 C C . ALA B 1 186 ? -18.875 9.25 -12.242 1 95.5 186 ALA B C 1
ATOM 5641 O O . ALA B 1 186 ? -19.281 8.094 -12.414 1 95.5 186 ALA B O 1
ATOM 5642 N N . ARG B 1 187 ? -18.422 9.953 -13.242 1 93.56 187 ARG B N 1
ATOM 5643 C CA . ARG B 1 187 ? -18.375 9.398 -14.594 1 93.56 187 ARG B CA 1
ATOM 5644 C C . ARG B 1 187 ? -16.953 9.312 -15.109 1 93.56 187 ARG B C 1
ATOM 5646 O O . ARG B 1 187 ? -16.719 9.289 -16.328 1 93.56 187 ARG B O 1
ATOM 5653 N N . ARG B 1 188 ? -16.016 9.289 -14.133 1 94.88 188 ARG B N 1
ATOM 5654 C CA . ARG B 1 188 ? -14.633 9.438 -14.594 1 94.88 188 ARG B CA 1
ATOM 5655 C C . ARG B 1 188 ? -13.734 8.352 -14.008 1 94.88 188 ARG B C 1
ATOM 5657 O O . ARG B 1 188 ? -12.539 8.312 -14.281 1 94.88 188 ARG B O 1
ATOM 5664 N N . ILE B 1 189 ? -14.266 7.457 -13.211 1 95.81 189 ILE B N 1
ATOM 5665 C CA . ILE B 1 189 ? -13.508 6.316 -12.719 1 95.81 189 ILE B CA 1
ATOM 5666 C C . ILE B 1 189 ? -13.461 5.223 -13.781 1 95.81 189 ILE B C 1
ATOM 5668 O O . ILE B 1 189 ? -14.383 4.414 -13.883 1 95.81 189 ILE B O 1
ATOM 5672 N N . GLU B 1 190 ? -12.367 5.195 -14.508 1 94.06 190 GLU B N 1
ATOM 5673 C CA . GLU B 1 190 ? -12.273 4.352 -15.695 1 94.06 190 GLU B CA 1
ATOM 5674 C C . GLU B 1 190 ? -11.312 3.186 -15.477 1 94.06 190 GLU B C 1
ATOM 5676 O O . GLU B 1 190 ? -10.43 3.258 -14.617 1 94.06 190 GLU B O 1
ATOM 5681 N N . GLY B 1 191 ? -11.57 2.059 -16.234 1 95.44 191 GLY B N 1
ATOM 5682 C CA . GLY B 1 191 ? -10.594 0.997 -16.406 1 95.44 191 GLY B CA 1
ATOM 5683 C C . GLY B 1 191 ? -9.727 1.173 -17.641 1 95.44 191 GLY B C 1
ATOM 5684 O O . GLY B 1 191 ? -9.586 2.285 -18.156 1 95.44 191 GLY B O 1
ATOM 5685 N N . GLU B 1 192 ? -9.008 0.123 -17.984 1 96.56 192 GLU B N 1
ATOM 5686 C CA . GLU B 1 192 ? -8.109 0.156 -19.125 1 96.56 192 GLU B CA 1
ATOM 5687 C C . GLU B 1 192 ? -8.375 -1.019 -20.062 1 96.56 192 GLU B C 1
ATOM 5689 O O . GLU B 1 192 ? -8.773 -2.1 -19.625 1 96.56 192 GLU B O 1
ATOM 5694 N N . VAL B 1 193 ? -8.273 -0.733 -21.359 1 96.38 193 VAL B N 1
ATOM 5695 C CA . VAL B 1 193 ? -8.133 -1.785 -22.359 1 96.38 193 VAL B CA 1
ATOM 5696 C C . VAL B 1 193 ? -6.664 -1.928 -22.766 1 96.38 193 VAL B C 1
ATOM 5698 O O . VAL B 1 193 ? -6.051 -0.974 -23.25 1 96.38 193 VAL B O 1
ATOM 5701 N N . ILE B 1 194 ? -6.156 -3.1 -22.516 1 96.31 194 ILE B N 1
ATOM 5702 C CA . ILE B 1 194 ? -4.73 -3.344 -22.703 1 96.31 194 ILE B CA 1
ATOM 5703 C C . ILE B 1 194 ? -4.523 -4.27 -23.906 1 96.31 194 ILE B C 1
ATOM 5705 O O . ILE B 1 194 ? -5.152 -5.324 -24 1 96.31 194 ILE B O 1
ATOM 5709 N N . PRO B 1 195 ? -3.648 -3.916 -24.828 1 94.5 195 PRO B N 1
ATOM 5710 C CA . PRO B 1 195 ? -3.375 -4.824 -25.953 1 94.5 195 PRO B CA 1
ATOM 5711 C C . PRO B 1 195 ? -2.727 -6.133 -25.5 1 94.5 195 PRO B C 1
ATOM 5713 O O . PRO B 1 195 ? -1.823 -6.121 -24.656 1 94.5 195 PRO B O 1
ATOM 5716 N N . SER B 1 196 ? -3.223 -7.18 -26.062 1 94.56 196 SER B N 1
ATOM 5717 C CA . SER B 1 196 ? -2.662 -8.492 -25.781 1 94.56 196 SER B CA 1
ATOM 5718 C C . SER B 1 196 ? -1.564 -8.859 -26.766 1 94.56 196 SER B C 1
ATOM 5720 O O . SER B 1 196 ? -1.566 -8.383 -27.906 1 94.56 196 SER B O 1
ATOM 5722 N N . ASP B 1 197 ? -0.644 -9.688 -26.344 1 94 197 ASP B N 1
ATOM 5723 C CA . ASP B 1 197 ? 0.338 -10.258 -27.266 1 94 197 ASP B CA 1
ATOM 5724 C C . ASP B 1 197 ? -0.288 -11.336 -28.141 1 94 197 ASP B C 1
ATOM 5726 O O . ASP B 1 197 ? 0.306 -11.766 -29.141 1 94 197 ASP B O 1
ATOM 5730 N N . ASN B 1 198 ? -1.493 -11.719 -27.734 1 93.75 198 ASN B N 1
ATOM 5731 C CA . ASN B 1 198 ? -2.25 -12.68 -28.547 1 93.75 198 ASN B CA 1
ATOM 5732 C C . ASN B 1 198 ? -3.256 -11.977 -29.453 1 93.75 198 ASN B C 1
ATOM 5734 O O . ASN B 1 198 ? -4.074 -11.188 -28.984 1 93.75 198 ASN B O 1
ATOM 5738 N N . ALA B 1 199 ? -3.268 -12.258 -30.781 1 92.88 199 ALA B N 1
ATOM 5739 C CA . ALA B 1 199 ? -4.074 -11.555 -31.781 1 92.88 199 ALA B CA 1
ATOM 5740 C C . ALA B 1 199 ? -5.562 -11.719 -31.484 1 92.88 199 ALA B C 1
ATOM 5742 O O . ALA B 1 199 ? -6.355 -10.805 -31.734 1 92.88 199 ALA B O 1
ATOM 5743 N N . GLN B 1 200 ? -5.988 -12.773 -30.875 1 95.06 200 GLN B N 1
ATOM 5744 C CA . GLN B 1 200 ? -7.41 -13.016 -30.656 1 95.06 200 GLN B CA 1
ATOM 5745 C C . GLN B 1 200 ? -7.734 -13.039 -29.172 1 95.06 200 GLN B C 1
ATOM 5747 O O . GLN B 1 200 ? -8.406 -13.953 -28.688 1 95.06 200 GLN B O 1
ATOM 5752 N N . GLU B 1 201 ? -7.289 -11.922 -28.547 1 95.88 201 GLU B N 1
ATOM 5753 C CA . GLU B 1 201 ? -7.48 -11.812 -27.094 1 95.88 201 GLU B CA 1
ATOM 5754 C C . GLU B 1 201 ? -7.594 -10.352 -26.672 1 95.88 201 GLU B C 1
ATOM 5756 O O . GLU B 1 201 ? -6.852 -9.5 -27.156 1 95.88 201 GLU B O 1
ATOM 5761 N N . ASN B 1 202 ? -8.617 -10.055 -25.906 1 95.44 202 ASN B N 1
ATOM 5762 C CA . ASN B 1 202 ? -8.734 -8.75 -25.266 1 95.44 202 ASN B CA 1
ATOM 5763 C C . ASN B 1 202 ? -8.422 -8.836 -23.766 1 95.44 202 ASN B C 1
ATOM 5765 O O . ASN B 1 202 ? -8.781 -9.812 -23.109 1 95.44 202 ASN B O 1
ATOM 5769 N N . ILE B 1 203 ? -7.684 -7.844 -23.281 1 97.25 203 ILE B N 1
ATOM 5770 C CA . ILE B 1 203 ? -7.387 -7.738 -21.859 1 97.25 203 ILE B CA 1
ATOM 5771 C C . ILE B 1 203 ? -8.016 -6.473 -21.281 1 97.25 203 ILE B C 1
ATOM 5773 O O . ILE B 1 203 ? -7.809 -5.375 -21.812 1 97.25 203 ILE B O 1
ATOM 5777 N N . PHE B 1 204 ? -8.867 -6.652 -20.328 1 97.31 204 PHE B N 1
ATOM 5778 C CA . PHE B 1 204 ? -9.492 -5.535 -19.609 1 97.31 204 PHE B CA 1
ATOM 5779 C C . PHE B 1 204 ? -8.961 -5.434 -18.188 1 97.31 204 PHE B C 1
ATOM 5781 O O . PHE B 1 204 ? -8.789 -6.449 -17.516 1 97.31 204 PHE B O 1
ATOM 5788 N N . LEU B 1 205 ? -8.594 -4.254 -17.812 1 97.94 205 LEU B N 1
ATOM 5789 C CA . LEU B 1 205 ? -8.312 -3.965 -16.406 1 97.94 205 LEU B CA 1
ATOM 5790 C C . LEU B 1 205 ? -9.414 -3.109 -15.789 1 97.94 205 LEU B C 1
ATOM 5792 O O . LEU B 1 205 ? -9.492 -1.906 -16.047 1 97.94 205 LEU B O 1
ATOM 5796 N N . MET B 1 206 ? -10.188 -3.752 -14.961 1 97 206 MET B N 1
ATOM 5797 C CA . MET B 1 206 ? -11.344 -3.096 -14.367 1 97 206 MET B CA 1
ATOM 5798 C C . MET B 1 206 ? -11.023 -2.594 -12.961 1 97 206 MET B C 1
ATOM 5800 O O . MET B 1 206 ? -10.078 -3.076 -12.328 1 97 206 MET B O 1
ATOM 5804 N N . ARG B 1 207 ? -11.805 -1.611 -12.516 1 96.25 207 ARG B N 1
ATOM 5805 C CA . ARG B 1 207 ? -11.648 -1.076 -11.172 1 96.25 207 ARG B CA 1
ATOM 5806 C C . ARG B 1 207 ? -12.859 -1.406 -10.305 1 96.25 207 ARG B C 1
ATOM 5808 O O . ARG B 1 207 ? -14 -1.269 -10.75 1 96.25 207 ARG B O 1
ATOM 5815 N N . GLU B 1 208 ? -12.562 -1.888 -9.086 1 97 208 GLU B N 1
ATOM 5816 C CA . GLU B 1 208 ? -13.578 -2.332 -8.133 1 97 208 GLU B CA 1
ATOM 5817 C C . GLU B 1 208 ? -13.328 -1.75 -6.746 1 97 208 GLU B C 1
ATOM 5819 O O . GLU B 1 208 ? -12.195 -1.416 -6.402 1 97 208 GLU B O 1
ATOM 5824 N N . PRO B 1 209 ? -14.43 -1.553 -5.91 1 98 209 PRO B N 1
ATOM 5825 C CA . PRO B 1 209 ? -14.211 -1.146 -4.523 1 98 209 PRO B CA 1
ATOM 5826 C C . PRO B 1 209 ? -13.484 -2.211 -3.705 1 98 209 PRO B C 1
ATOM 5828 O O . PRO B 1 209 ? -13.461 -3.383 -4.094 1 98 209 PRO B O 1
ATOM 5831 N N . LEU B 1 210 ? -12.938 -1.799 -2.607 1 97.94 210 LEU B N 1
ATOM 5832 C CA . LEU B 1 210 ? -12.258 -2.707 -1.686 1 97.94 210 LEU B CA 1
ATOM 5833 C C . LEU B 1 210 ? -13.266 -3.416 -0.786 1 97.94 210 LEU B C 1
ATOM 5835 O O . LEU B 1 210 ? -13.125 -4.609 -0.507 1 97.94 210 LEU B O 1
ATOM 5839 N N . GLY B 1 211 ? -14.219 -2.713 -0.268 1 97.88 211 GLY B N 1
ATOM 5840 C CA . GLY B 1 211 ? -15.18 -3.223 0.699 1 97.88 211 GLY B CA 1
ATOM 5841 C C . GLY B 1 211 ? -15.445 -2.258 1.841 1 97.88 211 GLY B C 1
ATOM 5842 O O . GLY B 1 211 ? -15.891 -1.131 1.617 1 97.88 211 GLY B O 1
ATOM 5843 N N . VAL B 1 212 ? -15.086 -2.719 3.098 1 98.75 212 VAL B N 1
ATOM 5844 C CA . VAL B 1 212 ? -15.258 -1.89 4.285 1 98.75 212 VAL B CA 1
ATOM 5845 C C . VAL B 1 212 ? -13.938 -1.206 4.633 1 98.75 212 VAL B C 1
ATOM 5847 O O . VAL B 1 212 ? -12.906 -1.87 4.793 1 98.75 212 VAL B O 1
ATOM 5850 N N . ALA B 1 213 ? -13.992 0.118 4.734 1 98.81 213 ALA B N 1
ATOM 5851 C CA . ALA B 1 213 ? -12.82 0.895 5.109 1 98.81 213 ALA B CA 1
ATOM 5852 C C . ALA B 1 213 ? -12.969 1.479 6.512 1 98.81 213 ALA B C 1
ATOM 5854 O O . ALA B 1 213 ? -14.016 2.043 6.844 1 98.81 213 ALA B O 1
ATOM 5855 N N . VAL B 1 214 ? -11.953 1.306 7.301 1 98.88 214 VAL B N 1
ATOM 5856 C CA . VAL B 1 214 ? -11.883 1.973 8.594 1 98.88 214 VAL B CA 1
ATOM 5857 C C . VAL B 1 214 ? -11.062 3.252 8.477 1 98.88 214 VAL B C 1
ATOM 5859 O O . VAL B 1 214 ? -9.945 3.234 7.945 1 98.88 214 VAL B O 1
ATOM 5862 N N . CYS B 1 215 ? -11.633 4.34 8.922 1 98.81 215 CYS B N 1
ATOM 5863 C CA . CYS B 1 215 ? -10.977 5.645 8.859 1 98.81 215 CYS B CA 1
ATOM 5864 C C . CYS B 1 215 ? -10.641 6.152 10.258 1 98.81 215 CYS B C 1
ATOM 5866 O O . CYS B 1 215 ? -11.539 6.383 11.07 1 98.81 215 CYS B O 1
ATOM 5868 N N . LEU B 1 216 ? -9.391 6.32 10.555 1 98.75 216 LEU B N 1
ATOM 5869 C CA . LEU B 1 216 ? -8.906 6.84 11.828 1 98.75 216 LEU B CA 1
ATOM 5870 C C . LEU B 1 216 ? -8.484 8.297 11.695 1 98.75 216 LEU B C 1
ATOM 5872 O O . LEU B 1 216 ? -7.551 8.617 10.953 1 98.75 216 LEU B O 1
ATOM 5876 N N . ILE B 1 217 ? -9.125 9.141 12.477 1 98.44 217 ILE B N 1
ATOM 5877 C CA . ILE B 1 217 ? -9.094 10.57 12.203 1 98.44 217 ILE B CA 1
ATOM 5878 C C . ILE B 1 217 ? -8.328 11.297 13.305 1 98.44 217 ILE B C 1
ATOM 5880 O O . ILE B 1 217 ? -8.516 11.016 14.484 1 98.44 217 ILE B O 1
ATOM 5884 N N . PRO B 1 218 ? -7.461 12.258 12.953 1 98.12 218 PRO B N 1
ATOM 5885 C CA . PRO B 1 218 ? -6.711 13.039 13.945 1 98.12 218 PRO B CA 1
ATOM 5886 C C . PRO B 1 218 ? -7.555 14.133 14.594 1 98.12 218 PRO B C 1
ATOM 5888 O O . PRO B 1 218 ? -8.68 14.391 14.156 1 98.12 218 PRO B O 1
ATOM 5891 N N . PHE B 1 219 ? -6.977 14.836 15.531 1 98.31 219 PHE B N 1
ATOM 5892 C CA . PHE B 1 219 ? -7.738 15.773 16.344 1 98.31 219 PHE B CA 1
ATOM 5893 C C . PHE B 1 219 ? -7.754 17.156 15.703 1 98.31 219 PHE B C 1
ATOM 5895 O O . PHE B 1 219 ? -8.609 17.984 16.016 1 98.31 219 PHE B O 1
ATOM 5902 N N . ASN B 1 220 ? -6.84 17.438 14.828 1 97.69 220 ASN B N 1
ATOM 5903 C CA . ASN B 1 220 ? -6.547 18.828 14.523 1 97.69 220 ASN B CA 1
ATOM 5904 C C . ASN B 1 220 ? -7.508 19.391 13.477 1 97.69 220 ASN B C 1
ATOM 5906 O O . ASN B 1 220 ? -7.852 20.578 13.523 1 97.69 220 ASN B O 1
ATOM 5910 N N . PHE B 1 221 ? -7.887 18.609 12.516 1 97.81 221 PHE B N 1
ATOM 5911 C CA . PHE B 1 221 ? -8.906 18.969 11.539 1 97.81 221 PHE B CA 1
ATOM 5912 C C . PHE B 1 221 ? -9.93 17.859 11.375 1 97.81 221 PHE B C 1
ATOM 5914 O O . PHE B 1 221 ? -10.031 17.25 10.312 1 97.81 221 PHE B O 1
ATOM 5921 N N . PRO B 1 222 ? -10.719 17.688 12.359 1 97.75 222 PRO B N 1
ATOM 5922 C CA . PRO B 1 222 ? -11.523 16.469 12.438 1 97.75 222 PRO B CA 1
ATOM 5923 C C . PRO B 1 222 ? -12.555 16.359 11.312 1 97.75 222 PRO B C 1
ATOM 5925 O O . PRO B 1 222 ? -12.766 15.289 10.758 1 97.75 222 PRO B O 1
ATOM 5928 N N . ILE B 1 223 ? -13.164 17.5 10.875 1 98.25 223 ILE B N 1
ATOM 5929 C CA . ILE B 1 223 ? -14.203 17.453 9.852 1 98.25 223 ILE B CA 1
ATOM 5930 C C . ILE B 1 223 ? -13.555 17.344 8.469 1 98.25 223 ILE B C 1
ATOM 5932 O O . ILE B 1 223 ? -13.984 16.547 7.633 1 98.25 223 ILE B O 1
ATOM 5936 N N . TYR B 1 224 ? -12.57 18.125 8.281 1 97.94 224 TYR B N 1
ATOM 5937 C CA . TYR B 1 224 ? -11.867 18.141 7.004 1 97.94 224 TYR B CA 1
ATOM 5938 C C . TYR B 1 224 ? -11.273 16.766 6.703 1 97.94 224 TYR B C 1
ATOM 5940 O O . TYR B 1 224 ? -11.492 16.203 5.625 1 97.94 224 TYR B O 1
ATOM 5948 N N . THR B 1 225 ? -10.562 16.203 7.684 1 97.94 225 THR B N 1
ATOM 5949 C CA . THR B 1 225 ? -9.844 14.945 7.48 1 97.94 225 THR B CA 1
ATOM 5950 C C . THR B 1 225 ? -10.82 13.773 7.371 1 97.94 225 THR B C 1
ATOM 5952 O O . THR B 1 225 ? -10.57 12.82 6.633 1 97.94 225 THR B O 1
ATOM 5955 N N . LEU B 1 226 ? -11.859 13.883 8.094 1 97.75 226 LEU B N 1
ATOM 5956 C CA . LEU B 1 226 ? -12.844 12.82 8.039 1 97.75 226 LEU B CA 1
ATOM 5957 C C . LEU B 1 226 ? -13.445 12.703 6.637 1 97.75 226 LEU B C 1
ATOM 5959 O O . LEU B 1 226 ? -13.562 11.602 6.098 1 97.75 226 LEU B O 1
ATOM 5963 N N . LEU B 1 227 ? -13.758 13.852 6.027 1 98.5 227 LEU B N 1
ATOM 5964 C CA . LEU B 1 227 ? -14.375 13.82 4.707 1 98.5 227 LEU B CA 1
ATOM 5965 C C . LEU B 1 227 ? -13.336 13.523 3.631 1 98.5 227 LEU B C 1
ATOM 5967 O O . LEU B 1 227 ? -13.672 13.016 2.559 1 98.5 227 LEU B O 1
ATOM 5971 N N . ARG B 1 228 ? -12.094 13.859 3.965 1 97.94 228 ARG B N 1
ATOM 5972 C CA . ARG B 1 228 ? -10.992 13.492 3.084 1 97.94 228 ARG B CA 1
ATOM 5973 C C . ARG B 1 228 ? -10.93 11.977 2.881 1 97.94 228 ARG B C 1
ATOM 5975 O O . ARG B 1 228 ? -10.406 11.508 1.873 1 97.94 228 ARG B O 1
ATOM 5982 N N . LYS B 1 229 ? -11.469 11.203 3.77 1 98.62 229 LYS B N 1
ATOM 5983 C CA . LYS B 1 229 ? -11.453 9.742 3.695 1 98.62 229 LYS B CA 1
ATOM 5984 C C . LYS B 1 229 ? -12.82 9.195 3.312 1 98.62 229 LYS B C 1
ATOM 5986 O O . LYS B 1 229 ? -12.922 8.266 2.512 1 98.62 229 LYS B O 1
ATOM 5991 N N . ILE B 1 230 ? -13.906 9.805 3.766 1 98.81 230 ILE B N 1
ATOM 5992 C CA . ILE B 1 230 ? -15.266 9.336 3.512 1 98.81 230 ILE B CA 1
ATOM 5993 C C . ILE B 1 230 ? -15.602 9.516 2.035 1 98.81 230 ILE B C 1
ATOM 5995 O O . ILE B 1 230 ? -16.109 8.594 1.393 1 98.81 230 ILE B O 1
ATOM 5999 N N . ALA B 1 231 ? -15.336 10.656 1.485 1 98.88 231 ALA B N 1
ATOM 6000 C CA . ALA B 1 231 ? -15.797 11.016 0.148 1 98.88 231 ALA B CA 1
ATOM 6001 C C . ALA B 1 231 ? -15.219 10.07 -0.905 1 98.88 231 ALA B C 1
ATOM 6003 O O . ALA B 1 231 ? -15.961 9.477 -1.692 1 98.88 231 ALA B O 1
ATOM 6004 N N . PRO B 1 232 ? -13.859 9.891 -0.89 1 98.81 232 PRO B N 1
ATOM 6005 C CA . PRO B 1 232 ? -13.328 8.961 -1.887 1 98.81 232 PRO B CA 1
ATOM 6006 C C . PRO B 1 232 ? -13.797 7.527 -1.662 1 98.81 232 PRO B C 1
ATOM 6008 O O . PRO B 1 232 ? -14.008 6.785 -2.625 1 98.81 232 PRO B O 1
ATOM 6011 N N . ALA B 1 233 ? -13.953 7.113 -0.426 1 98.88 233 ALA B N 1
ATOM 6012 C CA . ALA B 1 233 ? -14.445 5.77 -0.142 1 98.88 233 ALA B CA 1
ATOM 6013 C C . ALA B 1 233 ? -15.836 5.555 -0.729 1 98.88 233 ALA B C 1
ATOM 6015 O O . ALA B 1 233 ? -16.094 4.551 -1.397 1 98.88 233 ALA B O 1
ATOM 6016 N N . LEU B 1 234 ? -16.688 6.535 -0.533 1 98.88 234 LEU B N 1
ATOM 6017 C CA . LEU B 1 234 ? -18.078 6.383 -0.948 1 98.88 234 LEU B CA 1
ATOM 6018 C C . LEU B 1 234 ? -18.203 6.418 -2.469 1 98.88 234 LEU B C 1
ATOM 6020 O O . LEU B 1 234 ? -18.891 5.59 -3.059 1 98.88 234 LEU B O 1
ATOM 6024 N N . ILE B 1 235 ? -17.531 7.336 -3.135 1 98.81 235 ILE B N 1
ATOM 6025 C CA . ILE B 1 235 ? -17.703 7.492 -4.574 1 98.81 235 ILE B CA 1
ATOM 6026 C C . ILE B 1 235 ? -17.203 6.246 -5.297 1 98.81 235 ILE B C 1
ATOM 6028 O O . ILE B 1 235 ? -17.703 5.895 -6.363 1 98.81 235 ILE B O 1
ATOM 6032 N N . THR B 1 236 ? -16.281 5.504 -4.664 1 98.56 236 THR B N 1
ATOM 6033 C CA . THR B 1 236 ? -15.695 4.328 -5.297 1 98.56 236 THR B CA 1
ATOM 6034 C C . THR B 1 236 ? -16.469 3.066 -4.91 1 98.56 236 THR B C 1
ATOM 6036 O O . THR B 1 236 ? -16.125 1.965 -5.344 1 98.56 236 THR B O 1
ATOM 6039 N N . GLY B 1 237 ? -17.453 3.17 -4.047 1 98.56 237 GLY B N 1
ATOM 6040 C CA . GLY B 1 237 ? -18.359 2.057 -3.787 1 98.56 237 GLY B CA 1
ATOM 6041 C C . GLY B 1 237 ? -18.078 1.364 -2.465 1 98.56 237 GLY B C 1
ATOM 6042 O O . GLY B 1 237 ? -18.594 0.275 -2.209 1 98.56 237 GLY B O 1
ATOM 6043 N N . ASN B 1 238 ? -17.234 1.909 -1.628 1 98.88 238 ASN B N 1
ATOM 6044 C CA . ASN B 1 238 ? -16.922 1.366 -0.309 1 98.88 238 ASN B CA 1
ATOM 6045 C C . ASN B 1 238 ? -17.859 1.936 0.76 1 98.88 238 ASN B C 1
ATOM 6047 O O . ASN B 1 238 ? -18.516 2.947 0.535 1 98.88 238 ASN B O 1
ATOM 6051 N N . THR B 1 239 ? -17.891 1.248 1.889 1 98.88 239 THR B N 1
ATOM 6052 C CA . THR B 1 239 ? -18.484 1.801 3.105 1 98.88 239 THR B CA 1
ATOM 6053 C C . THR B 1 239 ? -17.406 2.123 4.129 1 98.88 239 THR B C 1
ATOM 6055 O O . THR B 1 239 ? -16.25 1.691 3.986 1 98.88 239 THR B O 1
ATOM 6058 N N . VAL B 1 240 ? -17.812 2.963 5.141 1 98.88 240 VAL B N 1
ATOM 6059 C CA . VAL B 1 240 ? -16.766 3.42 6.051 1 98.88 240 VAL B CA 1
ATOM 6060 C C . VAL B 1 240 ? -17.25 3.299 7.496 1 98.88 240 VAL B C 1
ATOM 6062 O O . VAL B 1 240 ? -18.438 3.473 7.777 1 98.88 240 VAL B O 1
ATOM 6065 N N . ILE B 1 241 ? -16.375 2.963 8.359 1 98.88 241 ILE B N 1
ATOM 6066 C CA . ILE B 1 241 ? -16.469 3.15 9.805 1 98.88 241 ILE B CA 1
ATOM 6067 C C . ILE B 1 241 ? -15.391 4.125 10.266 1 98.88 241 ILE B C 1
ATOM 6069 O O . ILE B 1 241 ? -14.195 3.846 10.148 1 98.88 241 ILE B O 1
ATOM 6073 N N . VAL B 1 242 ? -15.852 5.215 10.812 1 98.75 242 VAL B N 1
ATOM 6074 C CA . VAL B 1 242 ? -14.953 6.305 11.188 1 98.75 242 VAL B CA 1
ATOM 6075 C C . VAL B 1 242 ? -14.758 6.32 12.695 1 98.75 242 VAL B C 1
ATOM 6077 O O . VAL B 1 242 ? -15.734 6.273 13.453 1 98.75 242 VAL B O 1
ATOM 6080 N N . ARG B 1 243 ? -13.578 6.348 13.086 1 98.62 243 ARG B N 1
ATOM 6081 C CA . ARG B 1 243 ? -13.211 6.602 14.477 1 98.62 243 ARG B CA 1
ATOM 6082 C C . ARG B 1 243 ? -12.539 7.965 14.625 1 98.62 243 ARG B C 1
ATOM 6084 O O . ARG B 1 243 ? -11.352 8.109 14.336 1 98.62 243 ARG B O 1
ATOM 6091 N N . PRO B 1 244 ? -13.25 8.922 15.164 1 98.38 244 PRO B N 1
ATOM 6092 C CA . PRO B 1 244 ? -12.617 10.219 15.422 1 98.38 244 PRO B CA 1
ATOM 6093 C C . PRO B 1 244 ? -11.648 10.172 16.609 1 98.38 244 PRO B C 1
ATOM 6095 O O . PRO B 1 244 ? -11.695 9.242 17.406 1 98.38 244 PRO B O 1
ATOM 6098 N N . SER B 1 245 ? -10.766 11.133 16.656 1 98.25 245 SER B N 1
ATOM 6099 C CA . SER B 1 245 ? -9.922 11.289 17.828 1 98.25 245 SER B CA 1
ATOM 6100 C C . SER B 1 245 ? -10.766 11.477 19.094 1 98.25 245 SER B C 1
ATOM 6102 O O . SER B 1 245 ? -11.773 12.188 19.062 1 98.25 245 SER B O 1
ATOM 6104 N N . ASN B 1 246 ? -10.305 10.93 20.141 1 97 246 ASN B N 1
ATOM 6105 C CA . ASN B 1 246 ? -11.008 11.086 21.406 1 97 246 ASN B CA 1
ATOM 6106 C C . ASN B 1 246 ? -10.859 12.508 21.969 1 97 246 ASN B C 1
ATOM 6108 O O . ASN B 1 246 ? -11.57 12.891 22.891 1 97 246 ASN B O 1
ATOM 6112 N N . HIS B 1 247 ? -9.992 13.289 21.344 1 97.19 247 HIS B N 1
ATOM 6113 C CA . HIS B 1 247 ? -9.797 14.664 21.781 1 97.19 247 HIS B CA 1
ATOM 6114 C C . HIS B 1 247 ? -10.797 15.602 21.109 1 97.19 247 HIS B C 1
ATOM 6116 O O . HIS B 1 247 ? -11.133 16.656 21.656 1 97.19 247 HIS B O 1
ATOM 6122 N N . THR B 1 248 ? -11.227 15.211 19.922 1 98.19 248 THR B N 1
ATOM 6123 C CA . THR B 1 248 ? -12.148 16.062 19.172 1 98.19 248 THR B CA 1
ATOM 6124 C C . THR B 1 248 ? -13.227 15.219 18.5 1 98.19 248 THR B C 1
ATOM 6126 O O . THR B 1 248 ? -13.43 15.312 17.297 1 98.19 248 THR B O 1
ATOM 6129 N N . PRO B 1 249 ? -13.992 14.516 19.25 1 98.12 249 PRO B N 1
ATOM 6130 C CA . PRO B 1 249 ? -14.977 13.602 18.656 1 98.12 249 PRO B CA 1
ATOM 6131 C C . PRO B 1 249 ? -16.328 14.273 18.391 1 98.12 249 PRO B C 1
ATOM 6133 O O . PRO B 1 249 ? -17.141 13.742 17.641 1 98.12 249 PRO B O 1
ATOM 6136 N N . CYS B 1 250 ? -16.594 15.414 19.016 1 97.88 250 CYS B N 1
ATOM 6137 C CA . CYS B 1 250 ? -17.938 15.992 19.062 1 97.88 250 CYS B CA 1
ATOM 6138 C C . CYS B 1 250 ? -18.359 16.469 17.672 1 97.88 250 CYS B C 1
ATOM 6140 O O . CYS B 1 250 ? -19.484 16.219 17.234 1 97.88 250 CYS B O 1
ATOM 6142 N N . SER B 1 251 ? -17.484 17.094 17.016 1 97.88 251 SER B N 1
ATOM 6143 C CA . SER B 1 251 ? -17.812 17.609 15.688 1 97.88 251 SER B CA 1
ATOM 6144 C C . SER B 1 251 ? -18.094 16.469 14.711 1 97.88 251 SER B C 1
ATOM 6146 O O . SER B 1 251 ? -18.953 16.594 13.836 1 97.88 251 SER B O 1
ATOM 6148 N N . ALA B 1 252 ? -17.359 15.383 14.805 1 98.06 252 ALA B N 1
ATOM 6149 C CA . ALA B 1 252 ? -17.594 14.219 13.961 1 98.06 252 ALA B CA 1
ATOM 6150 C C . ALA B 1 252 ? -18.984 13.633 14.203 1 98.06 252 ALA B C 1
ATOM 6152 O O . ALA B 1 252 ? -19.688 13.266 13.258 1 98.06 252 ALA B O 1
ATOM 6153 N N . LEU B 1 253 ? -19.359 13.578 15.469 1 97.12 253 LEU B N 1
ATOM 6154 C CA . LEU B 1 253 ? -20.672 13.039 15.797 1 97.12 253 LEU B CA 1
ATOM 6155 C C . LEU B 1 253 ? -21.766 14.023 15.438 1 97.12 253 LEU B C 1
ATOM 6157 O O . LEU B 1 253 ? -22.875 13.617 15.078 1 97.12 253 LEU B O 1
ATOM 6161 N N . ALA B 1 254 ? -21.453 15.289 15.547 1 96.88 254 ALA B N 1
ATOM 6162 C CA . ALA B 1 254 ? -22.391 16.297 15.031 1 96.88 254 ALA B CA 1
ATOM 6163 C C . ALA B 1 254 ? -22.562 16.141 13.523 1 96.88 254 ALA B C 1
ATOM 6165 O O . ALA B 1 254 ? -23.672 16.281 13.008 1 96.88 254 ALA B O 1
ATOM 6166 N N . PHE B 1 255 ? -21.516 15.852 12.852 1 98.31 255 PHE B N 1
ATOM 6167 C CA . PHE B 1 255 ? -21.562 15.594 11.414 1 98.31 255 PHE B CA 1
ATOM 6168 C C . PHE B 1 255 ? -22.438 14.375 11.109 1 98.31 255 PHE B C 1
ATOM 6170 O O . PHE B 1 255 ? -23.078 14.312 10.07 1 98.31 255 PHE B O 1
ATOM 6177 N N . ALA B 1 256 ? -22.453 13.445 11.961 1 97.75 256 ALA B N 1
ATOM 6178 C CA . ALA B 1 256 ? -23.297 12.266 11.773 1 97.75 256 ALA B CA 1
ATOM 6179 C C . ALA B 1 256 ? -24.766 12.672 11.586 1 97.75 256 ALA B C 1
ATOM 6181 O O . ALA B 1 256 ? -25.5 12.008 10.859 1 97.75 256 ALA B O 1
ATOM 6182 N N . GLN B 1 257 ? -25.156 13.727 12.227 1 95.5 257 GLN B N 1
ATOM 6183 C CA . GLN B 1 257 ? -26.5 14.242 12.031 1 95.5 257 GLN B CA 1
ATOM 6184 C C . GLN B 1 257 ? -26.703 14.719 10.594 1 95.5 257 GLN B C 1
ATOM 6186 O O . GLN B 1 257 ? -27.797 14.57 10.039 1 95.5 257 GLN B O 1
ATOM 6191 N N . VAL B 1 258 ? -25.672 15.305 10.094 1 97.38 258 VAL B N 1
ATOM 6192 C CA . VAL B 1 258 ? -25.703 15.742 8.703 1 97.38 258 VAL B CA 1
ATOM 6193 C C . VAL B 1 258 ? -25.859 14.539 7.781 1 97.38 258 VAL B C 1
ATOM 6195 O O . VAL B 1 258 ? -26.625 14.586 6.816 1 97.38 258 VAL B O 1
ATOM 6198 N N . VAL B 1 259 ? -25.156 13.477 8.078 1 98.19 259 VAL B N 1
ATOM 6199 C CA . VAL B 1 259 ? -25.234 12.242 7.301 1 98.19 259 VAL B CA 1
ATOM 6200 C C . VAL B 1 259 ? -26.672 11.711 7.32 1 98.19 259 VAL B C 1
ATOM 6202 O O . VAL B 1 259 ? -27.203 11.328 6.277 1 98.19 259 VAL B O 1
ATOM 6205 N N . GLN B 1 260 ? -27.25 11.719 8.469 1 96.38 260 GLN B N 1
ATOM 6206 C CA . GLN B 1 260 ? -28.625 11.258 8.617 1 96.38 260 GLN B CA 1
ATOM 6207 C C . GLN B 1 260 ? -29.594 12.133 7.824 1 96.38 260 GLN B C 1
ATOM 6209 O O . GLN B 1 260 ? -30.469 11.625 7.125 1 96.38 260 GLN B O 1
ATOM 6214 N N . GLN B 1 261 ? -29.406 13.406 7.918 1 96.31 261 GLN B N 1
ATOM 6215 C CA . GLN B 1 261 ? -30.266 14.359 7.227 1 96.31 261 GLN B CA 1
ATOM 6216 C C . GLN B 1 261 ? -30.125 14.234 5.711 1 96.31 261 GLN B C 1
ATOM 6218 O O . GLN B 1 261 ? -31.094 14.445 4.973 1 96.31 261 GLN B O 1
ATOM 6223 N N . ALA B 1 262 ? -28.922 13.898 5.277 1 97.25 262 ALA B N 1
ATOM 6224 C CA . ALA B 1 262 ? -28.656 13.742 3.848 1 97.25 262 ALA B CA 1
ATOM 6225 C C . ALA B 1 262 ? -29.203 12.414 3.33 1 97.25 262 ALA B C 1
ATOM 6227 O O . ALA B 1 262 ? -29.141 12.141 2.131 1 97.25 262 ALA B O 1
ATOM 6228 N N . ALA B 1 263 ? -29.688 11.578 4.172 1 95.69 263 ALA B N 1
ATOM 6229 C CA . ALA B 1 263 ? -30.391 10.344 3.857 1 95.69 263 ALA B CA 1
ATOM 6230 C C . ALA B 1 263 ? -29.469 9.344 3.174 1 95.69 263 ALA B C 1
ATOM 6232 O O . ALA B 1 263 ? -29.844 8.711 2.186 1 95.69 263 ALA B O 1
ATOM 6233 N N . LEU B 1 264 ? -28.25 9.32 3.602 1 97.56 264 LEU B N 1
ATOM 6234 C CA . LEU B 1 264 ? -27.422 8.203 3.178 1 97.56 264 LEU B CA 1
ATOM 6235 C C . LEU B 1 264 ? -27.984 6.879 3.684 1 97.56 264 LEU B C 1
ATOM 6237 O O . LEU B 1 264 ? -28.469 6.801 4.812 1 97.56 264 LEU B O 1
ATOM 6241 N N . PRO B 1 265 ? -27.891 5.809 2.885 1 98.06 265 PRO B N 1
ATOM 6242 C CA . PRO B 1 265 ? -28.422 4.516 3.342 1 98.06 265 PRO B CA 1
ATOM 6243 C C . PRO B 1 265 ? -27.766 4.043 4.637 1 98.06 265 PRO B C 1
ATOM 6245 O O . PRO B 1 265 ? -26.578 4.297 4.859 1 98.06 265 PRO B O 1
ATOM 6248 N N . PRO B 1 266 ? -28.562 3.307 5.473 1 98.19 266 PRO B N 1
ATOM 6249 C CA . PRO B 1 266 ? -28 2.797 6.727 1 98.19 266 PRO B CA 1
ATOM 6250 C C . PRO B 1 266 ? -26.766 1.926 6.516 1 98.19 266 PRO B C 1
ATOM 6252 O O . PRO B 1 266 ? -26.719 1.123 5.578 1 98.19 266 PRO B O 1
ATOM 6255 N N . GLY B 1 267 ? -25.781 2.17 7.316 1 98.25 267 GLY B N 1
ATOM 6256 C CA . GLY B 1 267 ? -24.594 1.323 7.324 1 98.25 267 GLY B CA 1
ATOM 6257 C C . GLY B 1 267 ? -23.5 1.812 6.387 1 98.25 267 GLY B C 1
ATOM 6258 O O . GLY B 1 267 ? -22.359 1.366 6.473 1 98.25 267 GLY B O 1
ATOM 6259 N N . VAL B 1 268 ? -23.75 2.705 5.438 1 98.81 268 VAL B N 1
ATOM 6260 C CA . VAL B 1 268 ? -22.781 3.205 4.469 1 98.81 268 VAL B CA 1
ATOM 6261 C C . VAL B 1 268 ? -21.734 4.059 5.176 1 98.81 268 VAL B C 1
ATOM 6263 O O . VAL B 1 268 ? -20.547 3.984 4.859 1 98.81 268 VAL B O 1
ATOM 6266 N N . VAL B 1 269 ? -22.203 4.852 6.125 1 98.88 269 VAL B N 1
ATOM 6267 C CA . VAL B 1 269 ? -21.328 5.641 6.98 1 98.88 269 VAL B CA 1
ATOM 6268 C C . VAL B 1 269 ? -21.625 5.344 8.445 1 98.88 269 VAL B C 1
ATOM 6270 O O . VAL B 1 269 ? -22.781 5.395 8.875 1 98.88 269 VAL B O 1
ATOM 6273 N N . ASN B 1 270 ? -20.641 4.977 9.188 1 98.75 270 ASN B N 1
ATOM 6274 C CA . ASN B 1 270 ? -20.672 4.816 10.641 1 98.75 270 ASN B CA 1
ATOM 6275 C C . ASN B 1 270 ? -19.609 5.652 11.328 1 98.75 270 ASN B C 1
ATOM 6277 O O . ASN B 1 270 ? -18.453 5.676 10.891 1 98.75 270 ASN B O 1
ATOM 6281 N N . ILE B 1 271 ? -19.984 6.395 12.359 1 98.62 271 ILE B N 1
ATOM 6282 C CA . ILE B 1 271 ? -19.047 7.238 13.109 1 98.62 271 ILE B CA 1
ATOM 6283 C C . ILE B 1 271 ? -19.141 6.902 14.602 1 98.62 271 ILE B C 1
ATOM 6285 O O . ILE B 1 271 ? -20.172 7.141 15.234 1 98.62 271 ILE B O 1
ATOM 6289 N N . MET B 1 272 ? -18.047 6.371 15.117 1 97.94 272 MET B N 1
ATOM 6290 C CA . MET B 1 272 ? -18.094 5.836 16.469 1 97.94 272 MET B CA 1
ATOM 6291 C C . MET B 1 272 ? -16.828 6.195 17.234 1 97.94 272 MET B C 1
ATOM 6293 O O . MET B 1 272 ? -15.719 6 16.734 1 97.94 272 MET B O 1
ATOM 6297 N N . CYS B 1 273 ? -17.016 6.656 18.453 1 97.81 273 CYS B N 1
ATOM 6298 C CA . CYS B 1 273 ? -15.906 6.836 19.359 1 97.81 273 CYS B CA 1
ATOM 6299 C C . CYS B 1 273 ? -15.633 5.555 20.141 1 97.81 273 CYS B C 1
ATOM 6301 O O . CYS B 1 273 ? -16.547 4.793 20.438 1 97.81 273 CYS B O 1
ATOM 6303 N N . MET B 1 274 ? -14.391 5.379 20.453 1 97.75 274 MET B N 1
ATOM 6304 C CA . MET B 1 274 ? -14.023 4.148 21.156 1 97.75 274 MET B CA 1
ATOM 6305 C C . MET B 1 274 ? -12.617 4.25 21.734 1 97.75 274 MET B C 1
ATOM 6307 O O . MET B 1 274 ? -11.883 5.191 21.438 1 97.75 274 MET B O 1
ATOM 6311 N N . SER B 1 275 ? -12.32 3.311 22.609 1 97.12 275 SER B N 1
ATOM 6312 C CA . SER B 1 275 ? -10.969 3.195 23.141 1 97.12 275 SER B CA 1
ATOM 6313 C C . SER B 1 275 ? -10.008 2.652 22.094 1 97.12 275 SER B C 1
ATOM 6315 O O . SER B 1 275 ? -10.438 2.164 21.047 1 97.12 275 SER B O 1
ATOM 6317 N N . HIS B 1 276 ? -8.734 2.758 22.391 1 96.44 276 HIS B N 1
ATOM 6318 C CA . HIS B 1 276 ? -7.723 2.203 21.5 1 96.44 276 HIS B CA 1
ATOM 6319 C C . HIS B 1 276 ? -7.863 0.689 21.375 1 96.44 276 HIS B C 1
ATOM 6321 O O . HIS B 1 276 ? -7.664 0.125 20.297 1 96.44 276 HIS B O 1
ATOM 6327 N N . GLU B 1 277 ? -8.164 0.077 22.438 1 96.88 277 GLU B N 1
ATOM 6328 C CA . GLU B 1 277 ? -8.336 -1.373 22.438 1 96.88 277 GLU B CA 1
ATOM 6329 C C . GLU B 1 277 ? -9.5 -1.794 21.547 1 96.88 277 GLU B C 1
ATOM 6331 O O . GLU B 1 277 ? -9.391 -2.76 20.797 1 96.88 277 GLU B O 1
ATOM 6336 N N . THR B 1 278 ? -10.594 -1.046 21.688 1 97.75 278 THR B N 1
ATOM 6337 C CA . THR B 1 278 ? -11.758 -1.343 20.859 1 97.75 278 THR B CA 1
ATOM 6338 C C . THR B 1 278 ? -11.461 -1.057 19.391 1 97.75 278 THR B C 1
ATOM 6340 O O . THR B 1 278 ? -11.945 -1.766 18.516 1 97.75 278 THR B O 1
ATOM 6343 N N . ALA B 1 279 ? -10.672 -0.068 19.172 1 98.19 279 ALA B N 1
ATOM 6344 C CA . ALA B 1 279 ? -10.258 0.238 17.797 1 98.19 279 ALA B CA 1
ATOM 6345 C C . ALA B 1 279 ? -9.469 -0.917 17.188 1 98.19 279 ALA B C 1
ATOM 6347 O O . ALA B 1 279 ? -9.617 -1.222 16 1 98.19 279 ALA B O 1
ATOM 6348 N N . ALA B 1 280 ? -8.609 -1.509 17.969 1 98.19 280 ALA B N 1
ATOM 6349 C CA . ALA B 1 280 ? -7.871 -2.68 17.5 1 98.19 280 ALA B CA 1
ATOM 6350 C C . ALA B 1 280 ? -8.82 -3.803 17.094 1 98.19 280 ALA B C 1
ATOM 6352 O O . ALA B 1 280 ? -8.625 -4.449 16.062 1 98.19 280 ALA B O 1
ATOM 6353 N N . THR B 1 281 ? -9.844 -4.016 17.922 1 98.31 281 THR B N 1
ATOM 6354 C CA . THR B 1 281 ? -10.867 -5.012 17.609 1 98.31 281 THR B CA 1
ATOM 6355 C C . THR B 1 281 ? -11.562 -4.684 16.297 1 98.31 281 THR B C 1
ATOM 6357 O O . THR B 1 281 ? -11.758 -5.562 15.445 1 98.31 281 THR B O 1
ATOM 6360 N N . LEU B 1 282 ? -11.914 -3.461 16.125 1 98.62 282 LEU B N 1
ATOM 6361 C CA . LEU B 1 282 ? -12.562 -2.982 14.906 1 98.62 282 LEU B CA 1
ATOM 6362 C C . LEU B 1 282 ? -11.695 -3.264 13.688 1 98.62 282 LEU B C 1
ATOM 6364 O O . LEU B 1 282 ? -12.156 -3.881 12.719 1 98.62 282 LEU B O 1
ATOM 6368 N N . CYS B 1 283 ? -10.438 -2.877 13.727 1 98.62 283 CYS B N 1
ATOM 6369 C CA . CYS B 1 283 ? -9.531 -2.887 12.586 1 98.62 283 CYS B CA 1
ATOM 6370 C C . CYS B 1 283 ? -9.164 -4.312 12.195 1 98.62 283 CYS B C 1
ATOM 6372 O O . CYS B 1 283 ? -8.812 -4.57 11.039 1 98.62 283 CYS B O 1
ATOM 6374 N N . THR B 1 284 ? -9.266 -5.242 13.086 1 98 284 THR B N 1
ATOM 6375 C CA . THR B 1 284 ? -8.789 -6.594 12.82 1 98 284 THR B CA 1
ATOM 6376 C C . THR B 1 284 ? -9.945 -7.504 12.414 1 98 284 THR B C 1
ATOM 6378 O O . THR B 1 284 ? -9.758 -8.719 12.273 1 98 284 THR B O 1
ATOM 6381 N N . GLN B 1 285 ? -11.133 -6.914 12.266 1 97.94 285 GLN B N 1
ATOM 6382 C CA . GLN B 1 285 ? -12.25 -7.719 11.789 1 97.94 285 GLN B CA 1
ATOM 6383 C C . GLN B 1 285 ? -12.008 -8.195 10.359 1 97.94 285 GLN B C 1
ATOM 6385 O O . GLN B 1 285 ? -11.477 -7.453 9.531 1 97.94 285 GLN B O 1
ATOM 6390 N N . PRO B 1 286 ? -12.5 -9.383 9.984 1 95.06 286 PRO B N 1
ATOM 6391 C CA . PRO B 1 286 ? -12.164 -10 8.695 1 95.06 286 PRO B CA 1
ATOM 6392 C C . PRO B 1 286 ? -12.672 -9.195 7.504 1 95.06 286 PRO B C 1
ATOM 6394 O O . PRO B 1 286 ? -12.07 -9.242 6.426 1 95.06 286 PRO B O 1
ATOM 6397 N N . ALA B 1 287 ? -13.711 -8.492 7.699 1 96.12 287 ALA B N 1
ATOM 6398 C CA . ALA B 1 287 ? -14.328 -7.809 6.562 1 96.12 287 ALA B CA 1
ATOM 6399 C C . ALA B 1 287 ? -13.672 -6.457 6.312 1 96.12 287 ALA B C 1
ATOM 6401 O O . ALA B 1 287 ? -13.969 -5.785 5.32 1 96.12 287 ALA B O 1
ATOM 6402 N N . VAL B 1 288 ? -12.734 -6.055 7.199 1 98.38 288 VAL B N 1
ATOM 6403 C CA . VAL B 1 288 ? -12.047 -4.785 7.012 1 98.38 288 VAL B CA 1
ATOM 6404 C C . VAL B 1 288 ? -10.984 -4.93 5.926 1 98.38 288 VAL B C 1
ATOM 6406 O O . VAL B 1 288 ? -10.008 -5.668 6.094 1 98.38 288 VAL B O 1
ATOM 6409 N N . ALA B 1 289 ? -11.234 -4.164 4.867 1 98.12 289 ALA B N 1
ATOM 6410 C CA . ALA B 1 289 ? -10.367 -4.301 3.697 1 98.12 289 ALA B CA 1
ATOM 6411 C C . ALA B 1 289 ? -9.312 -3.203 3.666 1 98.12 289 ALA B C 1
ATOM 6413 O O . ALA B 1 289 ? -8.281 -3.342 2.998 1 98.12 289 ALA B O 1
ATOM 6414 N N . MET B 1 290 ? -9.555 -2.111 4.32 1 98.44 290 MET B N 1
ATOM 6415 C CA . MET B 1 290 ? -8.625 -0.983 4.344 1 98.44 290 MET B CA 1
ATOM 6416 C C . MET B 1 290 ? -8.664 -0.274 5.695 1 98.44 290 MET B C 1
ATOM 6418 O O . MET B 1 290 ? -9.727 -0.166 6.309 1 98.44 290 MET B O 1
ATOM 6422 N N . ILE B 1 291 ? -7.531 0.168 6.117 1 98.75 291 ILE B N 1
ATOM 6423 C CA . ILE B 1 291 ? -7.418 1.075 7.254 1 98.75 291 ILE B CA 1
ATOM 6424 C C . ILE B 1 291 ? -6.695 2.35 6.828 1 98.75 291 ILE B C 1
ATOM 6426 O O . ILE B 1 291 ? -5.516 2.312 6.469 1 98.75 291 ILE B O 1
ATOM 6430 N N . SER B 1 292 ? -7.387 3.465 6.777 1 98.75 292 SER B N 1
ATOM 6431 C CA . SER B 1 292 ? -6.832 4.777 6.453 1 98.75 292 SER B CA 1
ATOM 6432 C C . SER B 1 292 ? -6.645 5.621 7.707 1 98.75 292 SER B C 1
ATOM 6434 O O . SER B 1 292 ? -7.586 5.824 8.477 1 98.75 292 SER B O 1
ATOM 6436 N N . LEU B 1 293 ? -5.426 6.09 7.91 1 98.62 293 LEU B N 1
ATOM 6437 C CA . LEU B 1 293 ? -5.094 6.828 9.125 1 98.62 293 LEU B CA 1
ATOM 6438 C C . LEU B 1 293 ? -4.395 8.141 8.789 1 98.62 293 LEU B C 1
ATOM 6440 O O . LEU B 1 293 ? -3.545 8.188 7.895 1 98.62 293 LEU B O 1
ATOM 6444 N N . THR B 1 294 ? -4.801 9.148 9.367 1 98.38 294 THR B N 1
ATOM 6445 C CA . THR B 1 294 ? -3.967 10.328 9.57 1 98.38 294 THR B CA 1
ATOM 6446 C C . THR B 1 294 ? -3.578 10.469 11.039 1 98.38 294 THR B C 1
ATOM 6448 O O . THR B 1 294 ? -4.445 10.547 11.914 1 98.38 294 THR B O 1
ATOM 6451 N N . GLY B 1 295 ? -2.312 10.398 11.32 1 97.12 295 GLY B N 1
ATOM 6452 C CA . GLY B 1 295 ? -1.858 10.422 12.703 1 97.12 295 GLY B CA 1
ATOM 6453 C C . GLY B 1 295 ? -0.349 10.344 12.836 1 97.12 295 GLY B C 1
ATOM 6454 O O . GLY B 1 295 ? 0.381 10.789 11.945 1 97.12 295 GLY B O 1
ATOM 6455 N N . SER B 1 296 ? 0.086 9.883 13.984 1 95.75 296 SER B N 1
ATOM 6456 C CA . SER B 1 296 ? 1.514 9.805 14.273 1 95.75 296 SER B CA 1
ATOM 6457 C C . SER B 1 296 ? 2.148 8.578 13.625 1 95.75 296 SER B C 1
ATOM 6459 O O . SER B 1 296 ? 1.442 7.68 13.164 1 95.75 296 SER B O 1
ATOM 6461 N N . VAL B 1 297 ? 3.49 8.602 13.609 1 95.62 297 VAL B N 1
ATOM 6462 C CA . VAL B 1 297 ? 4.238 7.449 13.109 1 95.62 297 VAL B CA 1
ATOM 6463 C C . VAL B 1 297 ? 3.908 6.215 13.953 1 95.62 297 VAL B C 1
ATOM 6465 O O . VAL B 1 297 ? 3.693 5.129 13.414 1 95.62 297 VAL B O 1
ATOM 6468 N N . TYR B 1 298 ? 3.826 6.43 15.227 1 96 298 TYR B N 1
ATOM 6469 C CA . TYR B 1 298 ? 3.496 5.324 16.109 1 96 298 TYR B CA 1
ATOM 6470 C C . TYR B 1 298 ? 2.133 4.738 15.773 1 96 298 TYR B C 1
ATOM 6472 O O . TYR B 1 298 ? 1.975 3.516 15.703 1 96 298 TYR B O 1
ATOM 6480 N N . ALA B 1 299 ? 1.178 5.582 15.609 1 97.19 299 ALA B N 1
ATOM 6481 C CA . ALA B 1 299 ? -0.151 5.109 15.227 1 97.19 299 ALA B CA 1
ATOM 6482 C C . ALA B 1 299 ? -0.103 4.359 13.898 1 97.19 299 ALA B C 1
ATOM 6484 O O . ALA B 1 299 ? -0.794 3.354 13.727 1 97.19 299 ALA B O 1
ATOM 6485 N N . GLY B 1 300 ? 0.663 4.879 12.961 1 98 300 GLY B N 1
ATOM 6486 C CA . GLY B 1 300 ? 0.845 4.188 11.695 1 98 300 GLY B CA 1
ATOM 6487 C C . GLY B 1 300 ? 1.412 2.789 11.852 1 98 300 GLY B C 1
ATOM 6488 O O . GLY B 1 300 ? 0.981 1.858 11.164 1 98 300 GLY B O 1
ATOM 6489 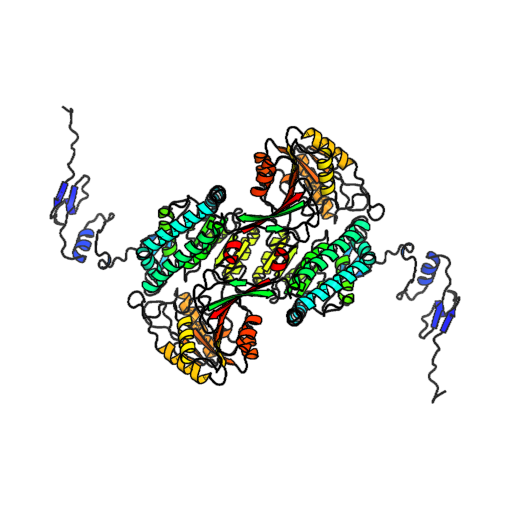N N . GLN B 1 301 ? 2.379 2.645 12.719 1 97.69 301 GLN B N 1
ATOM 6490 C CA . GLN B 1 301 ? 2.965 1.341 13.008 1 97.69 301 GLN B CA 1
ATOM 6491 C C . GLN B 1 301 ? 1.921 0.378 13.57 1 97.69 301 GLN B C 1
ATOM 6493 O O . GLN B 1 301 ? 1.896 -0.799 13.203 1 97.69 301 GLN B O 1
ATOM 6498 N N . GLN B 1 302 ? 1.052 0.871 14.398 1 97.75 302 GLN B N 1
ATOM 6499 C CA . GLN B 1 302 ? -0.023 0.043 14.938 1 97.75 302 GLN B CA 1
ATOM 6500 C C . GLN B 1 302 ? -0.976 -0.405 13.836 1 97.75 302 GLN B C 1
ATOM 6502 O O . GLN B 1 302 ? -1.451 -1.543 13.836 1 97.75 302 GLN B O 1
ATOM 6507 N N . VAL B 1 303 ? -1.294 0.493 12.969 1 98.38 303 VAL B N 1
ATOM 6508 C CA . VAL B 1 303 ? -2.182 0.151 11.867 1 98.38 303 VAL B CA 1
ATOM 6509 C C . VAL B 1 303 ? -1.576 -0.99 11.047 1 98.38 303 VAL B C 1
ATOM 6511 O O . VAL B 1 303 ? -2.281 -1.923 10.656 1 98.38 303 VAL B O 1
ATOM 6514 N N . LEU B 1 304 ? -0.258 -0.906 10.75 1 98.06 304 LEU B N 1
ATOM 6515 C CA . LEU B 1 304 ? 0.392 -1.986 10.016 1 98.06 304 LEU B CA 1
ATOM 6516 C C . LEU B 1 304 ? 0.281 -3.303 10.781 1 98.06 304 LEU B C 1
ATOM 6518 O O . LEU B 1 304 ? 0.149 -4.367 10.172 1 98.06 304 LEU B O 1
ATOM 6522 N N . GLU B 1 305 ? 0.322 -3.217 12.062 1 97.25 305 GLU B N 1
ATOM 6523 C CA . GLU B 1 305 ? 0.09 -4.398 12.883 1 97.25 305 GLU B CA 1
ATOM 6524 C C . GLU B 1 305 ? -1.316 -4.953 12.672 1 97.25 305 GLU B C 1
ATOM 6526 O O . GLU B 1 305 ? -1.501 -6.164 12.555 1 97.25 305 GLU B O 1
ATOM 6531 N N . TYR B 1 306 ? -2.295 -4.055 12.664 1 97.94 306 TYR B N 1
ATOM 6532 C CA . TYR B 1 306 ? -3.676 -4.477 12.453 1 97.94 306 TYR B CA 1
ATOM 6533 C C . TYR B 1 306 ? -3.844 -5.105 11.078 1 97.94 306 TYR B C 1
ATOM 6535 O O . TYR B 1 306 ? -4.57 -6.09 10.922 1 97.94 306 TYR B O 1
ATOM 6543 N N . CYS B 1 307 ? -3.199 -4.539 10.078 1 97.56 307 CYS B N 1
ATOM 6544 C CA . CYS B 1 307 ? -3.352 -4.961 8.688 1 97.56 307 CYS B CA 1
ATOM 6545 C C . CYS B 1 307 ? -2.904 -6.406 8.508 1 97.56 307 CYS B C 1
ATOM 6547 O O . CYS B 1 307 ? -3.363 -7.09 7.59 1 97.56 307 CYS B O 1
ATOM 6549 N N . LYS B 1 308 ? -2.053 -6.902 9.375 1 95.25 308 LYS B N 1
ATOM 6550 C CA . LYS B 1 308 ? -1.52 -8.258 9.297 1 95.25 308 LYS B CA 1
ATOM 6551 C C . LYS B 1 308 ? -2.641 -9.297 9.344 1 95.25 308 LYS B C 1
ATOM 6553 O O . LYS B 1 308 ? -2.545 -10.344 8.711 1 95.25 308 LYS B O 1
ATOM 6558 N N . HIS B 1 309 ? -3.611 -8.961 10.023 1 93.5 309 HIS B N 1
ATOM 6559 C CA . HIS B 1 309 ? -4.66 -9.938 10.297 1 93.5 309 HIS B CA 1
ATOM 6560 C C . HIS B 1 309 ? -5.418 -10.297 9.023 1 93.5 309 HIS B C 1
ATOM 6562 O O . HIS B 1 309 ? -5.738 -11.469 8.797 1 93.5 309 HIS B O 1
ATOM 6568 N N . ASN B 1 310 ? -5.699 -9.344 8.211 1 93.19 310 ASN B N 1
ATOM 6569 C CA . ASN B 1 310 ? -6.516 -9.578 7.02 1 93.19 310 ASN B CA 1
ATOM 6570 C C . ASN B 1 310 ? -5.777 -9.164 5.746 1 93.19 310 ASN B C 1
ATOM 6572 O O . ASN B 1 310 ? -6.359 -9.172 4.66 1 93.19 310 ASN B O 1
ATOM 6576 N N . ILE B 1 311 ? -4.562 -8.836 5.906 1 97.5 311 ILE B N 1
ATOM 6577 C CA . ILE B 1 311 ? -3.816 -8.258 4.793 1 97.5 311 ILE B CA 1
ATOM 6578 C C . ILE B 1 311 ? -4.551 -7.031 4.266 1 97.5 311 ILE B C 1
ATOM 6580 O O . ILE B 1 311 ? -4.691 -6.859 3.051 1 97.5 311 ILE B O 1
ATOM 6584 N N . ALA B 1 312 ? -5.137 -6.281 5.219 1 98.06 312 ALA B N 1
ATOM 6585 C CA . ALA B 1 312 ? -5.848 -5.062 4.836 1 98.06 312 ALA B CA 1
ATOM 6586 C C . ALA B 1 312 ? -4.887 -4.035 4.246 1 98.06 312 ALA B C 1
ATOM 6588 O O . ALA B 1 312 ? -3.727 -3.951 4.652 1 98.06 312 ALA B O 1
ATOM 6589 N N . LYS B 1 313 ? -5.367 -3.283 3.303 1 98 313 LYS B N 1
ATOM 6590 C CA . LYS B 1 313 ? -4.582 -2.191 2.729 1 98 313 LYS B CA 1
ATOM 6591 C C . LYS B 1 313 ? -4.438 -1.04 3.721 1 98 313 LYS B C 1
ATOM 6593 O O . LYS B 1 313 ? -5.414 -0.634 4.355 1 98 313 LYS B O 1
ATOM 6598 N N . ALA B 1 314 ? -3.24 -0.524 3.867 1 98.25 314 ALA B N 1
ATOM 6599 C CA . ALA B 1 314 ? -2.99 0.633 4.723 1 98.25 314 ALA B CA 1
ATOM 6600 C C . ALA B 1 314 ? -2.822 1.902 3.893 1 98.25 314 ALA B C 1
ATOM 6602 O O . ALA B 1 314 ? -2.1 1.907 2.893 1 98.25 314 ALA B O 1
ATOM 6603 N N . SER B 1 315 ? -3.498 2.932 4.176 1 98.12 315 SER B N 1
ATOM 6604 C CA . SER B 1 315 ? -3.256 4.297 3.727 1 98.12 315 SER B CA 1
ATOM 6605 C C . SER B 1 315 ? -2.908 5.211 4.895 1 98.12 315 SER B C 1
ATOM 6607 O O . SER B 1 315 ? -3.762 5.512 5.734 1 98.12 315 SER B O 1
ATOM 6609 N N . LEU B 1 316 ? -1.655 5.68 4.898 1 98.38 316 LEU B N 1
ATOM 6610 C CA . LEU B 1 316 ? -1.126 6.324 6.098 1 98.38 316 LEU B CA 1
ATOM 6611 C C . LEU B 1 316 ? -0.632 7.73 5.785 1 98.38 316 LEU B C 1
ATOM 6613 O O . LEU B 1 316 ? 0.233 7.914 4.926 1 98.38 316 LEU B O 1
ATOM 6617 N N . GLU B 1 317 ? -1.215 8.688 6.363 1 97.75 317 GLU B N 1
ATOM 6618 C CA . GLU B 1 317 ? -0.672 10.039 6.465 1 97.75 317 GLU B CA 1
ATOM 6619 C C . GLU B 1 317 ? -0.099 10.305 7.852 1 97.75 317 GLU B C 1
ATOM 6621 O O . GLU B 1 317 ? -0.844 10.383 8.828 1 97.75 317 GLU B O 1
ATOM 6626 N N . LEU B 1 318 ? 1.197 10.492 7.898 1 97.44 318 LEU B N 1
ATOM 6627 C CA . LEU B 1 318 ? 1.852 10.523 9.203 1 97.44 318 LEU B CA 1
ATOM 6628 C C . LEU B 1 318 ? 2.621 11.828 9.391 1 97.44 318 LEU B C 1
ATOM 6630 O O . LEU B 1 318 ? 2.375 12.805 8.68 1 97.44 318 LEU B O 1
ATOM 6634 N N . GLY B 1 319 ? 3.404 11.875 10.406 1 93.69 319 GLY B N 1
ATOM 6635 C CA . GLY B 1 319 ? 4.059 13.109 10.812 1 93.69 319 GLY B CA 1
ATOM 6636 C C . GLY B 1 319 ? 5.031 13.633 9.781 1 93.69 319 GLY B C 1
ATOM 6637 O O . GLY B 1 319 ? 5.398 12.922 8.844 1 93.69 319 GLY B O 1
ATOM 6638 N N . GLY B 1 320 ? 5.398 14.898 9.922 1 94.75 320 GLY B N 1
ATOM 6639 C CA . GLY B 1 320 ? 6.34 15.578 9.039 1 94.75 320 GLY B CA 1
ATOM 6640 C C . GLY B 1 320 ? 7.262 16.531 9.781 1 94.75 320 GLY B C 1
ATOM 6641 O O . GLY B 1 320 ? 7.109 16.734 10.984 1 94.75 320 GLY B O 1
ATOM 6642 N N . LYS B 1 321 ? 8.211 17 9.117 1 97.5 321 LYS B N 1
ATOM 6643 C CA . LYS B 1 321 ? 9.164 18 9.578 1 97.5 321 LYS B CA 1
ATOM 6644 C C . LYS B 1 321 ? 9.5 19 8.469 1 97.5 321 LYS B C 1
ATOM 6646 O O . LYS B 1 321 ? 10.664 19.109 8.07 1 97.5 321 LYS B O 1
ATOM 6651 N N . THR B 1 322 ? 8.547 19.75 8.109 1 98.5 322 THR B N 1
ATOM 6652 C CA . THR B 1 322 ? 8.562 20.594 6.922 1 98.5 322 THR B CA 1
ATOM 6653 C C . THR B 1 322 ? 9.68 21.625 7.008 1 98.5 322 THR B C 1
ATOM 6655 O O . THR B 1 322 ? 9.672 22.484 7.898 1 98.5 322 THR B O 1
ATOM 6658 N N . PRO B 1 323 ? 10.641 21.609 6.059 1 98.75 323 PRO B N 1
ATOM 6659 C CA . PRO B 1 323 ? 11.648 22.656 5.949 1 98.75 323 PRO B CA 1
ATOM 6660 C C . PRO B 1 323 ? 11.188 23.844 5.094 1 98.75 323 PRO B C 1
ATOM 6662 O O . PRO B 1 323 ? 10.492 23.641 4.094 1 98.75 323 PRO B O 1
ATOM 6665 N N . ALA B 1 324 ? 11.508 25.031 5.562 1 98.88 324 ALA B N 1
ATOM 6666 C CA . ALA B 1 324 ? 11.422 26.219 4.719 1 98.88 324 ALA B CA 1
ATOM 6667 C C . ALA B 1 324 ? 12.812 26.734 4.371 1 98.88 324 ALA B C 1
ATOM 6669 O O . ALA B 1 324 ? 13.539 27.219 5.246 1 98.88 324 ALA B O 1
ATOM 6670 N N . ILE B 1 325 ? 13.148 26.594 3.127 1 98.88 325 ILE B N 1
ATOM 6671 C CA . ILE B 1 325 ? 14.43 27.094 2.639 1 98.88 325 ILE B CA 1
ATOM 6672 C C . ILE B 1 325 ? 14.242 28.484 2.055 1 98.88 325 ILE B C 1
ATOM 6674 O O . ILE B 1 325 ? 13.43 28.688 1.147 1 98.88 325 ILE B O 1
ATOM 6678 N N . VAL B 1 326 ? 15.016 29.469 2.566 1 98.81 326 VAL B N 1
ATOM 6679 C CA . VAL B 1 326 ? 14.844 30.859 2.164 1 98.81 326 VAL B CA 1
ATOM 6680 C C . VAL B 1 326 ? 16.141 31.391 1.57 1 98.81 326 VAL B C 1
ATOM 6682 O O . VAL B 1 326 ? 17.156 31.5 2.27 1 98.81 326 VAL B O 1
ATOM 6685 N N . ALA B 1 327 ? 16.078 31.766 0.302 1 98.44 327 ALA B N 1
ATOM 6686 C CA . ALA B 1 327 ? 17.25 32.281 -0.396 1 98.44 327 ALA B CA 1
ATOM 6687 C C . ALA B 1 327 ? 17.312 33.812 -0.311 1 98.44 327 ALA B C 1
ATOM 6689 O O . ALA B 1 327 ? 16.344 34.438 0.087 1 98.44 327 ALA B O 1
ATOM 6690 N N . ASP B 1 328 ? 18.453 34.375 -0.758 1 97.25 328 ASP B N 1
ATOM 6691 C CA . ASP B 1 328 ? 18.719 35.812 -0.558 1 97.25 328 ASP B CA 1
ATOM 6692 C C . ASP B 1 328 ? 18.047 36.656 -1.64 1 97.25 328 ASP B C 1
ATOM 6694 O O . ASP B 1 328 ? 18.047 37.875 -1.557 1 97.25 328 ASP B O 1
ATOM 6698 N N . ASP B 1 329 ? 17.484 36.031 -2.615 1 96.62 329 ASP B N 1
ATOM 6699 C CA . ASP B 1 329 ? 16.844 36.781 -3.68 1 96.62 329 ASP B CA 1
ATOM 6700 C C . ASP B 1 329 ? 15.336 36.906 -3.422 1 96.62 329 ASP B C 1
ATOM 6702 O O . ASP B 1 329 ? 14.602 37.406 -4.262 1 96.62 329 ASP B O 1
ATOM 6706 N N . THR B 1 330 ? 14.891 36.469 -2.268 1 94.75 330 THR B N 1
ATOM 6707 C CA . THR B 1 330 ? 13.461 36.438 -1.951 1 94.75 330 THR B CA 1
ATOM 6708 C C . THR B 1 330 ? 13.023 37.75 -1.321 1 94.75 330 THR B C 1
ATOM 6710 O O . THR B 1 330 ? 13.852 38.5 -0.804 1 94.75 330 THR B O 1
ATOM 6713 N N . HIS B 1 331 ? 11.68 38.031 -1.472 1 95.81 331 HIS B N 1
ATOM 6714 C CA . HIS B 1 331 ? 11.086 39.094 -0.646 1 95.81 331 HIS B CA 1
ATOM 6715 C C . HIS B 1 331 ? 11.008 38.656 0.815 1 95.81 331 HIS B C 1
ATOM 6717 O O . HIS B 1 331 ? 10.016 38.062 1.239 1 95.81 331 HIS B O 1
ATOM 6723 N N . LEU B 1 332 ? 11.891 39.125 1.582 1 97.31 332 LEU B N 1
ATOM 6724 C CA . LEU B 1 332 ? 12.164 38.594 2.906 1 97.31 332 LEU B CA 1
ATOM 6725 C C . LEU B 1 332 ? 10.992 38.812 3.848 1 97.31 332 LEU B C 1
ATOM 6727 O O . LEU B 1 332 ? 10.641 37.938 4.641 1 97.31 332 LEU B O 1
ATOM 6731 N N . GLN B 1 333 ? 10.43 39.969 3.801 1 97.88 333 GLN B N 1
ATOM 6732 C CA . GLN B 1 333 ? 9.305 40.281 4.676 1 97.88 333 GLN B CA 1
ATOM 6733 C C . GLN B 1 333 ? 8.117 39.375 4.398 1 97.88 333 GLN B C 1
ATOM 6735 O O . GLN B 1 333 ? 7.504 38.844 5.328 1 97.88 333 GLN B O 1
ATOM 6740 N N . ALA B 1 334 ? 7.863 39.219 3.186 1 97.69 334 ALA B N 1
ATOM 6741 C CA . ALA B 1 334 ? 6.75 38.344 2.795 1 97.69 334 ALA B CA 1
ATOM 6742 C C . ALA B 1 334 ? 7.004 36.906 3.203 1 97.69 334 ALA B C 1
ATOM 6744 O O . ALA B 1 334 ? 6.098 36.219 3.678 1 97.69 334 ALA B O 1
ATOM 6745 N N . ALA B 1 335 ? 8.211 36.469 2.965 1 98.31 335 ALA B N 1
ATOM 6746 C CA . ALA B 1 335 ? 8.578 35.094 3.348 1 98.31 335 ALA B CA 1
ATOM 6747 C C . ALA B 1 335 ? 8.453 34.906 4.855 1 98.31 335 ALA B C 1
ATOM 6749 O O . ALA B 1 335 ? 7.902 33.906 5.312 1 98.31 335 ALA B O 1
ATOM 6750 N N . ALA B 1 336 ? 8.938 35.844 5.602 1 98.69 336 ALA B N 1
ATOM 6751 C CA . ALA B 1 336 ? 8.875 35.781 7.059 1 98.69 336 ALA B CA 1
ATOM 6752 C C . ALA B 1 336 ? 7.434 35.719 7.547 1 98.69 336 ALA B C 1
ATOM 6754 O O . ALA B 1 336 ? 7.098 34.938 8.43 1 98.69 336 ALA B O 1
ATOM 6755 N N . GLN B 1 337 ? 6.656 36.594 6.977 1 98.31 337 GLN B N 1
ATOM 6756 C CA . GLN B 1 337 ? 5.246 36.625 7.348 1 98.31 337 GLN B CA 1
ATOM 6757 C C . GLN B 1 337 ? 4.574 35.281 7.055 1 98.31 337 GLN B C 1
ATOM 6759 O O . GLN B 1 337 ? 3.807 34.781 7.875 1 98.31 337 GLN B O 1
ATOM 6764 N N . ALA B 1 338 ? 4.832 34.75 5.887 1 98.44 338 ALA B N 1
ATOM 6765 C CA . ALA B 1 338 ? 4.246 33.469 5.484 1 98.44 338 ALA B CA 1
ATOM 6766 C C . ALA B 1 338 ? 4.691 32.344 6.41 1 98.44 338 ALA B C 1
ATOM 6768 O O . ALA B 1 338 ? 3.875 31.516 6.828 1 98.44 338 ALA B O 1
ATOM 6769 N N . ILE B 1 339 ? 5.926 32.312 6.727 1 98.75 339 ILE B N 1
ATOM 6770 C CA . ILE B 1 339 ? 6.492 31.25 7.574 1 98.75 339 ILE B CA 1
ATOM 6771 C C . ILE B 1 339 ? 5.855 31.312 8.961 1 98.75 339 ILE B C 1
ATOM 6773 O O . ILE B 1 339 ? 5.438 30.281 9.5 1 98.75 339 ILE B O 1
ATOM 6777 N N . VAL B 1 340 ? 5.746 32.5 9.516 1 98.62 340 VAL B N 1
ATOM 6778 C CA . VAL B 1 340 ? 5.156 32.688 10.836 1 98.62 340 VAL B CA 1
ATOM 6779 C C . VAL B 1 340 ? 3.678 32.281 10.797 1 98.62 340 VAL B C 1
ATOM 6781 O O . VAL B 1 340 ? 3.174 31.641 11.711 1 98.62 340 VAL B O 1
ATOM 6784 N N . ALA B 1 341 ? 3.051 32.719 9.75 1 97.88 341 ALA B N 1
ATOM 6785 C CA . ALA B 1 341 ? 1.649 32.344 9.594 1 97.88 341 ALA B CA 1
ATOM 6786 C C . ALA B 1 341 ? 1.49 30.812 9.57 1 97.88 341 ALA B C 1
ATOM 6788 O O . ALA B 1 341 ? 0.585 30.266 10.203 1 97.88 341 ALA B O 1
ATOM 6789 N N . SER B 1 342 ? 2.336 30.156 8.859 1 97.88 342 SER B N 1
ATOM 6790 C CA . SER B 1 342 ? 2.307 28.703 8.789 1 97.88 342 SER B CA 1
ATOM 6791 C C . SER B 1 342 ? 2.471 28.078 10.164 1 97.88 342 SER B C 1
ATOM 6793 O O . SER B 1 342 ? 1.772 27.125 10.5 1 97.88 342 SER B O 1
ATOM 6795 N N . LYS B 1 343 ? 3.305 28.578 10.938 1 97.5 343 LYS B N 1
ATOM 6796 C CA . LYS B 1 343 ? 3.672 27.938 12.188 1 97.5 343 LYS B CA 1
ATOM 6797 C C . LYS B 1 343 ? 2.701 28.297 13.305 1 97.5 343 LYS B C 1
ATOM 6799 O O . LYS B 1 343 ? 2.629 27.609 14.328 1 97.5 343 LYS B O 1
ATOM 6804 N N . THR B 1 344 ? 1.977 29.391 13.109 1 96.94 344 THR B N 1
ATOM 6805 C CA . THR B 1 344 ? 1.126 29.828 14.203 1 96.94 344 THR B CA 1
ATOM 6806 C C . THR B 1 344 ? -0.334 29.484 13.938 1 96.94 344 THR B C 1
ATOM 6808 O O . THR B 1 344 ? -1.167 29.516 14.844 1 96.94 344 THR B O 1
ATOM 6811 N N . THR B 1 345 ? -0.617 29.172 12.68 1 96.62 345 THR B N 1
ATOM 6812 C CA . THR B 1 345 ? -1.961 28.688 12.391 1 96.62 345 THR B CA 1
ATOM 6813 C C . THR B 1 345 ? -2.273 27.422 13.195 1 96.62 345 THR B C 1
ATOM 6815 O O . THR B 1 345 ? -1.489 26.469 13.195 1 96.62 345 THR B O 1
ATOM 6818 N N . HIS B 1 346 ? -3.383 27.484 13.945 1 97.62 346 HIS B N 1
ATOM 6819 C CA . HIS B 1 346 ? -3.824 26.406 14.82 1 97.62 346 HIS B CA 1
ATOM 6820 C C . HIS B 1 346 ? -2.711 25.984 15.773 1 97.62 346 HIS B C 1
ATOM 6822 O O . HIS B 1 346 ? -2.562 24.781 16.062 1 97.62 346 HIS B O 1
ATOM 6828 N N . SER B 1 347 ? -1.862 26.984 16.109 1 98.12 347 SER B N 1
ATOM 6829 C CA . SER B 1 347 ? -0.767 26.812 17.062 1 98.12 347 SER B CA 1
ATOM 6830 C C . SER B 1 347 ? 0.238 25.781 16.578 1 98.12 347 SER B C 1
ATOM 6832 O O . SER B 1 347 ? 0.767 25 17.359 1 98.12 347 SER B O 1
ATOM 6834 N N . GLY B 1 348 ? 0.383 25.688 15.32 1 97.69 348 GLY B N 1
ATOM 6835 C CA . GLY B 1 348 ? 1.388 24.812 14.734 1 97.69 348 GLY B CA 1
ATOM 6836 C C . GLY B 1 348 ? 0.951 23.359 14.664 1 97.69 348 GLY B C 1
ATOM 6837 O O . GLY B 1 348 ? 1.725 22.5 14.25 1 97.69 348 GLY B O 1
ATOM 6838 N N . GLN B 1 349 ? -0.281 23.078 15 1 97.88 349 GLN B N 1
ATOM 6839 C CA . GLN B 1 349 ? -0.786 21.703 15 1 97.88 349 GLN B CA 1
ATOM 6840 C C . GLN B 1 349 ? -1.307 21.312 13.617 1 97.88 349 GLN B C 1
ATOM 6842 O O . GLN B 1 349 ? -2.463 20.906 13.477 1 97.88 349 GLN B O 1
ATOM 6847 N N . LEU B 1 350 ? -0.425 21.438 12.695 1 96.62 350 LEU B N 1
ATOM 6848 C CA . LEU B 1 350 ? -0.625 21.062 11.297 1 96.62 350 LEU B CA 1
ATOM 6849 C C . LEU B 1 350 ? 0.527 20.203 10.797 1 96.62 350 LEU B C 1
ATOM 6851 O O . LEU B 1 350 ? 1.696 20.547 10.977 1 96.62 350 LEU B O 1
ATOM 6855 N N . CYS B 1 351 ? 0.201 19.125 10.148 1 94.81 351 CYS B N 1
ATOM 6856 C CA . CYS B 1 351 ? 1.226 18.172 9.734 1 94.81 351 CYS B CA 1
ATOM 6857 C C . CYS B 1 351 ? 2.15 18.781 8.688 1 94.81 351 CYS B C 1
ATOM 6859 O O . CYS B 1 351 ? 3.312 18.391 8.57 1 94.81 351 CYS B O 1
ATOM 6861 N N . THR B 1 352 ? 1.654 19.797 7.949 1 96.75 352 THR B N 1
ATOM 6862 C CA . THR B 1 352 ? 2.451 20.375 6.875 1 96.75 352 THR B CA 1
ATOM 6863 C C . THR B 1 352 ? 3.02 21.734 7.297 1 96.75 352 THR B C 1
ATOM 6865 O O . THR B 1 352 ? 3.67 22.422 6.5 1 96.75 352 THR B O 1
ATOM 6868 N N . ALA B 1 353 ? 2.803 22.141 8.477 1 97.62 353 ALA B N 1
ATOM 6869 C CA . ALA B 1 353 ? 3.318 23.438 8.953 1 97.62 353 ALA B CA 1
ATOM 6870 C C . ALA B 1 353 ? 4.844 23.453 8.922 1 97.62 353 ALA B C 1
ATOM 6872 O O . ALA B 1 353 ? 5.492 22.438 9.164 1 97.62 353 ALA B O 1
ATOM 6873 N N . VAL B 1 354 ? 5.398 24.656 8.688 1 98.38 354 VAL B N 1
ATOM 6874 C CA . VAL B 1 354 ? 6.848 24.812 8.719 1 98.38 354 VAL B CA 1
ATOM 6875 C C . VAL B 1 354 ? 7.375 24.5 10.117 1 98.38 354 VAL B C 1
ATOM 6877 O O . VAL B 1 354 ? 6.84 25 11.117 1 98.38 354 VAL B O 1
ATOM 6880 N N . GLU B 1 355 ? 8.391 23.703 10.18 1 97.31 355 GLU B N 1
ATOM 6881 C CA . GLU B 1 355 ? 8.961 23.25 11.453 1 97.31 355 GLU B CA 1
ATOM 6882 C C . GLU B 1 355 ? 10.375 23.797 11.633 1 97.31 355 GLU B C 1
ATOM 6884 O O . GLU B 1 355 ? 10.82 24 12.766 1 97.31 355 GLU B O 1
ATOM 6889 N N . ARG B 1 356 ? 11.047 23.969 10.617 1 98.12 356 ARG B N 1
ATOM 6890 C CA . ARG B 1 356 ? 12.422 24.453 10.617 1 98.12 356 ARG B CA 1
ATOM 6891 C C . ARG B 1 356 ? 12.688 25.344 9.406 1 98.12 356 ARG B C 1
ATOM 6893 O O . ARG B 1 356 ? 12.141 25.109 8.328 1 98.12 356 ARG B O 1
ATOM 6900 N N . VAL B 1 357 ? 13.523 26.359 9.641 1 98.75 357 VAL B N 1
ATOM 6901 C CA . VAL B 1 357 ? 13.859 27.328 8.602 1 98.75 357 VAL B CA 1
ATOM 6902 C C . VAL B 1 357 ? 15.352 27.281 8.305 1 98.75 357 VAL B C 1
ATOM 6904 O O . VAL B 1 357 ? 16.172 27.312 9.227 1 98.75 357 VAL B O 1
ATOM 6907 N N . TYR B 1 358 ? 15.664 27.078 7.066 1 98.75 358 TYR B N 1
ATOM 6908 C CA . TYR B 1 358 ? 17.031 27.234 6.586 1 98.75 358 TYR B CA 1
ATOM 6909 C C . TYR B 1 358 ? 17.219 28.547 5.836 1 98.75 358 TYR B C 1
ATOM 6911 O O . TYR B 1 358 ? 16.719 28.703 4.719 1 98.75 358 TYR B O 1
ATOM 6919 N N . ALA B 1 359 ? 17.938 29.469 6.449 1 98.69 359 ALA B N 1
ATOM 6920 C CA . ALA B 1 359 ? 18.188 30.781 5.867 1 98.69 359 ALA B CA 1
ATOM 6921 C C . ALA B 1 359 ? 19.578 30.844 5.23 1 98.69 359 ALA B C 1
ATOM 6923 O O . ALA B 1 359 ? 20.562 30.438 5.836 1 98.69 359 ALA B O 1
ATOM 6924 N N . GLN B 1 360 ? 19.609 31.375 4.027 1 98.12 360 GLN B N 1
ATOM 6925 C CA . GLN B 1 360 ? 20.922 31.609 3.447 1 98.12 360 GLN B CA 1
ATOM 6926 C C . GLN B 1 360 ? 21.766 32.531 4.332 1 98.12 360 GLN B C 1
ATOM 6928 O O . GLN B 1 360 ? 21.25 33.531 4.855 1 98.12 360 GLN B O 1
ATOM 6933 N N . ALA B 1 361 ? 23.016 32.25 4.367 1 97.56 361 ALA B N 1
ATOM 6934 C CA . ALA B 1 361 ? 23.906 32.875 5.336 1 97.56 361 ALA B CA 1
ATOM 6935 C C . ALA B 1 361 ? 23.812 34.406 5.258 1 97.56 361 ALA B C 1
ATOM 6937 O O . ALA B 1 361 ? 23.75 35.062 6.285 1 97.56 361 ALA B O 1
ATOM 6938 N N . LYS B 1 362 ? 23.719 34.938 4.133 1 96.31 362 LYS B N 1
ATOM 6939 C CA . LYS B 1 362 ? 23.734 36.375 3.883 1 96.31 362 LYS B CA 1
ATOM 6940 C C . LYS B 1 362 ? 22.516 37.031 4.492 1 96.31 362 LYS B C 1
ATOM 6942 O O . LYS B 1 362 ? 22.562 38.219 4.859 1 96.31 362 LYS B O 1
ATOM 6947 N N . ILE B 1 363 ? 21.422 36.375 4.621 1 97.94 363 ILE B N 1
ATOM 6948 C CA . ILE B 1 363 ? 20.188 37 5.047 1 97.94 363 ILE B CA 1
ATOM 6949 C C . ILE B 1 363 ? 19.734 36.438 6.391 1 97.94 363 ILE B C 1
ATOM 6951 O O . ILE B 1 363 ? 18.672 36.781 6.891 1 97.94 363 ILE B O 1
ATOM 6955 N N . HIS B 1 364 ? 20.5 35.594 6.98 1 98.06 364 HIS B N 1
ATOM 6956 C CA . HIS B 1 364 ? 20.125 34.844 8.172 1 98.06 364 HIS B CA 1
ATOM 6957 C C . HIS B 1 364 ? 19.656 35.781 9.281 1 98.06 364 HIS B C 1
ATOM 6959 O O . HIS B 1 364 ? 18.547 35.656 9.805 1 98.06 364 HIS B O 1
ATOM 6965 N N . ASP B 1 365 ? 20.469 36.812 9.633 1 98.25 365 ASP B N 1
ATOM 6966 C CA . ASP B 1 365 ? 20.172 37.656 10.773 1 98.25 365 ASP B CA 1
ATOM 6967 C C . ASP B 1 365 ? 18.969 38.562 10.5 1 98.25 365 ASP B C 1
ATOM 6969 O O . ASP B 1 365 ? 18.156 38.781 11.398 1 98.25 365 ASP B O 1
ATOM 6973 N N . LYS B 1 366 ? 18.891 39 9.297 1 98.5 366 LYS B N 1
ATOM 6974 C CA . LYS B 1 366 ? 17.75 39.844 8.93 1 98.5 366 LYS B CA 1
ATOM 6975 C C . LYS B 1 366 ? 16.453 39.031 9 1 98.5 366 LYS B C 1
ATOM 6977 O O . LYS B 1 366 ? 15.438 39.5 9.508 1 98.5 366 LYS B O 1
ATOM 6982 N N . LEU B 1 367 ? 16.484 37.844 8.445 1 98.69 367 LEU B N 1
ATOM 6983 C CA . LEU B 1 367 ? 15.305 36.969 8.484 1 98.69 367 LEU B CA 1
ATOM 6984 C C . LEU B 1 367 ? 14.938 36.625 9.922 1 98.69 367 LEU B C 1
ATOM 6986 O O . LEU B 1 367 ? 13.758 36.656 10.297 1 98.69 367 LEU B O 1
ATOM 6990 N N . LEU B 1 368 ? 15.898 36.312 10.719 1 98.69 368 LEU B N 1
ATOM 6991 C CA . LEU B 1 368 ? 15.68 35.969 12.125 1 98.69 368 LEU B CA 1
ATOM 6992 C C . LEU B 1 368 ? 14.977 37.094 12.852 1 98.69 368 LEU B C 1
ATOM 6994 O O . LEU B 1 368 ? 14.047 36.875 13.625 1 98.69 368 LEU B O 1
ATOM 6998 N N . ALA B 1 369 ? 15.438 38.312 12.625 1 98.75 369 ALA B N 1
ATOM 6999 C CA . ALA B 1 369 ? 14.852 39.469 13.266 1 98.75 369 ALA B CA 1
ATOM 7000 C C . ALA B 1 369 ? 13.391 39.656 12.852 1 98.75 369 ALA B C 1
ATOM 7002 O O . ALA B 1 369 ? 12.539 40 13.68 1 98.75 369 ALA B O 1
ATOM 7003 N N . LEU B 1 370 ? 13.148 39.469 11.594 1 98.75 370 LEU B N 1
ATOM 7004 C CA . LEU B 1 370 ? 11.781 39.594 11.094 1 98.75 370 LEU B CA 1
ATOM 7005 C C . LEU B 1 370 ? 10.883 38.531 11.703 1 98.75 370 LEU B C 1
ATOM 7007 O O . LEU B 1 370 ? 9.766 38.812 12.133 1 98.75 370 LEU B O 1
ATOM 7011 N N . LEU B 1 371 ? 11.359 37.281 11.734 1 98.81 371 LEU B N 1
ATOM 7012 C CA . LEU B 1 371 ? 10.602 36.219 12.344 1 98.81 371 LEU B CA 1
ATOM 7013 C C . LEU B 1 371 ? 10.281 36.531 13.805 1 98.81 371 LEU B C 1
ATOM 7015 O O . LEU B 1 371 ? 9.156 36.312 14.258 1 98.81 371 LEU B O 1
ATOM 7019 N N . LYS B 1 372 ? 11.281 37 14.508 1 98.75 372 LYS B N 1
ATOM 7020 C CA . LYS B 1 372 ? 11.109 37.375 15.914 1 98.75 372 LYS B CA 1
ATOM 7021 C C . LYS B 1 372 ? 10.016 38.406 16.094 1 98.75 372 LYS B C 1
ATOM 7023 O O . LYS B 1 372 ? 9.141 38.25 16.953 1 98.75 372 LYS B O 1
ATOM 7028 N N . THR B 1 373 ? 10.102 39.375 15.258 1 98.62 373 THR B N 1
ATOM 7029 C CA . THR B 1 373 ? 9.133 40.469 15.32 1 98.62 373 THR B CA 1
ATOM 7030 C C . THR B 1 373 ? 7.719 39.969 15.109 1 98.62 373 THR B C 1
ATOM 7032 O O . THR B 1 373 ? 6.809 40.281 15.875 1 98.62 373 THR B O 1
ATOM 7035 N N . TYR B 1 374 ? 7.543 39.188 14.078 1 98.38 374 TYR B N 1
ATOM 7036 C CA . TYR B 1 374 ? 6.211 38.688 13.742 1 98.38 374 TYR B CA 1
ATOM 7037 C C . TYR B 1 374 ? 5.715 37.719 14.781 1 98.38 374 TYR B C 1
ATOM 7039 O O . TYR B 1 374 ? 4.523 37.688 15.102 1 98.38 374 TYR B O 1
ATOM 7047 N N . MET B 1 375 ? 6.555 36.906 15.344 1 98.06 375 MET B N 1
ATOM 7048 C CA . MET B 1 375 ? 6.18 35.969 16.391 1 98.06 375 MET B CA 1
ATOM 7049 C C . MET B 1 375 ? 5.789 36.688 17.672 1 98.06 375 MET B C 1
ATOM 7051 O O . MET B 1 375 ? 4.812 36.312 18.328 1 98.06 375 MET B O 1
ATOM 7055 N N . GLN B 1 376 ? 6.535 37.688 18 1 97.56 376 GLN B N 1
ATOM 7056 C CA . GLN B 1 376 ? 6.262 38.469 19.203 1 97.56 376 GLN B CA 1
ATOM 7057 C C . GLN B 1 376 ? 4.941 39.219 19.078 1 97.56 376 GLN B C 1
ATOM 7059 O O . GLN B 1 376 ? 4.328 39.594 20.078 1 97.56 376 GLN B O 1
ATOM 7064 N N . GLY B 1 377 ? 4.559 39.406 17.875 1 96.75 377 GLY B N 1
ATOM 7065 C CA . GLY B 1 377 ? 3.332 40.156 17.625 1 96.75 377 GLY B CA 1
ATOM 7066 C C . GLY B 1 377 ? 2.08 39.312 17.859 1 96.75 377 GLY B C 1
ATOM 7067 O O . GLY B 1 377 ? 0.975 39.875 17.922 1 96.75 377 GLY B O 1
ATOM 7068 N N . LYS B 1 378 ? 2.184 38.062 18.125 1 96.5 378 LYS B N 1
ATOM 7069 C CA . LYS B 1 378 ? 1.031 37.219 18.344 1 96.5 378 LYS B CA 1
ATOM 7070 C C . LYS B 1 378 ? 0.601 37.219 19.812 1 96.5 378 LYS B C 1
ATOM 7072 O O . LYS B 1 378 ? 1.441 37.188 20.703 1 96.5 378 LYS B O 1
ATOM 7077 N N . THR B 1 379 ? -0.693 37.344 20.031 1 95.94 379 THR B N 1
ATOM 7078 C CA . THR B 1 379 ? -1.253 37.312 21.375 1 95.94 379 THR B CA 1
ATOM 7079 C C . THR B 1 379 ? -1.983 36 21.609 1 95.94 379 THR B C 1
ATOM 7081 O O . THR B 1 379 ? -2.705 35.5 20.734 1 95.94 379 THR B O 1
ATOM 7084 N N . LEU B 1 380 ? -1.831 35.469 22.828 1 97.31 380 LEU B N 1
ATOM 7085 C CA . LEU B 1 380 ? -2.471 34.219 23.203 1 97.31 380 LEU B CA 1
ATOM 7086 C C . LEU B 1 380 ? -3.859 34.469 23.781 1 97.31 380 LEU B C 1
ATOM 7088 O O . LEU B 1 380 ? -4.07 35.438 24.5 1 97.31 380 LEU B O 1
ATOM 7092 N N . GLY B 1 381 ? -4.738 33.562 23.422 1 97.19 381 GLY B N 1
ATOM 7093 C CA . GLY B 1 381 ? -6.039 33.656 24.062 1 97.19 381 GLY B CA 1
ATOM 7094 C C . GLY B 1 381 ? -7.086 32.75 23.422 1 97.19 381 GLY B C 1
ATOM 7095 O O . GLY B 1 381 ? -6.789 32.031 22.484 1 97.19 381 GLY B O 1
ATOM 7096 N N . ASN B 1 382 ? -8.25 32.812 24.062 1 97 382 ASN B N 1
ATOM 7097 C CA . ASN B 1 382 ? -9.406 32.094 23.547 1 97 382 ASN B CA 1
ATOM 7098 C C . ASN B 1 382 ? -9.898 32.688 22.234 1 97 382 ASN B C 1
ATOM 7100 O O . ASN B 1 382 ? -10.398 33.812 22.203 1 97 382 ASN B O 1
ATOM 7104 N N . ARG B 1 383 ? -9.852 31.891 21.188 1 97.5 383 ARG B N 1
ATOM 7105 C CA . ARG B 1 383 ? -10.133 32.406 19.844 1 97.5 383 ARG B CA 1
ATOM 7106 C C . ARG B 1 383 ? -11.625 32.562 19.609 1 97.5 383 ARG B C 1
ATOM 7108 O O . ARG B 1 383 ? -12.055 33.219 18.656 1 97.5 383 ARG B O 1
ATOM 7115 N N . GLN B 1 384 ? -12.438 31.969 20.438 1 94 384 GLN B N 1
ATOM 7116 C CA . GLN B 1 384 ? -13.883 32.188 20.375 1 94 384 GLN B CA 1
ATOM 7117 C C . GLN B 1 384 ? -14.258 33.562 20.859 1 94 384 GLN B C 1
ATOM 7119 O O . GLN B 1 384 ? -15.312 34.094 20.5 1 94 384 GLN B O 1
ATOM 7124 N N . ILE B 1 385 ? -13.414 34.094 21.672 1 94.62 385 ILE B N 1
ATOM 7125 C CA . ILE B 1 385 ? -13.609 35.438 22.188 1 94.62 385 ILE B CA 1
ATOM 7126 C C . ILE B 1 385 ? -13.008 36.469 21.219 1 94.62 385 ILE B C 1
ATOM 7128 O O . ILE B 1 385 ? -13.664 37.438 20.859 1 94.62 385 ILE B O 1
ATOM 7132 N N . ASP B 1 386 ? -11.805 36.25 20.844 1 96.62 386 ASP B N 1
ATOM 7133 C CA . ASP B 1 386 ? -11.109 37.062 19.875 1 96.62 386 ASP B CA 1
ATOM 7134 C C . ASP B 1 386 ? -10.359 36.219 18.844 1 96.62 386 ASP B C 1
ATOM 7136 O O . ASP B 1 386 ? -9.336 35.625 19.172 1 96.62 386 ASP B O 1
ATOM 7140 N N . PRO B 1 387 ? -10.852 36.219 17.641 1 95.94 387 PRO B N 1
ATOM 7141 C CA . PRO B 1 387 ? -10.242 35.375 16.609 1 95.94 387 PRO B CA 1
ATOM 7142 C C . PRO B 1 387 ? -8.82 35.781 16.266 1 95.94 387 PRO B C 1
ATOM 7144 O O . PRO B 1 387 ? -8.102 35.062 15.586 1 95.94 387 PRO B O 1
ATOM 7147 N N . LEU B 1 388 ? -8.344 36.906 16.688 1 95 388 LEU B N 1
ATOM 7148 C CA . LEU B 1 388 ? -7.004 37.375 16.375 1 95 388 LEU B CA 1
ATOM 7149 C C . LEU B 1 388 ? -5.973 36.75 17.297 1 95 388 LEU B C 1
ATOM 7151 O O . LEU B 1 388 ? -4.77 36.812 17.031 1 95 388 LEU B O 1
ATOM 7155 N N . HIS B 1 389 ? -6.41 36.125 18.312 1 96.25 389 HIS B N 1
ATOM 7156 C CA . HIS B 1 389 ? -5.52 35.406 19.219 1 96.25 389 HIS B CA 1
ATOM 7157 C C . HIS B 1 389 ? -4.969 34.125 18.578 1 96.25 389 HIS B C 1
ATOM 7159 O O . HIS B 1 389 ? -5.535 33.625 17.594 1 96.25 389 HIS B O 1
ATOM 7165 N N . MET B 1 390 ? -3.818 33.719 19.016 1 97.88 390 MET B N 1
ATOM 7166 C CA . MET B 1 390 ? -3.393 32.344 18.797 1 97.88 390 MET B CA 1
ATOM 7167 C C . MET B 1 390 ? -3.963 31.422 19.859 1 97.88 390 MET B C 1
ATOM 7169 O O . MET B 1 390 ? -3.951 31.75 21.047 1 97.88 390 MET B O 1
ATOM 7173 N N . GLY B 1 391 ? -4.492 30.344 19.438 1 98.25 391 GLY B N 1
ATOM 7174 C CA . GLY B 1 391 ? -5.223 29.438 20.312 1 98.25 391 GLY B CA 1
ATOM 7175 C C . GLY B 1 391 ? -4.32 28.469 21.062 1 98.25 391 GLY B C 1
ATOM 7176 O O . GLY B 1 391 ? -3.096 28.609 21.031 1 98.25 391 GLY B O 1
ATOM 7177 N N . PRO B 1 392 ? -4.941 27.547 21.781 1 98.62 392 PRO B N 1
ATOM 7178 C CA . PRO B 1 392 ? -4.227 26.578 22.609 1 98.62 392 PRO B CA 1
ATOM 7179 C C . PRO B 1 392 ? -3.756 25.344 21.844 1 98.62 392 PRO B C 1
ATOM 7181 O O . PRO B 1 392 ? -4.156 25.156 20.688 1 98.62 392 PRO B O 1
ATOM 7184 N N . LEU B 1 393 ? -2.855 24.578 22.469 1 98.62 393 LEU B N 1
ATOM 7185 C CA . LEU B 1 393 ? -2.588 23.203 22.047 1 98.62 393 LEU B CA 1
ATOM 7186 C C . LEU B 1 393 ? -3.727 22.281 22.469 1 98.62 393 LEU B C 1
ATOM 7188 O O . LEU B 1 393 ? -4.609 22.688 23.234 1 98.62 393 LEU B O 1
ATOM 7192 N N . VAL B 1 394 ? -3.711 21.047 22.031 1 97.75 394 VAL B N 1
ATOM 7193 C CA . VAL B 1 394 ? -4.848 20.125 22.094 1 97.75 394 VAL B CA 1
ATOM 7194 C C . VAL B 1 394 ? -5.09 19.688 23.531 1 97.75 394 VAL B C 1
ATOM 7196 O O . VAL B 1 394 ? -6.234 19.469 23.938 1 97.75 394 VAL B O 1
ATOM 7199 N N . ASN B 1 395 ? -4.023 19.547 24.297 1 97.62 395 ASN B N 1
ATOM 7200 C CA . ASN B 1 395 ? -4.168 19.062 25.672 1 97.62 395 ASN B CA 1
ATOM 7201 C C . ASN B 1 395 ? -2.932 19.375 26.516 1 97.62 395 ASN B C 1
ATOM 7203 O O . ASN B 1 395 ? -1.974 19.969 26.016 1 97.62 395 ASN B O 1
ATOM 7207 N N . ALA B 1 396 ? -3.012 18.906 27.75 1 97.69 396 ALA B N 1
ATOM 7208 C CA . ALA B 1 396 ? -1.949 19.203 28.719 1 97.69 396 ALA B CA 1
ATOM 7209 C C . ALA B 1 396 ? -0.661 18.469 28.344 1 97.69 396 ALA B C 1
ATOM 7211 O O . ALA B 1 396 ? 0.434 19.016 28.5 1 97.69 396 ALA B O 1
ATOM 7212 N N . ALA B 1 397 ? -0.804 17.297 27.922 1 97.56 397 ALA B N 1
ATOM 7213 C CA . ALA B 1 397 ? 0.366 16.516 27.547 1 97.56 397 ALA B CA 1
ATOM 7214 C C . ALA B 1 397 ? 1.136 17.172 26.406 1 97.56 397 ALA B C 1
ATOM 7216 O O . ALA B 1 397 ? 2.369 17.188 26.422 1 97.56 397 ALA B O 1
ATOM 7217 N N . ALA B 1 398 ? 0.434 17.656 25.422 1 97.94 398 ALA B N 1
ATOM 7218 C CA . ALA B 1 398 ? 1.062 18.359 24.312 1 97.94 398 ALA B CA 1
ATOM 7219 C C . ALA B 1 398 ? 1.794 19.609 24.781 1 97.94 398 ALA B C 1
ATOM 7221 O O . ALA B 1 398 ? 2.904 19.891 24.328 1 97.94 398 ALA B O 1
ATOM 7222 N N . GLN B 1 399 ? 1.191 20.328 25.703 1 98.25 399 GLN B N 1
ATOM 7223 C CA . GLN B 1 399 ? 1.806 21.531 26.25 1 98.25 399 GLN B CA 1
ATOM 7224 C C . GLN B 1 399 ? 3.104 21.203 26.984 1 98.25 399 GLN B C 1
ATOM 7226 O O . GLN B 1 399 ? 4.133 21.844 26.75 1 98.25 399 GLN B O 1
ATOM 7231 N N . THR B 1 400 ? 3.035 20.203 27.766 1 98.12 400 THR B N 1
ATOM 7232 C CA . THR B 1 400 ? 4.184 19.781 28.562 1 98.12 400 THR B CA 1
ATOM 7233 C C . THR B 1 400 ? 5.309 19.281 27.656 1 98.12 400 THR B C 1
ATOM 7235 O O . THR B 1 400 ? 6.473 19.641 27.859 1 98.12 400 THR B O 1
ATOM 7238 N N . ARG B 1 401 ? 4.969 18.484 26.734 1 97.88 401 ARG B N 1
ATOM 7239 C CA . ARG B 1 401 ? 5.953 17.953 25.797 1 97.88 401 ARG B CA 1
ATOM 7240 C C . ARG B 1 401 ? 6.617 19.078 25 1 97.88 401 ARG B C 1
ATOM 7242 O O . ARG B 1 401 ? 7.828 19.047 24.781 1 97.88 401 ARG B O 1
ATOM 7249 N N . THR B 1 402 ? 5.812 19.984 24.594 1 98.31 402 THR B N 1
ATOM 7250 C CA . THR B 1 402 ? 6.312 21.141 23.844 1 98.31 402 THR B CA 1
ATOM 7251 C C . THR B 1 402 ? 7.359 21.906 24.641 1 98.31 402 THR B C 1
ATOM 7253 O O . THR B 1 402 ? 8.453 22.172 24.141 1 98.31 402 THR B O 1
ATOM 7256 N N . HIS B 1 403 ? 7.035 22.172 25.844 1 98.62 403 HIS B N 1
ATOM 7257 C CA . HIS B 1 403 ? 7.941 22.922 26.703 1 98.62 403 HIS B CA 1
ATOM 7258 C C . HIS B 1 403 ? 9.227 22.141 26.969 1 98.62 403 HIS B C 1
ATOM 7260 O O . HIS B 1 403 ? 10.312 22.719 26.969 1 98.62 403 HIS B O 1
ATOM 7266 N N . ALA B 1 404 ? 9.07 20.922 27.172 1 98.62 404 ALA B N 1
ATOM 7267 C CA . ALA B 1 404 ? 10.219 20.078 27.422 1 98.62 404 ALA B CA 1
ATOM 7268 C C . ALA B 1 404 ? 11.18 20.062 26.234 1 98.62 404 ALA B C 1
ATOM 7270 O O . ALA B 1 404 ? 12.398 20.062 26.406 1 98.62 404 ALA B O 1
ATOM 7271 N N . MET B 1 405 ? 10.672 20.016 25.047 1 98.5 405 MET B N 1
ATOM 7272 C CA . MET B 1 405 ? 11.492 20.016 23.844 1 98.5 405 MET B CA 1
ATOM 7273 C C . MET B 1 405 ? 12.281 21.328 23.734 1 98.5 405 MET B C 1
ATOM 7275 O O . MET B 1 405 ? 13.453 21.312 23.344 1 98.5 405 MET B O 1
ATOM 7279 N N . VAL B 1 406 ? 11.648 22.391 24.047 1 98.75 406 VAL B N 1
ATOM 7280 C CA . VAL B 1 406 ? 12.289 23.703 23.984 1 98.75 406 VAL B CA 1
ATOM 7281 C C . VAL B 1 406 ? 13.414 23.781 25.016 1 98.75 406 VAL B C 1
ATOM 7283 O O . VAL B 1 406 ? 14.523 24.203 24.688 1 98.75 406 VAL B O 1
ATOM 7286 N N . MET B 1 407 ? 13.117 23.359 26.188 1 98.69 407 MET B N 1
ATOM 7287 C CA . MET B 1 407 ? 14.117 23.391 27.25 1 98.69 407 MET B CA 1
ATOM 7288 C C . MET B 1 407 ? 15.32 22.531 26.906 1 98.69 407 MET B C 1
ATOM 7290 O O . MET B 1 407 ? 16.469 22.906 27.156 1 98.69 407 MET B O 1
ATOM 7294 N N . LYS B 1 408 ? 15.039 21.438 26.391 1 98.69 408 LYS B N 1
ATOM 7295 C CA . LYS B 1 408 ? 16.125 20.562 25.969 1 98.69 408 LYS B CA 1
ATOM 7296 C C . LYS B 1 408 ? 16.984 21.219 24.891 1 98.69 408 LYS B C 1
ATOM 7298 O O . LYS B 1 408 ? 18.219 21.094 24.922 1 98.69 408 LYS B O 1
ATOM 7303 N N . ALA B 1 409 ? 16.375 21.844 23.938 1 98.75 409 ALA B N 1
ATOM 7304 C CA . ALA B 1 409 ? 17.109 22.516 22.875 1 98.75 409 ALA B CA 1
ATOM 7305 C C . ALA B 1 409 ? 18.016 23.609 23.438 1 98.75 409 ALA B C 1
ATOM 7307 O O . ALA B 1 409 ? 19.172 23.734 23.016 1 98.75 409 ALA B O 1
ATOM 7308 N N . ILE B 1 410 ? 17.5 24.359 24.344 1 98.62 410 ILE B N 1
ATOM 7309 C CA . ILE B 1 410 ? 18.281 25.406 24.984 1 98.62 410 ILE B CA 1
ATOM 7310 C C . ILE B 1 410 ? 19.484 24.797 25.703 1 98.62 410 ILE B C 1
ATOM 7312 O O . ILE B 1 410 ? 20.609 25.297 25.594 1 98.62 410 ILE B O 1
ATOM 7316 N N . ALA B 1 411 ? 19.219 23.766 26.359 1 98.5 411 ALA B N 1
ATOM 7317 C CA . ALA B 1 411 ? 20.281 23.078 27.094 1 98.5 411 ALA B CA 1
ATOM 7318 C C . ALA B 1 411 ? 21.359 22.562 26.141 1 98.5 411 ALA B C 1
ATOM 7320 O O . ALA B 1 411 ? 22.531 22.469 26.5 1 98.5 411 ALA B O 1
ATOM 7321 N N . GLN B 1 412 ? 20.969 22.344 24.953 1 98 412 GLN B N 1
ATOM 7322 C CA . GLN B 1 412 ? 21.891 21.812 23.953 1 98 412 GLN B CA 1
ATOM 7323 C C . GLN B 1 412 ? 22.609 22.938 23.219 1 98 412 GLN B C 1
ATOM 7325 O O . GLN B 1 412 ? 23.438 22.688 22.328 1 98 412 GLN B O 1
ATOM 7330 N N . GLY B 1 413 ? 22.25 24.125 23.484 1 98.19 413 GLY B N 1
ATOM 7331 C CA . GLY B 1 413 ? 23.031 25.234 22.953 1 98.19 413 GLY B CA 1
ATOM 7332 C C . GLY B 1 413 ? 22.219 26.188 22.094 1 98.19 413 GLY B C 1
ATOM 7333 O O . GLY B 1 413 ? 22.734 27.203 21.641 1 98.19 413 GLY B O 1
ATOM 7334 N N . ALA B 1 414 ? 20.953 25.953 21.906 1 98.69 414 ALA B N 1
ATOM 7335 C CA . ALA B 1 414 ? 20.109 26.875 21.156 1 98.69 414 ALA B CA 1
ATOM 7336 C C . ALA B 1 414 ? 19.859 28.156 21.938 1 98.69 414 ALA B C 1
ATOM 7338 O O . ALA B 1 414 ? 19.859 28.141 23.172 1 98.69 414 ALA B O 1
ATOM 7339 N N . THR B 1 415 ? 19.656 29.172 21.219 1 98.75 415 THR B N 1
ATOM 7340 C CA . THR B 1 415 ? 19.312 30.453 21.828 1 98.75 415 THR B CA 1
ATOM 7341 C C . THR B 1 415 ? 17.812 30.703 21.719 1 98.75 415 THR B C 1
ATOM 7343 O O . THR B 1 415 ? 17.234 30.641 20.641 1 98.75 415 THR B O 1
ATOM 7346 N N . LEU B 1 416 ? 17.203 30.969 22.859 1 98.81 416 LEU B N 1
ATOM 7347 C CA . LEU B 1 416 ? 15.797 31.375 22.875 1 98.81 416 LEU B CA 1
ATOM 7348 C C . LEU B 1 416 ? 15.633 32.844 22.453 1 98.81 416 LEU B C 1
ATOM 7350 O O . LEU B 1 416 ? 16.047 33.75 23.172 1 98.81 416 LEU B O 1
ATOM 7354 N N . GLU B 1 417 ? 15.078 33.062 21.328 1 98.75 417 GLU B N 1
ATOM 7355 C CA . GLU B 1 417 ? 14.883 34.438 20.797 1 98.75 417 GLU B CA 1
ATOM 7356 C C . GLU B 1 417 ? 13.602 35.062 21.344 1 98.75 417 GLU B C 1
ATOM 7358 O O . GLU B 1 417 ? 13.555 36.25 21.594 1 98.75 417 GLU B O 1
ATOM 7363 N N . THR B 1 418 ? 12.57 34.312 21.422 1 98.5 418 THR B N 1
ATOM 7364 C CA . THR B 1 418 ? 11.305 34.719 22 1 98.5 418 THR B CA 1
ATOM 7365 C C . THR B 1 418 ? 10.461 33.531 22.406 1 98.5 418 THR B C 1
ATOM 7367 O O . THR B 1 418 ? 10.727 32.406 21.969 1 98.5 418 THR B O 1
ATOM 7370 N N . GLY B 1 419 ? 9.477 33.688 23.312 1 98.31 419 GLY B N 1
ATOM 7371 C CA . GLY B 1 419 ? 8.594 32.656 23.766 1 98.31 419 GLY B CA 1
ATOM 7372 C C . GLY B 1 419 ? 9.242 31.703 24.766 1 98.31 419 GLY B C 1
ATOM 7373 O O . GLY B 1 419 ? 9.898 32.156 25.703 1 98.31 419 GLY B O 1
ATOM 7374 N N . GLY B 1 420 ? 8.953 30.422 24.734 1 97.94 420 GLY B N 1
ATOM 7375 C CA . GLY B 1 420 ? 9.617 29.375 25.484 1 97.94 420 GLY B CA 1
ATOM 7376 C C . GLY B 1 420 ? 9.203 29.328 26.953 1 97.94 420 GLY B C 1
ATOM 7377 O O . GLY B 1 420 ? 10 28.969 27.812 1 97.94 420 GLY B O 1
ATOM 7378 N N . TYR B 1 421 ? 8.016 29.75 27.234 1 97.62 421 TYR B N 1
ATOM 7379 C CA . TYR B 1 421 ? 7.559 29.703 28.625 1 97.62 421 TYR B CA 1
ATOM 7380 C C . TYR B 1 421 ? 6.152 29.125 28.719 1 97.62 421 TYR B C 1
ATOM 7382 O O . TYR B 1 421 ? 5.445 29.031 27.719 1 97.62 421 TYR B O 1
ATOM 7390 N N . LEU B 1 422 ? 5.781 28.703 29.891 1 97.81 422 LEU B N 1
ATOM 7391 C CA . LEU B 1 422 ? 4.426 28.25 30.172 1 97.81 422 LEU B CA 1
ATOM 7392 C C . LEU B 1 422 ? 3.568 29.391 30.703 1 97.81 422 LEU B C 1
ATOM 7394 O O . LEU B 1 422 ? 3.852 29.938 31.781 1 97.81 422 LEU B O 1
ATOM 7398 N N . PRO B 1 423 ? 2.572 29.734 29.938 1 96.81 423 PRO B N 1
ATOM 7399 C CA . PRO B 1 423 ? 1.722 30.828 30.438 1 96.81 423 PRO B CA 1
ATOM 7400 C C . PRO B 1 423 ? 0.971 30.438 31.719 1 96.81 423 PRO B C 1
ATOM 7402 O O . PRO B 1 423 ? 0.647 29.266 31.922 1 96.81 423 PRO B O 1
ATOM 7405 N N . ASP B 1 424 ? 0.614 31.484 32.438 1 94.69 424 ASP B N 1
ATOM 7406 C CA . ASP B 1 424 ? -0.212 31.266 33.625 1 94.69 424 ASP B CA 1
ATOM 7407 C C . ASP B 1 424 ? -1.69 31.172 33.281 1 94.69 424 ASP B C 1
ATOM 7409 O O . ASP B 1 424 ? -2.109 31.688 32.219 1 94.69 424 ASP B O 1
ATOM 7413 N N . GLY B 1 425 ? -2.453 30.547 34.125 1 93.88 425 GLY B N 1
ATOM 7414 C CA . GLY B 1 425 ? -3.895 30.5 33.938 1 93.88 425 GLY B CA 1
ATOM 7415 C C . GLY B 1 425 ? -4.367 29.266 33.219 1 93.88 425 GLY B C 1
ATOM 7416 O O . GLY B 1 425 ? -3.559 28.406 32.844 1 93.88 425 GLY B O 1
ATOM 7417 N N . PRO B 1 426 ? -5.656 29.25 33.062 1 95.56 426 PRO B N 1
ATOM 7418 C CA . PRO B 1 426 ? -6.227 28.078 32.406 1 95.56 426 PRO B CA 1
ATOM 7419 C C . PRO B 1 426 ? -5.977 28.078 30.891 1 95.56 426 PRO B C 1
ATOM 7421 O O . PRO B 1 426 ? -5.809 29.141 30.297 1 95.56 426 PRO B O 1
ATOM 7424 N N . GLY B 1 427 ? -5.992 26.828 30.328 1 97.69 427 GLY B N 1
ATOM 7425 C CA . GLY B 1 427 ? -5.812 26.641 28.891 1 97.69 427 GLY B CA 1
ATOM 7426 C C . GLY B 1 427 ? -4.441 26.094 28.531 1 97.69 427 GLY B C 1
ATOM 7427 O O . GLY B 1 427 ? -3.447 26.422 29.188 1 97.69 427 GLY B O 1
ATOM 7428 N N . TYR B 1 428 ? -4.406 25.328 27.516 1 98.56 428 TYR B N 1
ATOM 7429 C CA . TYR B 1 428 ? -3.16 24.688 27.109 1 98.56 428 TYR B CA 1
ATOM 7430 C C . TYR B 1 428 ? -2.41 25.547 26.094 1 98.56 428 TYR B C 1
ATOM 7432 O O . TYR B 1 428 ? -2.025 25.078 25.031 1 98.56 428 TYR B O 1
ATOM 7440 N N . PHE B 1 429 ? -2.191 26.797 26.5 1 98.62 429 PHE B N 1
ATOM 7441 C CA . PHE B 1 429 ? -1.539 27.766 25.625 1 98.62 429 PHE B CA 1
ATOM 7442 C C . PHE B 1 429 ? -0.026 27.594 25.656 1 98.62 429 PHE B C 1
ATOM 7444 O O . PHE B 1 429 ? 0.534 27.156 26.672 1 98.62 429 PHE B O 1
ATOM 7451 N N . TYR B 1 430 ? 0.587 27.844 24.547 1 98.69 430 TYR B N 1
ATOM 7452 C CA . TYR B 1 430 ? 2.039 27.922 24.422 1 98.69 430 TYR B CA 1
ATOM 7453 C C . TYR B 1 430 ? 2.438 29.016 23.453 1 98.69 430 TYR B C 1
ATOM 7455 O O . TYR B 1 430 ? 1.922 29.078 22.328 1 98.69 430 TYR B O 1
ATOM 7463 N N . PRO B 1 431 ? 3.293 29.906 23.828 1 98.5 431 PRO B N 1
ATOM 7464 C CA . PRO B 1 431 ? 3.592 31.047 22.969 1 98.5 431 PRO B CA 1
ATOM 7465 C C . PRO B 1 431 ? 4.422 30.656 21.75 1 98.5 431 PRO B C 1
ATOM 7467 O O . PRO B 1 431 ? 5.191 29.703 21.797 1 98.5 431 PRO B O 1
ATOM 7470 N N . PRO B 1 432 ? 4.223 31.5 20.641 1 98.56 432 PRO B N 1
ATOM 7471 C CA . PRO B 1 432 ? 5.176 31.312 19.547 1 98.56 432 PRO B CA 1
ATOM 7472 C C . PRO B 1 432 ? 6.629 31.359 20.016 1 98.56 432 PRO B C 1
ATOM 7474 O O . PRO B 1 432 ? 7.027 32.312 20.703 1 98.56 432 PRO B O 1
ATOM 7477 N N . THR B 1 433 ? 7.344 30.344 19.672 1 98.88 433 THR B N 1
ATOM 7478 C CA . THR B 1 433 ? 8.703 30.203 20.188 1 98.88 433 THR B CA 1
ATOM 7479 C C . THR B 1 433 ? 9.703 30.109 19.031 1 98.88 433 THR B C 1
ATOM 7481 O O . THR B 1 433 ? 9.516 29.328 18.109 1 98.88 433 THR B O 1
ATOM 7484 N N . LEU B 1 434 ? 10.656 30.969 19.125 1 98.88 434 LEU B N 1
ATOM 7485 C CA . LEU B 1 434 ? 11.688 31.047 18.094 1 98.88 434 LEU B CA 1
ATOM 7486 C C . LEU B 1 434 ? 13.055 30.703 18.672 1 98.88 434 LEU B C 1
ATOM 7488 O O . LEU B 1 434 ? 13.461 31.281 19.688 1 98.88 434 LEU B O 1
ATOM 7492 N N . LEU B 1 435 ? 13.703 29.75 18.047 1 98.88 435 LEU B N 1
ATOM 7493 C CA . LEU B 1 435 ? 15.039 29.328 18.453 1 98.88 435 LEU B CA 1
ATOM 7494 C C . LEU B 1 435 ? 16.062 29.578 17.359 1 98.88 435 LEU B C 1
ATOM 7496 O O . LEU B 1 435 ? 15.781 29.328 16.172 1 98.88 435 LEU B O 1
ATOM 7500 N N . SER B 1 436 ? 17.188 30.141 17.703 1 98.56 436 SER B N 1
ATOM 7501 C CA . SER B 1 436 ? 18.328 30.266 16.812 1 98.56 436 SER B CA 1
ATOM 7502 C C . SER B 1 436 ? 19.531 29.5 17.344 1 98.56 436 SER B C 1
ATOM 7504 O O . SER B 1 436 ? 19.469 28.891 18.422 1 98.56 436 SER B O 1
ATOM 7506 N N . HIS B 1 437 ? 20.594 29.391 16.5 1 98 437 HIS B N 1
ATOM 7507 C CA . HIS B 1 437 ? 21.797 28.625 16.812 1 98 437 HIS B CA 1
ATOM 7508 C C . HIS B 1 437 ? 21.453 27.156 17.047 1 98 437 HIS B C 1
ATOM 7510 O O . HIS B 1 437 ? 21.969 26.531 17.984 1 98 437 HIS B O 1
ATOM 7516 N N . CYS B 1 438 ? 20.5 26.75 16.344 1 98 438 CYS B N 1
ATOM 7517 C CA . CYS B 1 438 ? 20.172 25.328 16.344 1 98 438 CYS B CA 1
ATOM 7518 C C . CYS B 1 438 ? 21.141 24.531 15.484 1 98 438 CYS B C 1
ATOM 7520 O O . CYS B 1 438 ? 21.688 25.047 14.516 1 98 438 CYS B O 1
ATOM 7522 N N . ARG B 1 439 ? 21.328 23.312 15.914 1 97.94 439 ARG B N 1
ATOM 7523 C CA . ARG B 1 439 ? 22.141 22.391 15.125 1 97.94 439 ARG B CA 1
ATOM 7524 C C . ARG B 1 439 ? 21.281 21.328 14.453 1 97.94 439 ARG B C 1
ATOM 7526 O O . ARG B 1 439 ? 20.234 20.953 14.961 1 97.94 439 ARG B O 1
ATOM 7533 N N . GLN B 1 440 ? 21.859 20.797 13.398 1 97.62 440 GLN B N 1
ATOM 7534 C CA . GLN B 1 440 ? 21.141 19.828 12.57 1 97.62 440 GLN B CA 1
ATOM 7535 C C . GLN B 1 440 ? 20.828 18.562 13.367 1 97.62 440 GLN B C 1
ATOM 7537 O O . GLN B 1 440 ? 19.812 17.906 13.125 1 97.62 440 GLN B O 1
ATOM 7542 N N . ASP B 1 441 ? 21.594 18.203 14.352 1 97.31 441 ASP B N 1
ATOM 7543 C CA . ASP B 1 441 ? 21.469 16.938 15.047 1 97.31 441 ASP B CA 1
ATOM 7544 C C . ASP B 1 441 ? 20.547 17.047 16.25 1 97.31 441 ASP B C 1
ATOM 7546 O O . ASP B 1 441 ? 20.297 16.062 16.938 1 97.31 441 ASP B O 1
ATOM 7550 N N . MET B 1 442 ? 20.078 18.297 16.562 1 98.12 442 MET B N 1
ATOM 7551 C CA . MET B 1 442 ? 19.203 18.484 17.719 1 98.12 442 MET B CA 1
ATOM 7552 C C . MET B 1 442 ? 17.859 17.812 17.484 1 98.12 442 MET B C 1
ATOM 7554 O O . MET B 1 442 ? 17.328 17.844 16.375 1 98.12 442 MET B O 1
ATOM 7558 N N . GLU B 1 443 ? 17.266 17.266 18.531 1 97.88 443 GLU B N 1
ATOM 7559 C CA . GLU B 1 443 ? 15.938 16.656 18.484 1 97.88 443 GLU B CA 1
ATOM 7560 C C . GLU B 1 443 ? 14.898 17.641 17.953 1 97.88 443 GLU B C 1
ATOM 7562 O O . GLU B 1 443 ? 14.031 17.266 17.156 1 97.88 443 GLU B O 1
ATOM 7567 N N . ILE B 1 444 ? 15.023 18.906 18.359 1 98.19 444 ILE B N 1
ATOM 7568 C CA . ILE B 1 444 ? 14.055 19.938 18.016 1 98.19 444 ILE B CA 1
ATOM 7569 C C . ILE B 1 444 ? 14.086 20.172 16.5 1 98.19 444 ILE B C 1
ATOM 7571 O O . ILE B 1 444 ? 13.117 20.688 15.93 1 98.19 444 ILE B O 1
ATOM 7575 N N . VAL B 1 445 ? 15.188 19.797 15.797 1 98.31 445 VAL B N 1
ATOM 7576 C CA . VAL B 1 445 ? 15.336 19.953 14.352 1 98.31 445 VAL B CA 1
ATOM 7577 C C . VAL B 1 445 ? 14.961 18.656 13.648 1 98.31 445 VAL B C 1
ATOM 7579 O O . VAL B 1 445 ? 14.469 18.672 12.516 1 98.31 445 VAL B O 1
ATOM 7582 N N . GLN B 1 446 ? 15.078 17.516 14.32 1 97.69 446 GLN B N 1
ATOM 7583 C CA . GLN B 1 446 ? 14.953 16.203 13.688 1 97.69 446 GL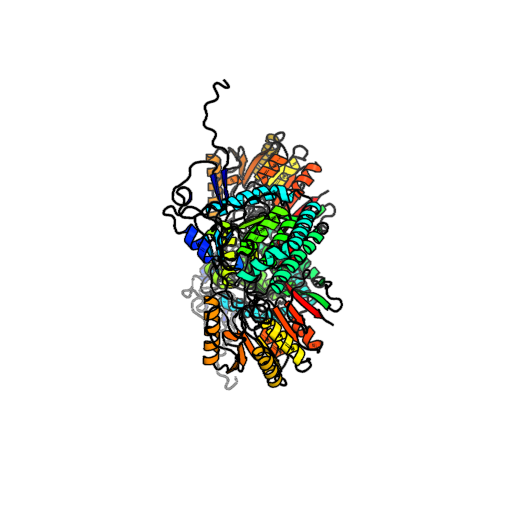N B CA 1
ATOM 7584 C C . GLN B 1 446 ? 13.562 15.625 13.898 1 97.69 446 GLN B C 1
ATOM 7586 O O . GLN B 1 446 ? 13.078 14.828 13.086 1 97.69 446 GLN B O 1
ATOM 7591 N N . GLU B 1 447 ? 12.891 16 14.992 1 97.12 447 GLU B N 1
ATOM 7592 C CA . GLU B 1 447 ? 11.617 15.406 15.367 1 97.12 447 GLU B CA 1
ATOM 7593 C C . GLU B 1 447 ? 10.477 16.406 15.242 1 97.12 447 GLU B C 1
ATOM 7595 O O . GLU B 1 447 ? 10.664 17.609 15.469 1 97.12 447 GLU B O 1
ATOM 7600 N N . GLU B 1 448 ? 9.344 15.898 14.914 1 96.69 448 GLU B N 1
ATOM 7601 C CA . GLU B 1 448 ? 8.164 16.75 14.789 1 96.69 448 GLU B CA 1
ATOM 7602 C C . GLU B 1 448 ? 7.762 17.344 16.125 1 96.69 448 GLU B C 1
ATOM 7604 O O . GLU B 1 448 ? 7.684 16.625 17.141 1 96.69 448 GLU B O 1
ATOM 7609 N N . THR B 1 449 ? 7.523 18.641 16.094 1 97.31 449 THR B N 1
ATOM 7610 C CA . THR B 1 449 ? 7.082 19.281 17.328 1 97.31 449 THR B CA 1
ATOM 7611 C C . THR B 1 449 ? 5.559 19.344 17.391 1 97.31 449 THR B C 1
ATOM 7613 O O . THR B 1 449 ? 4.969 19.141 18.453 1 97.31 449 THR B O 1
ATOM 7616 N N . PHE B 1 450 ? 4.941 19.625 16.234 1 97.81 450 PHE B N 1
ATOM 7617 C CA . PHE B 1 450 ? 3.492 19.781 16.156 1 97.81 450 PHE B CA 1
ATOM 7618 C C . PHE B 1 450 ? 3.014 20.828 17.156 1 97.81 450 PHE B C 1
ATOM 7620 O O . PHE B 1 450 ? 2.07 20.578 17.906 1 97.81 450 PHE B O 1
ATOM 7627 N N . ALA B 1 451 ? 3.707 21.922 17.234 1 98.5 451 ALA B N 1
ATOM 7628 C CA . ALA B 1 451 ? 3.561 23.047 18.172 1 98.5 451 ALA B CA 1
ATOM 7629 C C . ALA B 1 451 ? 4.113 24.328 17.562 1 98.5 451 ALA B C 1
ATOM 7631 O O . ALA B 1 451 ? 4.711 24.312 16.484 1 98.5 451 ALA B O 1
ATOM 7632 N N . PRO B 1 452 ? 3.844 25.469 18.188 1 98.56 452 PRO B N 1
ATOM 7633 C CA . PRO B 1 452 ? 4.273 26.734 17.578 1 98.56 452 PRO B CA 1
ATOM 7634 C C . PRO B 1 452 ? 5.738 27.047 17.859 1 98.56 452 PRO B C 1
ATOM 7636 O O . PRO B 1 452 ? 6.051 28.109 18.422 1 98.56 452 PRO B O 1
ATOM 7639 N N . ILE B 1 453 ? 6.629 26.172 17.391 1 98.81 453 ILE B N 1
ATOM 7640 C CA . ILE B 1 453 ? 8.07 26.312 17.562 1 98.81 453 ILE B CA 1
ATOM 7641 C C . ILE B 1 453 ? 8.75 26.375 16.203 1 98.81 453 ILE B C 1
ATOM 7643 O O . ILE B 1 453 ? 8.484 25.547 15.32 1 98.81 453 ILE B O 1
ATOM 7647 N N . LEU B 1 454 ? 9.602 27.375 16.047 1 98.56 454 LEU B N 1
ATOM 7648 C CA . LEU B 1 454 ? 10.414 27.469 14.852 1 98.56 454 LEU B CA 1
ATOM 7649 C C . LEU B 1 454 ? 11.898 27.453 15.195 1 98.56 454 LEU B C 1
ATOM 7651 O O . LEU B 1 454 ? 12.328 28.141 16.125 1 98.56 454 LEU B O 1
ATOM 7655 N N . CYS B 1 455 ? 12.586 26.672 14.453 1 98.38 455 CYS B N 1
ATOM 7656 C CA . CYS B 1 455 ? 14.047 26.656 14.516 1 98.38 455 CYS B CA 1
ATOM 7657 C C . CYS B 1 455 ? 14.656 27.266 13.266 1 98.38 455 CYS B C 1
ATOM 7659 O O . CYS B 1 455 ? 14.219 26.969 12.148 1 98.38 455 CYS B O 1
ATOM 7661 N N . VAL B 1 456 ? 15.695 28.094 13.508 1 98.69 456 VAL B N 1
ATOM 7662 C CA . VAL B 1 456 ? 16.328 28.719 12.352 1 98.69 456 VAL B CA 1
ATOM 7663 C C . VAL B 1 456 ? 17.781 28.281 12.25 1 98.69 456 VAL B C 1
ATOM 7665 O O . VAL B 1 456 ? 18.531 28.375 13.227 1 98.69 456 VAL B O 1
ATOM 7668 N N . LEU B 1 457 ? 18.125 27.75 11.18 1 98.56 457 LEU B N 1
ATOM 7669 C CA . LEU B 1 457 ? 19.484 27.375 10.812 1 98.56 457 LEU B CA 1
ATOM 7670 C C . LEU B 1 457 ? 19.953 28.141 9.578 1 98.56 457 LEU B C 1
ATOM 7672 O O . LEU B 1 457 ? 19.141 28.781 8.906 1 98.56 457 LEU B O 1
ATOM 7676 N N . ALA B 1 458 ? 21.266 28.172 9.367 1 98.19 458 ALA B N 1
ATOM 7677 C CA . ALA B 1 458 ? 21.844 28.828 8.203 1 98.19 458 ALA B CA 1
ATOM 7678 C C . ALA B 1 458 ? 22.359 27.797 7.199 1 98.19 458 ALA B C 1
ATOM 7680 O O . ALA B 1 458 ? 22.672 26.656 7.574 1 98.19 458 ALA B O 1
ATOM 7681 N N . TYR B 1 459 ? 22.359 28.141 5.953 1 97.69 459 TYR B N 1
ATOM 7682 C CA . TYR B 1 459 ? 23 27.344 4.918 1 97.69 459 TYR B CA 1
ATOM 7683 C C . TYR B 1 459 ? 23.844 28.219 3.998 1 97.69 459 TYR B C 1
ATOM 7685 O O . TYR B 1 459 ? 23.703 29.438 3.986 1 97.69 459 TYR B O 1
ATOM 7693 N N . GLU B 1 460 ? 24.75 27.578 3.213 1 96.5 460 GLU B N 1
ATOM 7694 C CA . GLU B 1 460 ? 25.672 28.312 2.35 1 96.5 460 GLU B CA 1
ATOM 7695 C C . GLU B 1 460 ? 25.188 28.328 0.905 1 96.5 460 GLU B C 1
ATOM 7697 O O . GLU B 1 460 ? 25.062 29.391 0.292 1 96.5 460 GLU B O 1
ATOM 7702 N N . ASN B 1 461 ? 24.953 27.188 0.341 1 96.12 461 ASN B N 1
ATOM 7703 C CA . ASN B 1 461 ? 24.438 27.062 -1.014 1 96.12 461 ASN B CA 1
ATOM 7704 C C . ASN B 1 461 ? 23.25 26.094 -1.068 1 96.12 461 ASN B C 1
ATOM 7706 O O . ASN B 1 461 ? 22.969 25.391 -0.098 1 96.12 461 ASN B O 1
ATOM 7710 N N . ILE B 1 462 ? 22.531 26.125 -2.139 1 97.38 462 ILE B N 1
ATOM 7711 C CA . ILE B 1 462 ? 21.266 25.406 -2.264 1 97.38 462 ILE B CA 1
ATOM 7712 C C . ILE B 1 462 ? 21.5 23.906 -2.078 1 97.38 462 ILE B C 1
ATOM 7714 O O . ILE B 1 462 ? 20.641 23.219 -1.526 1 97.38 462 ILE B O 1
ATOM 7718 N N . GLU B 1 463 ? 22.609 23.359 -2.514 1 97 463 GLU B N 1
ATOM 7719 C CA . GLU B 1 463 ? 22.906 21.938 -2.338 1 97 463 GLU B CA 1
ATOM 7720 C C . GLU B 1 463 ? 23.016 21.578 -0.86 1 97 463 GLU B C 1
ATOM 7722 O O . GLU B 1 463 ? 22.516 20.531 -0.431 1 97 463 GLU B O 1
ATOM 7727 N N . ASP B 1 464 ? 23.625 22.484 -0.193 1 96.38 464 ASP B N 1
ATOM 7728 C CA . ASP B 1 464 ? 23.734 22.312 1.252 1 96.38 464 ASP B CA 1
ATOM 7729 C C . ASP B 1 464 ? 22.359 22.328 1.914 1 96.38 464 ASP B C 1
ATOM 7731 O O . ASP B 1 464 ? 22.078 21.5 2.785 1 96.38 464 ASP B O 1
ATOM 7735 N N . ALA B 1 465 ? 21.562 23.281 1.593 1 97.94 465 ALA B N 1
ATOM 7736 C CA . ALA B 1 465 ? 20.219 23.406 2.152 1 97.94 465 ALA B CA 1
ATOM 7737 C C . ALA B 1 465 ? 19.406 22.141 1.896 1 97.94 465 ALA B C 1
ATOM 7739 O O . ALA B 1 465 ? 18.719 21.656 2.795 1 97.94 465 ALA B O 1
ATOM 7740 N N . LEU B 1 466 ? 19.484 21.641 0.708 1 98.06 466 LEU B N 1
ATOM 7741 C CA . LEU B 1 466 ? 18.734 20.438 0.333 1 98.06 466 LEU B CA 1
ATOM 7742 C C . LEU B 1 466 ? 19.25 19.219 1.08 1 98.06 466 LEU B C 1
ATOM 7744 O O . LEU B 1 466 ? 18.469 18.359 1.487 1 98.06 466 LEU B O 1
ATOM 7748 N N . SER B 1 467 ? 20.562 19.141 1.244 1 97.38 467 SER B N 1
ATOM 7749 C CA . SER B 1 467 ? 21.141 18.047 2.031 1 97.38 467 SER B CA 1
ATOM 7750 C C . SER B 1 467 ? 20.625 18.078 3.467 1 97.38 467 SER B C 1
ATOM 7752 O O . SER B 1 467 ? 20.266 17.031 4.02 1 97.38 467 SER B O 1
ATOM 7754 N N . MET B 1 468 ? 20.578 19.203 4.043 1 97.75 468 MET B N 1
ATOM 7755 C CA . MET B 1 468 ? 20.094 19.359 5.41 1 97.75 468 MET B CA 1
ATOM 7756 C C . MET B 1 468 ? 18.594 19.062 5.488 1 97.75 468 MET B C 1
ATOM 7758 O O . MET B 1 468 ? 18.141 18.375 6.402 1 97.75 468 MET B O 1
ATOM 7762 N N . ALA B 1 469 ? 17.875 19.594 4.535 1 98.19 469 ALA B N 1
ATOM 7763 C CA . ALA B 1 469 ? 16.438 19.375 4.488 1 98.19 469 ALA B CA 1
ATOM 7764 C C . ALA B 1 469 ? 16.094 17.891 4.402 1 98.19 469 ALA B C 1
ATOM 7766 O O . ALA B 1 469 ? 15.086 17.453 4.953 1 98.19 469 ALA B O 1
ATOM 7767 N N . ASN B 1 470 ? 16.922 17.109 3.75 1 97 470 ASN B N 1
ATOM 7768 C CA . ASN B 1 470 ? 16.672 15.703 3.502 1 97 470 ASN B CA 1
ATOM 7769 C C . ASN B 1 470 ? 17.203 14.828 4.637 1 97 470 ASN B C 1
ATOM 7771 O O . ASN B 1 470 ? 16.859 13.648 4.73 1 97 470 ASN B O 1
ATOM 7775 N N . ASP B 1 471 ? 17.984 15.398 5.52 1 95.81 471 ASP B N 1
ATOM 7776 C CA . ASP B 1 471 ? 18.688 14.648 6.559 1 95.81 471 ASP B CA 1
ATOM 7777 C C . ASP B 1 471 ? 17.812 14.453 7.789 1 95.81 471 ASP B C 1
ATOM 7779 O O . ASP B 1 471 ? 18.109 14.984 8.859 1 95.81 471 ASP B O 1
ATOM 7783 N N . HIS B 1 472 ? 16.781 13.641 7.645 1 93.94 472 HIS B N 1
ATOM 7784 C CA . HIS B 1 472 ? 15.875 13.273 8.727 1 93.94 472 HIS B CA 1
ATOM 7785 C C . HIS B 1 472 ? 14.953 12.133 8.297 1 93.94 472 HIS B C 1
ATOM 7787 O O . HIS B 1 472 ? 14.961 11.719 7.137 1 93.94 472 HIS B O 1
ATOM 7793 N N . GLN B 1 473 ? 14.164 11.633 9.18 1 94.56 473 GLN B N 1
ATOM 7794 C CA . GLN B 1 473 ? 13.43 10.398 8.938 1 94.56 473 GLN B CA 1
ATOM 7795 C C . GLN B 1 473 ? 12.086 10.672 8.266 1 94.56 473 GLN B C 1
ATOM 7797 O O . GLN B 1 473 ? 11.406 9.742 7.828 1 94.56 473 GLN B O 1
ATOM 7802 N N . PHE B 1 474 ? 11.672 11.922 8.156 1 96.19 474 PHE B N 1
ATOM 7803 C CA . PHE B 1 474 ? 10.359 12.258 7.613 1 96.19 474 PHE B CA 1
ATOM 7804 C C . PHE B 1 474 ? 10.477 12.719 6.164 1 96.19 474 PHE B C 1
ATOM 7806 O O . PHE B 1 474 ? 11.578 12.75 5.602 1 96.19 474 PHE B O 1
ATOM 7813 N N . GLY B 1 475 ? 9.305 12.961 5.441 1 97.19 475 GLY B N 1
ATOM 7814 C CA . GLY B 1 475 ? 9.242 13.438 4.066 1 97.19 475 GLY B CA 1
ATOM 7815 C C . GLY B 1 475 ? 7.84 13.789 3.619 1 97.19 475 GLY B C 1
ATOM 7816 O O . GLY B 1 475 ? 7.379 13.328 2.574 1 97.19 475 GLY B O 1
ATOM 7817 N N . LEU B 1 476 ? 7.199 14.695 4.355 1 97.19 476 LEU B N 1
ATOM 7818 C CA . LEU B 1 476 ? 5.82 15.031 4.02 1 97.19 476 LEU B CA 1
ATOM 7819 C C . LEU B 1 476 ? 5.766 16.25 3.113 1 97.19 476 LEU B C 1
ATOM 7821 O O . LEU B 1 476 ? 5.551 16.125 1.905 1 97.19 476 LEU B O 1
ATOM 7825 N N . SER B 1 477 ? 6.059 17.453 3.682 1 98.19 477 SER B N 1
ATOM 7826 C CA . SER B 1 477 ? 5.984 18.688 2.916 1 98.19 477 SER B CA 1
ATOM 7827 C C . SER B 1 477 ? 7.297 19.469 2.986 1 98.19 477 SER B C 1
ATOM 7829 O O . SER B 1 477 ? 8.18 19.125 3.781 1 98.19 477 SER B O 1
ATOM 7831 N N . SER B 1 478 ? 7.441 20.453 2.084 1 98.62 478 SER B N 1
ATOM 7832 C CA . SER B 1 478 ? 8.609 21.328 2.033 1 98.62 478 SER B CA 1
ATOM 7833 C C . SER B 1 478 ? 8.281 22.641 1.344 1 98.62 478 SER B C 1
ATOM 7835 O O . SER B 1 478 ? 7.309 22.734 0.589 1 98.62 478 SER B O 1
ATOM 7837 N N . VAL B 1 479 ? 9.086 23.672 1.703 1 98.75 479 VAL B N 1
ATOM 7838 C CA . VAL B 1 479 ? 8.875 25.016 1.166 1 98.75 479 VAL B CA 1
ATOM 7839 C C . VAL B 1 479 ? 10.203 25.609 0.701 1 98.75 479 VAL B C 1
ATOM 7841 O O . VAL B 1 479 ? 11.227 25.438 1.37 1 98.75 479 VAL B O 1
ATOM 7844 N N . LEU B 1 480 ? 10.188 26.219 -0.468 1 98.75 480 LEU B N 1
ATOM 7845 C CA . LEU B 1 480 ? 11.344 26.953 -0.99 1 98.75 480 LEU B CA 1
ATOM 7846 C C . LEU B 1 480 ? 10.953 28.359 -1.41 1 98.75 480 LEU B C 1
ATOM 7848 O O . LEU B 1 480 ? 10.047 28.547 -2.23 1 98.75 480 LEU B O 1
ATOM 7852 N N . PHE B 1 481 ? 11.594 29.359 -0.801 1 98.69 481 PHE B N 1
ATOM 7853 C CA . PHE B 1 481 ? 11.438 30.75 -1.197 1 98.69 481 PHE B CA 1
ATOM 7854 C C . PHE B 1 481 ? 12.633 31.219 -2.012 1 98.69 481 PHE B C 1
ATOM 7856 O O . PHE B 1 481 ? 13.727 31.406 -1.467 1 98.69 481 PHE B O 1
ATOM 7863 N N . THR B 1 482 ? 12.5 31.375 -3.277 1 98.31 482 THR B N 1
ATOM 7864 C CA . THR B 1 482 ? 13.531 31.875 -4.176 1 98.31 482 THR B CA 1
ATOM 7865 C C . THR B 1 482 ? 12.938 32.25 -5.527 1 98.31 482 THR B C 1
ATOM 7867 O O . THR B 1 482 ? 11.828 31.844 -5.863 1 98.31 482 THR B O 1
ATOM 7870 N N . GLU B 1 483 ? 13.602 33.125 -6.203 1 97.06 483 GLU B N 1
ATOM 7871 C CA . GLU B 1 483 ? 13.211 33.438 -7.57 1 97.06 483 GLU B CA 1
ATOM 7872 C C . GLU B 1 483 ? 14.164 32.812 -8.586 1 97.06 483 GLU B C 1
ATOM 7874 O O . GLU B 1 483 ? 14.016 33.031 -9.789 1 97.06 483 GLU B O 1
ATOM 7879 N N . ARG B 1 484 ? 15.125 32.062 -8.109 1 97.19 484 ARG B N 1
ATOM 7880 C CA . ARG B 1 484 ? 16.109 31.453 -8.992 1 97.19 484 ARG B CA 1
ATOM 7881 C C . ARG B 1 484 ? 15.586 30.156 -9.594 1 97.19 484 ARG B C 1
ATOM 7883 O O . ARG B 1 484 ? 15.398 29.172 -8.883 1 97.19 484 ARG B O 1
ATOM 7890 N N . TYR B 1 485 ? 15.469 30.172 -10.867 1 95.69 485 TYR B N 1
ATOM 7891 C CA . TYR B 1 485 ? 14.891 29.062 -11.609 1 95.69 485 TYR B CA 1
ATOM 7892 C C . TYR B 1 485 ? 15.672 27.781 -11.359 1 95.69 485 TYR B C 1
ATOM 7894 O O . TYR B 1 485 ? 15.078 26.719 -11.125 1 95.69 485 TYR B O 1
ATOM 7902 N N . ARG B 1 486 ? 16.984 27.797 -11.43 1 96.44 486 ARG B N 1
ATOM 7903 C CA . ARG B 1 486 ? 17.812 26.594 -11.289 1 96.44 486 ARG B CA 1
ATOM 7904 C C . ARG B 1 486 ? 17.656 25.984 -9.906 1 96.44 486 ARG B C 1
ATOM 7906 O O . ARG B 1 486 ? 17.625 24.75 -9.766 1 96.44 486 ARG B O 1
ATOM 7913 N N . ASP B 1 487 ? 17.547 26.844 -8.898 1 97.44 487 ASP B N 1
ATOM 7914 C CA . ASP B 1 487 ? 17.344 26.344 -7.535 1 97.44 487 ASP B CA 1
ATOM 7915 C C . ASP B 1 487 ? 15.984 25.656 -7.395 1 97.44 487 ASP B C 1
ATOM 7917 O O . ASP B 1 487 ? 15.875 24.625 -6.746 1 97.44 487 ASP B O 1
ATOM 7921 N N . ILE B 1 488 ? 14.977 26.25 -7.98 1 97.69 488 ILE B N 1
ATOM 7922 C CA . ILE B 1 488 ? 13.625 25.703 -7.945 1 97.69 488 ILE B CA 1
ATOM 7923 C C . ILE B 1 488 ? 13.617 24.312 -8.594 1 97.69 488 ILE B C 1
ATOM 7925 O O . ILE B 1 488 ? 13.094 23.359 -8.023 1 97.69 488 ILE B O 1
ATOM 7929 N N . MET B 1 489 ? 14.227 24.188 -9.711 1 96.56 489 MET B N 1
ATOM 7930 C CA . MET B 1 489 ? 14.227 22.922 -10.445 1 96.56 489 MET B CA 1
ATOM 7931 C C . MET B 1 489 ? 15.062 21.875 -9.711 1 96.56 489 MET B C 1
ATOM 7933 O O . MET B 1 489 ? 14.703 20.688 -9.688 1 96.56 489 MET B O 1
ATOM 7937 N N . LEU B 1 490 ? 16.172 22.312 -9.133 1 96.69 490 LEU B N 1
ATOM 7938 C CA . LEU B 1 490 ? 16.969 21.391 -8.344 1 96.69 490 LEU B CA 1
ATOM 7939 C C . LEU B 1 490 ? 16.172 20.828 -7.176 1 96.69 490 LEU B C 1
ATOM 7941 O O . LEU B 1 490 ? 16.188 19.625 -6.934 1 96.69 490 LEU B O 1
ATOM 7945 N N . ALA B 1 491 ? 15.5 21.688 -6.477 1 97.94 491 ALA B N 1
ATOM 7946 C CA . ALA B 1 491 ? 14.688 21.266 -5.34 1 97.94 491 ALA B CA 1
ATOM 7947 C C . ALA B 1 491 ? 13.547 20.344 -5.789 1 97.94 491 ALA B C 1
ATOM 7949 O O . ALA B 1 491 ? 13.305 19.297 -5.172 1 97.94 491 ALA B O 1
ATOM 7950 N N . ALA B 1 492 ? 12.883 20.719 -6.832 1 97.25 492 ALA B N 1
ATOM 7951 C CA . ALA B 1 492 ? 11.75 19.969 -7.359 1 97.25 492 ALA B CA 1
ATOM 7952 C C . ALA B 1 492 ? 12.172 18.547 -7.742 1 97.25 492 ALA B C 1
ATOM 7954 O O . ALA B 1 492 ? 11.359 17.625 -7.711 1 97.25 492 ALA B O 1
ATOM 7955 N N . ASN B 1 493 ? 13.461 18.375 -8.031 1 95.94 493 ASN B N 1
ATOM 7956 C CA . ASN B 1 493 ? 13.914 17.078 -8.531 1 95.94 493 ASN B CA 1
ATOM 7957 C C . ASN B 1 493 ? 14.688 16.312 -7.465 1 95.94 493 ASN B C 1
ATOM 7959 O O . ASN B 1 493 ? 15.039 15.141 -7.664 1 95.94 493 ASN B O 1
ATOM 7963 N N . THR B 1 494 ? 14.922 16.969 -6.254 1 95.44 494 THR B N 1
ATOM 7964 C CA . THR B 1 494 ? 15.859 16.266 -5.383 1 95.44 494 THR B CA 1
ATOM 7965 C C . THR B 1 494 ? 15.352 16.266 -3.941 1 95.44 494 THR B C 1
ATOM 7967 O O . THR B 1 494 ? 15.805 15.461 -3.121 1 95.44 494 THR B O 1
ATOM 7970 N N . ILE B 1 495 ? 14.438 17.188 -3.596 1 97.75 495 ILE B N 1
ATOM 7971 C CA . ILE B 1 495 ? 13.953 17.219 -2.221 1 97.75 495 ILE B CA 1
ATOM 7972 C C . ILE B 1 495 ? 13.258 15.898 -1.899 1 97.75 495 ILE B C 1
ATOM 7974 O O . ILE B 1 495 ? 12.523 15.359 -2.734 1 97.75 495 ILE B O 1
ATOM 7978 N N . GLU B 1 496 ? 13.523 15.312 -0.759 1 97 496 GLU B N 1
ATOM 7979 C CA . GLU B 1 496 ? 12.945 14.031 -0.371 1 97 496 GLU B CA 1
ATOM 7980 C C . GLU B 1 496 ? 11.695 14.219 0.477 1 97 496 GLU B C 1
ATOM 7982 O O . GLU B 1 496 ? 11.664 13.836 1.646 1 97 496 GLU B O 1
ATOM 7987 N N . ALA B 1 497 ? 10.664 14.766 -0.14 1 98 497 ALA B N 1
ATOM 7988 C CA . ALA B 1 497 ? 9.359 15.016 0.458 1 98 497 ALA B CA 1
ATOM 7989 C C . ALA B 1 497 ? 8.242 14.82 -0.564 1 98 497 ALA B C 1
ATOM 7991 O O . ALA B 1 497 ? 8.461 14.969 -1.769 1 98 497 ALA B O 1
ATOM 7992 N N . GLY B 1 498 ? 7.109 14.547 -0.038 1 97.94 498 GLY B N 1
ATOM 7993 C CA . GLY B 1 498 ? 5.961 14.305 -0.898 1 97.94 498 GLY B CA 1
ATOM 7994 C C . GLY B 1 498 ? 5.426 15.57 -1.544 1 97.94 498 GLY B C 1
ATOM 7995 O O . GLY B 1 498 ? 4.727 15.508 -2.555 1 97.94 498 GLY B O 1
ATOM 7996 N N . GLU B 1 499 ? 5.789 16.75 -0.947 1 98.31 499 GLU B N 1
ATOM 7997 C CA . GLU B 1 499 ? 5.305 18.031 -1.479 1 98.31 499 GLU B CA 1
ATOM 7998 C C . GLU B 1 499 ? 6.391 19.094 -1.415 1 98.31 499 GLU B C 1
ATOM 8000 O O . GLU B 1 499 ? 7.172 19.141 -0.466 1 98.31 499 GLU B O 1
ATOM 8005 N N . LEU B 1 500 ? 6.371 19.906 -2.438 1 98.62 500 LEU B N 1
ATOM 8006 C CA . LEU B 1 500 ? 7.203 21.109 -2.473 1 98.62 500 LEU B CA 1
ATOM 8007 C C . LEU B 1 500 ? 6.383 22.328 -2.889 1 98.62 500 LEU B C 1
ATOM 8009 O O . LEU B 1 500 ? 5.754 22.328 -3.949 1 98.62 500 LEU B O 1
ATOM 8013 N N . TYR B 1 501 ? 6.395 23.328 -2.059 1 98.56 501 TYR B N 1
ATOM 8014 C CA . TYR B 1 501 ? 5.734 24.594 -2.338 1 98.56 501 TYR B CA 1
ATOM 8015 C C . TYR B 1 501 ? 6.75 25.688 -2.627 1 98.56 501 TYR B C 1
ATOM 8017 O O . TYR B 1 501 ? 7.656 25.938 -1.823 1 98.56 501 TYR B O 1
ATOM 8025 N N . ILE B 1 502 ? 6.578 26.344 -3.756 1 98.25 502 ILE B N 1
ATOM 8026 C CA . ILE B 1 502 ? 7.48 27.422 -4.141 1 98.25 502 ILE B CA 1
ATOM 8027 C C . ILE B 1 502 ? 6.844 28.766 -3.803 1 98.25 502 ILE B C 1
ATOM 8029 O O . ILE B 1 502 ? 5.758 29.094 -4.297 1 98.25 502 ILE B O 1
ATOM 8033 N N . ASN B 1 503 ? 7.473 29.562 -2.91 1 97.38 503 ASN B N 1
ATOM 8034 C CA . ASN B 1 503 ? 7.125 30.953 -2.574 1 97.38 503 ASN B CA 1
ATOM 8035 C C . ASN B 1 503 ? 5.734 31.031 -1.949 1 97.38 503 ASN B C 1
ATOM 8037 O O . ASN B 1 503 ? 5.031 32.031 -2.133 1 97.38 503 ASN B O 1
ATOM 8041 N N . ARG B 1 504 ? 5.395 30.016 -1.254 1 95.5 504 ARG B N 1
ATOM 8042 C CA . ARG B 1 504 ? 4.176 29.984 -0.452 1 95.5 504 ARG B CA 1
ATOM 8043 C C . ARG B 1 504 ? 4.223 28.844 0.565 1 95.5 504 ARG B C 1
ATOM 8045 O O . ARG B 1 504 ? 5.078 27.969 0.478 1 95.5 504 ARG B O 1
ATOM 8052 N N . ILE B 1 505 ? 3.322 28.938 1.461 1 96.56 505 ILE B N 1
ATOM 8053 C CA . ILE B 1 505 ? 3.236 27.906 2.488 1 96.56 505 ILE B CA 1
ATOM 8054 C C . ILE B 1 505 ? 2.268 26.812 2.041 1 96.56 505 ILE B C 1
ATOM 8056 O O . ILE B 1 505 ? 1.487 27 1.107 1 96.56 505 ILE B O 1
ATOM 8060 N N . PRO B 1 506 ? 2.342 25.703 2.693 1 95.5 506 PRO B N 1
ATOM 8061 C CA . PRO B 1 506 ? 1.517 24.562 2.307 1 95.5 506 PRO B CA 1
ATOM 8062 C C . PRO B 1 506 ? 0.021 24.828 2.453 1 95.5 506 PRO B C 1
ATOM 8064 O O . PRO B 1 506 ? -0.408 25.422 3.445 1 95.5 506 PRO B O 1
ATOM 8067 N N . ALA B 1 507 ? -0.742 24.531 1.517 1 92.12 507 ALA B N 1
ATOM 8068 C CA . ALA B 1 507 ? -2.195 24.422 1.414 1 92.12 507 ALA B CA 1
ATOM 8069 C C . ALA B 1 507 ? -2.59 23.391 0.354 1 92.12 507 ALA B C 1
ATOM 8071 O O . ALA B 1 507 ? -2.465 23.656 -0.845 1 92.12 507 ALA B O 1
ATOM 8072 N N . ASP B 1 508 ? -3.043 22.328 0.776 1 90 508 ASP B N 1
ATOM 8073 C CA . ASP B 1 508 ? -3.217 21.188 -0.11 1 90 508 ASP B CA 1
ATOM 8074 C C . ASP B 1 508 ? -4.305 21.453 -1.147 1 90 508 ASP B C 1
ATOM 8076 O O . ASP B 1 508 ? -5.438 21.781 -0.794 1 90 508 ASP B O 1
ATOM 8080 N N . PRO B 1 509 ? -3.945 21.312 -2.357 1 94.25 509 PRO B N 1
ATOM 8081 C CA . PRO B 1 509 ? -5 21.391 -3.371 1 94.25 509 PRO B CA 1
ATOM 8082 C C . PRO B 1 509 ? -5.914 20.172 -3.359 1 94.25 509 PRO B C 1
ATOM 8084 O O . PRO B 1 509 ? -5.449 19.047 -3.154 1 94.25 509 PRO B O 1
ATOM 8087 N N . TYR B 1 510 ? -7.184 20.375 -3.695 1 95.81 510 TYR B N 1
ATOM 8088 C CA . TYR B 1 510 ? -8.148 19.266 -3.711 1 95.81 510 TYR B CA 1
ATOM 8089 C C . TYR B 1 510 ? -7.785 18.234 -4.77 1 95.81 510 TYR B C 1
ATOM 8091 O O . TYR B 1 510 ? -8.031 17.047 -4.594 1 95.81 510 TYR B O 1
ATOM 8099 N N . GLN B 1 511 ? -7.262 18.766 -5.852 1 96.06 511 GLN B N 1
ATOM 8100 C CA . GLN B 1 511 ? -6.977 17.891 -6.988 1 96.06 511 GLN B CA 1
ATOM 8101 C C . GLN B 1 511 ? -5.547 17.359 -6.926 1 96.06 511 GLN B C 1
ATOM 8103 O O . GLN B 1 511 ? -5.098 16.672 -7.848 1 96.06 511 GLN B O 1
ATOM 8108 N N . GLY B 1 512 ? -4.836 17.75 -5.941 1 96.44 512 GLY B N 1
ATOM 8109 C CA . GLY B 1 512 ? -3.463 17.297 -5.801 1 96.44 512 GLY B CA 1
ATOM 8110 C C . GLY B 1 512 ? -3.361 15.859 -5.316 1 96.44 512 GLY B C 1
ATOM 8111 O O . GLY B 1 512 ? -4.168 15.016 -5.703 1 96.44 512 GLY B O 1
ATOM 8112 N N . TYR B 1 513 ? -2.344 15.617 -4.625 1 97.31 513 TYR B N 1
ATOM 8113 C CA . TYR B 1 513 ? -2.086 14.32 -4.012 1 97.31 513 TYR B CA 1
ATOM 8114 C C . TYR B 1 513 ? -1.186 14.461 -2.791 1 97.31 513 TYR B C 1
ATOM 8116 O O . TYR B 1 513 ? -0.007 14.805 -2.916 1 97.31 513 TYR B O 1
ATOM 8124 N N . HIS B 1 514 ? -1.803 14.258 -1.669 1 97.44 514 HIS B N 1
ATOM 8125 C CA . HIS B 1 514 ? -1.105 14.359 -0.392 1 97.44 514 HIS B CA 1
ATOM 8126 C C . HIS B 1 514 ? -0.543 13.008 0.037 1 97.44 514 HIS B C 1
ATOM 8128 O O . HIS B 1 514 ? -1.247 12.203 0.652 1 97.44 514 HIS B O 1
ATOM 8134 N N . ALA B 1 515 ? 0.742 12.797 -0.247 1 96.81 515 ALA B N 1
ATOM 8135 C CA . ALA B 1 515 ? 1.409 11.523 0.018 1 96.81 515 ALA B CA 1
ATOM 8136 C C . ALA B 1 515 ? 2.799 11.75 0.608 1 96.81 515 ALA B C 1
ATOM 8138 O O . ALA B 1 515 ? 3.607 12.492 0.046 1 96.81 515 ALA B O 1
ATOM 8139 N N . GLY B 1 516 ? 3.086 11.117 1.716 1 97 516 GLY B N 1
ATOM 8140 C CA . GLY B 1 516 ? 4.355 11.305 2.4 1 97 516 GLY B CA 1
ATOM 8141 C C . GLY B 1 516 ? 5.414 10.305 1.968 1 97 516 GLY B C 1
ATOM 8142 O O . GLY B 1 516 ? 5.098 9.164 1.615 1 97 516 GLY B O 1
ATOM 8143 N N . TRP B 1 517 ? 6.68 10.781 2.045 1 97.06 517 TRP B N 1
ATOM 8144 C CA . TRP B 1 517 ? 7.848 9.93 1.831 1 97.06 517 TRP B CA 1
ATOM 8145 C C . TRP B 1 517 ? 8.383 9.398 3.156 1 97.06 517 TRP B C 1
ATOM 8147 O O . TRP B 1 517 ? 8.039 9.906 4.223 1 97.06 517 TRP B O 1
ATOM 8157 N N . LYS B 1 518 ? 9.281 8.336 3.068 1 96.5 518 LYS B N 1
ATOM 8158 C CA . LYS B 1 518 ? 9.953 7.801 4.25 1 96.5 518 LYS B CA 1
ATOM 8159 C C . LYS B 1 518 ? 8.953 7.441 5.34 1 96.5 518 LYS B C 1
ATOM 8161 O O . LYS B 1 518 ? 7.996 6.707 5.094 1 96.5 518 LYS B O 1
ATOM 8166 N N . ARG B 1 519 ? 9.133 7.938 6.531 1 96.88 519 ARG B N 1
ATOM 8167 C CA . ARG B 1 519 ? 8.266 7.539 7.633 1 96.88 519 ARG B CA 1
ATOM 8168 C C . ARG B 1 519 ? 7.035 8.438 7.711 1 96.88 519 ARG B C 1
ATOM 8170 O O . ARG B 1 519 ? 6.242 8.328 8.648 1 96.88 519 ARG B O 1
ATOM 8177 N N . SER B 1 520 ? 6.852 9.297 6.707 1 97.5 520 SER B N 1
ATOM 8178 C CA . SER B 1 520 ? 5.707 10.203 6.711 1 97.5 520 SER B CA 1
ATOM 8179 C C . SER B 1 520 ? 4.48 9.547 6.09 1 97.5 520 SER B C 1
ATOM 8181 O O . SER B 1 520 ? 3.383 10.109 6.129 1 97.5 520 SER B O 1
ATOM 8183 N N . GLY B 1 521 ? 4.695 8.367 5.445 1 96.25 521 GLY B N 1
ATOM 8184 C CA . GLY B 1 521 ? 3.412 7.773 5.117 1 96.25 521 GLY B CA 1
ATOM 8185 C C . GLY B 1 521 ? 3.506 6.719 4.031 1 96.25 521 GLY B C 1
ATOM 8186 O O . GLY B 1 521 ? 4.602 6.398 3.561 1 96.25 521 GLY B O 1
ATOM 8187 N N . LEU B 1 522 ? 2.387 6.074 3.738 1 97 522 LEU B N 1
ATOM 8188 C CA . LEU B 1 522 ? 2.078 5.125 2.674 1 97 522 LEU B CA 1
ATOM 8189 C C . LEU B 1 522 ? 0.768 5.492 1.982 1 97 522 LEU B C 1
ATOM 8191 O O . LEU B 1 522 ? -0.204 5.863 2.643 1 97 522 LEU B O 1
ATOM 8195 N N . GLY B 1 523 ? 0.74 5.336 0.675 1 95.75 523 GLY B N 1
ATOM 8196 C CA . GLY B 1 523 ? -0.442 5.812 -0.027 1 95.75 523 GLY B CA 1
ATOM 8197 C C . GLY B 1 523 ? -0.59 7.32 0.004 1 95.75 523 GLY B C 1
ATOM 8198 O O . GLY B 1 523 ? 0.393 8.047 -0.149 1 95.75 523 GLY B O 1
ATOM 8199 N N . GLY B 1 524 ? -1.853 7.754 0.112 1 96.06 524 GLY B N 1
ATOM 8200 C CA . GLY B 1 524 ? -2.059 9.188 0.159 1 96.06 524 GLY B CA 1
ATOM 8201 C C . GLY B 1 524 ? -3.518 9.586 0.047 1 96.06 524 GLY B C 1
ATOM 8202 O O . GLY B 1 524 ? -4.391 8.734 -0.122 1 96.06 524 GLY B O 1
ATOM 8203 N N . ASP B 1 525 ? -3.744 10.828 0.251 1 97.06 525 ASP B N 1
ATOM 8204 C CA . ASP B 1 525 ? -5.078 11.422 0.217 1 97.06 525 ASP B CA 1
ATOM 8205 C C . ASP B 1 525 ? -5.184 12.477 -0.887 1 97.06 525 ASP B C 1
ATOM 8207 O O . ASP B 1 525 ? -4.168 12.969 -1.383 1 97.06 525 ASP B O 1
ATOM 8211 N N . ASP B 1 526 ? -6.441 12.797 -1.269 1 96.88 526 ASP B N 1
ATOM 8212 C CA . ASP B 1 526 ? -6.828 13.898 -2.141 1 96.88 526 ASP B CA 1
ATOM 8213 C C . ASP B 1 526 ? -6.676 13.516 -3.611 1 96.88 526 ASP B C 1
ATOM 8215 O O . ASP B 1 526 ? -5.902 12.617 -3.947 1 96.88 526 ASP B O 1
ATOM 8219 N N . GLY B 1 527 ? -7.418 14.18 -4.41 1 97.25 527 GLY B N 1
ATOM 8220 C CA . GLY B 1 527 ? -7.309 14.109 -5.855 1 97.25 527 GLY B CA 1
ATOM 8221 C C . GLY B 1 527 ? -7.645 12.734 -6.414 1 97.25 527 GLY B C 1
ATOM 8222 O O . GLY B 1 527 ? -8.281 11.93 -5.738 1 97.25 527 GLY B O 1
ATOM 8223 N N . LYS B 1 528 ? -7.246 12.594 -7.617 1 97.25 528 LYS B N 1
ATOM 8224 C CA . LYS B 1 528 ? -7.461 11.359 -8.367 1 97.25 528 LYS B CA 1
ATOM 8225 C C . LYS B 1 528 ? -6.77 10.18 -7.691 1 97.25 528 LYS B C 1
ATOM 8227 O O . LYS B 1 528 ? -7.383 9.133 -7.48 1 97.25 528 LYS B O 1
ATOM 8232 N N . HIS B 1 529 ? -5.559 10.383 -7.316 1 97.56 529 HIS B N 1
ATOM 8233 C CA . HIS B 1 529 ? -4.746 9.289 -6.797 1 97.56 529 HIS B CA 1
ATOM 8234 C C . HIS B 1 529 ? -5.203 8.875 -5.402 1 97.56 529 HIS B C 1
ATOM 8236 O O . HIS B 1 529 ? -5.191 7.684 -5.07 1 97.56 529 HIS B O 1
ATOM 8242 N N . GLY B 1 530 ? -5.586 9.875 -4.59 1 97.69 530 GLY B N 1
ATOM 8243 C CA . GLY B 1 530 ? -6.16 9.531 -3.299 1 97.69 530 GLY B CA 1
ATOM 8244 C C . GLY B 1 530 ? -7.457 8.75 -3.41 1 97.69 530 GLY B C 1
ATOM 8245 O O . GLY B 1 530 ? -7.711 7.844 -2.609 1 97.69 530 GLY B O 1
ATOM 8246 N N . MET B 1 531 ? -8.258 9.102 -4.379 1 97.88 531 MET B N 1
ATOM 8247 C CA . MET B 1 531 ? -9.508 8.391 -4.629 1 97.88 531 MET B CA 1
ATOM 8248 C C . MET B 1 531 ? -9.242 6.961 -5.082 1 97.88 531 MET B C 1
ATOM 8250 O O . MET B 1 531 ? -9.875 6.02 -4.594 1 97.88 531 MET B O 1
ATOM 8254 N N . LEU B 1 532 ? -8.273 6.789 -5.926 1 97.56 532 LEU B N 1
ATOM 8255 C CA . LEU B 1 532 ? -7.973 5.477 -6.488 1 97.56 532 LEU B CA 1
ATOM 8256 C C . LEU B 1 532 ? -7.398 4.547 -5.422 1 97.56 532 LEU B C 1
ATOM 8258 O O . LEU B 1 532 ? -7.414 3.324 -5.586 1 97.56 532 LEU B O 1
ATOM 8262 N N . GLU B 1 533 ? -6.848 5.098 -4.316 1 97.19 533 GLU B N 1
ATOM 8263 C CA . GLU B 1 533 ? -6.41 4.273 -3.195 1 97.19 533 GLU B CA 1
ATOM 8264 C C . GLU B 1 533 ? -7.547 3.398 -2.672 1 97.19 533 GLU B C 1
ATOM 8266 O O . GLU B 1 533 ? -7.305 2.34 -2.09 1 97.19 533 GLU B O 1
ATOM 8271 N N . PHE B 1 534 ? -8.766 3.785 -2.9 1 98.44 534 PHE B N 1
ATOM 8272 C CA . PHE B 1 534 ? -9.93 3.072 -2.373 1 98.44 534 PHE B CA 1
ATOM 8273 C C . PHE B 1 534 ? -10.461 2.08 -3.398 1 98.44 534 PHE B C 1
ATOM 8275 O O . PHE B 1 534 ? -11.602 1.612 -3.281 1 98.44 534 PHE B O 1
ATOM 8282 N N . THR B 1 535 ? -9.688 1.785 -4.387 1 97.81 535 THR B N 1
ATOM 8283 C CA . THR B 1 535 ? -10.078 0.809 -5.398 1 97.81 535 THR B CA 1
ATOM 8284 C C . THR B 1 535 ? -9.039 -0.302 -5.508 1 97.81 535 THR B C 1
ATOM 8286 O O . THR B 1 535 ? -7.922 -0.168 -5 1 97.81 535 THR B O 1
ATOM 8289 N N . GLN B 1 536 ? -9.453 -1.351 -6.051 1 97.44 536 GLN B N 1
ATOM 8290 C CA . GLN B 1 536 ? -8.617 -2.461 -6.5 1 97.44 536 GLN B CA 1
ATOM 8291 C C . GLN B 1 536 ? -8.953 -2.854 -7.938 1 97.44 536 GLN B C 1
ATOM 8293 O O . GLN B 1 536 ? -9.953 -2.387 -8.492 1 97.44 536 GLN B O 1
ATOM 8298 N N . THR B 1 537 ? -8.039 -3.695 -8.547 1 97.31 537 THR B N 1
ATOM 8299 C CA . THR B 1 537 ? -8.219 -3.977 -9.969 1 97.31 537 THR B CA 1
ATOM 8300 C C . THR B 1 537 ? -8.555 -5.449 -10.188 1 97.31 537 THR B C 1
ATOM 8302 O O . THR B 1 537 ? -8.25 -6.293 -9.344 1 97.31 537 THR B O 1
ATOM 8305 N N . ARG B 1 538 ? -9.219 -5.703 -11.234 1 97.5 538 ARG B N 1
ATOM 8306 C CA . ARG B 1 538 ? -9.453 -7.047 -11.758 1 97.5 538 ARG B CA 1
ATOM 8307 C C . ARG B 1 538 ? -9.07 -7.137 -13.227 1 97.5 538 ARG B C 1
ATOM 8309 O O . ARG B 1 538 ? -9.648 -6.445 -14.07 1 97.5 538 ARG B O 1
ATOM 8316 N N . LEU B 1 539 ? -8.125 -7.91 -13.477 1 98.25 539 LEU B N 1
ATOM 8317 C CA . LEU B 1 539 ? -7.715 -8.195 -14.844 1 98.25 539 LEU B CA 1
ATOM 8318 C C . LEU B 1 539 ? -8.617 -9.25 -15.477 1 98.25 539 LEU B C 1
ATOM 8320 O O . LEU B 1 539 ? -8.781 -10.344 -14.93 1 98.25 539 LEU B O 1
ATOM 8324 N N . VAL B 1 540 ? -9.234 -8.961 -16.609 1 98.19 540 VAL B N 1
ATOM 8325 C CA . VAL B 1 540 ? -10.062 -9.914 -17.328 1 98.19 540 VAL B CA 1
ATOM 8326 C C . VAL B 1 540 ? -9.43 -10.219 -18.688 1 98.19 540 VAL B C 1
ATOM 8328 O O . VAL B 1 540 ? -9.227 -9.32 -19.5 1 98.19 540 VAL B O 1
ATOM 8331 N N . VAL B 1 541 ? -9.086 -11.445 -18.906 1 97.94 541 VAL B N 1
ATOM 8332 C CA . VAL B 1 541 ? -8.469 -11.898 -20.156 1 97.94 541 VAL B CA 1
ATOM 8333 C C . VAL B 1 541 ? -9.477 -12.711 -20.969 1 97.94 541 VAL B C 1
ATOM 8335 O O . VAL B 1 541 ? -9.969 -13.742 -20.5 1 97.94 541 VAL B O 1
ATOM 8338 N N . MET B 1 542 ? -9.758 -12.211 -22.203 1 95.31 542 MET B N 1
ATOM 8339 C CA . MET B 1 542 ? -10.867 -12.766 -22.969 1 95.31 542 MET B CA 1
ATOM 8340 C C . MET B 1 542 ? -10.445 -13.062 -24.406 1 95.31 542 MET B C 1
ATOM 8342 O O . MET B 1 542 ? -10.617 -12.227 -25.297 1 95.31 542 MET B O 1
ATOM 8346 N N . PRO B 1 543 ? -10.031 -14.289 -24.594 1 93.25 543 PRO B N 1
ATOM 8347 C CA . PRO B 1 543 ? -9.875 -14.672 -26 1 93.25 543 PRO B CA 1
ATOM 8348 C C . PRO B 1 543 ? -11.203 -14.727 -26.734 1 93.25 543 PRO B C 1
ATOM 8350 O O . PRO B 1 543 ? -12.25 -14.969 -26.125 1 93.25 543 PRO B O 1
ATOM 8353 N N . TYR B 1 544 ? -11.117 -14.469 -28.109 1 90.06 544 TYR B N 1
ATOM 8354 C CA . TYR B 1 544 ? -12.328 -14.555 -28.906 1 90.06 544 TYR B CA 1
ATOM 8355 C C . TYR B 1 544 ? -12.047 -15.242 -30.25 1 90.06 544 TYR B C 1
ATOM 8357 O O . TYR B 1 544 ? -10.914 -15.242 -30.719 1 90.06 544 TYR B O 1
#